Protein AF-0000000081332762 (afdb_homodimer)

pLDDT: mean 92.28, std 7.62, range [52.62, 98.75]

Secondary structure (DSSP, 8-state):
-HHHHHHHHHHHHHHHHHTTSS-HHHHHHHHHHHHHHHTT-TTHHHHHHHHHHHHHHHHHHHHHHHHHHHHHHHHTTTTHHHHHHHHHHHTT-HHHHHHHHHHHHHHHGGGS-HHHHHHHHHHHHHHHHHHHT--HHHHHHHHHHHHHH---TTSHHHHHHHHHHT--HHHHHGGGHHHHHHHHHHHHHHHHHHHHHHHHHHT--TT------PPPPPPHHHHHH--GGGHHHHHHHHHHHHHHHHHTSS-HHHHHHHHHHHHHHHH--SHHHHHHHHHHTHHHHHHHHHHHHHHHHHHHHHHHTTHHHHHHHHHHHHSPTTGGGGHHHHHHHHHHHHHHH--HHIIIIIIHHHHHHHHHHTT--HHHHHHHHHTTTTTTTGGG-TT-HHHHHHHHHHT--HHHHHHHHHHHHHHHHHHHHHHHHHHT--/-HHHHHHHHHHHHHHHHHTTSS-HHHHHHHHHHHHHHHTT-TTHHHHHHHHHHHHHHHHHHHHHHHHHHHHHHHHTTTTHHHHHHHHHHHTT-HHHHHHHHHHHHHHHGGGS-HHHHHHHHHHHHHHHHHHHT--HHHHHHHHHHHHHH---TTSHHHHHHHHHHT--HHHHHGGGHHHHHHHHHHHHHHHHHHHHHHHHHHT--TT------PPPPPPHHHHHH--GGGHHHHHHHHHHHHHHHHHTSS-HHHHHHHHHHHHHHHH--SHHHHHHHHHHTHHHHHHHHHHHHHHHHHHHHHHHTTHHHHHHHHHHHHSPTTGGGGHHHHHHHHHHHHHHH--HHIIIIIIHHHHHHHHHHTT--HHHHHHHHHTTTTTTTGGG-TT-HHHHHHHHHHT--HHHHHHHHHHHHHHHHHHHHHHHHHHT--

Structure (mmCIF, N/CA/C/O backbone):
data_AF-0000000081332762-model_v1
#
loop_
_entity.id
_entity.type
_entity.pdbx_description
1 polymer 'Citrate transporter'
#
loop_
_atom_site.group_PDB
_atom_site.id
_atom_site.type_symbol
_atom_site.label_atom_id
_atom_site.label_alt_id
_atom_site.label_comp_id
_atom_site.label_asym_id
_atom_site.label_entity_id
_atom_site.label_seq_id
_atom_site.pdbx_PDB_ins_code
_atom_site.Cartn_x
_atom_site.Cartn_y
_atom_site.Cartn_z
_atom_site.occupancy
_atom_site.B_iso_or_equiv
_atom_site.auth_seq_id
_atom_site.auth_comp_id
_atom_site.auth_asym_id
_atom_site.auth_atom_id
_atom_site.pdbx_PDB_model_num
ATOM 1 N N . MET A 1 1 ? -26.891 -0.461 -25.266 1 90.06 1 MET A N 1
ATOM 2 C CA . MET A 1 1 ? -26 0.684 -25.094 1 90.06 1 MET A CA 1
ATOM 3 C C . MET A 1 1 ? -24.953 0.405 -24 1 90.06 1 MET A C 1
ATOM 5 O O . MET A 1 1 ? -23.75 0.471 -24.266 1 90.06 1 MET A O 1
ATOM 9 N N . LEU A 1 2 ? -25.422 -0.154 -22.891 1 94.12 2 LEU A N 1
ATOM 10 C CA . LEU A 1 2 ? -24.5 -0.428 -21.797 1 94.12 2 LEU A CA 1
ATOM 11 C C . LEU A 1 2 ? -23.594 -1.605 -22.141 1 94.12 2 LEU A C 1
ATOM 13 O O . LEU A 1 2 ? -22.406 -1.6 -21.797 1 94.12 2 LEU A O 1
ATOM 17 N N . ALA A 1 3 ? -24.172 -2.572 -22.766 1 93.88 3 ALA A N 1
ATOM 18 C CA . ALA A 1 3 ? -23.359 -3.729 -23.156 1 93.88 3 ALA A CA 1
ATOM 19 C C . ALA A 1 3 ? -22.234 -3.318 -24.094 1 93.88 3 ALA A C 1
ATOM 21 O O . ALA A 1 3 ? -21.094 -3.75 -23.922 1 93.88 3 ALA A O 1
ATOM 22 N N . THR A 1 4 ? -22.562 -2.549 -25.062 1 95.44 4 THR A N 1
ATOM 23 C CA . THR A 1 4 ? -21.578 -2.08 -26.031 1 95.44 4 THR A CA 1
ATOM 24 C C . THR A 1 4 ? -20.516 -1.229 -25.359 1 95.44 4 THR A C 1
ATOM 26 O O . THR A 1 4 ? -19.328 -1.374 -25.641 1 95.44 4 THR A O 1
ATOM 29 N N . LEU A 1 5 ? -20.969 -0.381 -24.5 1 96.31 5 LEU A N 1
ATOM 30 C CA . LEU A 1 5 ? -20.031 0.465 -23.75 1 96.31 5 LEU A CA 1
ATOM 31 C C . LEU A 1 5 ? -19.094 -0.379 -22.906 1 96.31 5 LEU A C 1
ATOM 33 O O . LEU A 1 5 ? -17.891 -0.09 -22.844 1 96.31 5 LEU A O 1
ATOM 37 N N . GLY A 1 6 ? -19.656 -1.358 -22.234 1 94.88 6 GLY A N 1
ATOM 38 C CA . GLY A 1 6 ? -18.828 -2.264 -21.438 1 94.88 6 GLY A CA 1
ATOM 39 C C . GLY A 1 6 ? -17.812 -3.016 -22.266 1 94.88 6 GLY A C 1
ATOM 40 O O . GLY A 1 6 ? -16.641 -3.084 -21.906 1 94.88 6 GLY A O 1
ATOM 41 N N . VAL A 1 7 ? -18.234 -3.51 -23.391 1 93.06 7 VAL A N 1
ATOM 42 C CA . VAL A 1 7 ? -17.359 -4.277 -24.266 1 93.06 7 VAL A CA 1
ATOM 43 C C . VAL A 1 7 ? -16.25 -3.373 -24.797 1 93.06 7 VAL A C 1
ATOM 45 O O . VAL A 1 7 ? -15.078 -3.764 -24.828 1 93.06 7 VAL A O 1
ATOM 48 N N . ILE A 1 8 ? -16.578 -2.244 -25.203 1 95.75 8 ILE A N 1
ATOM 49 C CA . ILE A 1 8 ? -15.602 -1.294 -25.734 1 95.75 8 ILE A CA 1
ATOM 50 C C . ILE A 1 8 ? -14.586 -0.937 -24.641 1 95.75 8 ILE A C 1
ATOM 52 O O . ILE A 1 8 ? -13.391 -0.819 -24.922 1 95.75 8 ILE A O 1
ATOM 56 N N . THR A 1 9 ? -15.102 -0.735 -23.438 1 94.94 9 THR A N 1
ATOM 57 C CA . THR A 1 9 ? -14.227 -0.396 -22.328 1 94.94 9 THR A CA 1
ATOM 58 C C . THR A 1 9 ? -13.203 -1.5 -22.094 1 94.94 9 THR A C 1
ATOM 60 O O . THR A 1 9 ? -12.008 -1.224 -21.922 1 94.94 9 THR A O 1
ATOM 63 N N . ILE A 1 10 ? -13.641 -2.719 -22.109 1 92.44 10 ILE A N 1
ATOM 64 C CA . ILE A 1 10 ? -12.773 -3.865 -21.875 1 92.44 10 ILE A CA 1
ATOM 65 C C . ILE A 1 10 ? -11.773 -4.004 -23.016 1 92.44 10 ILE A C 1
ATOM 67 O O . ILE A 1 10 ? -10.586 -4.23 -22.797 1 92.44 10 ILE A O 1
ATOM 71 N N . LEU A 1 11 ? -12.234 -3.867 -24.219 1 93.12 11 LEU A N 1
ATOM 72 C CA . LEU A 1 11 ? -11.359 -3.969 -25.375 1 93.12 11 LEU A CA 1
ATOM 73 C C . LEU A 1 11 ? -10.312 -2.861 -25.375 1 93.12 11 LEU A C 1
ATOM 75 O O . LEU A 1 11 ? -9.148 -3.096 -25.719 1 93.12 11 LEU A O 1
ATOM 79 N N . CYS A 1 12 ? -10.734 -1.702 -25.016 1 94.38 12 CYS A N 1
ATOM 80 C CA . CYS A 1 12 ? -9.797 -0.591 -24.906 1 94.38 12 CYS A CA 1
ATOM 81 C C . CYS A 1 12 ? -8.758 -0.854 -23.828 1 94.38 12 CYS A C 1
ATOM 83 O O . CYS A 1 12 ? -7.578 -0.541 -24 1 94.38 12 CYS A O 1
ATOM 85 N N . LEU A 1 13 ? -9.266 -1.398 -22.719 1 92.44 13 LEU A N 1
ATOM 86 C CA . LEU A 1 13 ? -8.352 -1.733 -21.641 1 92.44 13 LEU A CA 1
ATOM 87 C C . LEU A 1 13 ? -7.312 -2.754 -22.094 1 92.44 13 LEU A C 1
ATOM 89 O O . LEU A 1 13 ? -6.113 -2.564 -21.891 1 92.44 13 LEU A O 1
ATOM 93 N N . LEU A 1 14 ? -7.762 -3.771 -22.75 1 90.31 14 LEU A N 1
ATOM 94 C CA . LEU A 1 14 ? -6.879 -4.828 -23.234 1 90.31 14 LEU A CA 1
ATOM 95 C C . LEU A 1 14 ? -5.895 -4.285 -24.266 1 90.31 14 LEU A C 1
ATOM 97 O O . LEU A 1 14 ? -4.691 -4.535 -24.172 1 90.31 14 LEU A O 1
ATOM 101 N N . ALA A 1 15 ? -6.387 -3.52 -25.109 1 91.25 15 ALA A N 1
ATOM 102 C CA . ALA A 1 15 ? -5.551 -2.961 -26.172 1 91.25 15 ALA A CA 1
ATOM 103 C C . ALA A 1 15 ? -4.508 -2.004 -25.594 1 91.25 15 ALA A C 1
ATOM 105 O O . ALA A 1 15 ? -3.348 -2.023 -26.016 1 91.25 15 ALA A O 1
ATOM 106 N N . ALA A 1 16 ? -4.938 -1.222 -24.688 1 90.25 16 ALA A N 1
ATOM 107 C CA . ALA A 1 16 ? -4.047 -0.216 -24.125 1 90.25 16 ALA A CA 1
ATOM 108 C C . ALA A 1 16 ? -2.926 -0.87 -23.312 1 90.25 16 ALA A C 1
ATOM 110 O O . ALA A 1 16 ? -1.769 -0.453 -23.391 1 90.25 16 ALA A O 1
ATOM 111 N N . VAL A 1 17 ? -3.232 -1.866 -22.578 1 87.19 17 VAL A N 1
ATOM 112 C CA . VAL A 1 17 ? -2.25 -2.512 -21.719 1 87.19 17 VAL A CA 1
ATOM 113 C C . VAL A 1 17 ? -1.327 -3.396 -22.547 1 87.19 17 VAL A C 1
ATOM 115 O O . VAL A 1 17 ? -0.109 -3.391 -22.359 1 87.19 17 VAL A O 1
ATOM 118 N N . MET A 1 18 ? -1.853 -4.07 -23.469 1 85.69 18 MET A N 1
ATOM 119 C CA . MET A 1 18 ? -1.062 -4.988 -24.281 1 85.69 18 MET A CA 1
ATOM 120 C C . MET A 1 18 ? -0.146 -4.223 -25.234 1 85.69 18 MET A C 1
ATOM 122 O O . MET A 1 18 ? 0.953 -4.68 -25.547 1 85.69 18 MET A O 1
ATOM 126 N N . SER A 1 19 ? -0.608 -3.074 -25.703 1 85.62 19 SER A N 1
ATOM 127 C CA . SER A 1 19 ? 0.204 -2.252 -26.594 1 85.62 19 SER A CA 1
ATOM 128 C C . SER A 1 19 ? 1.221 -1.429 -25.812 1 85.62 19 SER A C 1
ATOM 130 O O . SER A 1 19 ? 2.029 -0.708 -26.406 1 85.62 19 SER A O 1
ATOM 132 N N . LYS A 1 20 ? 1.115 -1.497 -24.484 1 83.44 20 LYS A N 1
ATOM 133 C CA . LYS A 1 20 ? 2.025 -0.783 -23.594 1 83.44 20 LYS A CA 1
ATOM 134 C C . LYS A 1 20 ? 1.901 0.727 -23.781 1 83.44 20 LYS A C 1
ATOM 136 O O . LYS A 1 20 ? 2.871 1.462 -23.578 1 83.44 20 LYS A O 1
ATOM 141 N N . ARG A 1 21 ? 0.774 1.073 -24.234 1 86.25 21 ARG A N 1
ATOM 142 C CA . ARG A 1 21 ? 0.514 2.506 -24.344 1 86.25 21 ARG A CA 1
ATOM 143 C C . ARG A 1 21 ? 0.163 3.102 -22.984 1 86.25 21 ARG A C 1
ATOM 145 O O . ARG A 1 21 ? 0.472 4.266 -22.719 1 86.25 21 ARG A O 1
ATOM 152 N N . LEU A 1 22 ? -0.528 2.283 -22.25 1 89.56 22 LEU A N 1
ATOM 153 C CA . LEU A 1 22 ? -0.867 2.664 -20.891 1 89.56 22 LEU A CA 1
ATOM 154 C C . LEU A 1 22 ? -0.454 1.576 -19.906 1 89.56 22 LEU A C 1
ATOM 156 O O . LEU A 1 22 ? -0.516 0.386 -20.219 1 89.56 22 LEU A O 1
ATOM 160 N N . SER A 1 23 ? 0.028 2.027 -18.766 1 89.94 23 SER A N 1
ATOM 161 C CA . SER A 1 23 ? 0.251 1.058 -17.703 1 89.94 23 SER A CA 1
ATOM 162 C C . SER A 1 23 ? -1.068 0.493 -17.188 1 89.94 23 SER A C 1
ATOM 164 O O . SER A 1 23 ? -2.119 1.119 -17.328 1 89.94 23 SER A O 1
ATOM 166 N N . PRO A 1 24 ? -0.991 -0.678 -16.625 1 88.81 24 PRO A N 1
ATOM 167 C CA . PRO A 1 24 ? -2.213 -1.25 -16.047 1 88.81 24 PRO A CA 1
ATOM 168 C C . PRO A 1 24 ? -2.879 -0.326 -15.031 1 88.81 24 PRO A C 1
ATOM 170 O O . PRO A 1 24 ? -4.105 -0.205 -15.016 1 88.81 24 PRO A O 1
ATOM 173 N N . LEU A 1 25 ? -2.109 0.3 -14.219 1 93 25 LEU A N 1
ATOM 174 C CA . LEU A 1 25 ? -2.631 1.218 -13.211 1 93 25 LEU A CA 1
ATOM 175 C C . LEU A 1 25 ? -3.451 2.328 -13.859 1 93 25 LEU A C 1
ATOM 177 O O . LEU A 1 25 ? -4.586 2.588 -13.445 1 93 25 LEU A O 1
ATOM 181 N N . VAL A 1 26 ? -2.973 2.93 -14.875 1 94.19 26 VAL A N 1
ATOM 182 C CA . VAL A 1 26 ? -3.615 4.039 -15.562 1 94.19 26 VAL A CA 1
ATOM 183 C C . VAL A 1 26 ? -4.871 3.547 -16.281 1 94.19 26 VAL A C 1
ATOM 185 O O . VAL A 1 26 ? -5.93 4.172 -16.188 1 94.19 26 VAL A O 1
ATOM 188 N N . ALA A 1 27 ? -4.723 2.461 -16.969 1 93.81 27 ALA A N 1
ATOM 189 C CA . ALA A 1 27 ? -5.824 1.927 -17.766 1 93.81 27 ALA A CA 1
ATOM 190 C C . ALA A 1 27 ? -7.004 1.533 -16.875 1 93.81 27 ALA A C 1
ATOM 192 O O . ALA A 1 27 ? -8.156 1.805 -17.203 1 93.81 27 ALA A O 1
ATOM 193 N N . LEU A 1 28 ? -6.727 0.947 -15.742 1 94.5 28 LEU A N 1
ATOM 194 C CA . LEU A 1 28 ? -7.754 0.428 -14.844 1 94.5 28 LEU A CA 1
ATOM 195 C C . LEU A 1 28 ? -8.508 1.565 -14.164 1 94.5 28 LEU A C 1
ATOM 197 O O . LEU A 1 28 ? -9.633 1.378 -13.703 1 94.5 28 LEU A O 1
ATOM 201 N N . ILE A 1 29 ? -7.93 2.744 -14.102 1 96 29 ILE A N 1
ATOM 202 C CA . ILE A 1 29 ? -8.578 3.889 -13.477 1 96 29 ILE A CA 1
ATOM 203 C C . ILE A 1 29 ? -9.258 4.75 -14.539 1 96 29 ILE A C 1
ATOM 205 O O . ILE A 1 29 ? -10.461 5 -14.469 1 96 29 ILE A O 1
ATOM 209 N N . ALA A 1 30 ? -8.617 5.094 -15.57 1 96.12 30 ALA A N 1
ATOM 210 C CA . ALA A 1 30 ? -9.047 6.102 -16.531 1 96.12 30 ALA A CA 1
ATOM 211 C C . ALA A 1 30 ? -10.188 5.574 -17.406 1 96.12 30 ALA A C 1
ATOM 213 O O . ALA A 1 30 ? -11.211 6.238 -17.578 1 96.12 30 ALA A O 1
ATOM 214 N N . LEU A 1 31 ? -10.008 4.438 -17.953 1 96 31 LEU A N 1
ATOM 215 C CA . LEU A 1 31 ? -10.914 3.961 -19 1 96 31 LEU A CA 1
ATOM 216 C C . LEU A 1 31 ? -12.305 3.686 -18.438 1 96 31 LEU A C 1
ATOM 218 O O . LEU A 1 31 ? -13.312 4.094 -19.016 1 96 31 LEU A O 1
ATOM 222 N N . PRO A 1 32 ? -12.383 3.01 -17.297 1 96.25 32 PRO A N 1
ATOM 223 C CA . PRO A 1 32 ? -13.734 2.822 -16.75 1 96.25 32 PRO A CA 1
ATOM 224 C C . PRO A 1 32 ? -14.398 4.137 -16.344 1 96.25 32 PRO A C 1
ATOM 226 O O . PRO A 1 32 ? -15.617 4.27 -16.438 1 96.25 32 PRO A O 1
ATOM 229 N N . ILE A 1 33 ? -13.656 5.074 -15.82 1 96.75 33 ILE A N 1
ATOM 230 C CA . ILE A 1 33 ? -14.227 6.363 -15.453 1 96.75 33 ILE A CA 1
ATOM 231 C C . ILE A 1 33 ? -14.766 7.066 -16.703 1 96.75 33 ILE A C 1
ATOM 233 O O . ILE A 1 33 ? -15.883 7.602 -16.688 1 96.75 33 ILE A O 1
ATOM 237 N N . ILE A 1 34 ? -14.016 7.066 -17.781 1 96.94 34 ILE A N 1
ATOM 238 C CA . ILE A 1 34 ? -14.469 7.648 -19.047 1 96.94 34 ILE A CA 1
ATOM 239 C C . ILE A 1 34 ? -15.742 6.949 -19.516 1 96.94 34 ILE A C 1
ATOM 241 O O . ILE A 1 34 ? -16.703 7.605 -19.922 1 96.94 34 ILE A O 1
ATOM 245 N N . ALA A 1 35 ? -15.758 5.648 -19.438 1 96.88 35 ALA A N 1
ATOM 246 C CA . ALA A 1 35 ? -16.922 4.871 -19.859 1 96.88 35 ALA A CA 1
ATOM 247 C C . ALA A 1 35 ? -18.141 5.238 -19.016 1 96.88 35 ALA A C 1
ATOM 249 O O . ALA A 1 35 ? -19.25 5.398 -19.562 1 96.88 35 ALA A O 1
ATOM 250 N N . ALA A 1 36 ? -17.969 5.34 -17.688 1 97.12 36 ALA A N 1
ATOM 251 C CA . ALA A 1 36 ? -19.078 5.676 -16.797 1 97.12 36 ALA A CA 1
ATOM 252 C C . ALA A 1 36 ? -19.625 7.07 -17.094 1 97.12 36 ALA A C 1
ATOM 254 O O . ALA A 1 36 ? -20.828 7.293 -17.078 1 97.12 36 ALA A O 1
ATOM 255 N N . LEU A 1 37 ? -18.734 7.977 -17.375 1 96.38 37 LEU A N 1
ATOM 256 C CA . LEU A 1 37 ? -19.172 9.336 -17.688 1 96.38 37 LEU A CA 1
ATOM 257 C C . LEU A 1 37 ? -19.891 9.383 -19.031 1 96.38 37 LEU A C 1
ATOM 259 O O . LEU A 1 37 ? -20.906 10.07 -19.172 1 96.38 37 LEU A O 1
ATOM 263 N N . LEU A 1 38 ? -19.406 8.703 -20.016 1 96.31 38 LEU A N 1
ATOM 264 C CA . LEU A 1 38 ? -20.062 8.617 -21.312 1 96.31 38 LEU A CA 1
ATOM 265 C C . LEU A 1 38 ? -21.422 7.934 -21.188 1 96.31 38 LEU A C 1
ATOM 267 O O . LEU A 1 38 ? -22.344 8.242 -21.938 1 96.31 38 LEU A O 1
ATOM 271 N N . GLY A 1 39 ? -21.516 6.973 -20.266 1 95.81 39 GLY A N 1
ATOM 272 C CA . GLY A 1 39 ? -22.75 6.266 -20.016 1 95.81 39 GLY A CA 1
ATOM 273 C C . GLY A 1 39 ? -23.781 7.102 -19.266 1 95.81 39 GLY A C 1
ATOM 274 O O . GLY A 1 39 ? -24.922 6.68 -19.078 1 95.81 39 GLY A O 1
ATOM 275 N N . GLY A 1 40 ? -23.375 8.328 -18.75 1 95.56 40 GLY A N 1
ATOM 276 C CA . GLY A 1 40 ? -24.312 9.258 -18.141 1 95.56 40 GLY A CA 1
ATOM 277 C C . GLY A 1 40 ? -24.406 9.094 -16.625 1 95.56 40 GLY A C 1
ATOM 278 O O . GLY A 1 40 ? -25.344 9.594 -16 1 95.56 40 GLY A O 1
ATOM 279 N N . PHE A 1 41 ? -23.578 8.477 -15.984 1 95.94 41 PHE A N 1
ATOM 280 C CA . PHE A 1 41 ? -23.688 8.195 -14.562 1 95.94 41 PHE A CA 1
ATOM 281 C C . PHE A 1 41 ? -23.203 9.383 -13.734 1 95.94 41 PHE A C 1
ATOM 283 O O . PHE A 1 41 ? -23.562 9.523 -12.57 1 95.94 41 PHE A O 1
ATOM 290 N N . GLY A 1 42 ? -22.375 10.227 -14.336 1 93.56 42 GLY A N 1
ATOM 291 C CA . GLY A 1 42 ? -21.969 11.469 -13.695 1 93.56 42 GLY A CA 1
ATOM 292 C C . GLY A 1 42 ? -21.266 11.258 -12.375 1 93.56 42 GLY A C 1
ATOM 293 O O . GLY A 1 42 ? -20.312 10.484 -12.289 1 93.56 42 GLY A O 1
ATOM 294 N N . LEU A 1 43 ? -21.812 11.867 -11.289 1 91.19 43 LEU A N 1
ATOM 295 C CA . LEU A 1 43 ? -21.172 11.867 -9.977 1 91.19 43 LEU A CA 1
ATOM 296 C C . LEU A 1 43 ? -21.406 10.547 -9.25 1 91.19 43 LEU A C 1
ATOM 298 O O . LEU A 1 43 ? -20.734 10.234 -8.281 1 91.19 43 LEU A O 1
ATOM 302 N N . GLN A 1 44 ? -22.312 9.836 -9.727 1 94.38 44 GLN A N 1
ATOM 303 C CA . GLN A 1 44 ? -22.547 8.516 -9.148 1 94.38 44 GLN A CA 1
ATOM 304 C C . GLN A 1 44 ? -21.328 7.617 -9.328 1 94.38 44 GLN A C 1
ATOM 306 O O . GLN A 1 44 ? -21.172 6.621 -8.609 1 94.38 44 GLN A O 1
ATOM 311 N N . THR A 1 45 ? -20.516 7.949 -10.297 1 96.31 45 THR A N 1
ATOM 312 C CA . THR A 1 45 ? -19.297 7.191 -10.586 1 96.31 45 THR A CA 1
ATOM 313 C C . THR A 1 45 ? -18.422 7.082 -9.352 1 96.31 45 THR A C 1
ATOM 315 O O . THR A 1 45 ? -17.797 6.043 -9.102 1 96.31 45 THR A O 1
ATOM 318 N N . SER A 1 46 ? -18.438 8.117 -8.578 1 95 46 SER A N 1
ATOM 319 C CA . SER A 1 46 ? -17.609 8.125 -7.371 1 95 46 SER A CA 1
ATOM 320 C C . SER A 1 46 ? -18.078 7.062 -6.383 1 95 46 SER A C 1
ATOM 322 O O . SER A 1 46 ? -17.266 6.395 -5.75 1 95 46 SER A O 1
ATOM 324 N N . ALA A 1 47 ? -19.344 6.898 -6.281 1 94.75 47 ALA A N 1
ATOM 325 C CA . ALA A 1 47 ? -19.906 5.906 -5.363 1 94.75 47 ALA A CA 1
ATOM 326 C C . ALA A 1 47 ? -19.547 4.488 -5.805 1 94.75 47 ALA A C 1
ATOM 328 O O . ALA A 1 47 ? -19.266 3.623 -4.969 1 94.75 47 ALA A O 1
ATOM 329 N N . PHE A 1 48 ? -19.547 4.258 -7.133 1 96.75 48 PHE A N 1
ATOM 330 C CA . PHE A 1 48 ? -19.156 2.955 -7.66 1 96.75 48 PHE A CA 1
ATOM 331 C C . PHE A 1 48 ? -17.703 2.646 -7.312 1 96.75 48 PHE A C 1
ATOM 333 O O . PHE A 1 48 ? -17.375 1.524 -6.918 1 96.75 48 PHE A O 1
ATOM 340 N N . ILE A 1 49 ? -16.891 3.66 -7.445 1 96.88 49 ILE A N 1
ATOM 341 C CA . ILE A 1 49 ? -15.461 3.51 -7.211 1 96.88 49 ILE A CA 1
ATOM 342 C C . ILE A 1 49 ? -15.211 3.195 -5.734 1 96.88 49 ILE A C 1
ATOM 344 O O . ILE A 1 49 ? -14.445 2.285 -5.414 1 96.88 49 ILE A O 1
ATOM 348 N N . ILE A 1 50 ? -15.867 3.887 -4.871 1 94.88 50 ILE A N 1
ATOM 349 C CA . ILE A 1 50 ? -15.68 3.701 -3.436 1 94.88 50 ILE A CA 1
ATOM 350 C C . ILE A 1 50 ? -16.109 2.289 -3.039 1 94.88 50 ILE A C 1
ATOM 352 O O . ILE A 1 50 ? -15.406 1.618 -2.271 1 94.88 50 ILE A O 1
ATOM 356 N N . THR A 1 51 ? -17.219 1.875 -3.564 1 94.88 51 THR A N 1
ATOM 357 C CA . THR A 1 51 ? -17.688 0.521 -3.291 1 94.88 51 THR A CA 1
ATOM 358 C C . THR A 1 51 ? -16.672 -0.512 -3.771 1 94.88 51 THR A C 1
ATOM 360 O O . THR A 1 51 ? -16.391 -1.482 -3.066 1 94.88 51 THR A O 1
ATOM 363 N N . GLY A 1 52 ? -16.172 -0.323 -4.949 1 95.31 52 GLY A N 1
ATOM 364 C CA . GLY A 1 52 ? -15.164 -1.218 -5.484 1 95.31 52 GLY A CA 1
ATOM 365 C C . GLY A 1 52 ? -13.914 -1.277 -4.629 1 95.31 52 GLY A C 1
ATOM 366 O O . GLY A 1 52 ? -13.391 -2.361 -4.359 1 95.31 52 GLY A O 1
ATOM 367 N N . ILE A 1 53 ? -13.477 -0.144 -4.184 1 95.44 53 ILE A N 1
ATOM 368 C CA . ILE A 1 53 ? -12.266 -0.044 -3.367 1 95.44 53 ILE A CA 1
ATOM 369 C C . ILE A 1 53 ? -12.484 -0.765 -2.039 1 95.44 53 ILE A C 1
ATOM 371 O O . ILE A 1 53 ? -11.609 -1.507 -1.579 1 95.44 53 ILE A O 1
ATOM 375 N N . LYS A 1 54 ? -13.594 -0.57 -1.432 1 94.38 54 LYS A N 1
ATOM 376 C CA . LYS A 1 54 ? -13.914 -1.236 -0.173 1 94.38 54 LYS A CA 1
ATOM 377 C C . LYS A 1 54 ? -13.93 -2.754 -0.343 1 94.38 54 LYS A C 1
ATOM 379 O O . LYS A 1 54 ? -13.422 -3.484 0.509 1 94.38 54 LYS A O 1
ATOM 384 N N . ASN A 1 55 ? -14.414 -3.148 -1.469 1 92.56 55 ASN A N 1
ATOM 385 C CA . ASN A 1 55 ? -14.555 -4.582 -1.703 1 92.56 55 ASN A CA 1
ATOM 386 C C . ASN A 1 55 ? -13.195 -5.254 -1.903 1 92.56 55 ASN A C 1
ATOM 388 O O . ASN A 1 55 ? -13.016 -6.418 -1.545 1 92.56 55 ASN A O 1
ATOM 392 N N . VAL A 1 56 ? -12.273 -4.555 -2.4 1 93.88 56 VAL A N 1
ATOM 393 C CA . VAL A 1 56 ? -10.992 -5.191 -2.717 1 93.88 56 VAL A CA 1
ATOM 394 C C . VAL A 1 56 ? -10.008 -4.969 -1.572 1 93.88 56 VAL A C 1
ATOM 396 O O . VAL A 1 56 ? -8.93 -5.559 -1.553 1 93.88 56 VAL A O 1
ATOM 399 N N . ALA A 1 57 ? -10.375 -4.184 -0.621 1 94.38 57 ALA A N 1
ATOM 400 C CA . ALA A 1 57 ? -9.469 -3.725 0.434 1 94.38 57 ALA A CA 1
ATOM 401 C C . ALA A 1 57 ? -8.859 -4.902 1.188 1 94.38 57 ALA A C 1
ATOM 403 O O . ALA A 1 57 ? -7.656 -4.934 1.438 1 94.38 57 ALA A O 1
ATOM 404 N N . PRO A 1 58 ? -9.656 -5.926 1.6 1 93.19 58 PRO A N 1
ATOM 405 C CA . PRO A 1 58 ? -9.047 -7.055 2.311 1 93.19 58 PRO A CA 1
ATOM 406 C C . PRO A 1 58 ? -7.992 -7.777 1.476 1 93.19 58 PRO A C 1
ATOM 408 O O . PRO A 1 58 ? -6.969 -8.211 2.01 1 93.19 58 PRO A O 1
ATOM 411 N N . VAL A 1 59 ? -8.234 -7.809 0.186 1 92.88 59 VAL A N 1
ATOM 412 C CA . VAL A 1 59 ? -7.297 -8.469 -0.711 1 92.88 59 VAL A CA 1
ATOM 413 C C . VAL A 1 59 ? -6.027 -7.633 -0.843 1 92.88 59 VAL A C 1
ATOM 415 O O . VAL A 1 59 ? -4.918 -8.172 -0.881 1 92.88 59 VAL A O 1
ATOM 418 N N . VAL A 1 60 ? -6.215 -6.328 -0.915 1 94.12 60 VAL A N 1
ATOM 419 C CA . VAL A 1 60 ? -5.074 -5.422 -0.941 1 94.12 60 VAL A CA 1
ATOM 420 C C . VAL A 1 60 ? -4.227 -5.621 0.314 1 94.12 60 VAL A C 1
ATOM 422 O O . VAL A 1 60 ? -3.004 -5.766 0.23 1 94.12 60 VAL A O 1
ATOM 425 N N . GLY A 1 61 ? -4.871 -5.625 1.454 1 94.94 61 GLY A N 1
ATOM 426 C CA . GLY A 1 61 ? -4.164 -5.855 2.703 1 94.94 61 GLY A CA 1
ATOM 427 C C . GLY A 1 61 ? -3.439 -7.188 2.746 1 94.94 61 GLY A C 1
ATOM 428 O O . GLY A 1 61 ? -2.295 -7.262 3.195 1 94.94 61 GLY A O 1
ATOM 429 N N . MET A 1 62 ? -4.148 -8.156 2.277 1 93.19 62 MET A N 1
ATOM 430 C CA . MET A 1 62 ? -3.549 -9.492 2.26 1 93.19 62 MET A CA 1
ATOM 431 C C . MET A 1 62 ? -2.266 -9.5 1.436 1 93.19 62 MET A C 1
ATOM 433 O O . MET A 1 62 ? -1.246 -10.039 1.872 1 93.19 62 MET A O 1
ATOM 437 N N . PHE A 1 63 ? -2.271 -8.906 0.32 1 92 63 PHE A N 1
ATOM 438 C CA . PHE A 1 63 ? -1.114 -8.891 -0.565 1 92 63 PHE A CA 1
ATOM 439 C C . PHE A 1 63 ? 0.044 -8.133 0.069 1 92 63 PHE A C 1
ATOM 441 O O . PHE A 1 63 ? 1.188 -8.586 0.033 1 92 63 PHE A O 1
ATOM 448 N N . VAL A 1 64 ? -0.293 -7.004 0.55 1 94.19 64 VAL A N 1
ATOM 449 C CA . VAL A 1 64 ? 0.733 -6.168 1.163 1 94.19 64 VAL A CA 1
ATOM 450 C C . VAL A 1 64 ? 1.424 -6.938 2.287 1 94.19 64 VAL A C 1
ATOM 452 O O . VAL A 1 64 ? 2.652 -7.043 2.311 1 94.19 64 VAL A O 1
ATOM 455 N N . PHE A 1 65 ? 0.715 -7.547 3.131 1 95.69 65 PHE A N 1
ATOM 456 C CA . PHE A 1 65 ? 1.291 -8.188 4.309 1 95.69 65 PHE A CA 1
ATOM 457 C C . PHE A 1 65 ? 1.86 -9.555 3.955 1 95.69 65 PHE A C 1
ATOM 459 O O . PHE A 1 65 ? 2.768 -10.055 4.629 1 95.69 65 PHE A O 1
ATOM 466 N N . ALA A 1 66 ? 1.345 -10.18 2.887 1 94.62 66 ALA A N 1
ATOM 467 C CA . ALA A 1 66 ? 1.985 -11.398 2.402 1 94.62 66 ALA A CA 1
ATOM 468 C C . ALA A 1 66 ? 3.395 -11.109 1.896 1 94.62 66 ALA A C 1
ATOM 470 O O . ALA A 1 66 ? 4.336 -11.852 2.205 1 94.62 66 ALA A O 1
ATOM 471 N N . ILE A 1 67 ? 3.527 -10.094 1.111 1 93.06 67 ILE A N 1
ATOM 472 C CA . ILE A 1 67 ? 4.824 -9.711 0.569 1 93.06 67 ILE A CA 1
ATOM 473 C C . ILE A 1 67 ? 5.781 -9.375 1.71 1 93.06 67 ILE A C 1
ATOM 475 O O . ILE A 1 67 ? 6.934 -9.812 1.716 1 93.06 67 ILE A O 1
ATOM 479 N N . LEU A 1 68 ? 5.262 -8.648 2.68 1 94.88 68 LEU A N 1
ATOM 480 C CA . LEU A 1 68 ? 6.09 -8.297 3.828 1 94.88 68 LEU A CA 1
ATOM 481 C C . LEU A 1 68 ? 6.488 -9.539 4.613 1 94.88 68 LEU A C 1
ATOM 483 O O . LEU A 1 68 ? 7.656 -9.703 4.977 1 94.88 68 LEU A O 1
ATOM 487 N N . PHE A 1 69 ? 5.594 -10.414 4.918 1 96.62 69 PHE A N 1
ATOM 488 C CA . PHE A 1 69 ? 5.844 -11.617 5.707 1 96.62 69 PHE A CA 1
ATOM 489 C C . PHE A 1 69 ? 6.922 -12.477 5.059 1 96.62 69 PHE A C 1
ATOM 491 O O . PHE A 1 69 ? 7.93 -12.805 5.688 1 96.62 69 PHE A O 1
ATOM 498 N N . PHE A 1 70 ? 6.738 -12.758 3.812 1 94.12 70 PHE A N 1
ATOM 499 C CA . PHE A 1 70 ? 7.676 -13.633 3.121 1 94.12 70 PHE A CA 1
ATOM 500 C C . PHE A 1 70 ? 8.992 -12.914 2.854 1 94.12 70 PHE A C 1
ATOM 502 O O . PHE A 1 70 ? 10.055 -13.539 2.852 1 94.12 70 PHE A O 1
ATOM 509 N N . GLY A 1 71 ? 8.875 -11.641 2.572 1 92.5 71 GLY A N 1
ATOM 510 C CA . GLY A 1 71 ? 10.102 -10.867 2.469 1 92.5 71 GLY A CA 1
ATOM 511 C C . GLY A 1 71 ? 10.953 -10.922 3.725 1 92.5 71 GLY A C 1
ATOM 512 O O . GLY A 1 71 ? 12.164 -11.148 3.652 1 92.5 71 GLY A O 1
ATOM 513 N N . ILE A 1 72 ? 10.336 -10.773 4.855 1 94.44 72 ILE A N 1
ATOM 514 C CA . ILE A 1 72 ? 11.016 -10.82 6.145 1 94.44 72 ILE A CA 1
ATOM 515 C C . ILE A 1 72 ? 11.602 -12.211 6.371 1 94.44 72 ILE A C 1
ATOM 517 O O . ILE A 1 72 ? 12.734 -12.344 6.836 1 94.44 72 ILE A O 1
ATOM 521 N N . MET A 1 73 ? 10.867 -13.219 6.078 1 94.12 73 MET A N 1
ATOM 522 C CA . MET A 1 73 ? 11.336 -14.594 6.25 1 94.12 73 MET A CA 1
ATOM 523 C C . MET A 1 73 ? 12.547 -14.867 5.371 1 94.12 73 MET A C 1
ATOM 525 O O . MET A 1 73 ? 13.477 -15.57 5.789 1 94.12 73 MET A O 1
ATOM 529 N N . THR A 1 74 ? 12.484 -14.328 4.184 1 90.25 74 THR A N 1
ATOM 530 C CA . THR A 1 74 ? 13.609 -14.484 3.273 1 90.25 74 THR A CA 1
ATOM 531 C C . THR A 1 74 ? 14.828 -13.727 3.789 1 90.25 74 THR A C 1
ATOM 533 O O . THR A 1 74 ? 15.953 -14.242 3.75 1 90.25 74 THR A O 1
ATOM 536 N N . ASP A 1 75 ? 14.57 -12.523 4.238 1 91.56 75 ASP A N 1
ATOM 537 C CA . ASP A 1 75 ? 15.664 -11.719 4.789 1 91.56 75 ASP A CA 1
ATOM 538 C C . ASP A 1 75 ? 16.281 -12.406 6.004 1 91.56 75 ASP A C 1
ATOM 540 O O . ASP A 1 75 ? 17.5 -12.328 6.211 1 91.56 75 ASP A O 1
ATOM 544 N N . ALA A 1 76 ? 15.477 -13.062 6.77 1 94.31 76 ALA A N 1
ATOM 545 C CA . ALA A 1 76 ? 15.945 -13.727 7.98 1 94.31 76 ALA A CA 1
ATOM 546 C C . ALA A 1 76 ? 16.703 -15.008 7.648 1 94.31 76 ALA A C 1
ATOM 548 O O . ALA A 1 76 ? 17.375 -15.578 8.508 1 94.31 76 ALA A O 1
ATOM 549 N N . GLY A 1 77 ? 16.656 -15.477 6.434 1 90.31 77 GLY A N 1
ATOM 550 C CA . GLY A 1 77 ? 17.406 -16.641 5.996 1 90.31 77 GLY A CA 1
ATOM 551 C C . GLY A 1 77 ? 16.703 -17.953 6.293 1 90.31 77 GLY A C 1
ATOM 552 O O . GLY A 1 77 ? 17.359 -18.969 6.496 1 90.31 77 GLY A O 1
ATOM 553 N N . MET A 1 78 ? 15.445 -17.922 6.352 1 89.44 78 MET A N 1
ATOM 554 C CA . MET A 1 78 ? 14.695 -19.125 6.695 1 89.44 78 MET A CA 1
ATOM 555 C C . MET A 1 78 ? 14.93 -20.234 5.668 1 89.44 78 MET A C 1
ATOM 557 O O . MET A 1 78 ? 14.93 -21.406 6.012 1 89.44 78 MET A O 1
ATOM 561 N N . LEU A 1 79 ? 15.258 -19.953 4.445 1 87.25 79 LEU A N 1
ATOM 562 C CA . LEU A 1 79 ? 15.367 -20.938 3.377 1 87.25 79 LEU A CA 1
ATOM 563 C C . LEU A 1 79 ? 16.797 -21.469 3.273 1 87.25 79 LEU A C 1
ATOM 565 O O . LEU A 1 79 ? 17.031 -22.484 2.627 1 87.25 79 LEU A O 1
ATOM 569 N N . ASP A 1 80 ? 17.703 -20.844 3.928 1 89.06 80 ASP A N 1
ATOM 570 C CA . ASP A 1 80 ? 19.125 -21.141 3.738 1 89.06 80 ASP A CA 1
ATOM 571 C C . ASP A 1 80 ? 19.422 -22.594 4.125 1 89.06 80 ASP A C 1
ATOM 573 O O . ASP A 1 80 ? 20.016 -23.344 3.336 1 89.06 80 ASP A O 1
ATOM 577 N N . PRO A 1 81 ? 19 -22.969 5.281 1 88.31 81 PRO A N 1
ATOM 578 C CA . PRO A 1 81 ? 19.297 -24.359 5.641 1 88.31 81 PRO A CA 1
ATOM 579 C C . PRO A 1 81 ? 18.594 -25.375 4.727 1 88.31 81 PRO A C 1
ATOM 581 O O . PRO A 1 81 ? 19.141 -26.453 4.473 1 88.31 81 PRO A O 1
ATOM 584 N N . ILE A 1 82 ? 17.5 -25.062 4.312 1 87.44 82 ILE A N 1
ATOM 585 C CA . ILE A 1 82 ? 16.75 -25.938 3.42 1 87.44 82 ILE A CA 1
ATOM 586 C C . ILE A 1 82 ? 17.469 -26.047 2.076 1 87.44 82 ILE A C 1
ATOM 588 O O . ILE A 1 82 ? 17.641 -27.141 1.54 1 87.44 82 ILE A O 1
ATOM 592 N N . ILE A 1 83 ? 17.891 -25 1.556 1 86 83 ILE A N 1
ATOM 593 C CA . ILE A 1 83 ? 18.641 -24.953 0.299 1 86 83 ILE A CA 1
ATOM 594 C C . ILE A 1 83 ? 19.922 -25.766 0.422 1 86 83 ILE A C 1
ATOM 596 O O . ILE A 1 83 ? 20.219 -26.594 -0.44 1 86 83 ILE A O 1
ATOM 600 N N . ASP A 1 84 ? 20.609 -25.531 1.521 1 87 84 ASP A N 1
ATOM 601 C CA . ASP A 1 84 ? 21.875 -26.25 1.736 1 87 84 ASP A CA 1
ATOM 602 C C . ASP A 1 84 ? 21.656 -27.75 1.812 1 87 84 ASP A C 1
ATOM 604 O O . ASP A 1 84 ? 22.438 -28.531 1.279 1 87 84 ASP A O 1
ATOM 608 N N . ARG A 1 85 ? 20.609 -28.109 2.467 1 88 85 ARG A N 1
ATOM 609 C CA . ARG A 1 85 ? 20.312 -29.516 2.598 1 88 85 ARG A CA 1
ATOM 610 C C . ARG A 1 85 ? 20 -30.141 1.242 1 88 85 ARG A C 1
ATOM 612 O O . ARG A 1 85 ? 20.422 -31.25 0.945 1 88 85 ARG A O 1
ATOM 619 N N . ILE A 1 86 ? 19.281 -29.5 0.453 1 87.31 86 ILE A N 1
ATOM 620 C CA . ILE A 1 86 ? 18.938 -30 -0.875 1 87.31 86 ILE A CA 1
ATOM 621 C C . ILE A 1 86 ? 20.203 -30.125 -1.725 1 87.31 86 ILE A C 1
ATOM 623 O O . ILE A 1 86 ? 20.422 -31.156 -2.371 1 87.31 86 ILE A O 1
ATOM 627 N N . LEU A 1 87 ? 21.047 -29.141 -1.652 1 82 87 LEU A N 1
ATOM 628 C CA . LEU A 1 87 ? 22.266 -29.141 -2.443 1 82 87 LEU A CA 1
ATOM 629 C C . LEU A 1 87 ? 23.203 -30.266 -2 1 82 87 LEU A C 1
ATOM 631 O O . LEU A 1 87 ? 23.891 -30.875 -2.826 1 82 87 LEU A O 1
ATOM 635 N N . ARG A 1 88 ? 23.125 -30.594 -0.738 1 83.88 88 ARG A N 1
ATOM 636 C CA . ARG A 1 88 ? 23.984 -31.656 -0.22 1 83.88 88 ARG A CA 1
ATOM 637 C C . ARG A 1 88 ? 23.438 -33.031 -0.595 1 83.88 88 ARG A C 1
ATOM 639 O O . ARG A 1 88 ? 24.188 -33.969 -0.785 1 83.88 88 ARG A O 1
ATOM 646 N N . THR A 1 89 ? 22.172 -33.094 -0.724 1 86.94 89 THR A N 1
ATOM 647 C CA . THR A 1 89 ? 21.516 -34.406 -0.919 1 86.94 89 THR A CA 1
ATOM 648 C C . THR A 1 89 ? 21.5 -34.781 -2.398 1 86.94 89 THR A C 1
ATOM 650 O O . THR A 1 89 ? 21.438 -35.938 -2.744 1 86.94 89 THR A O 1
ATOM 653 N N . VAL A 1 90 ? 21.453 -33.844 -3.311 1 85.12 90 VAL A N 1
ATOM 654 C CA . VAL A 1 90 ? 21.25 -34.125 -4.734 1 85.12 90 VAL A CA 1
ATOM 655 C C . VAL A 1 90 ? 22.484 -34.844 -5.293 1 85.12 90 VAL A C 1
ATOM 657 O O . VAL A 1 90 ? 22.359 -35.656 -6.207 1 85.12 90 VAL A O 1
ATOM 660 N N . GLY A 1 91 ? 23.641 -34.688 -4.719 1 80 91 GLY A N 1
ATOM 661 C CA . GLY A 1 91 ? 24.828 -35.375 -5.191 1 80 91 GLY A CA 1
ATOM 662 C C . GLY A 1 91 ? 25.172 -35.062 -6.637 1 80 91 GLY A C 1
ATOM 663 O O . GLY A 1 91 ? 25.141 -33.906 -7.047 1 80 91 GLY A O 1
ATOM 664 N N . THR A 1 92 ? 25.547 -36.281 -7.445 1 80.75 92 THR A N 1
ATOM 665 C CA . THR A 1 92 ? 26.031 -36.062 -8.805 1 80.75 92 THR A CA 1
ATOM 666 C C . THR A 1 92 ? 25.188 -36.812 -9.812 1 80.75 92 THR A C 1
ATOM 668 O O . THR A 1 92 ? 25.547 -36.906 -10.992 1 80.75 92 THR A O 1
ATOM 671 N N . ARG A 1 93 ? 24.125 -37.375 -9.406 1 88.81 93 ARG A N 1
ATOM 672 C CA . ARG A 1 93 ? 23.234 -38.094 -10.328 1 88.81 93 ARG A CA 1
ATOM 673 C C . ARG A 1 93 ? 22.203 -37.125 -10.93 1 88.81 93 ARG A C 1
ATOM 675 O O . ARG A 1 93 ? 21.484 -36.469 -10.203 1 88.81 93 ARG A O 1
ATOM 682 N N . PRO A 1 94 ? 22.141 -37.219 -12.289 1 93.31 94 PRO A N 1
ATOM 683 C CA . PRO A 1 94 ? 21.234 -36.25 -12.938 1 93.31 94 PRO A CA 1
ATOM 684 C C . PRO A 1 94 ? 19.797 -36.406 -12.461 1 93.31 94 PRO A C 1
ATOM 686 O O . PRO A 1 94 ? 19.078 -35.406 -12.305 1 93.31 94 PRO A O 1
ATOM 689 N N . THR A 1 95 ? 19.328 -37.656 -12.234 1 94.56 95 THR A N 1
ATOM 690 C CA . THR A 1 95 ? 17.969 -37.875 -11.766 1 94.56 95 THR A CA 1
ATOM 691 C C . THR A 1 95 ? 17.734 -37.188 -10.422 1 94.56 95 THR A C 1
ATOM 693 O O . THR A 1 95 ? 16.703 -36.531 -10.227 1 94.56 95 THR A O 1
ATOM 696 N N . ARG A 1 96 ? 18.641 -37.219 -9.531 1 94.19 96 ARG A N 1
ATOM 697 C CA . ARG A 1 96 ? 18.516 -36.562 -8.227 1 94.19 96 ARG A CA 1
ATOM 698 C C . ARG A 1 96 ? 18.656 -35.031 -8.352 1 94.19 96 ARG A C 1
ATOM 700 O O . ARG A 1 96 ? 18 -34.281 -7.633 1 94.19 96 ARG A O 1
ATOM 707 N N . ILE A 1 97 ? 19.531 -34.656 -9.219 1 93.75 97 ILE A N 1
ATOM 708 C CA . ILE A 1 97 ? 19.781 -33.219 -9.414 1 93.75 97 ILE A CA 1
ATOM 709 C C . ILE A 1 97 ? 18.516 -32.562 -9.953 1 93.75 97 ILE A C 1
ATOM 711 O O . ILE A 1 97 ? 18.094 -31.516 -9.445 1 93.75 97 ILE A O 1
ATOM 715 N N . VAL A 1 98 ? 17.922 -33.156 -10.969 1 97.31 98 VAL A N 1
ATOM 716 C CA . VAL A 1 98 ? 16.75 -32.562 -11.609 1 97.31 98 VAL A CA 1
ATOM 717 C C . VAL A 1 98 ? 15.562 -32.594 -10.648 1 97.31 98 VAL A C 1
ATOM 719 O O . VAL A 1 98 ? 14.828 -31.609 -10.539 1 97.31 98 VAL A O 1
ATOM 722 N N . VAL A 1 99 ? 15.391 -33.656 -9.938 1 97.38 99 VAL A N 1
ATOM 723 C CA . VAL A 1 99 ? 14.336 -33.75 -8.93 1 97.38 99 VAL A CA 1
ATOM 724 C C . VAL A 1 99 ? 14.625 -32.75 -7.805 1 97.38 99 VAL A C 1
ATOM 726 O O . VAL A 1 99 ? 13.711 -32.125 -7.277 1 97.38 99 VAL A O 1
ATOM 729 N N . GLY A 1 100 ? 15.852 -32.625 -7.387 1 95.88 100 GLY A N 1
ATOM 730 C CA . GLY A 1 100 ? 16.25 -31.641 -6.402 1 95.88 100 GLY A CA 1
ATOM 731 C C . GLY A 1 100 ? 15.953 -30.219 -6.84 1 95.88 100 GLY A C 1
ATOM 732 O O . GLY A 1 100 ? 15.562 -29.375 -6.023 1 95.88 100 GLY A O 1
ATOM 733 N N . THR A 1 101 ? 16.156 -29.938 -8.125 1 96.94 101 THR A N 1
ATOM 734 C CA . THR A 1 101 ? 15.836 -28.641 -8.688 1 96.94 101 THR A CA 1
ATOM 735 C C . THR A 1 101 ? 14.352 -28.328 -8.516 1 96.94 101 THR A C 1
ATOM 737 O O . THR A 1 101 ? 13.992 -27.219 -8.109 1 96.94 101 THR A O 1
ATOM 740 N N . ALA A 1 102 ? 13.531 -29.297 -8.844 1 98.12 102 ALA A N 1
ATOM 741 C CA . ALA A 1 102 ? 12.086 -29.125 -8.672 1 98.12 102 ALA A CA 1
ATOM 742 C C . ALA A 1 102 ? 11.734 -28.859 -7.215 1 98.12 102 ALA A C 1
ATOM 744 O O . ALA A 1 102 ? 10.906 -28 -6.918 1 98.12 102 ALA A O 1
ATOM 745 N N . THR A 1 103 ? 12.328 -29.609 -6.344 1 97.38 103 THR A N 1
ATOM 746 C CA . THR A 1 103 ? 12.062 -29.484 -4.914 1 97.38 103 THR A CA 1
ATOM 747 C C . THR A 1 103 ? 12.461 -28.094 -4.414 1 97.38 103 THR A C 1
ATOM 749 O O . THR A 1 103 ? 11.703 -27.438 -3.699 1 97.38 103 THR A O 1
ATOM 752 N N . LEU A 1 104 ? 13.625 -27.656 -4.789 1 95.44 104 LEU A N 1
ATOM 753 C CA . LEU A 1 104 ? 14.117 -26.359 -4.367 1 95.44 104 LEU A CA 1
ATOM 754 C C . LEU A 1 104 ? 13.227 -25.234 -4.902 1 95.44 104 LEU A C 1
ATOM 756 O O . LEU A 1 104 ? 12.844 -24.344 -4.156 1 95.44 104 LEU A O 1
ATOM 760 N N . ALA A 1 105 ? 12.938 -25.312 -6.176 1 97.44 105 ALA A N 1
ATOM 761 C CA . ALA A 1 105 ? 12.07 -24.312 -6.793 1 97.44 105 ALA A CA 1
ATOM 762 C C . ALA A 1 105 ? 10.711 -24.266 -6.109 1 97.44 105 ALA A C 1
ATOM 764 O O . ALA A 1 105 ? 10.156 -23.172 -5.883 1 97.44 105 ALA A O 1
ATOM 765 N N . LEU A 1 106 ? 10.156 -25.422 -5.852 1 97.06 106 LEU A N 1
ATOM 766 C CA . LEU A 1 106 ? 8.859 -25.531 -5.191 1 97.06 106 LEU A CA 1
ATOM 767 C C . LEU A 1 106 ? 8.898 -24.859 -3.818 1 97.06 106 LEU A C 1
ATOM 769 O O . LEU A 1 106 ? 7.992 -24.109 -3.465 1 97.06 106 LEU A O 1
ATOM 773 N N . LEU A 1 107 ? 9.898 -25.078 -3.07 1 94.69 107 LEU A N 1
ATOM 774 C CA . LEU A 1 107 ? 10.023 -24.562 -1.712 1 94.69 107 LEU A CA 1
ATOM 775 C C . LEU A 1 107 ? 10.258 -23.047 -1.724 1 94.69 107 LEU A C 1
ATOM 777 O O . LEU A 1 107 ? 9.664 -22.312 -0.929 1 94.69 107 LEU A O 1
ATOM 781 N N . VAL A 1 108 ? 11.109 -22.625 -2.611 1 93.5 108 VAL A N 1
ATOM 782 C CA . VAL A 1 108 ? 11.391 -21.203 -2.691 1 93.5 108 VAL A CA 1
ATOM 783 C C . VAL A 1 108 ? 10.156 -20.453 -3.174 1 93.5 108 VAL A C 1
ATOM 785 O O . VAL A 1 108 ? 9.891 -19.328 -2.742 1 93.5 108 VAL A O 1
ATOM 788 N N . HIS A 1 109 ? 9.352 -21.062 -4.02 1 96.06 109 HIS A N 1
ATOM 789 C CA . HIS A 1 109 ? 8.18 -20.422 -4.605 1 96.06 109 HIS A CA 1
ATOM 790 C C . HIS A 1 109 ? 7.039 -20.328 -3.596 1 96.06 109 HIS A C 1
ATOM 792 O O . HIS A 1 109 ? 5.957 -19.828 -3.918 1 96.06 109 HIS A O 1
ATOM 798 N N . LEU A 1 110 ? 7.223 -20.797 -2.414 1 91.62 110 LEU A N 1
ATOM 799 C CA . LEU A 1 110 ? 6.184 -20.719 -1.391 1 91.62 110 LEU A CA 1
ATOM 800 C C . LEU A 1 110 ? 5.805 -19.266 -1.111 1 91.62 110 LEU A C 1
ATOM 802 O O . LEU A 1 110 ? 4.711 -19 -0.612 1 91.62 110 LEU A O 1
ATOM 806 N N . ASP A 1 111 ? 6.637 -18.344 -1.466 1 89.75 111 ASP A N 1
ATOM 807 C CA . ASP A 1 111 ? 6.312 -16.938 -1.263 1 89.75 111 ASP A CA 1
ATOM 808 C C . ASP A 1 111 ? 5.441 -16.406 -2.398 1 89.75 111 ASP A C 1
ATOM 810 O O . ASP A 1 111 ? 4.926 -15.289 -2.32 1 89.75 111 ASP A O 1
ATOM 814 N N . GLY A 1 112 ? 5.363 -17.188 -3.5 1 91.31 112 GLY A N 1
ATOM 815 C CA . GLY A 1 112 ? 4.504 -16.797 -4.609 1 91.31 112 GLY A CA 1
ATOM 816 C C . GLY A 1 112 ? 5.199 -15.906 -5.617 1 91.31 112 GLY A C 1
ATOM 817 O O . GLY A 1 112 ? 4.574 -15.43 -6.566 1 91.31 112 GLY A O 1
ATOM 818 N N . SER A 1 113 ? 6.492 -15.672 -5.465 1 91.12 113 SER A N 1
ATOM 819 C CA . SER A 1 113 ? 7.246 -14.82 -6.375 1 91.12 113 SER A CA 1
ATOM 820 C C . SER A 1 113 ? 8.07 -15.641 -7.355 1 91.12 113 SER A C 1
ATOM 822 O O . SER A 1 113 ? 9.047 -16.281 -6.969 1 91.12 113 SER A O 1
ATOM 824 N N . GLY A 1 114 ? 7.703 -15.562 -8.602 1 93.94 114 GLY A N 1
ATOM 825 C CA . GLY A 1 114 ? 8.492 -16.234 -9.625 1 93.94 114 GLY A CA 1
ATOM 826 C C . GLY A 1 114 ? 9.906 -15.711 -9.719 1 93.94 114 GLY A C 1
ATOM 827 O O . GLY A 1 114 ? 10.852 -16.484 -9.922 1 93.94 114 GLY A O 1
ATOM 828 N N . ALA A 1 115 ? 10.062 -14.414 -9.531 1 91.75 115 ALA A N 1
ATOM 829 C CA . ALA A 1 115 ? 11.391 -13.797 -9.609 1 91.75 115 ALA A CA 1
ATOM 830 C C . ALA A 1 115 ? 12.305 -14.328 -8.508 1 91.75 115 ALA A C 1
ATOM 832 O O . ALA A 1 115 ? 13.453 -14.695 -8.773 1 91.75 115 ALA A O 1
ATOM 833 N N . VAL A 1 116 ? 11.82 -14.406 -7.34 1 91.88 116 VAL A N 1
ATOM 834 C CA . VAL A 1 116 ? 12.625 -14.898 -6.223 1 91.88 116 VAL A CA 1
ATOM 835 C C . VAL A 1 116 ? 12.945 -16.375 -6.43 1 91.88 116 VAL A C 1
ATOM 837 O O . VAL A 1 116 ? 14.078 -16.812 -6.199 1 91.88 116 VAL A O 1
ATOM 840 N N . THR A 1 117 ? 12 -17.094 -6.906 1 95.62 117 THR A N 1
ATOM 841 C CA . THR A 1 117 ? 12.172 -18.516 -7.148 1 95.62 117 THR A CA 1
ATOM 842 C C . THR A 1 117 ? 13.336 -18.766 -8.109 1 95.62 117 THR A C 1
ATOM 844 O O . THR A 1 117 ? 14.219 -19.578 -7.828 1 95.62 117 THR A O 1
ATOM 847 N N . PHE A 1 118 ? 13.414 -17.984 -9.188 1 96.94 118 PHE A N 1
ATOM 848 C CA . PHE A 1 118 ? 14.422 -18.219 -10.219 1 96.94 118 PHE A CA 1
ATOM 849 C C . PHE A 1 118 ? 15.766 -17.656 -9.789 1 96.94 118 PHE A C 1
ATOM 851 O O . PHE A 1 118 ? 16.812 -18.25 -10.055 1 96.94 118 PHE A O 1
ATOM 858 N N . LEU A 1 119 ? 15.742 -16.562 -9.094 1 92.75 119 LEU A N 1
ATOM 859 C CA . LEU A 1 119 ? 16.969 -15.914 -8.641 1 92.75 119 LEU A CA 1
ATOM 860 C C . LEU A 1 119 ? 17.688 -16.781 -7.621 1 92.75 119 LEU A C 1
ATOM 862 O O . LEU A 1 119 ? 18.922 -16.688 -7.477 1 92.75 119 LEU A O 1
ATOM 866 N N . VAL A 1 120 ? 16.938 -17.562 -6.969 1 92.12 120 VAL A N 1
ATOM 867 C CA . VAL A 1 120 ? 17.547 -18.391 -5.922 1 92.12 120 VAL A CA 1
ATOM 868 C C . VAL A 1 120 ? 17.875 -19.766 -6.48 1 92.12 120 VAL A C 1
ATOM 870 O O . VAL A 1 120 ? 18.984 -20.266 -6.309 1 92.12 120 VAL A O 1
ATOM 873 N N . THR A 1 121 ? 17.016 -20.344 -7.168 1 95.56 121 THR A N 1
ATOM 874 C CA . THR A 1 121 ? 17.141 -21.734 -7.578 1 95.56 121 THR A CA 1
ATOM 875 C C . THR A 1 121 ? 18.156 -21.891 -8.703 1 95.56 121 THR A C 1
ATOM 877 O O . THR A 1 121 ? 19.016 -22.781 -8.664 1 95.56 121 THR A O 1
ATOM 880 N N . VAL A 1 122 ? 18.141 -21.016 -9.703 1 96.25 122 VAL A N 1
ATOM 881 C CA . VAL A 1 122 ? 18.922 -21.203 -10.922 1 96.25 122 VAL A CA 1
ATOM 882 C C . VAL A 1 122 ? 20.406 -21.031 -10.602 1 96.25 122 VAL A C 1
ATOM 884 O O . VAL A 1 122 ? 21.219 -21.906 -10.93 1 96.25 122 VAL A O 1
ATOM 887 N N . PRO A 1 123 ? 20.844 -19.969 -9.945 1 92.69 123 PRO A N 1
ATOM 888 C CA . PRO A 1 123 ? 22.266 -19.859 -9.641 1 92.69 123 PRO A CA 1
ATOM 889 C C . PRO A 1 123 ? 22.75 -20.984 -8.727 1 92.69 123 PRO A C 1
ATOM 891 O O . PRO A 1 123 ? 23.922 -21.391 -8.82 1 92.69 123 PRO A O 1
ATOM 894 N N . ALA A 1 124 ? 21.906 -21.469 -7.914 1 90.62 124 ALA A N 1
ATOM 895 C CA . ALA A 1 124 ? 22.297 -22.547 -6.996 1 90.62 124 ALA A CA 1
ATOM 896 C C . ALA A 1 124 ? 22.5 -23.859 -7.738 1 90.62 124 ALA A C 1
ATOM 898 O O . ALA A 1 124 ? 23.375 -24.656 -7.383 1 90.62 124 ALA A O 1
ATOM 899 N N . MET A 1 125 ? 21.766 -24.125 -8.742 1 93.62 125 MET A N 1
ATOM 900 C CA . MET A 1 125 ? 21.75 -25.438 -9.367 1 93.62 125 MET A CA 1
ATOM 901 C C . MET A 1 125 ? 22.5 -25.438 -10.688 1 93.62 125 MET A C 1
ATOM 903 O O . MET A 1 125 ? 22.969 -26.469 -11.156 1 93.62 125 MET A O 1
ATOM 907 N N . LEU A 1 126 ? 22.656 -24.281 -11.297 1 93.75 126 LEU A N 1
ATOM 908 C CA . LEU A 1 126 ? 23.203 -24.156 -12.641 1 93.75 126 LEU A CA 1
ATOM 909 C C . LEU A 1 126 ? 24.625 -24.719 -12.695 1 93.75 126 LEU A C 1
ATOM 911 O O . LEU A 1 126 ? 24.984 -25.406 -13.648 1 93.75 126 LEU A O 1
ATOM 915 N N . PRO A 1 127 ? 25.484 -24.453 -11.727 1 90.38 127 PRO A N 1
ATOM 916 C CA . PRO A 1 127 ? 26.844 -25.016 -11.781 1 90.38 127 PRO A CA 1
ATOM 917 C C . PRO A 1 127 ? 26.844 -26.531 -11.867 1 90.38 127 PRO A C 1
ATOM 919 O O . PRO A 1 127 ? 27.688 -27.109 -12.547 1 90.38 127 PRO A O 1
ATOM 922 N N . LEU A 1 128 ? 25.953 -27.188 -11.25 1 89.12 128 LEU A N 1
ATOM 923 C CA . LEU A 1 128 ? 25.859 -28.641 -11.305 1 89.12 128 LEU A CA 1
ATOM 924 C C . LEU A 1 128 ? 25.453 -29.109 -12.695 1 89.12 128 LEU A C 1
ATOM 926 O O . LEU A 1 128 ? 25.984 -30.094 -13.203 1 89.12 128 LEU A O 1
ATOM 930 N N . TYR A 1 129 ? 24.516 -28.406 -13.305 1 93.5 129 TYR A N 1
ATOM 931 C CA . TYR A 1 129 ? 24.078 -28.719 -14.664 1 93.5 129 TYR A CA 1
ATOM 932 C C . TYR A 1 129 ? 25.219 -28.547 -15.664 1 93.5 129 TYR A C 1
ATOM 934 O O . TYR A 1 129 ? 25.422 -29.406 -16.531 1 93.5 129 TYR A O 1
ATOM 942 N N . THR A 1 130 ? 25.922 -27.5 -15.469 1 91.75 130 THR A N 1
ATOM 943 C CA . THR A 1 130 ? 27 -27.172 -16.391 1 91.75 130 THR A CA 1
ATOM 944 C C . THR A 1 130 ? 28.156 -28.172 -16.234 1 91.75 130 THR A C 1
ATOM 946 O O . THR A 1 130 ? 28.688 -28.656 -17.234 1 91.75 130 THR A O 1
ATOM 949 N N . ARG A 1 131 ? 28.5 -28.484 -15.133 1 88.75 131 ARG A N 1
ATOM 950 C CA . ARG A 1 131 ? 29.641 -29.359 -14.867 1 88.75 131 ARG A CA 1
ATOM 951 C C . ARG A 1 131 ? 29.359 -30.766 -15.367 1 88.75 131 ARG A C 1
ATOM 953 O O . ARG A 1 131 ? 30.266 -31.453 -15.859 1 88.75 131 ARG A O 1
ATOM 960 N N . LEU A 1 132 ? 28.188 -31.234 -15.234 1 90.31 132 LEU A N 1
ATOM 961 C CA . LEU A 1 132 ? 27.875 -32.625 -15.586 1 90.31 132 LEU A CA 1
ATOM 962 C C . LEU A 1 132 ? 27.391 -32.719 -17.031 1 90.31 132 LEU A C 1
ATOM 964 O O . LEU A 1 132 ? 27.281 -33.812 -17.578 1 90.31 132 LEU A O 1
ATOM 968 N N . GLY A 1 133 ? 27.125 -31.516 -17.547 1 92 133 GLY A N 1
ATOM 969 C CA . GLY A 1 133 ? 26.703 -31.484 -18.938 1 92 133 GLY A CA 1
ATOM 970 C C . GLY A 1 133 ? 25.219 -31.75 -19.125 1 92 133 GLY A C 1
ATOM 971 O O . GLY A 1 133 ? 24.797 -32.281 -20.156 1 92 133 GLY A O 1
ATOM 972 N N . ILE A 1 134 ? 24.453 -31.562 -18.094 1 95.19 134 ILE A N 1
ATOM 973 C CA . ILE A 1 134 ? 23 -31.672 -18.188 1 95.19 134 ILE A CA 1
ATOM 974 C C . ILE A 1 134 ? 22.453 -30.5 -19.016 1 95.19 134 ILE A C 1
ATOM 976 O O . ILE A 1 134 ? 22.922 -29.359 -18.875 1 95.19 134 ILE A O 1
ATOM 980 N N . ASP A 1 135 ? 21.5 -30.781 -19.875 1 96.81 135 ASP A N 1
ATOM 981 C CA . ASP A 1 135 ? 20.875 -29.75 -20.703 1 96.81 135 ASP A CA 1
ATOM 982 C C . ASP A 1 135 ? 20.281 -28.641 -19.844 1 96.81 135 ASP A C 1
ATOM 984 O O . ASP A 1 135 ? 19.375 -28.891 -19.047 1 96.81 135 ASP A O 1
ATOM 988 N N . LYS A 1 136 ? 20.688 -27.453 -20.031 1 97.31 136 LYS A N 1
ATOM 989 C CA . LYS A 1 136 ? 20.25 -26.312 -19.25 1 97.31 136 LYS A CA 1
ATOM 990 C C . LYS A 1 136 ? 18.766 -26.047 -19.453 1 97.31 136 LYS A C 1
ATOM 992 O O . LYS A 1 136 ? 18.094 -25.484 -18.578 1 97.31 136 LYS A O 1
ATOM 997 N N . ARG A 1 137 ? 18.266 -26.438 -20.609 1 97.44 137 ARG A N 1
ATOM 998 C CA . ARG A 1 137 ? 16.844 -26.266 -20.875 1 97.44 137 ARG A CA 1
ATOM 999 C C . ARG A 1 137 ? 16.016 -27.047 -19.859 1 97.44 137 ARG A C 1
ATOM 1001 O O . ARG A 1 137 ? 14.867 -26.688 -19.578 1 97.44 137 ARG A O 1
ATOM 1008 N N . ILE A 1 138 ? 16.547 -28.078 -19.344 1 98.62 138 ILE A N 1
ATOM 1009 C CA . ILE A 1 138 ? 15.867 -28.891 -18.344 1 98.62 138 ILE A CA 1
ATOM 1010 C C . ILE A 1 138 ? 15.789 -28.125 -17.016 1 98.62 138 ILE A C 1
ATOM 1012 O O . ILE A 1 138 ? 14.773 -28.172 -16.328 1 98.62 138 ILE A O 1
ATOM 1016 N N . LEU A 1 139 ? 16.875 -27.453 -16.656 1 98.19 139 LEU A N 1
ATOM 1017 C CA . LEU A 1 139 ? 16.859 -26.625 -15.461 1 98.19 139 LEU A CA 1
ATO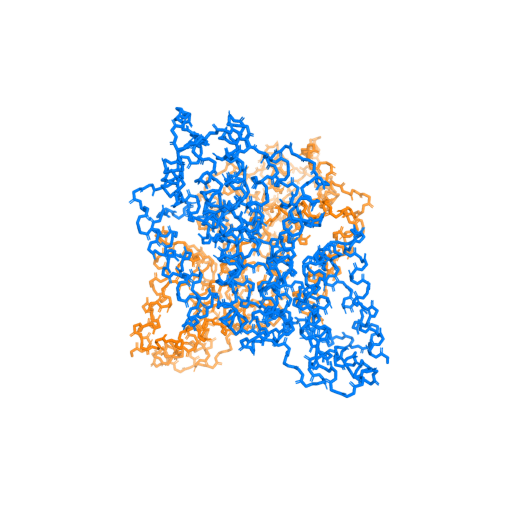M 1018 C C . LEU A 1 139 ? 15.742 -25.578 -15.523 1 98.19 139 LEU A C 1
ATOM 1020 O O . LEU A 1 139 ? 14.953 -25.469 -14.586 1 98.19 139 LEU A O 1
ATOM 1024 N N . ALA A 1 140 ? 15.641 -24.875 -16.641 1 98.62 140 ALA A N 1
ATOM 1025 C CA . ALA A 1 140 ? 14.602 -23.859 -16.828 1 98.62 140 ALA A CA 1
ATOM 1026 C C . ALA A 1 140 ? 13.211 -24.484 -16.797 1 98.62 140 ALA A C 1
ATOM 1028 O O . ALA A 1 140 ? 12.297 -23.938 -16.188 1 98.62 140 ALA A O 1
ATOM 1029 N N . CYS A 1 141 ? 13.078 -25.594 -17.453 1 98.75 141 CYS A N 1
ATOM 1030 C CA . CYS A 1 141 ? 11.797 -26.281 -17.562 1 98.75 141 CYS A CA 1
ATOM 1031 C C . CYS A 1 141 ? 11.297 -26.719 -16.188 1 98.75 141 CYS A C 1
ATOM 1033 O O . CYS A 1 141 ? 10.141 -26.5 -15.844 1 98.75 141 CYS A O 1
ATOM 1035 N N . VAL A 1 142 ? 12.141 -27.344 -15.445 1 98.62 142 VAL A N 1
ATOM 1036 C CA . VAL A 1 142 ? 11.75 -27.906 -14.156 1 98.62 142 VAL A CA 1
ATOM 1037 C C . VAL A 1 142 ? 11.445 -26.781 -13.164 1 98.62 142 VAL A C 1
ATOM 1039 O O . VAL A 1 142 ? 10.484 -26.859 -12.406 1 98.62 142 VAL A O 1
ATOM 1042 N N . CYS A 1 143 ? 12.234 -25.719 -13.148 1 98.44 143 CYS A N 1
ATOM 1043 C CA . CYS A 1 143 ? 11.922 -24.547 -12.336 1 98.44 143 CYS A CA 1
ATOM 1044 C C . CYS A 1 143 ? 10.578 -23.953 -12.727 1 98.44 143 CYS A C 1
ATOM 1046 O O . CYS A 1 143 ? 9.773 -23.609 -11.859 1 98.44 143 CYS A O 1
ATOM 1048 N N . ALA A 1 144 ? 10.336 -23.859 -14.016 1 98.62 144 ALA A N 1
ATOM 1049 C CA . ALA A 1 144 ? 9.094 -23.297 -14.547 1 98.62 144 ALA A CA 1
ATOM 1050 C C . ALA A 1 144 ? 7.895 -24.141 -14.117 1 98.62 144 ALA A C 1
ATOM 1052 O O . ALA A 1 144 ? 6.867 -23.594 -13.703 1 98.62 144 ALA A O 1
ATOM 1053 N N . MET A 1 145 ? 8.047 -25.453 -14.258 1 98.62 145 MET A N 1
ATOM 1054 C CA . MET A 1 145 ? 6.953 -26.344 -13.891 1 98.62 145 MET A CA 1
ATOM 1055 C C . MET A 1 145 ? 6.656 -26.25 -12.398 1 98.62 145 MET A C 1
ATOM 1057 O O . MET A 1 145 ? 5.496 -26.141 -11.992 1 98.62 145 MET A O 1
ATOM 1061 N N . ALA A 1 146 ? 7.715 -26.281 -11.594 1 98.38 146 ALA A N 1
ATOM 1062 C CA . ALA A 1 146 ? 7.547 -26.234 -10.141 1 98.38 146 ALA A CA 1
ATOM 1063 C C . ALA A 1 146 ? 6.879 -24.922 -9.711 1 98.38 146 ALA A C 1
ATOM 1065 O O . ALA A 1 146 ? 5.938 -24.938 -8.914 1 98.38 146 ALA A O 1
ATOM 1066 N N . ALA A 1 147 ? 7.309 -23.812 -10.242 1 97.69 147 ALA A N 1
ATOM 1067 C CA . ALA A 1 147 ? 6.746 -22.516 -9.914 1 97.69 147 ALA A CA 1
ATOM 1068 C C . ALA A 1 147 ? 5.344 -22.359 -10.5 1 97.69 147 ALA A C 1
ATOM 1070 O O . ALA A 1 147 ? 4.457 -21.781 -9.852 1 97.69 147 ALA A O 1
ATOM 1071 N N . GLY A 1 148 ? 5.133 -22.859 -11.688 1 97.69 148 GLY A N 1
ATOM 1072 C CA . GLY A 1 148 ? 3.873 -22.688 -12.391 1 97.69 148 GLY A CA 1
ATOM 1073 C C . GLY A 1 148 ? 2.725 -23.453 -11.758 1 97.69 148 GLY A C 1
ATOM 1074 O O . GLY A 1 148 ? 1.594 -22.953 -11.719 1 97.69 148 GLY A O 1
ATOM 1075 N N . VAL A 1 149 ? 3.012 -24.625 -11.305 1 97.44 149 VAL A N 1
ATOM 1076 C CA . VAL A 1 149 ? 1.98 -25.484 -10.727 1 97.44 149 VAL A CA 1
ATOM 1077 C C . VAL A 1 149 ? 1.733 -25.094 -9.273 1 97.44 149 VAL A C 1
ATOM 1079 O O . VAL A 1 149 ? 0.682 -25.406 -8.711 1 97.44 149 VAL A O 1
ATOM 1082 N N . ASN A 1 150 ? 2.697 -24.375 -8.711 1 93.88 150 ASN A N 1
ATOM 1083 C CA . ASN A 1 150 ? 2.639 -23.984 -7.305 1 93.88 150 ASN A CA 1
ATOM 1084 C C . ASN A 1 150 ? 1.921 -22.641 -7.121 1 93.88 150 ASN A C 1
ATOM 1086 O O . ASN A 1 150 ? 2.508 -21.688 -6.629 1 93.88 150 ASN A O 1
ATOM 1090 N N . PHE A 1 151 ? 0.583 -22.812 -7.434 1 91.31 151 PHE A N 1
ATOM 1091 C CA . PHE A 1 151 ? -0.2 -21.609 -7.141 1 91.31 151 PHE A CA 1
ATOM 1092 C C . PHE A 1 151 ? -0.817 -21.703 -5.75 1 91.31 151 PHE A C 1
ATOM 1094 O O . PHE A 1 151 ? -1.172 -22.781 -5.289 1 91.31 151 PHE A O 1
ATOM 1101 N N . LEU A 1 152 ? -0.574 -20.609 -4.852 1 92.62 152 LEU A N 1
ATOM 1102 C CA . LEU A 1 152 ? -0.952 -20.531 -3.445 1 92.62 152 LEU A CA 1
ATOM 1103 C C . LEU A 1 152 ? -1.995 -19.438 -3.23 1 92.62 152 LEU A C 1
ATOM 1105 O O . LEU A 1 152 ? -2.211 -18.594 -4.105 1 92.62 152 LEU A O 1
ATOM 1109 N N . PRO A 1 153 ? -2.725 -19.5 -2.16 1 92.5 153 PRO A N 1
ATOM 1110 C CA . PRO A 1 153 ? -3.793 -18.531 -1.891 1 92.5 153 PRO A CA 1
ATOM 1111 C C . PRO A 1 153 ? -3.305 -17.078 -1.932 1 92.5 153 PRO A C 1
ATOM 1113 O O . PRO A 1 153 ? -4.102 -16.172 -2.148 1 92.5 153 PRO A O 1
ATOM 1116 N N . TRP A 1 154 ? -2.045 -16.859 -1.793 1 92.44 154 TRP A N 1
ATOM 1117 C CA . TRP A 1 154 ? -1.523 -15.492 -1.699 1 92.44 154 TRP A CA 1
ATOM 1118 C C . TRP A 1 154 ? -0.769 -15.109 -2.969 1 92.44 154 TRP A C 1
ATOM 1120 O O . TRP A 1 154 ? -0.109 -14.07 -3.016 1 92.44 154 TRP A O 1
ATOM 1130 N N . THR A 1 155 ? -0.859 -15.938 -4.02 1 93.56 155 THR A N 1
ATOM 1131 C CA . THR A 1 155 ? -0.189 -15.602 -5.27 1 93.56 155 THR A CA 1
ATOM 1132 C C . THR A 1 155 ? -1.01 -14.602 -6.074 1 93.56 155 THR A C 1
ATOM 1134 O O . THR A 1 155 ? -2.203 -14.422 -5.824 1 93.56 155 THR A O 1
ATOM 1137 N N . GLY A 1 156 ? -0.402 -14.008 -7.016 1 92.62 156 GLY A N 1
ATOM 1138 C CA . GLY A 1 156 ? -0.989 -12.961 -7.832 1 92.62 156 GLY A CA 1
ATOM 1139 C C . GLY A 1 156 ? -2.277 -13.383 -8.508 1 92.62 156 GLY A C 1
ATOM 1140 O O . GLY A 1 156 ? -3.314 -12.734 -8.344 1 92.62 156 GLY A O 1
ATOM 1141 N N . PRO A 1 157 ? -2.244 -14.438 -9.203 1 96 157 PRO A N 1
ATOM 1142 C CA . PRO A 1 157 ? -3.443 -14.867 -9.93 1 96 157 PRO A CA 1
ATOM 1143 C C . PRO A 1 157 ? -4.625 -15.141 -9.008 1 96 157 PRO A C 1
ATOM 1145 O O . PRO A 1 157 ? -5.758 -14.75 -9.312 1 96 157 PRO A O 1
ATOM 1148 N N . VAL A 1 158 ? -4.402 -15.789 -7.914 1 95.69 158 VAL A N 1
ATOM 1149 C CA . VAL A 1 158 ? -5.48 -16.125 -6.992 1 95.69 158 VAL A CA 1
ATOM 1150 C C . VAL A 1 158 ? -6.055 -14.852 -6.379 1 95.69 158 VAL A C 1
ATOM 1152 O O . VAL A 1 158 ? -7.273 -14.688 -6.301 1 95.69 158 VAL A O 1
ATOM 1155 N N . LEU A 1 159 ? -5.215 -13.992 -6.02 1 93.38 159 LEU A N 1
ATOM 1156 C CA . LEU A 1 159 ? -5.656 -12.758 -5.375 1 93.38 159 LEU A CA 1
ATOM 1157 C C . LEU A 1 159 ? -6.363 -11.852 -6.371 1 93.38 159 LEU A C 1
ATOM 1159 O O . LEU A 1 159 ? -7.336 -11.18 -6.023 1 93.38 159 LEU A O 1
ATOM 1163 N N . ARG A 1 160 ? -5.863 -11.773 -7.566 1 94.5 160 ARG A N 1
ATOM 1164 C CA . ARG A 1 160 ? -6.52 -10.977 -8.594 1 94.5 160 ARG A CA 1
ATOM 1165 C C . ARG A 1 160 ? -7.898 -11.531 -8.922 1 94.5 160 ARG A C 1
ATOM 1167 O O . ARG A 1 160 ? -8.844 -10.773 -9.148 1 94.5 160 ARG A O 1
ATOM 1174 N N . SER A 1 161 ? -8.008 -12.867 -8.945 1 96.31 161 SER A N 1
ATOM 1175 C CA . SER A 1 161 ? -9.297 -13.5 -9.172 1 96.31 161 SER A CA 1
ATOM 1176 C C . SER A 1 161 ? -10.289 -13.164 -8.062 1 96.31 161 SER A C 1
ATOM 1178 O O . SER A 1 161 ? -11.445 -12.836 -8.328 1 96.31 161 SER A O 1
ATOM 1180 N N . SER A 1 162 ? -9.797 -13.266 -6.863 1 94.88 162 SER A N 1
ATOM 1181 C CA . SER A 1 162 ? -10.617 -12.953 -5.703 1 94.88 162 SER A CA 1
ATOM 1182 C C . SER A 1 162 ? -11.078 -11.492 -5.727 1 94.88 162 SER A C 1
ATOM 1184 O O . SER A 1 162 ? -12.25 -11.203 -5.48 1 94.88 162 SER A O 1
ATOM 1186 N N . ALA A 1 163 ? -10.234 -10.648 -6.051 1 92.94 163 ALA A N 1
ATOM 1187 C CA . ALA A 1 163 ? -10.539 -9.219 -6.098 1 92.94 163 ALA A CA 1
ATOM 1188 C C . ALA A 1 163 ? -11.523 -8.898 -7.215 1 92.94 163 ALA A C 1
ATOM 1190 O O . ALA A 1 163 ? -12.438 -8.094 -7.035 1 92.94 163 ALA A O 1
ATOM 1191 N N . ALA A 1 164 ? -11.344 -9.531 -8.344 1 94.31 164 ALA A N 1
ATOM 1192 C CA . ALA A 1 164 ? -12.148 -9.234 -9.523 1 94.31 164 ALA A CA 1
ATOM 1193 C C . ALA A 1 164 ? -13.586 -9.719 -9.344 1 94.31 164 ALA A C 1
ATOM 1195 O O . ALA A 1 164 ? -14.523 -9.078 -9.82 1 94.31 164 ALA A O 1
ATOM 1196 N N . LEU A 1 165 ? -13.758 -10.844 -8.633 1 94.69 165 LEU A N 1
ATOM 1197 C CA . LEU A 1 165 ? -15.078 -11.445 -8.523 1 94.69 165 LEU A CA 1
ATOM 1198 C C . LEU A 1 165 ? -15.672 -11.203 -7.137 1 94.69 165 LEU A C 1
ATOM 1200 O O . LEU A 1 165 ? -16.812 -11.562 -6.875 1 94.69 165 LEU A O 1
ATOM 1204 N N . HIS A 1 166 ? -14.914 -10.625 -6.254 1 90.56 166 HIS A N 1
ATOM 1205 C CA . HIS A 1 166 ? -15.328 -10.344 -4.883 1 90.56 166 HIS A CA 1
ATOM 1206 C C . HIS A 1 166 ? -15.734 -11.617 -4.156 1 90.56 166 HIS A C 1
ATOM 1208 O O . HIS A 1 166 ? -16.797 -11.672 -3.541 1 90.56 166 HIS A O 1
ATOM 1214 N N . VAL A 1 167 ? -14.898 -12.609 -4.281 1 92 167 VAL A N 1
ATOM 1215 C CA . VAL A 1 167 ? -15.125 -13.875 -3.59 1 92 167 VAL A CA 1
ATOM 1216 C C . VAL A 1 167 ? -13.961 -14.172 -2.65 1 92 167 VAL A C 1
ATOM 1218 O O . VAL A 1 167 ? -12.828 -13.742 -2.898 1 92 167 VAL A O 1
ATOM 1221 N N . PRO A 1 168 ? -14.242 -14.891 -1.569 1 91.06 168 PRO A N 1
ATOM 1222 C CA . PRO A 1 168 ? -13.156 -15.219 -0.642 1 91.06 168 PRO A CA 1
ATOM 1223 C C . PRO A 1 168 ? -12.094 -16.109 -1.273 1 91.06 168 PRO A C 1
ATOM 1225 O O . PRO A 1 168 ? -12.422 -17.016 -2.053 1 91.06 168 PRO A O 1
ATOM 1228 N N . VAL A 1 169 ? -10.906 -15.906 -0.911 1 93.12 169 VAL A N 1
ATOM 1229 C CA . VAL A 1 169 ? -9.75 -16.625 -1.433 1 93.12 169 VAL A CA 1
ATOM 1230 C C . VAL A 1 169 ? -9.891 -18.125 -1.144 1 93.12 169 VAL A C 1
ATOM 1232 O O . VAL A 1 169 ? -9.594 -18.953 -1.999 1 93.12 169 VAL A O 1
ATOM 1235 N N . ALA A 1 170 ? -10.422 -18.406 0.008 1 92.19 170 ALA A N 1
ATOM 1236 C CA . ALA A 1 170 ? -10.539 -19.812 0.431 1 92.19 170 ALA A CA 1
ATOM 1237 C C . ALA A 1 170 ? -11.492 -20.578 -0.483 1 92.19 170 ALA A C 1
ATOM 1239 O O . ALA A 1 170 ? -11.242 -21.75 -0.796 1 92.19 170 ALA A O 1
ATOM 1240 N N . ASP A 1 171 ? -12.547 -19.922 -0.909 1 93.75 171 ASP A N 1
ATOM 1241 C CA . ASP A 1 171 ? -13.531 -20.562 -1.777 1 93.75 171 ASP A CA 1
ATOM 1242 C C . ASP A 1 171 ? -12.922 -20.891 -3.141 1 93.75 171 ASP A C 1
ATOM 1244 O O . ASP A 1 171 ? -13.32 -21.859 -3.781 1 93.75 171 ASP A O 1
ATOM 1248 N N . LEU A 1 172 ? -12.008 -20.078 -3.498 1 94.88 172 LEU A N 1
ATOM 1249 C CA . LEU A 1 172 ? -11.352 -20.266 -4.785 1 94.88 172 LEU A CA 1
ATOM 1250 C C . LEU A 1 172 ? -10.312 -21.375 -4.707 1 94.88 172 LEU A C 1
ATOM 1252 O O . LEU A 1 172 ? -10.266 -22.25 -5.578 1 94.88 172 LEU A O 1
ATOM 1256 N N . PHE A 1 173 ? -9.547 -21.422 -3.695 1 95.88 173 PHE A N 1
ATOM 1257 C CA . PHE A 1 173 ? -8.312 -22.203 -3.656 1 95.88 173 PHE A CA 1
ATOM 1258 C C . PHE A 1 173 ? -8.562 -23.609 -3.119 1 95.88 173 PHE A C 1
ATOM 1260 O O . PHE A 1 173 ? -8.008 -24.578 -3.627 1 95.88 173 PHE A O 1
ATOM 1267 N N . GLN A 1 174 ? -9.398 -23.781 -2.102 1 95.56 174 GLN A N 1
ATOM 1268 C CA . GLN A 1 174 ? -9.492 -25.031 -1.353 1 95.56 174 GLN A CA 1
ATOM 1269 C C . GLN A 1 174 ? -9.938 -26.188 -2.254 1 95.56 174 GLN A C 1
ATOM 1271 O O . GLN A 1 174 ? -9.375 -27.281 -2.195 1 95.56 174 GLN A O 1
ATOM 1276 N N . PRO A 1 175 ? -10.914 -25.922 -3.121 1 96.5 175 PRO A N 1
ATOM 1277 C CA . PRO A 1 175 ? -11.328 -27.031 -3.988 1 96.5 175 PRO A CA 1
ATOM 1278 C C . PRO A 1 175 ? -10.25 -27.438 -4.984 1 96.5 175 PRO A C 1
ATOM 1280 O O . PRO A 1 175 ? -10.328 -28.516 -5.574 1 96.5 175 PRO A O 1
ATOM 1283 N N . LEU A 1 176 ? -9.25 -26.594 -5.168 1 97.44 176 LEU A N 1
ATOM 1284 C CA . LEU A 1 176 ? -8.227 -26.844 -6.176 1 97.44 176 LEU A CA 1
ATOM 1285 C C . LEU A 1 176 ? -7.039 -27.594 -5.578 1 97.44 176 LEU A C 1
ATOM 1287 O O . LEU A 1 176 ? -6.125 -27.984 -6.297 1 97.44 176 LEU A O 1
ATOM 1291 N N . ILE A 1 177 ? -7.012 -27.844 -4.293 1 96.94 177 ILE A N 1
ATOM 1292 C CA . ILE A 1 177 ? -5.875 -28.453 -3.609 1 96.94 177 ILE A CA 1
ATOM 1293 C C . ILE A 1 177 ? -5.617 -29.844 -4.18 1 96.94 177 ILE A C 1
ATOM 1295 O O . ILE A 1 177 ? -4.496 -30.156 -4.582 1 96.94 177 ILE A O 1
ATOM 1299 N N . PRO A 1 178 ? -6.648 -30.719 -4.285 1 97.81 178 PRO A N 1
ATOM 1300 C CA . PRO A 1 178 ? -6.387 -32.031 -4.875 1 97.81 178 PRO A CA 1
ATOM 1301 C C . PRO A 1 178 ? -5.906 -31.938 -6.32 1 97.81 178 PRO A C 1
ATOM 1303 O O . PRO A 1 178 ? -5.09 -32.75 -6.754 1 97.81 178 PRO A O 1
ATOM 1306 N N . VAL A 1 179 ? -6.422 -30.984 -7.07 1 98.38 179 VAL A N 1
ATOM 1307 C CA . VAL A 1 179 ? -6.031 -30.766 -8.461 1 98.38 179 VAL A CA 1
ATOM 1308 C C . VAL A 1 179 ? -4.551 -30.406 -8.523 1 98.38 179 VAL A C 1
ATOM 1310 O O . VAL A 1 179 ? -3.816 -30.922 -9.375 1 98.38 179 VAL A O 1
ATOM 1313 N N . GLN A 1 180 ? -4.156 -29.531 -7.641 1 97.75 180 GLN A N 1
ATOM 1314 C CA . GLN A 1 180 ? -2.764 -29.094 -7.617 1 97.75 180 GLN A CA 1
ATOM 1315 C C . GLN A 1 180 ? -1.832 -30.25 -7.238 1 97.75 180 GLN A C 1
ATOM 1317 O O . GLN A 1 180 ? -0.709 -30.328 -7.738 1 97.75 180 GLN A O 1
ATOM 1322 N N . ILE A 1 181 ? -2.258 -31.109 -6.312 1 98.12 181 ILE A N 1
ATOM 1323 C CA . ILE A 1 181 ? -1.46 -32.281 -5.914 1 98.12 181 ILE A CA 1
ATOM 1324 C C . ILE A 1 181 ? -1.169 -33.125 -7.137 1 98.12 181 ILE A C 1
ATOM 1326 O O . ILE A 1 181 ? -0.042 -33.594 -7.32 1 98.12 181 ILE A O 1
ATOM 1330 N N . VAL A 1 182 ? -2.172 -33.281 -7.977 1 98.62 182 VAL A N 1
ATOM 1331 C CA . VAL A 1 182 ? -1.987 -34.062 -9.203 1 98.62 182 VAL A CA 1
ATOM 1332 C C . VAL A 1 182 ? -0.981 -33.344 -10.109 1 98.62 182 VAL A C 1
ATOM 1334 O O . VAL A 1 182 ? -0.134 -34 -10.734 1 98.62 182 VAL A O 1
ATOM 1337 N N . GLY A 1 183 ? -1.111 -32.062 -10.211 1 98.56 183 GLY A N 1
ATOM 1338 C CA . GLY A 1 183 ? -0.131 -31.281 -10.953 1 98.56 183 GLY A CA 1
ATOM 1339 C C . GLY A 1 183 ? 1.282 -31.438 -10.422 1 98.56 183 GLY A C 1
ATOM 1340 O O . GLY A 1 183 ? 2.232 -31.547 -11.203 1 98.56 183 GLY A O 1
ATOM 1341 N N . LEU A 1 184 ? 1.429 -31.484 -9.102 1 98.44 184 LEU A N 1
ATOM 1342 C CA . LEU A 1 184 ? 2.744 -31.609 -8.484 1 98.44 184 LEU A CA 1
ATOM 1343 C C . LEU A 1 184 ? 3.328 -33 -8.734 1 98.44 184 LEU A C 1
ATOM 1345 O O . LEU A 1 184 ? 4.535 -33.125 -8.961 1 98.44 184 LEU A O 1
ATOM 1349 N N . ILE A 1 185 ? 2.484 -33.969 -8.664 1 98.69 185 ILE A N 1
ATOM 1350 C CA . ILE A 1 185 ? 2.932 -35.344 -9 1 98.69 185 ILE A CA 1
ATOM 1351 C C . ILE A 1 185 ? 3.459 -35.375 -10.438 1 98.69 185 ILE A C 1
ATOM 1353 O O . ILE A 1 185 ? 4.5 -35.969 -10.711 1 98.69 185 ILE A O 1
ATOM 1357 N N . PHE A 1 186 ? 2.756 -34.719 -11.32 1 98.75 186 PHE A N 1
ATOM 1358 C CA . PHE A 1 186 ? 3.186 -34.625 -12.703 1 98.75 186 PHE A CA 1
ATOM 1359 C C . PHE A 1 186 ? 4.551 -33.938 -12.805 1 98.75 186 PHE A C 1
ATOM 1361 O O . PHE A 1 186 ? 5.422 -34.406 -13.547 1 98.75 186 PHE A O 1
ATOM 1368 N N . VAL A 1 187 ? 4.758 -32.844 -12.07 1 98.69 187 VAL A N 1
ATOM 1369 C CA . VAL A 1 187 ? 6.004 -32.094 -12.086 1 98.69 187 VAL A CA 1
ATOM 1370 C C . VAL A 1 187 ? 7.164 -33 -11.656 1 98.69 187 VAL A C 1
ATOM 1372 O O . VAL A 1 187 ? 8.203 -33.031 -12.32 1 98.69 187 VAL A O 1
ATOM 1375 N N . PHE A 1 188 ? 6.992 -33.719 -10.594 1 98.62 188 PHE A N 1
ATOM 1376 C CA . PHE A 1 188 ? 8.07 -34.562 -10.078 1 98.62 188 PHE A CA 1
ATOM 1377 C C . PHE A 1 188 ? 8.289 -35.781 -10.969 1 98.62 188 PHE A C 1
ATOM 1379 O O . PHE A 1 188 ? 9.422 -36.25 -11.125 1 98.62 188 PHE A O 1
ATOM 1386 N N . ALA A 1 189 ? 7.203 -36.344 -11.547 1 98.75 189 ALA A N 1
ATOM 1387 C CA . ALA A 1 189 ? 7.348 -37.406 -12.516 1 98.75 189 ALA A CA 1
ATOM 1388 C C . ALA A 1 189 ? 8.148 -36.969 -13.734 1 98.75 189 ALA A C 1
ATOM 1390 O O . ALA A 1 189 ? 9.031 -37.688 -14.203 1 98.75 189 ALA A O 1
ATOM 1391 N N . CYS A 1 190 ? 7.844 -35.781 -14.234 1 98.69 190 CYS A N 1
ATOM 1392 C CA . CYS A 1 190 ? 8.562 -35.25 -15.383 1 98.69 190 CYS A CA 1
ATOM 1393 C C . CYS A 1 190 ? 10.016 -34.938 -15.023 1 98.69 190 CYS A C 1
ATOM 1395 O O . CYS A 1 190 ? 10.922 -35.219 -15.82 1 98.69 190 CYS A O 1
ATOM 1397 N N . ALA A 1 191 ? 10.164 -34.344 -13.828 1 98.5 191 ALA A N 1
ATOM 1398 C CA . ALA A 1 191 ? 11.531 -34.062 -13.383 1 98.5 191 ALA A CA 1
ATOM 1399 C C . ALA A 1 191 ? 12.359 -35.344 -13.312 1 98.5 191 ALA A C 1
ATOM 1401 O O . ALA A 1 191 ? 13.508 -35.375 -13.766 1 98.5 191 ALA A O 1
ATOM 1402 N N . TRP A 1 192 ? 11.797 -36.406 -12.734 1 98.06 192 TRP A N 1
ATOM 1403 C CA . TRP A 1 192 ? 12.477 -37.688 -12.656 1 98.06 192 TRP A CA 1
ATOM 1404 C C . TRP A 1 192 ? 12.773 -38.25 -14.047 1 98.06 192 TRP A C 1
ATOM 1406 O O . TRP A 1 192 ? 13.875 -38.719 -14.305 1 98.06 192 TRP A O 1
ATOM 1416 N N . TRP A 1 193 ? 11.789 -38.219 -14.906 1 98.5 193 TRP A N 1
ATOM 1417 C CA . TRP A 1 193 ? 11.938 -38.75 -16.266 1 98.5 193 TRP A CA 1
ATOM 1418 C C . TRP A 1 193 ? 13.016 -38 -17.031 1 98.5 193 TRP A C 1
ATOM 1420 O O . TRP A 1 193 ? 13.852 -38.625 -17.688 1 98.5 193 TRP A O 1
ATOM 1430 N N . LEU A 1 194 ? 13.055 -36.656 -17 1 98.31 194 LEU A N 1
ATOM 1431 C CA . LEU A 1 194 ? 14.055 -35.875 -17.688 1 98.31 194 LEU A CA 1
ATOM 1432 C C . LEU A 1 194 ? 15.453 -36.125 -17.125 1 98.31 194 LEU A C 1
ATOM 1434 O O . LEU A 1 194 ? 16.422 -36.156 -17.859 1 98.31 194 LEU A O 1
ATOM 1438 N N . GLY A 1 195 ? 15.484 -36.219 -15.781 1 96.69 195 GLY A N 1
ATOM 1439 C CA . GLY A 1 195 ? 16.75 -36.562 -15.164 1 96.69 195 GLY A CA 1
ATOM 1440 C C . GLY A 1 195 ? 17.266 -37.906 -15.602 1 96.69 195 GLY A C 1
ATOM 1441 O O . GLY A 1 195 ? 18.469 -38.094 -15.852 1 96.69 195 GLY A O 1
ATOM 1442 N N . HIS A 1 196 ? 16.375 -38.875 -15.648 1 96.19 196 HIS A N 1
ATOM 1443 C CA . HIS A 1 196 ? 16.75 -40.219 -16.062 1 96.19 196 HIS A CA 1
ATOM 1444 C C . HIS A 1 196 ? 17.219 -40.25 -17.516 1 96.19 196 HIS A C 1
ATOM 1446 O O . HIS A 1 196 ? 18.188 -40.938 -17.844 1 96.19 196 HIS A O 1
ATOM 1452 N N . ARG A 1 197 ? 16.547 -39.531 -18.344 1 96.75 197 ARG A N 1
ATOM 1453 C CA . ARG A 1 197 ? 16.953 -39.406 -19.734 1 96.75 197 ARG A CA 1
ATOM 1454 C C . ARG A 1 197 ? 18.359 -38.844 -19.844 1 96.75 197 ARG A C 1
ATOM 1456 O O . ARG A 1 197 ? 19.156 -39.281 -20.656 1 96.75 197 ARG A O 1
ATOM 1463 N N . GLU A 1 198 ? 18.641 -37.844 -19.062 1 95.75 198 GLU A N 1
ATOM 1464 C CA . GLU A 1 198 ? 19.969 -37.25 -19.062 1 95.75 198 GLU A CA 1
ATOM 1465 C C . GLU A 1 198 ? 21.016 -38.188 -18.484 1 95.75 198 GLU A C 1
ATOM 1467 O O . GLU A 1 198 ? 22.172 -38.188 -18.922 1 95.75 198 GLU A O 1
ATOM 1472 N N . GLU A 1 199 ? 20.594 -38.906 -17.484 1 92.69 199 GLU A N 1
ATOM 1473 C CA . GLU A 1 199 ? 21.5 -39.906 -16.922 1 92.69 199 GLU A CA 1
ATOM 1474 C C . GLU A 1 199 ? 21.922 -40.906 -17.984 1 92.69 199 GLU A C 1
ATOM 1476 O O . GLU A 1 199 ? 23.109 -41.281 -18.062 1 92.69 199 GLU A O 1
ATOM 1481 N N . LYS A 1 200 ? 21.031 -41.344 -18.766 1 93.38 200 LYS A N 1
ATOM 1482 C CA . LYS A 1 200 ? 21.312 -42.25 -19.859 1 93.38 200 LYS A CA 1
ATOM 1483 C C . LYS A 1 200 ? 22.172 -41.594 -20.938 1 93.38 200 LYS A C 1
ATOM 1485 O O . LYS A 1 200 ? 23.109 -42.188 -21.453 1 93.38 200 LYS A O 1
ATOM 1490 N N . ARG A 1 201 ? 21.812 -40.438 -21.266 1 93.81 201 ARG A N 1
ATOM 1491 C CA . ARG A 1 201 ? 22.516 -39.688 -22.312 1 93.81 201 ARG A CA 1
ATOM 1492 C C . ARG A 1 201 ? 23.969 -39.469 -21.906 1 93.81 201 ARG A C 1
ATOM 1494 O O . ARG A 1 201 ? 24.875 -39.594 -22.75 1 93.81 201 ARG A O 1
ATOM 1501 N N . LEU A 1 202 ? 24.297 -39.219 -20.688 1 91.19 202 LEU A N 1
ATOM 1502 C CA . LEU A 1 202 ? 25.625 -38.812 -20.203 1 91.19 202 LEU A CA 1
ATOM 1503 C C . LEU A 1 202 ? 26.391 -40.031 -19.719 1 91.19 202 LEU A C 1
ATOM 1505 O O . LEU A 1 202 ? 27.594 -39.969 -19.453 1 91.19 202 LEU A O 1
ATOM 1509 N N . GLY A 1 203 ? 25.812 -41.094 -19.672 1 84.5 203 GLY A N 1
ATOM 1510 C CA . GLY A 1 203 ? 26.469 -42.312 -19.203 1 84.5 203 GLY A CA 1
ATOM 1511 C C . GLY A 1 203 ? 26.859 -42.25 -17.734 1 84.5 203 GLY A C 1
ATOM 1512 O O . GLY A 1 203 ? 27.922 -42.719 -17.344 1 84.5 203 GLY A O 1
ATOM 1513 N N . LEU A 1 204 ? 26.328 -41.344 -17.016 1 7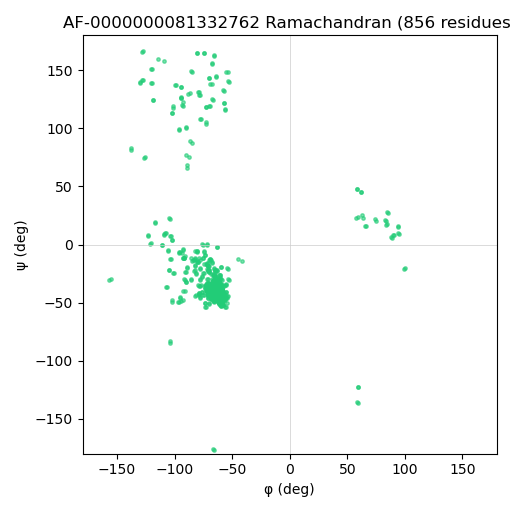5.94 204 LEU A N 1
ATOM 1514 C CA . LEU A 1 204 ? 26.641 -41.156 -15.602 1 75.94 204 LEU A CA 1
ATOM 1515 C C . LEU A 1 204 ? 25.734 -42.031 -14.727 1 75.94 204 LEU A C 1
ATOM 1517 O O . LEU A 1 204 ? 24.516 -41.844 -14.727 1 75.94 204 LEU A O 1
ATOM 1521 N N . GLY A 1 205 ? 25.969 -43.312 -14.656 1 60.84 205 GLY A N 1
ATOM 1522 C CA . GLY A 1 205 ? 25.156 -44.188 -13.828 1 60.84 205 GLY A CA 1
ATOM 1523 C C . GLY A 1 205 ? 25.312 -43.906 -12.344 1 60.84 205 GLY A C 1
ATOM 1524 O O . GLY A 1 205 ? 25.891 -42.906 -11.953 1 60.84 205 GLY A O 1
ATOM 1525 N N . ALA A 1 206 ? 24.828 -44.5 -11.297 1 58.25 206 ALA A N 1
ATOM 1526 C CA . ALA A 1 206 ? 24.812 -44.438 -9.836 1 58.25 206 ALA A CA 1
ATOM 1527 C C . ALA A 1 206 ? 26.203 -44.125 -9.289 1 58.25 206 ALA A C 1
ATOM 1529 O O . ALA A 1 206 ? 26.344 -43.531 -8.211 1 58.25 206 ALA A O 1
ATOM 1530 N N . GLY A 1 207 ? 27.266 -44.219 -10.055 1 53.75 207 GLY A N 1
ATOM 1531 C CA . GLY A 1 207 ? 28.594 -44.188 -9.445 1 53.75 207 GLY A CA 1
ATOM 1532 C C . GLY A 1 207 ? 29.375 -42.938 -9.766 1 53.75 207 GLY A C 1
ATOM 1533 O O . GLY A 1 207 ? 30.531 -42.812 -9.383 1 53.75 207 GLY A O 1
ATOM 1534 N N . SER A 1 208 ? 28.953 -41.969 -10.516 1 54.12 208 SER A N 1
ATOM 1535 C CA . SER A 1 208 ? 29.844 -40.875 -10.844 1 54.12 208 SER A CA 1
ATOM 1536 C C . SER A 1 208 ? 29.75 -39.75 -9.805 1 54.12 208 SER A C 1
ATOM 1538 O O . SER A 1 208 ? 28.656 -39.406 -9.344 1 54.12 208 SER A O 1
ATOM 1540 N N . SER A 1 209 ? 30.734 -39.625 -8.797 1 52.75 209 SER A N 1
ATOM 1541 C CA . SER A 1 209 ? 30.75 -38.625 -7.734 1 52.75 209 SER A CA 1
ATOM 1542 C C . SER A 1 209 ? 31.422 -37.344 -8.203 1 52.75 209 SER A C 1
ATOM 1544 O O . SER A 1 209 ? 32.531 -37.375 -8.766 1 52.75 209 SER A O 1
ATOM 1546 N N . VAL A 1 210 ? 30.719 -36.375 -8.781 1 54.59 210 VAL A N 1
ATOM 1547 C CA . VAL A 1 210 ? 31.375 -35.094 -9 1 54.59 210 VAL A CA 1
ATOM 1548 C C . VAL A 1 210 ? 31.531 -34.375 -7.668 1 54.59 210 VAL A C 1
ATOM 1550 O O . VAL A 1 210 ? 30.609 -34.344 -6.848 1 54.59 210 VAL A O 1
ATOM 1553 N N . GLU A 1 211 ? 32.75 -34.094 -7.223 1 52.62 211 GLU A N 1
ATOM 1554 C CA . GLU A 1 211 ? 33.125 -33.438 -5.973 1 52.62 211 GLU A CA 1
ATOM 1555 C C . GLU A 1 211 ? 32.594 -32 -5.91 1 52.62 211 GLU A C 1
ATOM 1557 O O . GLU A 1 211 ? 32.969 -31.234 -5.012 1 52.62 211 GLU A O 1
ATOM 1562 N N . ALA A 1 212 ? 31.906 -31.344 -6.852 1 55 212 ALA A N 1
ATOM 1563 C CA . ALA A 1 212 ? 31.719 -29.906 -6.684 1 55 212 ALA A CA 1
ATOM 1564 C C . ALA A 1 212 ? 30.359 -29.609 -6.043 1 55 212 ALA A C 1
ATOM 1566 O O . ALA A 1 212 ? 29.312 -29.969 -6.59 1 55 212 ALA A O 1
ATOM 1567 N N . VAL A 1 213 ? 30.391 -29.359 -4.676 1 57.94 213 VAL A N 1
ATOM 1568 C CA . VAL A 1 213 ? 29.172 -28.922 -4.023 1 57.94 213 VAL A CA 1
ATOM 1569 C C . VAL A 1 213 ? 28.938 -27.438 -4.301 1 57.94 213 VAL A C 1
ATOM 1571 O O . VAL A 1 213 ? 29.781 -26.594 -3.959 1 57.94 213 VAL A O 1
ATOM 1574 N N . PRO A 1 214 ? 27.953 -26.984 -5.133 1 61.41 214 PRO A N 1
ATOM 1575 C CA . PRO A 1 214 ? 27.672 -25.562 -5.359 1 61.41 214 PRO A CA 1
ATOM 1576 C C . PRO A 1 214 ? 27.375 -24.812 -4.062 1 61.41 214 PRO A C 1
ATOM 1578 O O . PRO A 1 214 ? 26.781 -25.359 -3.137 1 61.41 214 PRO A O 1
ATOM 1581 N N . GLN A 1 215 ? 28.297 -23.828 -3.775 1 62 215 GLN A N 1
ATOM 1582 C CA . GLN A 1 215 ? 28.078 -23 -2.588 1 62 215 GLN A CA 1
ATOM 1583 C C . GLN A 1 215 ? 27.344 -21.719 -2.939 1 62 215 GLN A C 1
ATOM 1585 O O . GLN A 1 215 ? 27.609 -21.109 -3.977 1 62 215 GLN A O 1
ATOM 1590 N N . ARG A 1 216 ? 26.234 -21.453 -2.262 1 68.06 216 ARG A N 1
ATOM 1591 C CA . ARG A 1 216 ? 25.531 -20.188 -2.367 1 68.06 216 ARG A CA 1
ATOM 1592 C C . ARG A 1 216 ? 26.328 -19.062 -1.718 1 68.06 216 ARG A C 1
ATOM 1594 O O . ARG A 1 216 ? 26.75 -19.188 -0.567 1 68.06 216 ARG A O 1
ATOM 1601 N N . VAL A 1 217 ? 26.672 -18.062 -2.547 1 69.25 217 VAL A N 1
ATOM 1602 C CA . VAL A 1 217 ? 27.438 -16.938 -2.008 1 69.25 217 VAL A CA 1
ATOM 1603 C C . VAL A 1 217 ? 26.469 -15.828 -1.58 1 69.25 217 VAL A C 1
ATOM 1605 O O . VAL A 1 217 ? 25.625 -15.398 -2.365 1 69.25 217 VAL A O 1
ATOM 1608 N N . LEU A 1 218 ? 26.547 -15.531 -0.306 1 76.19 218 LEU A N 1
ATOM 1609 C CA . LEU A 1 218 ? 25.734 -14.453 0.24 1 76.19 218 LEU A CA 1
ATOM 1610 C C . LEU A 1 218 ? 26.547 -13.172 0.388 1 76.19 218 LEU A C 1
ATOM 1612 O O . LEU A 1 218 ? 27.734 -13.227 0.716 1 76.19 218 LEU A O 1
ATOM 1616 N N . SER A 1 219 ? 25.938 -12.023 0.016 1 72.69 219 SER A N 1
ATOM 1617 C CA . SER A 1 219 ? 26.594 -10.734 0.252 1 72.69 219 SER A CA 1
ATOM 1618 C C . SER A 1 219 ? 26.719 -10.445 1.743 1 72.69 219 SER A C 1
ATOM 1620 O O . SER A 1 219 ? 26.031 -11.062 2.561 1 72.69 219 SER A O 1
ATOM 1622 N N . ASP A 1 220 ? 27.562 -9.555 2.08 1 76.5 220 ASP A N 1
ATOM 1623 C CA . ASP A 1 220 ? 27.781 -9.156 3.469 1 76.5 220 ASP A CA 1
ATOM 1624 C C . ASP A 1 220 ? 26.5 -8.562 4.07 1 76.5 220 ASP A C 1
ATOM 1626 O O . ASP A 1 220 ? 26.188 -8.805 5.234 1 76.5 220 ASP A O 1
ATOM 1630 N N . ASP A 1 221 ? 25.812 -7.812 3.311 1 77.94 221 ASP A N 1
ATOM 1631 C CA . ASP A 1 221 ? 24.594 -7.188 3.803 1 77.94 221 ASP A CA 1
ATOM 1632 C C . ASP A 1 221 ? 23.516 -8.234 4.09 1 77.94 221 ASP A C 1
ATOM 1634 O O . ASP A 1 221 ? 22.75 -8.102 5.039 1 77.94 221 ASP A O 1
ATOM 1638 N N . ASP A 1 222 ? 23.594 -9.211 3.342 1 82.44 222 ASP A N 1
ATOM 1639 C CA . ASP A 1 222 ? 22.625 -10.289 3.543 1 82.44 222 ASP A CA 1
ATOM 1640 C C . ASP A 1 222 ? 22.938 -11.078 4.812 1 82.44 222 ASP A C 1
ATOM 1642 O O . ASP A 1 222 ? 22.031 -11.508 5.523 1 82.44 222 ASP A O 1
ATOM 1646 N N . VAL A 1 223 ? 24.188 -11.234 5.055 1 83.44 223 VAL A N 1
ATOM 1647 C CA . VAL A 1 223 ? 24.625 -12.008 6.211 1 83.44 223 VAL A CA 1
ATOM 1648 C C . VAL A 1 223 ? 24.203 -11.297 7.496 1 83.44 223 VAL A C 1
ATOM 1650 O O . VAL A 1 223 ? 23.797 -11.945 8.461 1 83.44 223 VAL A O 1
ATOM 1653 N N . LYS A 1 224 ? 24.188 -9.961 7.473 1 84.56 224 LYS A N 1
ATOM 1654 C CA . LYS A 1 224 ? 23.844 -9.18 8.656 1 84.56 224 LYS A CA 1
ATOM 1655 C C . LYS A 1 224 ? 22.359 -9.312 8.992 1 84.56 224 LYS A C 1
ATOM 1657 O O . LYS A 1 224 ? 21.969 -9.188 10.156 1 84.56 224 LYS A O 1
ATOM 1662 N N . LEU A 1 225 ? 21.641 -9.625 8.008 1 86.56 225 LEU A N 1
ATOM 1663 C CA . LEU A 1 225 ? 20.203 -9.695 8.203 1 86.56 225 LEU A CA 1
ATOM 1664 C C . LEU A 1 225 ? 19.781 -11.094 8.648 1 86.56 225 LEU A C 1
ATOM 1666 O O . LEU A 1 225 ? 18.688 -11.273 9.172 1 86.56 225 LEU A O 1
ATOM 1670 N N . ARG A 1 226 ? 20.609 -12.062 8.414 1 89 226 ARG A N 1
ATOM 1671 C CA . ARG A 1 226 ? 20.234 -13.453 8.648 1 89 226 ARG A CA 1
ATOM 1672 C C . ARG A 1 226 ? 20.125 -13.742 10.141 1 89 226 ARG A C 1
ATOM 1674 O O . ARG A 1 226 ? 20.859 -13.18 10.945 1 89 226 ARG A O 1
ATOM 1681 N N . ARG A 1 227 ? 19.172 -14.555 10.398 1 89.19 227 ARG A N 1
ATOM 1682 C CA . ARG A 1 227 ? 18.969 -15.047 11.758 1 89.19 227 ARG A CA 1
ATOM 1683 C C . ARG A 1 227 ? 18.938 -16.562 11.789 1 89.19 227 ARG A C 1
ATOM 1685 O O . ARG A 1 227 ? 17.906 -17.172 12.109 1 89.19 227 ARG A O 1
ATOM 1692 N N . PRO A 1 228 ? 20.062 -17.141 11.672 1 85.69 228 PRO A N 1
ATOM 1693 C CA . PRO A 1 228 ? 20.109 -18.609 11.562 1 85.69 228 PRO A CA 1
ATOM 1694 C C . PRO A 1 228 ? 19.641 -19.312 12.836 1 85.69 228 PRO A C 1
ATOM 1696 O O . PRO A 1 228 ? 19.125 -20.422 12.781 1 85.69 228 PRO A O 1
ATOM 1699 N N . ARG A 1 229 ? 19.781 -18.688 13.938 1 90.5 229 ARG A N 1
ATOM 1700 C CA . ARG A 1 229 ? 19.406 -19.281 15.211 1 90.5 229 ARG A CA 1
ATOM 1701 C C . ARG A 1 229 ? 17.891 -19.406 15.336 1 90.5 229 ARG A C 1
ATOM 1703 O O . ARG A 1 229 ? 17.391 -20.172 16.156 1 90.5 229 ARG A O 1
ATOM 1710 N N . LEU A 1 230 ? 17.234 -18.641 14.5 1 94.12 230 LEU A N 1
ATOM 1711 C CA . LEU A 1 230 ? 15.781 -18.594 14.609 1 94.12 230 LEU A CA 1
ATOM 1712 C C . LEU A 1 230 ? 15.125 -19.406 13.5 1 94.12 230 LEU A C 1
ATOM 1714 O O . LEU A 1 230 ? 13.953 -19.203 13.18 1 94.12 230 LEU A O 1
ATOM 1718 N N . PHE A 1 231 ? 15.82 -20.344 12.906 1 93.56 231 PHE A N 1
ATOM 1719 C CA . PHE A 1 231 ? 15.344 -21.125 11.773 1 93.56 231 PHE A CA 1
ATOM 1720 C C . PHE A 1 231 ? 14.062 -21.875 12.125 1 93.56 231 PHE A C 1
ATOM 1722 O O . PHE A 1 231 ? 13.047 -21.75 11.43 1 93.56 231 PHE A O 1
ATOM 1729 N N . TRP A 1 232 ? 14.109 -22.594 13.211 1 94.5 232 TRP A N 1
ATOM 1730 C CA . TRP A 1 232 ? 12.977 -23.438 13.57 1 94.5 232 TRP A CA 1
ATOM 1731 C C . TRP A 1 232 ? 11.758 -22.594 13.93 1 94.5 232 TRP A C 1
ATOM 1733 O O . TRP A 1 232 ? 10.633 -22.938 13.578 1 94.5 232 TRP A O 1
ATOM 1743 N N . VAL A 1 233 ? 11.984 -21.562 14.578 1 96.19 233 VAL A N 1
ATOM 1744 C CA . VAL A 1 233 ? 10.891 -20.688 14.969 1 96.19 233 VAL A CA 1
ATOM 1745 C C . VAL A 1 233 ? 10.242 -20.078 13.727 1 96.19 233 VAL A C 1
ATOM 1747 O O . VAL A 1 233 ? 9.016 -20.031 13.617 1 96.19 233 VAL A O 1
ATOM 1750 N N . ASN A 1 234 ? 11.086 -19.609 12.781 1 96.38 234 ASN A N 1
ATOM 1751 C CA . ASN A 1 234 ? 10.586 -19.047 11.539 1 96.38 234 ASN A CA 1
ATOM 1752 C C . ASN A 1 234 ? 9.867 -20.094 10.688 1 96.38 234 ASN A C 1
ATOM 1754 O O . ASN A 1 234 ? 8.844 -19.797 10.062 1 96.38 234 ASN A O 1
ATOM 1758 N N . LEU A 1 235 ? 10.398 -21.266 10.695 1 95.25 235 LEU A N 1
ATOM 1759 C CA . LEU A 1 235 ? 9.773 -22.344 9.93 1 95.25 235 LEU A CA 1
ATOM 1760 C C . LEU A 1 235 ? 8.406 -22.688 10.516 1 95.25 235 LEU A C 1
ATOM 1762 O O . LEU A 1 235 ? 7.434 -22.844 9.773 1 95.25 235 LEU A O 1
ATOM 1766 N N . ILE A 1 236 ? 8.367 -22.859 11.781 1 96.88 236 ILE A N 1
ATOM 1767 C CA . ILE A 1 236 ? 7.121 -23.203 12.453 1 96.88 236 ILE A CA 1
ATOM 1768 C C . ILE A 1 236 ? 6.094 -22.094 12.234 1 96.88 236 ILE A C 1
ATOM 1770 O O . ILE A 1 236 ? 4.922 -22.375 11.961 1 96.88 236 ILE A O 1
ATOM 1774 N N . LEU A 1 237 ? 6.535 -20.844 12.328 1 96.69 237 LEU A N 1
ATOM 1775 C CA . LEU A 1 237 ? 5.645 -19.719 12.102 1 96.69 237 LEU A CA 1
ATOM 1776 C C . LEU A 1 237 ? 5.09 -19.734 10.68 1 96.69 237 LEU A C 1
ATOM 1778 O O . LEU A 1 237 ? 3.887 -19.547 10.477 1 96.69 237 LEU A O 1
ATOM 1782 N N . THR A 1 238 ? 5.988 -19.938 9.734 1 95.38 238 THR A N 1
ATOM 1783 C CA . THR A 1 238 ? 5.586 -19.953 8.328 1 95.38 238 THR A CA 1
ATOM 1784 C C . THR A 1 238 ? 4.598 -21.094 8.07 1 95.38 238 THR A C 1
ATOM 1786 O O . THR A 1 238 ? 3.564 -20.891 7.43 1 95.38 238 THR A O 1
ATOM 1789 N N . VAL A 1 239 ? 4.855 -22.25 8.602 1 95.5 239 VAL A N 1
ATOM 1790 C CA . VAL A 1 239 ? 3.984 -23.406 8.422 1 95.5 239 VAL A CA 1
ATOM 1791 C C . VAL A 1 239 ? 2.631 -23.141 9.078 1 95.5 239 VAL A C 1
ATOM 1793 O O . VAL A 1 239 ? 1.584 -23.453 8.5 1 95.5 239 VAL A O 1
ATOM 1796 N N . LEU A 1 240 ? 2.664 -22.594 10.234 1 96.31 240 LEU A N 1
ATOM 1797 C CA . LEU A 1 240 ? 1.429 -22.281 10.945 1 96.31 240 LEU A CA 1
ATOM 1798 C C . LEU A 1 240 ? 0.579 -21.297 10.141 1 96.31 240 LEU A C 1
ATOM 1800 O O . LEU A 1 240 ? -0.625 -21.5 9.977 1 96.31 240 LEU A O 1
ATOM 1804 N N . VAL A 1 241 ? 1.179 -20.219 9.633 1 94.75 241 VAL A N 1
ATOM 1805 C CA . VAL A 1 241 ? 0.461 -19.219 8.852 1 94.75 241 VAL A CA 1
ATOM 1806 C C . VAL A 1 241 ? -0.117 -19.844 7.594 1 94.75 241 VAL A C 1
ATOM 1808 O O . VAL A 1 241 ? -1.28 -19.625 7.25 1 94.75 241 VAL A O 1
ATOM 1811 N N . MET A 1 242 ? 0.651 -20.672 6.977 1 92.5 242 MET A N 1
ATOM 1812 C CA . MET A 1 242 ? 0.221 -21.312 5.738 1 92.5 242 MET A CA 1
ATOM 1813 C C . MET A 1 242 ? -0.92 -22.281 5.996 1 92.5 242 MET A C 1
ATOM 1815 O O . MET A 1 242 ? -1.93 -22.266 5.293 1 92.5 242 MET A O 1
ATOM 1819 N N . VAL A 1 243 ? -0.832 -23.094 7 1 93.69 243 VAL A N 1
ATOM 1820 C CA . VAL A 1 243 ? -1.83 -24.109 7.305 1 93.69 243 VAL A CA 1
ATOM 1821 C C . VAL A 1 243 ? -3.156 -23.453 7.664 1 93.69 243 VAL A C 1
ATOM 1823 O O . VAL A 1 243 ? -4.215 -23.859 7.184 1 93.69 243 VAL A O 1
ATOM 1826 N N . VAL A 1 244 ? -3.107 -22.422 8.453 1 91.75 244 VAL A N 1
ATOM 1827 C CA . VAL A 1 244 ? -4.32 -21.734 8.875 1 91.75 244 VAL A CA 1
ATOM 1828 C C . VAL A 1 244 ? -4.977 -21.062 7.672 1 91.75 244 VAL A C 1
ATOM 1830 O O . VAL A 1 244 ? -6.203 -21.078 7.531 1 91.75 244 VAL A O 1
ATOM 1833 N N . MET A 1 245 ? -4.16 -20.531 6.816 1 88.31 245 MET A N 1
ATOM 1834 C CA . MET A 1 245 ? -4.684 -19.859 5.633 1 88.31 245 MET A CA 1
ATOM 1835 C C . MET A 1 245 ? -5.301 -20.859 4.668 1 88.31 245 MET A C 1
ATOM 1837 O O . MET A 1 245 ? -6.395 -20.641 4.145 1 88.31 245 MET A O 1
ATOM 1841 N N . ILE A 1 246 ? -4.68 -21.906 4.43 1 87.5 246 ILE A N 1
ATOM 1842 C CA . ILE A 1 246 ? -5.145 -22.938 3.494 1 87.5 246 ILE A CA 1
ATOM 1843 C C . ILE A 1 246 ? -6.406 -23.594 4.039 1 87.5 246 ILE A C 1
ATOM 1845 O O . ILE A 1 246 ? -7.324 -23.922 3.281 1 87.5 246 ILE A O 1
ATOM 1849 N N . ALA A 1 247 ? -6.492 -23.766 5.426 1 90.12 247 ALA A N 1
ATOM 1850 C CA . ALA A 1 247 ? -7.656 -24.375 6.066 1 90.12 247 ALA A CA 1
ATOM 1851 C C . ALA A 1 247 ? -8.836 -23.406 6.078 1 90.12 247 ALA A C 1
ATOM 1853 O O . ALA A 1 247 ? -9.984 -23.828 6.281 1 90.12 247 ALA A O 1
ATOM 1854 N N . GLY A 1 248 ? -8.594 -22.172 5.871 1 86.94 248 GLY A N 1
ATOM 1855 C CA . GLY A 1 248 ? -9.656 -21.172 5.832 1 86.94 248 GLY A CA 1
ATOM 1856 C C . GLY A 1 248 ? -10.219 -20.844 7.207 1 86.94 248 GLY A C 1
ATOM 1857 O O . GLY A 1 248 ? -11.352 -20.375 7.324 1 86.94 248 GLY A O 1
ATOM 1858 N N . TRP A 1 249 ? -9.453 -21.109 8.273 1 90.69 249 TRP A N 1
ATOM 1859 C CA . TRP A 1 249 ? -9.914 -20.859 9.633 1 90.69 249 TRP A CA 1
ATOM 1860 C C . TRP A 1 249 ? -9.945 -19.359 9.938 1 90.69 249 TRP A C 1
ATOM 1862 O O . TRP A 1 249 ? -10.812 -18.891 10.672 1 90.69 249 TRP A O 1
ATOM 1872 N N . VAL A 1 250 ? -9.023 -18.656 9.422 1 92.56 250 VAL A N 1
ATOM 1873 C CA . VAL A 1 250 ? -8.883 -17.219 9.617 1 92.56 250 VAL A CA 1
ATOM 1874 C C . VAL A 1 250 ? -8.703 -16.531 8.266 1 92.56 250 VAL A C 1
ATOM 1876 O O . VAL A 1 250 ? -8.078 -17.094 7.355 1 92.56 250 VAL A O 1
ATOM 1879 N N . ASP A 1 251 ? -9.344 -15.398 8.109 1 91.94 251 ASP A N 1
ATOM 1880 C CA . ASP A 1 251 ? -9.188 -14.641 6.879 1 91.94 251 ASP A CA 1
ATOM 1881 C C . ASP A 1 251 ? -7.711 -14.398 6.57 1 91.94 251 ASP A C 1
ATOM 1883 O O . ASP A 1 251 ? -6.922 -14.102 7.473 1 91.94 251 ASP A O 1
ATOM 1887 N N . PRO A 1 252 ? -7.434 -14.516 5.328 1 91.75 252 PRO A N 1
ATOM 1888 C CA . PRO A 1 252 ? -6.027 -14.445 4.934 1 91.75 252 PRO A CA 1
ATOM 1889 C C . PRO A 1 252 ? -5.355 -13.141 5.352 1 91.75 252 PRO A C 1
ATOM 1891 O O . PRO A 1 252 ? -4.211 -13.148 5.809 1 91.75 252 PRO A O 1
ATOM 1894 N N . VAL A 1 253 ? -6.027 -12.062 5.18 1 94 253 VAL A N 1
ATOM 1895 C CA . VAL A 1 253 ? -5.426 -10.781 5.512 1 94 253 VAL A CA 1
ATOM 1896 C C . VAL A 1 253 ? -5.059 -10.742 6.996 1 94 253 VAL A C 1
ATOM 1898 O O . VAL A 1 253 ? -3.979 -10.273 7.363 1 94 253 VAL A O 1
ATOM 1901 N N . VAL A 1 254 ? -5.875 -11.25 7.848 1 94.88 254 VAL A N 1
ATOM 1902 C CA . VAL A 1 254 ? -5.656 -11.258 9.289 1 94.88 254 VAL A CA 1
ATOM 1903 C C . VAL A 1 254 ? -4.449 -12.141 9.625 1 94.88 254 VAL A C 1
ATOM 1905 O O . VAL A 1 254 ? -3.592 -11.75 10.422 1 94.88 254 VAL A O 1
ATOM 1908 N N . MET A 1 255 ? -4.406 -13.258 8.992 1 94.81 255 MET A N 1
ATOM 1909 C CA . MET A 1 255 ? -3.336 -14.203 9.289 1 94.81 255 MET A CA 1
ATOM 1910 C C . MET A 1 255 ? -1.985 -13.656 8.844 1 94.81 255 MET A C 1
ATOM 1912 O O . MET A 1 255 ? -0.985 -13.805 9.547 1 94.81 255 MET A O 1
ATOM 1916 N N . PHE A 1 256 ? -1.95 -13.039 7.711 1 95.31 256 PHE A N 1
ATOM 1917 C CA . PHE A 1 256 ? -0.685 -12.492 7.238 1 95.31 256 PHE A CA 1
ATOM 1918 C C . PHE A 1 256 ? -0.278 -11.281 8.062 1 95.31 256 PHE A C 1
ATOM 1920 O O . PHE A 1 256 ? 0.912 -11.039 8.289 1 95.31 256 PHE A O 1
ATOM 1927 N N . MET A 1 257 ? -1.26 -10.492 8.492 1 96.44 257 MET A N 1
ATOM 1928 C CA . MET A 1 257 ? -0.944 -9.391 9.391 1 96.44 257 MET A CA 1
ATOM 1929 C C . MET A 1 257 ? -0.321 -9.898 10.688 1 96.44 257 MET A C 1
ATOM 1931 O O . MET A 1 257 ? 0.709 -9.391 11.133 1 96.44 257 MET A O 1
ATOM 1935 N N . LEU A 1 258 ? -0.918 -10.898 11.273 1 96.12 258 LEU A N 1
ATOM 1936 C CA . LEU A 1 258 ? -0.403 -11.5 12.5 1 96.12 258 LEU A CA 1
ATOM 1937 C C . LEU A 1 258 ? 0.976 -12.109 12.266 1 96.12 258 LEU A C 1
ATOM 1939 O O . LEU A 1 258 ? 1.88 -11.938 13.094 1 96.12 258 LEU A O 1
ATOM 1943 N N . GLY A 1 259 ? 1.05 -12.859 11.211 1 96.81 259 GLY A N 1
ATOM 1944 C CA . GLY A 1 259 ? 2.338 -13.438 10.867 1 96.81 259 GLY A CA 1
ATOM 1945 C C . GLY A 1 259 ? 3.443 -12.406 10.734 1 96.81 259 GLY A C 1
ATOM 1946 O O . GLY A 1 259 ? 4.555 -12.617 11.234 1 96.81 259 GLY A O 1
ATOM 1947 N N . THR A 1 260 ? 3.154 -11.32 10.039 1 96.5 260 THR A N 1
ATOM 1948 C CA . THR A 1 260 ? 4.133 -10.258 9.828 1 96.5 260 THR A CA 1
ATOM 1949 C C . THR A 1 260 ? 4.562 -9.648 11.156 1 96.5 260 THR A C 1
ATOM 1951 O O . THR A 1 260 ? 5.758 -9.43 11.383 1 96.5 260 THR A O 1
ATOM 1954 N N . VAL A 1 261 ? 3.627 -9.406 12.008 1 96.25 261 VAL A N 1
ATOM 1955 C CA . VAL A 1 261 ? 3.906 -8.805 13.305 1 96.25 261 VAL A CA 1
ATOM 1956 C C . VAL A 1 261 ? 4.797 -9.734 14.133 1 96.25 261 VAL A C 1
ATOM 1958 O O . VAL A 1 261 ? 5.805 -9.297 14.688 1 96.25 261 VAL A O 1
ATOM 1961 N N . VAL A 1 262 ? 4.457 -10.969 14.203 1 96.75 262 VAL A N 1
ATOM 1962 C CA . VAL A 1 262 ? 5.227 -11.93 14.977 1 96.75 262 VAL A CA 1
ATOM 1963 C C . VAL A 1 262 ? 6.625 -12.078 14.375 1 96.75 262 VAL A C 1
ATOM 1965 O O . VAL A 1 262 ? 7.617 -12.125 15.102 1 96.75 262 VAL A O 1
ATOM 1968 N N . ALA A 1 263 ? 6.668 -12.148 13.07 1 96.56 263 ALA A N 1
ATOM 1969 C CA . ALA A 1 263 ? 7.945 -12.273 12.383 1 96.56 263 ALA A CA 1
ATOM 1970 C C . ALA A 1 263 ? 8.852 -11.078 12.68 1 96.56 263 ALA A C 1
ATOM 1972 O O . ALA A 1 263 ? 10.047 -11.242 12.906 1 96.56 263 ALA A O 1
ATOM 1973 N N . LEU A 1 264 ? 8.312 -9.906 12.641 1 95.19 264 LEU A N 1
ATOM 1974 C CA . LEU A 1 264 ? 9.086 -8.695 12.906 1 95.19 264 LEU A CA 1
ATOM 1975 C C . LEU A 1 264 ? 9.586 -8.688 14.344 1 95.19 264 LEU A C 1
ATOM 1977 O O . LEU A 1 264 ? 10.766 -8.398 14.594 1 95.19 264 LEU A O 1
ATOM 1981 N N . CYS A 1 265 ? 8.766 -9 15.266 1 94.56 265 CYS A N 1
ATOM 1982 C CA . CYS A 1 265 ? 9.109 -8.93 16.672 1 94.56 265 CYS A CA 1
ATOM 1983 C C . CYS A 1 265 ? 10.172 -9.961 17.031 1 94.56 265 CYS A C 1
ATOM 1985 O O . CYS A 1 265 ? 11.062 -9.695 17.844 1 94.56 265 CYS A O 1
ATOM 1987 N N . ILE A 1 266 ? 10.094 -11.148 16.438 1 95.25 266 ILE A N 1
ATOM 1988 C CA . ILE A 1 266 ? 11.008 -12.234 16.766 1 95.25 266 ILE A CA 1
ATOM 1989 C C . ILE A 1 266 ? 12.352 -12.016 16.062 1 95.25 266 ILE A C 1
ATOM 1991 O O . ILE A 1 266 ? 13.406 -12.148 16.688 1 95.25 266 ILE A O 1
ATOM 1995 N N . ASN A 1 267 ? 12.32 -11.586 14.805 1 95.56 267 ASN A N 1
ATOM 1996 C CA . ASN A 1 267 ? 13.539 -11.531 14.008 1 95.56 267 ASN A CA 1
ATOM 1997 C C . ASN A 1 267 ? 14.242 -10.18 14.141 1 95.56 267 ASN A C 1
ATOM 1999 O O . ASN A 1 267 ? 15.469 -10.102 14.047 1 95.56 267 ASN A O 1
ATOM 2003 N N . TYR A 1 268 ? 13.516 -9.156 14.32 1 93.69 268 TYR A N 1
ATOM 2004 C CA . TYR A 1 268 ? 14.062 -7.809 14.367 1 93.69 268 TYR A CA 1
ATOM 2005 C C . TYR A 1 268 ? 13.414 -6.992 15.477 1 93.69 268 TYR A C 1
ATOM 2007 O O . TYR A 1 268 ? 12.641 -6.074 15.211 1 93.69 268 TYR A O 1
ATOM 2015 N N . PRO A 1 269 ? 13.906 -7.16 16.672 1 89.88 269 PRO A N 1
ATOM 2016 C CA . PRO A 1 269 ? 13.258 -6.559 17.828 1 89.88 269 PRO A CA 1
ATOM 2017 C C . PRO A 1 269 ? 13.422 -5.043 17.875 1 89.88 269 PRO A C 1
ATOM 2019 O O . PRO A 1 269 ? 12.625 -4.352 18.516 1 89.88 269 PRO A O 1
ATOM 2022 N N . ASN A 1 270 ? 14.383 -4.512 17.25 1 91.94 270 ASN A N 1
ATOM 2023 C CA . ASN A 1 270 ? 14.586 -3.068 17.203 1 91.94 270 ASN A CA 1
ATOM 2024 C C . ASN A 1 270 ? 13.648 -2.406 16.188 1 91.94 270 ASN A C 1
ATOM 2026 O O . ASN A 1 270 ? 13.531 -2.863 15.055 1 91.94 270 ASN A O 1
ATOM 2030 N N . VAL A 1 271 ? 12.961 -1.307 16.656 1 89.5 271 VAL A N 1
ATOM 2031 C CA . VAL A 1 271 ? 11.938 -0.637 15.859 1 89.5 271 VAL A CA 1
ATOM 2032 C C . VAL A 1 271 ? 12.539 -0.119 14.555 1 89.5 271 VAL A C 1
ATOM 2034 O O . VAL A 1 271 ? 11.898 -0.165 13.508 1 89.5 271 VAL A O 1
ATOM 2037 N N . ASP A 1 272 ? 13.727 0.391 14.617 1 89.06 272 ASP A N 1
ATOM 2038 C CA . ASP A 1 272 ? 14.383 0.897 13.414 1 89.06 272 ASP A CA 1
ATOM 2039 C C . ASP A 1 272 ? 14.648 -0.23 12.422 1 89.06 272 ASP A C 1
ATOM 2041 O O . ASP A 1 272 ? 14.531 -0.036 11.211 1 89.06 272 ASP A O 1
ATOM 2045 N N . ALA A 1 273 ? 15.031 -1.337 12.977 1 91.12 273 ALA A N 1
ATOM 2046 C CA . ALA A 1 273 ? 15.25 -2.502 12.125 1 91.12 273 ALA A CA 1
ATOM 2047 C C . ALA A 1 273 ? 13.953 -2.967 11.477 1 91.12 273 ALA A C 1
ATOM 2049 O O . ALA A 1 273 ? 13.945 -3.402 10.328 1 91.12 273 ALA A O 1
ATOM 2050 N N . GLN A 1 274 ? 12.875 -2.895 12.227 1 92.25 274 GLN A N 1
ATOM 2051 C CA . GLN A 1 274 ? 11.578 -3.258 11.68 1 92.25 274 GLN A CA 1
ATOM 2052 C C . GLN A 1 274 ? 11.188 -2.35 10.516 1 92.25 274 GLN A C 1
ATOM 2054 O O . GLN A 1 274 ? 10.734 -2.824 9.477 1 92.25 274 GLN A O 1
ATOM 2059 N N . ARG A 1 275 ? 11.359 -1.128 10.703 1 88.88 275 ARG A N 1
ATOM 2060 C CA . ARG A 1 275 ? 11.039 -0.159 9.656 1 88.88 275 ARG A CA 1
ATOM 2061 C C . ARG A 1 275 ? 11.883 -0.403 8.414 1 88.88 275 ARG A C 1
ATOM 2063 O O . ARG A 1 275 ? 11.391 -0.293 7.289 1 88.88 275 ARG A O 1
ATOM 2070 N N . ALA A 1 276 ? 13.125 -0.678 8.617 1 91.5 276 ALA A N 1
ATOM 2071 C CA . ALA A 1 276 ? 14.023 -0.936 7.492 1 91.5 276 ALA A CA 1
ATOM 2072 C C . ALA A 1 276 ? 13.578 -2.162 6.703 1 91.5 276 ALA A C 1
ATOM 2074 O O . ALA A 1 276 ? 13.734 -2.211 5.48 1 91.5 276 ALA A O 1
ATOM 2075 N N . ARG A 1 277 ? 13.07 -3.152 7.387 1 92.94 277 ARG A N 1
ATOM 2076 C CA . ARG A 1 277 ? 12.586 -4.355 6.715 1 92.94 277 ARG A CA 1
ATOM 2077 C C . ARG A 1 277 ? 11.352 -4.059 5.879 1 92.94 277 ARG A C 1
ATOM 2079 O O . ARG A 1 277 ? 11.203 -4.57 4.77 1 92.94 277 ARG A O 1
ATOM 2086 N N . ILE A 1 278 ? 10.5 -3.285 6.418 1 91.75 278 ILE A N 1
ATOM 2087 C CA . ILE A 1 278 ? 9.297 -2.889 5.688 1 91.75 278 ILE A CA 1
ATOM 2088 C C . ILE A 1 278 ? 9.688 -2.078 4.453 1 91.75 278 ILE A C 1
ATOM 2090 O O . ILE A 1 278 ? 9.188 -2.33 3.354 1 91.75 278 ILE A O 1
ATOM 2094 N N . ASP A 1 279 ? 10.648 -1.221 4.633 1 91 279 ASP A N 1
ATOM 2095 C CA . ASP A 1 279 ? 11.102 -0.356 3.549 1 91 279 ASP A CA 1
ATOM 2096 C C . ASP A 1 279 ? 11.742 -1.174 2.426 1 91 279 ASP A C 1
ATOM 2098 O O . ASP A 1 279 ? 11.602 -0.832 1.249 1 91 279 ASP A O 1
ATOM 2102 N N . ALA A 1 280 ? 12.375 -2.217 2.826 1 92.12 280 ALA A N 1
ATOM 2103 C CA . ALA A 1 280 ? 13.102 -3.033 1.857 1 92.12 280 ALA A CA 1
ATOM 2104 C C . ALA A 1 280 ? 12.141 -3.689 0.867 1 92.12 280 ALA A C 1
ATOM 2106 O O . ALA A 1 280 ? 12.523 -3.988 -0.268 1 92.12 280 ALA A O 1
ATOM 2107 N N . HIS A 1 281 ? 10.93 -3.857 1.204 1 92.69 281 HIS A N 1
ATOM 2108 C CA . HIS A 1 281 ? 9.977 -4.566 0.353 1 92.69 281 HIS A CA 1
ATOM 2109 C C . HIS A 1 281 ? 8.844 -3.648 -0.083 1 92.69 281 HIS A C 1
ATOM 2111 O O . HIS A 1 281 ? 7.809 -4.121 -0.562 1 92.69 281 HIS A O 1
ATOM 2117 N N . ALA A 1 282 ? 9.07 -2.346 0.024 1 93.75 282 ALA A N 1
ATOM 2118 C CA . ALA A 1 282 ? 8.016 -1.357 -0.203 1 93.75 282 ALA A CA 1
ATOM 2119 C C . ALA A 1 282 ? 7.664 -1.267 -1.685 1 93.75 282 ALA A C 1
ATOM 2121 O O . ALA A 1 282 ? 6.488 -1.138 -2.039 1 93.75 282 ALA A O 1
ATOM 2122 N N . LYS A 1 283 ? 8.656 -1.343 -2.547 1 92.56 283 LYS A N 1
ATOM 2123 C CA . LYS A 1 283 ? 8.43 -1.184 -3.98 1 92.56 283 LYS A CA 1
ATOM 2124 C C . LYS A 1 283 ? 7.469 -2.244 -4.508 1 92.56 283 LYS A C 1
ATOM 2126 O O . LYS A 1 283 ? 6.453 -1.918 -5.129 1 92.56 283 LYS A O 1
ATOM 2131 N N . THR A 1 284 ? 7.785 -3.492 -4.156 1 89.56 284 THR A N 1
ATOM 2132 C CA . THR A 1 284 ? 6.973 -4.605 -4.637 1 89.56 284 THR A CA 1
ATOM 2133 C C . THR A 1 284 ? 5.574 -4.555 -4.027 1 89.56 284 THR A C 1
ATOM 2135 O O . THR A 1 284 ? 4.582 -4.777 -4.723 1 89.56 284 THR A O 1
ATOM 2138 N N . ALA A 1 285 ? 5.496 -4.262 -2.805 1 93.06 285 ALA A N 1
ATOM 2139 C CA . ALA A 1 285 ? 4.219 -4.242 -2.1 1 93.06 285 ALA A CA 1
ATOM 2140 C C . ALA A 1 285 ? 3.33 -3.111 -2.605 1 93.06 285 ALA A C 1
ATOM 2142 O O . ALA A 1 285 ? 2.131 -3.303 -2.818 1 93.06 285 ALA A O 1
ATOM 2143 N N . LEU A 1 286 ? 3.885 -1.952 -2.844 1 92.62 286 LEU A N 1
ATOM 2144 C CA . LEU A 1 286 ? 3.088 -0.803 -3.258 1 92.62 286 LEU A CA 1
ATOM 2145 C C . LEU A 1 286 ? 2.584 -0.977 -4.688 1 92.62 286 LEU A C 1
ATOM 2147 O O . LEU A 1 286 ? 1.457 -0.588 -5.004 1 92.62 286 LEU A O 1
ATOM 2151 N N . THR A 1 287 ? 3.457 -1.428 -5.539 1 88.88 287 THR A N 1
ATOM 2152 C CA . THR A 1 287 ? 3.037 -1.641 -6.918 1 88.88 287 THR A CA 1
ATOM 2153 C C . THR A 1 287 ? 1.808 -2.543 -6.977 1 88.88 287 THR A C 1
ATOM 2155 O O . THR A 1 287 ? 0.838 -2.236 -7.676 1 88.88 287 THR A O 1
ATOM 2158 N N . MET A 1 288 ? 1.861 -3.541 -6.223 1 88.56 288 MET A N 1
ATOM 2159 C CA . MET A 1 288 ? 0.732 -4.469 -6.223 1 88.56 288 MET A CA 1
ATOM 2160 C C . MET A 1 288 ? -0.49 -3.834 -5.566 1 88.56 288 MET A C 1
ATOM 2162 O O . MET A 1 288 ? -1.609 -3.977 -6.062 1 88.56 288 MET A O 1
ATOM 2166 N N . ALA A 1 289 ? -0.292 -3.189 -4.488 1 93.06 289 ALA A N 1
ATOM 2167 C CA . ALA A 1 289 ? -1.392 -2.547 -3.775 1 93.06 289 ALA A CA 1
ATOM 2168 C C . ALA A 1 289 ? -2.078 -1.504 -4.652 1 93.06 289 ALA A C 1
ATOM 2170 O O . ALA A 1 289 ? -3.309 -1.435 -4.699 1 93.06 289 ALA A O 1
ATOM 2171 N N . SER A 1 290 ? -1.33 -0.668 -5.352 1 93.69 290 SER A N 1
ATOM 2172 C CA . SER A 1 290 ? -1.885 0.4 -6.176 1 93.69 290 SER A CA 1
ATOM 2173 C C . SER A 1 290 ? -2.672 -0.162 -7.355 1 93.69 290 SER A C 1
ATOM 2175 O O . SER A 1 290 ? -3.742 0.346 -7.695 1 93.69 290 SER A O 1
ATOM 2177 N N . ILE A 1 291 ? -2.195 -1.211 -7.922 1 91.12 291 ILE A N 1
ATOM 2178 C CA . ILE A 1 291 ? -2.885 -1.828 -9.055 1 91.12 291 ILE A CA 1
ATOM 2179 C C . ILE A 1 291 ? -4.195 -2.447 -8.578 1 91.12 291 ILE A C 1
ATOM 2181 O O . ILE A 1 291 ? -5.211 -2.373 -9.273 1 91.12 291 ILE A O 1
ATOM 2185 N N . LEU A 1 292 ? -4.141 -3.08 -7.41 1 93.06 292 LEU A N 1
ATOM 2186 C CA . LEU A 1 292 ? -5.352 -3.701 -6.883 1 93.06 292 LEU A CA 1
ATOM 2187 C C . LEU A 1 292 ? -6.391 -2.646 -6.52 1 93.06 292 LEU A C 1
ATOM 2189 O O . LEU A 1 292 ? -7.59 -2.855 -6.711 1 93.06 292 LEU A O 1
ATOM 2193 N N . LEU A 1 293 ? -5.934 -1.566 -5.992 1 94.62 293 LEU A N 1
ATOM 2194 C CA . LEU A 1 293 ? -6.855 -0.465 -5.734 1 94.62 293 LEU A CA 1
ATOM 2195 C C . LEU A 1 293 ? -7.457 0.056 -7.035 1 94.62 293 LEU A C 1
ATOM 2197 O O . LEU A 1 293 ? -8.648 0.353 -7.098 1 94.62 293 LEU A O 1
ATOM 2201 N N . ALA A 1 294 ? -6.613 0.191 -8.055 1 94.81 294 ALA A N 1
ATOM 2202 C CA . ALA A 1 294 ? -7.094 0.591 -9.375 1 94.81 294 ALA A CA 1
ATOM 2203 C C . ALA A 1 294 ? -8.102 -0.421 -9.914 1 94.81 294 ALA A C 1
ATOM 2205 O O . ALA A 1 294 ? -9.07 -0.045 -10.578 1 94.81 294 ALA A O 1
ATOM 2206 N N . ALA A 1 295 ? -7.82 -1.679 -9.656 1 93.44 295 ALA A N 1
ATOM 2207 C CA . ALA A 1 295 ? -8.75 -2.727 -10.07 1 93.44 295 ALA A CA 1
ATOM 2208 C C . ALA A 1 295 ? -10.102 -2.566 -9.375 1 93.44 295 ALA A C 1
ATOM 2210 O O . ALA A 1 295 ? -11.141 -2.883 -9.953 1 93.44 295 ALA A O 1
ATOM 2211 N N . GLY A 1 296 ? -10.047 -2.111 -8.148 1 94.56 296 GLY A N 1
ATOM 2212 C CA . GLY A 1 296 ? -11.289 -1.789 -7.457 1 94.56 296 GLY A CA 1
ATOM 2213 C C . GLY A 1 296 ? -12.117 -0.737 -8.172 1 94.56 296 GLY A C 1
ATOM 2214 O O . GLY A 1 296 ? -13.344 -0.81 -8.188 1 94.56 296 GLY A O 1
ATOM 2215 N N . VAL A 1 297 ? -11.461 0.265 -8.766 1 96.5 297 VAL A N 1
ATOM 2216 C CA . VAL A 1 297 ? -12.148 1.276 -9.57 1 96.5 297 VAL A CA 1
ATOM 2217 C C . VAL A 1 297 ? -12.852 0.613 -10.75 1 96.5 297 VAL A C 1
ATOM 2219 O O . VAL A 1 297 ? -14.031 0.851 -10.984 1 96.5 297 VAL A O 1
ATOM 2222 N N . PHE A 1 298 ? -12.141 -0.187 -11.453 1 94.75 298 PHE A N 1
ATOM 2223 C CA . PHE A 1 298 ? -12.656 -0.859 -12.641 1 94.75 298 PHE A CA 1
ATOM 2224 C C . PHE A 1 298 ? -13.852 -1.735 -12.289 1 94.75 298 PHE A C 1
ATOM 2226 O O . PHE A 1 298 ? -14.922 -1.6 -12.883 1 94.75 298 PHE A O 1
ATOM 2233 N N . THR A 1 299 ? -13.703 -2.609 -11.305 1 93.31 299 THR A N 1
ATOM 2234 C CA . THR A 1 299 ? -14.766 -3.549 -10.969 1 93.31 299 THR A CA 1
ATOM 2235 C C . THR A 1 299 ? -15.961 -2.816 -10.375 1 93.31 299 THR A C 1
ATOM 2237 O O . THR A 1 299 ? -17.109 -3.18 -10.633 1 93.31 299 THR A O 1
ATOM 2240 N N . GLY A 1 300 ? -15.656 -1.824 -9.523 1 95.19 300 GLY A N 1
ATOM 2241 C CA . GLY A 1 300 ? -16.75 -1.032 -8.969 1 95.19 300 GLY A CA 1
ATOM 2242 C C . GLY A 1 300 ? -17.609 -0.388 -10.039 1 95.19 300 GLY A C 1
ATOM 2243 O O . GLY A 1 300 ? -18.844 -0.444 -9.961 1 95.19 300 GLY A O 1
ATOM 2244 N N . ILE A 1 301 ? -16.969 0.187 -11.023 1 96.75 301 ILE A N 1
ATOM 2245 C CA . ILE A 1 301 ? -17.703 0.883 -12.078 1 96.75 301 ILE A CA 1
ATOM 2246 C C . ILE A 1 301 ? -18.422 -0.131 -12.961 1 96.75 301 ILE A C 1
ATOM 2248 O O . ILE A 1 301 ? -19.609 0.041 -13.273 1 96.75 301 ILE A O 1
ATOM 2252 N N . MET A 1 302 ? -17.719 -1.196 -13.352 1 94.62 302 MET A N 1
ATOM 2253 C CA . MET A 1 302 ? -18.312 -2.178 -14.258 1 94.62 302 MET A CA 1
ATOM 2254 C C . MET A 1 302 ? -19.516 -2.857 -13.625 1 94.62 302 MET A C 1
ATOM 2256 O O . MET A 1 302 ? -20.516 -3.129 -14.297 1 94.62 302 MET A O 1
ATOM 2260 N N . GLN A 1 303 ? -19.469 -3.135 -12.391 1 93.12 303 GLN A N 1
ATOM 2261 C CA . GLN A 1 303 ? -20.578 -3.756 -11.672 1 93.12 303 GLN A CA 1
ATOM 2262 C C . GLN A 1 303 ? -21.656 -2.734 -11.352 1 93.12 303 GLN A C 1
ATOM 2264 O O . GLN A 1 303 ? -22.859 -3.002 -11.539 1 93.12 303 GLN A O 1
ATOM 2269 N N . GLY A 1 304 ? -21.266 -1.627 -10.875 1 94.81 304 GLY A N 1
ATOM 2270 C CA . GLY A 1 304 ? -22.203 -0.613 -10.422 1 94.81 304 GLY A CA 1
ATOM 2271 C C . GLY A 1 304 ? -23.031 -0.024 -11.547 1 94.81 304 GLY A C 1
ATOM 2272 O O . GLY A 1 304 ? -24.203 0.31 -11.352 1 94.81 304 GLY A O 1
ATOM 2273 N N . THR A 1 305 ? -22.453 0.156 -12.703 1 96.06 305 THR A N 1
ATOM 2274 C CA . THR A 1 305 ? -23.156 0.736 -13.844 1 96.06 305 THR A CA 1
ATOM 2275 C C . THR A 1 305 ? -24.062 -0.298 -14.5 1 96.06 305 THR A C 1
ATOM 2277 O O . THR A 1 305 ? -24.938 0.051 -15.305 1 96.06 305 THR A O 1
ATOM 2280 N N . GLY A 1 306 ? -23.719 -1.593 -14.227 1 94.38 306 GLY A N 1
ATOM 2281 C CA . GLY A 1 306 ? -24.484 -2.658 -14.859 1 94.38 306 GLY A CA 1
ATOM 2282 C C . GLY A 1 306 ? -23.906 -3.09 -16.203 1 94.38 306 GLY A C 1
ATOM 2283 O O . GLY A 1 306 ? -24.5 -3.906 -16.906 1 94.38 306 GLY A O 1
ATOM 2284 N N . MET A 1 307 ? -22.781 -2.611 -16.531 1 94.81 307 MET A N 1
ATOM 2285 C CA . MET A 1 307 ? -22.172 -2.947 -17.812 1 94.81 307 MET A CA 1
ATOM 2286 C C . MET A 1 307 ? -21.906 -4.445 -17.906 1 94.81 307 MET A C 1
ATOM 2288 O O . MET A 1 307 ? -22.141 -5.051 -18.953 1 94.81 307 MET A O 1
ATOM 2292 N N . LEU A 1 308 ? -21.422 -5.074 -16.891 1 91.81 308 LEU A N 1
ATOM 2293 C CA . LEU A 1 308 ? -21.141 -6.504 -16.891 1 91.81 308 LEU A CA 1
ATOM 2294 C C . LEU A 1 308 ? -22.422 -7.309 -17.094 1 91.81 308 LEU A C 1
ATOM 2296 O O . LEU A 1 308 ? -22.438 -8.289 -17.844 1 91.81 308 LEU A O 1
ATOM 2300 N N . LYS A 1 309 ? -23.422 -6.883 -16.406 1 90.56 309 LYS A N 1
ATOM 2301 C CA . LYS A 1 309 ? -24.719 -7.547 -16.531 1 90.56 309 LYS A CA 1
ATOM 2302 C C . LYS A 1 309 ? -25.266 -7.414 -17.969 1 90.56 309 LYS A C 1
ATOM 2304 O O . LYS A 1 309 ? -25.797 -8.375 -18.516 1 90.56 309 LYS A O 1
ATOM 2309 N N . ALA A 1 310 ? -25.109 -6.281 -18.5 1 93.12 310 ALA A N 1
ATOM 2310 C CA . ALA A 1 310 ? -25.578 -6.039 -19.859 1 93.12 310 ALA A CA 1
ATOM 2311 C C . ALA A 1 310 ? -24.828 -6.906 -20.875 1 93.12 310 ALA A C 1
ATOM 2313 O O . ALA A 1 310 ? -25.422 -7.441 -21.812 1 93.12 310 ALA A O 1
ATOM 2314 N N . ILE A 1 311 ? -23.594 -7 -20.703 1 90.12 311 ILE A N 1
ATOM 2315 C CA . ILE A 1 311 ? -22.781 -7.84 -21.578 1 90.12 311 ILE A CA 1
ATOM 2316 C C . ILE A 1 311 ? -23.25 -9.289 -21.484 1 90.12 311 ILE A C 1
ATOM 2318 O O . ILE A 1 311 ? -23.406 -9.969 -22.5 1 90.12 311 ILE A O 1
ATOM 2322 N N . ALA A 1 312 ? -23.453 -9.727 -20.281 1 87 312 ALA A N 1
ATOM 2323 C CA . ALA A 1 312 ? -23.891 -11.094 -20.031 1 87 312 ALA A CA 1
ATOM 2324 C C . ALA A 1 312 ? -25.219 -11.375 -20.734 1 87 312 ALA A C 1
ATOM 2326 O O . ALA A 1 312 ? -25.406 -12.445 -21.312 1 87 312 ALA A O 1
ATOM 2327 N N . GLU A 1 313 ? -26.062 -10.469 -20.672 1 89.19 313 GLU A N 1
ATOM 2328 C CA . GLU A 1 313 ? -27.391 -10.633 -21.266 1 89.19 313 GLU A CA 1
ATOM 2329 C C . GLU A 1 313 ? -27.281 -10.766 -22.781 1 89.19 313 GLU A C 1
ATOM 2331 O O . GLU A 1 313 ? -27.984 -11.578 -23.391 1 89.19 313 GLU A O 1
ATOM 2336 N N . VAL A 1 314 ? -26.438 -10 -23.312 1 88.12 314 VAL A N 1
ATOM 2337 C CA . VAL A 1 314 ? -26.25 -10.047 -24.75 1 88.12 314 VAL A CA 1
ATOM 2338 C C . VAL A 1 314 ? -25.578 -11.367 -25.141 1 88.12 314 VAL A C 1
ATOM 2340 O O . VAL A 1 314 ? -25.953 -11.984 -26.141 1 88.12 314 VAL A O 1
ATOM 2343 N N . ALA A 1 315 ? -24.625 -11.773 -24.375 1 83.88 315 ALA A N 1
ATOM 2344 C CA . ALA A 1 315 ? -23.875 -13 -24.672 1 83.88 315 ALA A CA 1
ATOM 2345 C C . ALA A 1 315 ? -24.766 -14.227 -24.531 1 83.88 315 ALA A C 1
ATOM 2347 O O . ALA A 1 315 ? -24.688 -15.156 -25.344 1 83.88 315 ALA A O 1
ATOM 2348 N N . VAL A 1 316 ? -25.609 -14.289 -23.578 1 82.38 316 VAL A N 1
ATOM 2349 C CA . VAL A 1 316 ? -26.5 -15.414 -23.312 1 82.38 316 VAL A CA 1
ATOM 2350 C C . VAL A 1 316 ? -27.484 -15.586 -24.469 1 82.38 316 VAL A C 1
ATOM 2352 O O . VAL A 1 316 ? -27.859 -16.703 -24.812 1 82.38 316 VAL A O 1
ATOM 2355 N N . ALA A 1 317 ? -27.719 -14.477 -25.016 1 81.06 317 ALA A N 1
ATOM 2356 C CA . ALA A 1 317 ? -28.656 -14.531 -26.125 1 81.06 317 ALA A CA 1
ATOM 2357 C C . ALA A 1 317 ? -28.031 -15.211 -27.344 1 81.06 317 ALA A C 1
ATOM 2359 O O . ALA A 1 317 ? -28.734 -15.727 -28.203 1 81.06 317 ALA A O 1
ATOM 2360 N N . GLN A 1 318 ? -26.75 -15.281 -27.344 1 80.88 318 GLN A N 1
ATOM 2361 C CA . GLN A 1 318 ? -26.047 -15.828 -28.5 1 80.88 318 GLN A CA 1
ATOM 2362 C C . GLN A 1 318 ? -25.562 -17.25 -28.234 1 80.88 318 GLN A C 1
ATOM 2364 O O . GLN A 1 318 ? -25.109 -17.938 -29.156 1 80.88 318 GLN A O 1
ATOM 2369 N N . ILE A 1 319 ? -25.594 -17.656 -27.062 1 80 319 ILE A N 1
ATOM 2370 C CA . ILE A 1 319 ? -25.094 -18.984 -26.688 1 80 319 ILE A CA 1
ATOM 2371 C C . ILE A 1 319 ? -26.25 -19.953 -26.516 1 80 319 ILE A C 1
ATOM 2373 O O . ILE A 1 319 ? -27.188 -19.672 -25.734 1 80 319 ILE A O 1
ATOM 2377 N N . PRO A 1 320 ? -26.219 -21.016 -27.406 1 75.75 320 PRO A N 1
ATOM 2378 C CA . PRO A 1 320 ? -27.312 -21.984 -27.281 1 75.75 320 PRO A CA 1
ATOM 2379 C C . PRO A 1 320 ? -27.453 -22.531 -25.859 1 75.75 320 PRO A C 1
ATOM 2381 O O . PRO A 1 320 ? -26.453 -22.641 -25.141 1 75.75 320 PRO A O 1
ATOM 2384 N N . ALA A 1 321 ? -28.672 -22.844 -25.5 1 67.56 321 ALA A N 1
ATOM 2385 C CA . ALA A 1 321 ? -29.031 -23.344 -24.172 1 67.56 321 ALA A CA 1
ATOM 2386 C C . ALA A 1 321 ? -28.234 -24.609 -23.844 1 67.56 321 ALA A C 1
ATOM 2388 O O . ALA A 1 321 ? -28.031 -25.469 -24.719 1 67.56 321 ALA A O 1
ATOM 2389 N N . GLY A 1 322 ? -27.609 -24.766 -22.703 1 74.44 322 GLY A N 1
ATOM 2390 C CA . GLY A 1 322 ? -26.891 -25.938 -22.25 1 74.44 322 GLY A CA 1
ATOM 2391 C C . GLY A 1 322 ? -25.391 -25.828 -22.422 1 74.44 322 GLY A C 1
ATOM 2392 O O . GLY A 1 322 ? -24.625 -26.562 -21.781 1 74.44 322 GLY A O 1
ATOM 2393 N N . HIS A 1 323 ? -25 -24.984 -23.25 1 79.44 323 HIS A N 1
ATOM 2394 C CA . HIS A 1 323 ? -23.562 -24.891 -23.562 1 79.44 323 HIS A CA 1
ATOM 2395 C C . HIS A 1 323 ? -22.828 -24.062 -22.516 1 79.44 323 HIS A C 1
ATOM 2397 O O . HIS A 1 323 ? -21.594 -23.984 -22.531 1 79.44 323 HIS A O 1
ATOM 2403 N N . GLY A 1 324 ? -23.547 -23.516 -21.656 1 82.88 324 GLY A N 1
ATOM 2404 C CA . GLY A 1 324 ? -22.938 -22.766 -20.562 1 82.88 324 GLY A CA 1
ATOM 2405 C C . GLY A 1 324 ? -22.047 -23.609 -19.672 1 82.88 324 GLY A C 1
ATOM 2406 O O . GLY A 1 324 ? -21 -23.156 -19.219 1 82.88 324 GLY A O 1
ATOM 2407 N N . LYS A 1 325 ? -22.406 -24.812 -19.578 1 84.06 325 LYS A N 1
ATOM 2408 C CA . LYS A 1 325 ? -21.688 -25.719 -18.688 1 84.06 325 LYS A CA 1
ATOM 2409 C C . LYS A 1 325 ? -20.297 -26.031 -19.219 1 84.06 325 LYS A C 1
ATOM 2411 O O . LYS A 1 325 ? -19.422 -26.484 -18.469 1 84.06 325 LYS A O 1
ATOM 2416 N N . LEU A 1 326 ? -20.094 -25.688 -20.422 1 91.81 326 LEU A N 1
ATOM 2417 C CA . LEU A 1 326 ? -18.812 -26 -21.031 1 91.81 326 LEU A CA 1
ATOM 2418 C C . LEU A 1 326 ? -17.828 -24.859 -20.844 1 91.81 326 LEU A C 1
ATOM 2420 O O . LEU A 1 326 ? -16.625 -25.031 -21.078 1 91.81 326 LEU A O 1
ATOM 2424 N N . ILE A 1 327 ? -18.328 -23.781 -20.391 1 93.69 327 ILE A N 1
ATOM 2425 C CA . ILE A 1 327 ? -17.5 -22.578 -20.344 1 93.69 327 ILE A CA 1
ATOM 2426 C C . ILE A 1 327 ? -16.281 -22.812 -19.453 1 93.69 327 ILE A C 1
ATOM 2428 O O . ILE A 1 327 ? -15.148 -22.609 -19.891 1 93.69 327 ILE A O 1
ATOM 2432 N N . PRO A 1 328 ? -16.469 -23.297 -18.203 1 96.31 328 PRO A N 1
ATOM 2433 C CA . PRO A 1 328 ? -15.281 -23.516 -17.375 1 96.31 328 PRO A CA 1
ATOM 2434 C C . PRO A 1 328 ? -14.32 -24.531 -17.984 1 96.31 328 PRO A C 1
ATOM 2436 O O . PRO A 1 328 ? -13.102 -24.375 -17.875 1 96.31 328 PRO A O 1
ATOM 2439 N N . ALA A 1 329 ? -14.82 -25.516 -18.594 1 96.56 329 ALA A N 1
ATOM 2440 C CA . ALA A 1 329 ? -13.977 -26.531 -19.234 1 96.56 329 ALA A CA 1
ATOM 2441 C C . ALA A 1 329 ? -13.141 -25.922 -20.359 1 96.56 329 ALA A C 1
ATOM 2443 O O . ALA A 1 329 ? -11.938 -26.156 -20.438 1 96.56 329 ALA A O 1
ATOM 2444 N N . VAL A 1 330 ? -13.797 -25.156 -21.172 1 95.94 330 VAL A N 1
ATOM 2445 C CA . VAL A 1 330 ? -13.102 -24.5 -22.281 1 95.94 330 VAL A CA 1
ATOM 2446 C C . VAL A 1 330 ? -12.031 -23.562 -21.75 1 95.94 330 VAL A C 1
ATOM 2448 O O . VAL A 1 330 ? -10.891 -23.562 -22.219 1 95.94 330 VAL A O 1
ATOM 2451 N N . VAL A 1 331 ? -12.406 -22.75 -20.75 1 97 331 VAL A N 1
ATOM 2452 C CA . VAL A 1 331 ? -11.469 -21.828 -20.141 1 97 331 VAL A CA 1
ATOM 2453 C C . VAL A 1 331 ? -10.281 -22.594 -19.562 1 97 331 VAL A C 1
ATOM 2455 O O . VAL A 1 331 ? -9.125 -22.203 -19.734 1 97 331 VAL A O 1
ATOM 2458 N N . GLY A 1 332 ? -10.516 -23.703 -18.906 1 97.75 332 GLY A N 1
ATOM 2459 C CA . GLY A 1 332 ? -9.461 -24.516 -18.328 1 97.75 332 GLY A CA 1
ATOM 2460 C C . GLY A 1 332 ? -8.469 -25.031 -19.359 1 97.75 332 GLY A C 1
ATOM 2461 O O . GLY A 1 332 ? -7.258 -24.969 -19.156 1 97.75 332 GLY A O 1
ATOM 2462 N N . PHE A 1 333 ? -8.961 -25.484 -20.5 1 97.81 333 PHE A N 1
ATOM 2463 C CA . PHE A 1 333 ? -8.117 -26.094 -21.5 1 97.81 333 PHE A CA 1
ATO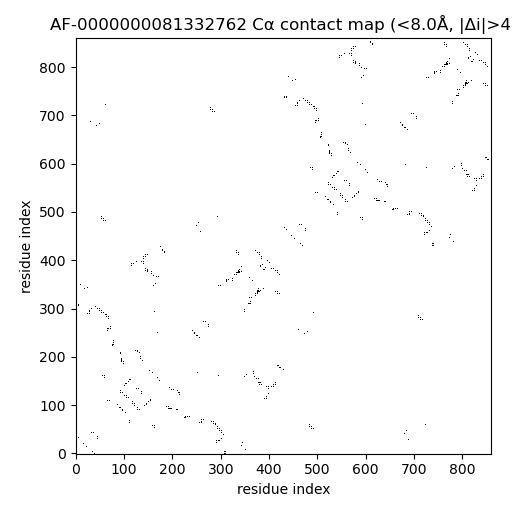M 2464 C C . PHE A 1 333 ? -7.281 -25.047 -22.234 1 97.81 333 PHE A C 1
ATOM 2466 O O . PHE A 1 333 ? -6.172 -25.344 -22.688 1 97.81 333 PHE A O 1
ATOM 2473 N N . ILE A 1 334 ? -7.77 -23.828 -22.25 1 97.5 334 ILE A N 1
ATOM 2474 C CA . ILE A 1 334 ? -7.008 -22.828 -23 1 97.5 334 ILE A CA 1
ATOM 2475 C C . ILE A 1 334 ? -6.363 -21.844 -22.016 1 97.5 334 ILE A C 1
ATOM 2477 O O . ILE A 1 334 ? -5.848 -20.797 -22.422 1 97.5 334 ILE A O 1
ATOM 2481 N N . SER A 1 335 ? -6.426 -22.125 -20.75 1 97.44 335 SER A N 1
ATOM 2482 C CA . SER A 1 335 ? -5.953 -21.188 -19.719 1 97.44 335 SER A CA 1
ATOM 2483 C C . SER A 1 335 ? -4.465 -20.906 -19.875 1 97.44 335 SER A C 1
ATOM 2485 O O . SER A 1 335 ? -4.043 -19.75 -19.875 1 97.44 335 SER A O 1
ATOM 2487 N N . MET A 1 336 ? -3.613 -21.953 -20.047 1 97.81 336 MET A N 1
ATOM 2488 C CA . MET A 1 336 ? -2.174 -21.75 -20.172 1 97.81 336 MET A CA 1
ATOM 2489 C C . MET A 1 336 ? -1.845 -20.938 -21.422 1 97.81 336 MET A C 1
ATOM 2491 O O . MET A 1 336 ? -1.115 -19.953 -21.359 1 97.81 336 MET A O 1
ATOM 2495 N N . PRO A 1 337 ? -2.375 -21.219 -22.609 1 96.69 337 PRO A N 1
ATOM 2496 C CA . PRO A 1 337 ? -2.123 -20.438 -23.828 1 96.69 337 PRO A CA 1
ATOM 2497 C C . PRO A 1 337 ? -2.578 -18.984 -23.688 1 96.69 337 PRO A C 1
ATOM 2499 O O . PRO A 1 337 ? -1.986 -18.094 -24.297 1 96.69 337 PRO A O 1
ATOM 2502 N N . LEU A 1 338 ? -3.58 -18.75 -22.891 1 95.94 338 LEU A N 1
ATOM 2503 C CA . LEU A 1 338 ? -4.078 -17.391 -22.703 1 95.94 338 LEU A CA 1
ATOM 2504 C C . LEU A 1 338 ? -3.018 -16.516 -22.047 1 95.94 338 LEU A C 1
ATOM 2506 O O . LEU A 1 338 ? -3.035 -15.289 -22.219 1 95.94 338 LEU A O 1
ATOM 2510 N N . SER A 1 339 ? -2.062 -17.141 -21.359 1 95.31 339 SER A N 1
ATOM 2511 C CA . SER A 1 339 ? -0.972 -16.406 -20.719 1 95.31 339 SER A CA 1
ATOM 2512 C C . SER A 1 339 ? -0.014 -15.836 -21.766 1 95.31 339 SER A C 1
ATOM 2514 O O . SER A 1 339 ? 0.763 -14.922 -21.469 1 95.31 339 SER A O 1
ATOM 2516 N N . MET A 1 340 ? -0.028 -16.422 -22.953 1 92.94 340 MET A N 1
ATOM 2517 C CA . MET A 1 340 ? 0.823 -15.93 -24.031 1 92.94 340 MET A CA 1
ATOM 2518 C C . MET A 1 340 ? 0.2 -14.711 -24.703 1 92.94 340 MET A C 1
ATOM 2520 O O . MET A 1 340 ? 0.893 -13.945 -25.375 1 92.94 340 MET A O 1
ATOM 2524 N N . LEU A 1 341 ? -1.062 -14.547 -24.422 1 90.12 341 LEU A N 1
ATOM 2525 C CA . LEU A 1 341 ? -1.796 -13.508 -25.141 1 90.12 341 LEU A CA 1
ATOM 2526 C C . LEU A 1 341 ? -2.08 -12.32 -24.219 1 90.12 341 LEU A C 1
ATOM 2528 O O . LEU A 1 341 ? -2.125 -11.18 -24.672 1 90.12 341 LEU A O 1
ATOM 2532 N N . PHE A 1 342 ? -2.344 -12.648 -22.969 1 92.19 342 PHE A N 1
ATOM 2533 C CA . PHE A 1 342 ? -2.779 -11.617 -22.031 1 92.19 342 PHE A CA 1
ATOM 2534 C C . PHE A 1 342 ? -1.817 -11.5 -20.859 1 92.19 342 PHE A C 1
ATOM 2536 O O . PHE A 1 342 ? -1.316 -12.516 -20.359 1 92.19 342 PHE A O 1
ATOM 2543 N N . ASP A 1 343 ? -1.558 -10.281 -20.484 1 90.31 343 ASP A N 1
ATOM 2544 C CA . ASP A 1 343 ? -0.871 -10.102 -19.203 1 90.31 343 ASP A CA 1
ATOM 2545 C C . ASP A 1 343 ? -1.812 -10.359 -18.031 1 90.31 343 ASP A C 1
ATOM 2547 O O . ASP A 1 343 ? -3.031 -10.414 -18.203 1 90.31 343 ASP A O 1
ATOM 2551 N N . PRO A 1 344 ? -1.272 -10.531 -16.859 1 92.69 344 PRO A N 1
ATOM 2552 C CA . PRO A 1 344 ? -2.104 -10.922 -15.727 1 92.69 344 PRO A CA 1
ATOM 2553 C C . PRO A 1 344 ? -3.195 -9.898 -15.414 1 92.69 344 PRO A C 1
ATOM 2555 O O . PRO A 1 344 ? -4.344 -10.273 -15.172 1 92.69 344 PRO A O 1
ATOM 2558 N N . ASP A 1 345 ? -2.951 -8.688 -15.453 1 90.44 345 ASP A N 1
ATOM 2559 C CA . ASP A 1 345 ? -3.922 -7.656 -15.102 1 90.44 345 ASP A CA 1
ATOM 2560 C C . ASP A 1 345 ? -5.055 -7.594 -16.125 1 90.44 345 ASP A C 1
ATOM 2562 O O . ASP A 1 345 ? -6.227 -7.523 -15.758 1 90.44 345 ASP A O 1
ATOM 2566 N N . SER A 1 346 ? -4.652 -7.656 -17.391 1 89.12 346 SER A N 1
ATOM 2567 C CA . SER A 1 346 ? -5.637 -7.598 -18.469 1 89.12 346 SER A CA 1
ATOM 2568 C C . SER A 1 346 ? -6.602 -8.773 -18.391 1 89.12 346 SER A C 1
ATOM 2570 O O . SER A 1 346 ? -7.809 -8.609 -18.594 1 89.12 346 SER A O 1
ATOM 2572 N N . TYR A 1 347 ? -6.074 -9.891 -18.125 1 95.25 347 TYR A N 1
ATOM 2573 C CA . TYR A 1 347 ? -6.941 -11.062 -18.125 1 95.25 347 TYR A CA 1
ATOM 2574 C C . TYR A 1 347 ? -7.84 -11.078 -16.891 1 95.25 347 TYR A C 1
ATOM 2576 O O . TYR A 1 347 ? -9.062 -11.203 -17.016 1 95.25 347 TYR A O 1
ATOM 2584 N N . TYR A 1 348 ? -7.355 -10.992 -15.711 1 95.5 348 TYR A N 1
ATOM 2585 C CA . TYR A 1 348 ? -8.109 -11.258 -14.492 1 95.5 348 TYR A CA 1
ATOM 2586 C C . TYR A 1 348 ? -9.047 -10.102 -14.164 1 95.5 348 TYR A C 1
ATOM 2588 O O . TYR A 1 348 ? -10.109 -10.305 -13.578 1 95.5 348 TYR A O 1
ATOM 2596 N N . PHE A 1 349 ? -8.727 -8.93 -14.562 1 91.06 349 PHE A N 1
ATOM 2597 C CA . PHE A 1 349 ? -9.609 -7.812 -14.258 1 91.06 349 PHE A CA 1
ATOM 2598 C C . PHE A 1 349 ? -10.461 -7.453 -15.469 1 91.06 349 PHE A C 1
ATOM 2600 O O . PHE A 1 349 ? -11.562 -6.91 -15.328 1 91.06 349 PHE A O 1
ATOM 2607 N N . GLY A 1 350 ? -9.992 -7.785 -16.609 1 90.06 350 GLY A N 1
ATOM 2608 C CA . GLY A 1 350 ? -10.695 -7.391 -17.812 1 90.06 350 GLY A CA 1
ATOM 2609 C C . GLY A 1 350 ? -11.492 -8.523 -18.438 1 90.06 350 GLY A C 1
ATOM 2610 O O . GLY A 1 350 ? -12.695 -8.375 -18.688 1 90.06 350 GLY A O 1
ATOM 2611 N N . VAL A 1 351 ? -10.898 -9.648 -18.578 1 92.62 351 VAL A N 1
ATOM 2612 C CA . VAL A 1 351 ? -11.477 -10.734 -19.375 1 92.62 351 VAL A CA 1
ATOM 2613 C C . VAL A 1 351 ? -12.266 -11.672 -18.469 1 92.62 351 VAL A C 1
ATOM 2615 O O . VAL A 1 351 ? -13.438 -11.961 -18.734 1 92.62 351 VAL A O 1
ATOM 2618 N N . MET A 1 352 ? -11.75 -12.078 -17.422 1 95.94 352 MET A N 1
ATOM 2619 C CA . MET A 1 352 ? -12.312 -13.117 -16.562 1 95.94 352 MET A CA 1
ATOM 2620 C C . MET A 1 352 ? -13.672 -12.703 -16.016 1 95.94 352 MET A C 1
ATOM 2622 O O . MET A 1 352 ? -14.617 -13.492 -16.031 1 95.94 352 MET A O 1
ATOM 2626 N N . PRO A 1 353 ? -13.805 -11.438 -15.578 1 93.44 353 PRO A N 1
ATOM 2627 C CA . PRO A 1 353 ? -15.117 -11.062 -15.039 1 93.44 353 PRO A CA 1
ATOM 2628 C C . PRO A 1 353 ? -16.219 -11.125 -16.094 1 93.44 353 PRO A C 1
ATOM 2630 O O . PRO A 1 353 ? -17.375 -11.438 -15.758 1 93.44 353 PRO A O 1
ATOM 2633 N N . VAL A 1 354 ? -15.875 -10.852 -17.281 1 91.38 354 VAL A N 1
ATOM 2634 C CA . VAL A 1 354 ? -16.828 -10.922 -18.375 1 91.38 354 VAL A CA 1
ATOM 2635 C C . VAL A 1 354 ? -17.266 -12.375 -18.594 1 91.38 354 VAL A C 1
ATOM 2637 O O . VAL A 1 354 ? -18.453 -12.672 -18.656 1 91.38 354 VAL A O 1
ATOM 2640 N N . ILE A 1 355 ? -16.312 -13.258 -18.688 1 93.81 355 ILE A N 1
ATOM 2641 C CA . ILE A 1 355 ? -16.609 -14.672 -18.875 1 93.81 355 ILE A CA 1
ATOM 2642 C C . ILE A 1 355 ? -17.422 -15.195 -17.703 1 93.81 355 ILE A C 1
ATOM 2644 O O . ILE A 1 355 ? -18.375 -15.953 -17.891 1 93.81 355 ILE A O 1
ATOM 2648 N N . ALA A 1 356 ? -17.078 -14.789 -16.547 1 94.81 356 ALA A N 1
ATOM 2649 C CA . ALA A 1 356 ? -17.766 -15.227 -15.328 1 94.81 356 ALA A CA 1
ATOM 2650 C C . ALA A 1 356 ? -19.219 -14.766 -15.328 1 94.81 356 ALA A C 1
ATOM 2652 O O . ALA A 1 356 ? -20.109 -15.516 -14.938 1 94.81 356 ALA A O 1
ATOM 2653 N N . GLU A 1 357 ? -19.422 -13.562 -15.773 1 91.12 357 GLU A N 1
ATOM 2654 C CA . GLU A 1 357 ? -20.781 -13.031 -15.797 1 91.12 357 GLU A CA 1
ATOM 2655 C C . GLU A 1 357 ? -21.609 -13.711 -16.875 1 91.12 357 GLU A C 1
ATOM 2657 O O . GLU A 1 357 ? -22.812 -13.961 -16.672 1 91.12 357 GLU A O 1
ATOM 2662 N N . VAL A 1 358 ? -21.047 -13.898 -17.969 1 90.31 358 VAL A N 1
ATOM 2663 C CA . VAL A 1 358 ? -21.734 -14.641 -19.016 1 90.31 358 VAL A CA 1
ATOM 2664 C C . VAL A 1 358 ? -22.078 -16.047 -18.531 1 90.31 358 VAL A C 1
ATOM 2666 O O . VAL A 1 358 ? -23.188 -16.531 -18.734 1 90.31 358 VAL A O 1
ATOM 2669 N N . GLY A 1 359 ? -21.094 -16.703 -17.906 1 92.06 359 GLY A N 1
ATOM 2670 C CA . GLY A 1 359 ? -21.359 -18 -17.312 1 92.06 359 GLY A CA 1
ATOM 2671 C C . GLY A 1 359 ? -22.484 -17.984 -16.312 1 92.06 359 GLY A C 1
ATOM 2672 O O . GLY A 1 359 ? -23.359 -18.844 -16.344 1 92.06 359 GLY A O 1
ATOM 2673 N N . LYS A 1 360 ? -22.438 -17.031 -15.523 1 91.69 360 LYS A N 1
ATOM 2674 C CA . LYS A 1 360 ? -23.484 -16.906 -14.508 1 91.69 360 LYS A CA 1
ATOM 2675 C C . LYS A 1 360 ? -24.859 -16.828 -15.148 1 91.69 360 LYS A C 1
ATOM 2677 O O . LYS A 1 360 ? -25.812 -17.453 -14.68 1 91.69 360 LYS A O 1
ATOM 2682 N N . ALA A 1 361 ? -24.953 -16.109 -16.172 1 88.56 361 ALA A N 1
ATOM 2683 C CA . ALA A 1 361 ? -26.219 -15.961 -16.891 1 88.56 361 ALA A CA 1
ATOM 2684 C C . ALA A 1 361 ? -26.656 -17.281 -17.516 1 88.56 361 ALA A C 1
ATOM 2686 O O . ALA A 1 361 ? -27.859 -17.5 -17.766 1 88.56 361 ALA A O 1
ATOM 2687 N N . LEU A 1 362 ? -25.75 -18.094 -17.672 1 90 362 LEU A N 1
ATOM 2688 C CA . LEU A 1 362 ? -26.047 -19.391 -18.266 1 90 362 LEU A CA 1
ATOM 2689 C C . LEU A 1 362 ? -26.094 -20.5 -17.219 1 90 362 LEU A C 1
ATOM 2691 O O . LEU A 1 362 ? -26.078 -21.688 -17.547 1 90 362 LEU A O 1
ATOM 2695 N N . GLY A 1 363 ? -26.016 -20.062 -16 1 88.31 363 GLY A N 1
ATOM 2696 C CA . GLY A 1 363 ? -26.203 -21 -14.898 1 88.31 363 GLY A CA 1
ATOM 2697 C C . GLY A 1 363 ? -24.891 -21.562 -14.367 1 88.31 363 GLY A C 1
ATOM 2698 O O . GLY A 1 363 ? -24.891 -22.531 -13.617 1 88.31 363 GLY A O 1
ATOM 2699 N N . VAL A 1 364 ? -23.828 -21.062 -14.781 1 93.25 364 VAL A N 1
ATOM 2700 C CA . VAL A 1 364 ? -22.516 -21.5 -14.32 1 93.25 364 VAL A CA 1
ATOM 2701 C C . VAL A 1 364 ? -22.062 -20.609 -13.164 1 93.25 364 VAL A C 1
ATOM 2703 O O . VAL A 1 364 ? -22.219 -19.391 -13.203 1 93.25 364 VAL A O 1
ATOM 2706 N N . ASP A 1 365 ? -21.531 -21.234 -12.141 1 94.69 365 ASP A N 1
ATOM 2707 C CA . ASP A 1 365 ? -20.984 -20.5 -11.016 1 94.69 365 ASP A CA 1
ATOM 2708 C C . ASP A 1 365 ? -19.734 -19.719 -11.43 1 94.69 365 ASP A C 1
ATOM 2710 O O . ASP A 1 365 ? -18.766 -20.297 -11.93 1 94.69 365 ASP A O 1
ATOM 2714 N N . PRO A 1 366 ? -19.75 -18.422 -11.18 1 94.62 366 PRO A N 1
ATOM 2715 C CA . PRO A 1 366 ? -18.562 -17.609 -11.508 1 94.62 366 PRO A CA 1
ATOM 2716 C C . PRO A 1 366 ? -17.281 -18.156 -10.891 1 94.62 366 PRO A C 1
ATOM 2718 O O . PRO A 1 366 ? -16.203 -18 -11.469 1 94.62 366 PRO A O 1
ATOM 2721 N N . LEU A 1 367 ? -17.406 -18.781 -9.805 1 96.31 367 LEU A N 1
ATOM 2722 C CA . LEU A 1 367 ? -16.25 -19.375 -9.133 1 96.31 367 LEU A CA 1
ATOM 2723 C C . LEU A 1 367 ? -15.562 -20.406 -10.031 1 96.31 367 LEU A C 1
ATOM 2725 O O . LEU A 1 367 ? -14.336 -20.531 -10.008 1 96.31 367 LEU A O 1
ATOM 2729 N N . GLN A 1 368 ? -16.328 -21.047 -10.773 1 97.44 368 GLN A N 1
ATOM 2730 C CA . GLN A 1 368 ? -15.789 -22.109 -11.633 1 97.44 368 GLN A CA 1
ATOM 2731 C C . GLN A 1 368 ? -14.953 -21.531 -12.766 1 97.44 368 GLN A C 1
ATOM 2733 O O . GLN A 1 368 ? -13.969 -22.141 -13.195 1 97.44 368 GLN A O 1
ATOM 2738 N N . VAL A 1 369 ? -15.344 -20.391 -13.211 1 96.75 369 VAL A N 1
ATOM 2739 C CA . VAL A 1 369 ? -14.578 -19.734 -14.258 1 96.75 369 VAL A CA 1
ATOM 2740 C C . VAL A 1 369 ? -13.234 -19.266 -13.711 1 96.75 369 VAL A C 1
ATOM 2742 O O . VAL A 1 369 ? -12.203 -19.422 -14.367 1 96.75 369 VAL A O 1
ATOM 2745 N N . ALA A 1 370 ? -13.266 -18.688 -12.5 1 97.75 370 ALA A N 1
ATOM 2746 C CA . ALA A 1 370 ? -12.031 -18.266 -11.852 1 97.75 370 ALA A CA 1
ATOM 2747 C C . ALA A 1 370 ? -11.117 -19.453 -11.578 1 97.75 370 ALA A C 1
ATOM 2749 O O . ALA A 1 370 ? -9.906 -19.391 -11.812 1 97.75 370 ALA A O 1
ATOM 2750 N N . GLN A 1 371 ? -11.672 -20.531 -11.094 1 98.38 371 GLN A N 1
ATOM 2751 C CA . GLN A 1 371 ? -10.906 -21.734 -10.805 1 98.38 371 GLN A CA 1
ATOM 2752 C C . GLN A 1 371 ? -10.305 -22.328 -12.078 1 98.38 371 GLN A C 1
ATOM 2754 O O . GLN A 1 371 ? -9.148 -22.75 -12.086 1 98.38 371 GLN A O 1
ATOM 2759 N N . ALA A 1 372 ? -11.078 -22.344 -13.133 1 98.31 372 ALA A N 1
ATOM 2760 C CA . ALA A 1 372 ? -10.578 -22.812 -14.414 1 98.31 372 ALA A CA 1
ATOM 2761 C C . ALA A 1 372 ? -9.422 -21.953 -14.906 1 98.31 372 ALA A C 1
ATOM 2763 O O . ALA A 1 372 ? -8.445 -22.469 -15.453 1 98.31 372 ALA A O 1
ATOM 2764 N N . SER A 1 373 ? -9.531 -20.656 -14.711 1 98.19 373 SER A N 1
ATOM 2765 C CA . SER A 1 373 ? -8.484 -19.734 -15.117 1 98.19 373 SER A CA 1
ATOM 2766 C C . SER A 1 373 ? -7.191 -19.984 -14.359 1 98.19 373 SER A C 1
ATOM 2768 O O . SER A 1 373 ? -6.102 -19.938 -14.938 1 98.19 373 SER A O 1
ATOM 2770 N N . LEU A 1 374 ? -7.289 -20.328 -13.094 1 98.12 374 LEU A N 1
ATOM 2771 C CA . LEU A 1 374 ? -6.137 -20.5 -12.211 1 98.12 374 LEU A CA 1
ATOM 2772 C C . LEU A 1 374 ? -5.332 -21.734 -12.609 1 98.12 374 LEU A C 1
ATOM 2774 O O . LEU A 1 374 ? -4.191 -21.906 -12.172 1 98.12 374 LEU A O 1
ATOM 2778 N N . LEU A 1 375 ? -5.887 -22.562 -13.453 1 98.25 375 LEU A N 1
ATOM 2779 C CA . LEU A 1 375 ? -5.211 -23.797 -13.828 1 98.25 375 LEU A CA 1
ATOM 2780 C C . LEU A 1 375 ? -4.113 -23.531 -14.852 1 98.25 375 LEU A C 1
ATOM 2782 O O . LEU A 1 375 ? -3.248 -24.375 -15.078 1 98.25 375 LEU A O 1
ATOM 2786 N N . GLY A 1 376 ? -4.199 -22.266 -15.398 1 97.81 376 GLY A N 1
ATOM 2787 C CA . GLY A 1 376 ? -3.162 -22.062 -16.391 1 97.81 376 GLY A CA 1
ATOM 2788 C C . GLY A 1 376 ? -2.807 -20.594 -16.594 1 97.81 376 GLY A C 1
ATOM 2789 O O . GLY A 1 376 ? -1.667 -20.266 -16.938 1 97.81 376 GLY A O 1
ATOM 2790 N N . VAL A 1 377 ? -3.748 -19.672 -16.391 1 97.31 377 VAL A N 1
ATOM 2791 C CA . VAL A 1 377 ? -3.496 -18.266 -16.719 1 97.31 377 VAL A CA 1
ATOM 2792 C C . VAL A 1 377 ? -2.541 -17.672 -15.695 1 97.31 377 VAL A C 1
ATOM 2794 O O . VAL A 1 377 ? -2.951 -17.312 -14.586 1 97.31 377 VAL A O 1
ATOM 2797 N N . HIS A 1 378 ? -1.294 -17.469 -16.094 1 95.75 378 HIS A N 1
ATOM 2798 C CA . HIS A 1 378 ? -0.194 -16.891 -15.328 1 95.75 378 HIS A CA 1
ATOM 2799 C C . HIS A 1 378 ? 0.076 -17.672 -14.055 1 95.75 378 HIS A C 1
ATOM 2801 O O . HIS A 1 378 ? 0.42 -17.094 -13.016 1 95.75 378 HIS A O 1
ATOM 2807 N N . THR A 1 379 ? -0.326 -18.922 -14.062 1 97.5 379 THR A N 1
ATOM 2808 C CA . THR A 1 379 ? 0.179 -19.969 -13.172 1 97.5 379 THR A CA 1
ATOM 2809 C C . THR A 1 379 ? 1.128 -20.891 -13.922 1 97.5 379 THR A C 1
ATOM 2811 O O . THR A 1 379 ? 2.32 -20.609 -14.039 1 97.5 379 THR A O 1
ATOM 2814 N N . THR A 1 380 ? 0.556 -21.891 -14.617 1 97.94 380 THR A N 1
ATOM 2815 C CA . THR A 1 380 ? 1.433 -22.688 -15.453 1 97.94 380 THR A CA 1
ATOM 2816 C C . THR A 1 380 ? 1.911 -21.891 -16.656 1 97.94 380 THR A C 1
ATOM 2818 O O . THR A 1 380 ? 2.934 -22.219 -17.266 1 97.94 380 THR A O 1
ATOM 2821 N N . GLY A 1 381 ? 1.305 -20.844 -16.953 1 97.44 381 GLY A N 1
ATOM 2822 C CA . GLY A 1 381 ? 1.626 -20.062 -18.141 1 97.44 381 GLY A CA 1
ATOM 2823 C C . GLY A 1 381 ? 2.678 -19 -17.906 1 97.44 381 GLY A C 1
ATOM 2824 O O . GLY A 1 381 ? 3.375 -18.594 -18.828 1 97.44 381 GLY A O 1
ATOM 2825 N N . PHE A 1 382 ? 2.863 -18.531 -16.688 1 95.56 382 PHE A N 1
ATOM 2826 C CA . PHE A 1 382 ? 3.664 -17.328 -16.469 1 95.56 382 PHE A CA 1
ATOM 2827 C C . PHE A 1 382 ? 5.129 -17.594 -16.797 1 95.56 382 PHE A C 1
ATOM 2829 O O . PHE A 1 382 ? 5.801 -16.734 -17.375 1 95.56 382 PHE A O 1
ATOM 2836 N N . PRO A 1 383 ? 5.695 -18.797 -16.547 1 97.38 383 PRO A N 1
ATOM 2837 C CA . PRO A 1 383 ? 7.141 -18.984 -16.734 1 97.38 383 PRO A CA 1
ATOM 2838 C C . PRO A 1 383 ? 7.543 -19.062 -18.203 1 97.38 383 PRO A C 1
ATOM 2840 O O . PRO A 1 383 ? 8.734 -19.094 -18.516 1 97.38 383 PRO A O 1
ATOM 2843 N N . VAL A 1 384 ? 6.574 -19.094 -19.062 1 97.12 384 VAL A N 1
ATOM 2844 C CA . VAL A 1 384 ? 6.895 -19.141 -20.484 1 97.12 384 VAL A CA 1
ATOM 2845 C C . VAL A 1 384 ? 6.301 -17.938 -21.203 1 97.12 384 VAL A C 1
ATOM 2847 O O . VAL A 1 384 ? 6.418 -17.812 -22.422 1 97.12 384 VAL A O 1
ATOM 2850 N N . SER A 1 385 ? 5.652 -17.094 -20.453 1 95.56 385 SER A N 1
ATOM 2851 C CA . SER A 1 385 ? 4.973 -15.938 -21.047 1 95.56 385 SER A CA 1
ATOM 2852 C C . SER A 1 385 ? 5.953 -14.82 -21.391 1 95.56 385 SER A C 1
ATOM 2854 O O . SER A 1 385 ? 6.754 -14.422 -20.531 1 95.56 385 SER A O 1
ATOM 2856 N N . PRO A 1 386 ? 5.938 -14.305 -22.578 1 91.25 386 PRO A N 1
ATOM 2857 C CA . PRO A 1 386 ? 6.785 -13.164 -22.922 1 91.25 386 PRO A CA 1
ATOM 2858 C C . PRO A 1 386 ? 6.309 -11.867 -22.281 1 91.25 386 PRO A C 1
ATOM 2860 O O . PRO A 1 386 ? 6.945 -10.82 -22.453 1 91.25 386 PRO A O 1
ATOM 2863 N N . LEU A 1 387 ? 5.227 -11.969 -21.531 1 88.81 387 LEU A N 1
ATOM 2864 C CA . LEU A 1 387 ? 4.617 -10.789 -20.922 1 88.81 387 LEU A CA 1
ATOM 2865 C C . LEU A 1 387 ? 4.98 -10.695 -19.438 1 88.81 387 LEU A C 1
ATOM 2867 O O . LEU A 1 387 ? 4.543 -9.773 -18.75 1 88.81 387 LEU A O 1
ATOM 2871 N N . THR A 1 388 ? 5.781 -11.57 -19 1 88.56 388 THR A N 1
ATOM 2872 C CA . THR A 1 388 ? 6.176 -11.594 -17.594 1 88.56 388 THR A CA 1
ATOM 2873 C C . THR A 1 388 ? 7.684 -11.406 -17.453 1 88.56 388 THR A C 1
ATOM 2875 O O . THR A 1 388 ? 8.461 -12.188 -18.016 1 88.56 388 THR A O 1
ATOM 2878 N N . PRO A 1 389 ? 8.109 -10.469 -16.734 1 88.5 389 PRO A N 1
ATOM 2879 C CA . PRO A 1 389 ? 9.539 -10.25 -16.531 1 88.5 389 PRO A CA 1
ATOM 2880 C C . PRO A 1 389 ? 10.25 -11.453 -15.922 1 88.5 389 PRO A C 1
ATOM 2882 O O . PRO A 1 389 ? 11.414 -11.703 -16.234 1 88.5 389 PRO A O 1
ATOM 2885 N N . ALA A 1 390 ? 9.547 -12.172 -15.156 1 93.75 390 ALA A N 1
ATOM 2886 C CA . ALA A 1 390 ? 10.141 -13.336 -14.508 1 93.75 390 ALA A CA 1
ATOM 2887 C C . ALA A 1 390 ? 10.578 -14.375 -15.531 1 93.75 390 ALA A C 1
ATOM 2889 O O . ALA A 1 390 ? 11.57 -15.078 -15.328 1 93.75 390 ALA A O 1
ATOM 2890 N N . THR A 1 391 ? 9.867 -14.43 -16.609 1 95.88 391 THR A N 1
ATOM 2891 C CA . THR A 1 391 ? 10.242 -15.359 -17.672 1 95.88 391 THR A CA 1
ATOM 2892 C C . THR A 1 391 ? 11.594 -14.984 -18.266 1 95.88 391 THR A C 1
ATOM 2894 O O . THR A 1 391 ? 12.453 -15.852 -18.469 1 95.88 391 THR A O 1
ATOM 2897 N N . PHE A 1 392 ? 11.828 -13.75 -18.438 1 93.06 392 PHE A N 1
ATOM 2898 C CA . PHE A 1 392 ? 13.094 -13.273 -18.984 1 93.06 392 PHE A CA 1
ATOM 2899 C C . PHE A 1 392 ? 14.227 -13.453 -17.984 1 93.06 392 PHE A C 1
ATOM 2901 O O . PHE A 1 392 ? 15.367 -13.719 -18.359 1 93.06 392 PHE A O 1
ATOM 2908 N N . LEU A 1 393 ? 13.828 -13.25 -16.766 1 94.75 393 LEU A N 1
ATOM 2909 C CA . LEU A 1 393 ? 14.812 -13.508 -15.727 1 94.75 393 LEU A CA 1
ATOM 2910 C C . LEU A 1 393 ? 15.242 -14.969 -15.734 1 94.75 393 LEU A C 1
ATOM 2912 O O . LEU A 1 393 ? 16.438 -15.281 -15.625 1 94.75 393 LEU A O 1
ATOM 2916 N N . LEU A 1 394 ? 14.328 -15.836 -15.852 1 97.38 394 LEU A N 1
ATOM 2917 C CA . LEU A 1 394 ? 14.578 -17.281 -15.859 1 97.38 394 LEU A CA 1
ATOM 2918 C C . LEU A 1 394 ? 15.531 -17.656 -17 1 97.38 394 LEU A C 1
ATOM 2920 O O . LEU A 1 394 ? 16.547 -18.297 -16.766 1 97.38 394 LEU A O 1
ATOM 2924 N N . VAL A 1 395 ? 15.266 -17.234 -18.203 1 97 395 VAL A N 1
ATOM 2925 C CA . VAL A 1 395 ? 16.062 -17.625 -19.359 1 97 395 VAL A CA 1
ATOM 2926 C C . VAL A 1 395 ? 17.422 -16.922 -19.312 1 97 395 VAL A C 1
ATOM 2928 O O . VAL A 1 395 ? 18.438 -17.5 -19.719 1 97 395 VAL A O 1
ATOM 2931 N N . GLY A 1 396 ? 17.453 -15.734 -18.844 1 96.06 396 GLY A N 1
ATOM 2932 C CA . GLY A 1 396 ? 18.703 -15.039 -18.672 1 96.06 396 GLY A CA 1
ATOM 2933 C C . GLY A 1 396 ? 19.641 -15.727 -17.688 1 96.06 396 GLY A C 1
ATOM 2934 O O . GLY A 1 396 ? 20.844 -15.867 -17.953 1 96.06 396 GLY A O 1
ATOM 2935 N N . LEU A 1 397 ? 19.109 -16.125 -16.578 1 95.81 397 LEU A N 1
ATOM 2936 C CA . LEU A 1 397 ? 19.906 -16.812 -15.562 1 95.81 397 LEU A CA 1
ATOM 2937 C C . LEU A 1 397 ? 20.406 -18.141 -16.094 1 95.81 397 LEU A C 1
ATOM 2939 O O . LEU A 1 397 ? 21.516 -18.562 -15.766 1 95.81 397 LEU A O 1
ATOM 2943 N N . CYS A 1 398 ? 19.625 -18.797 -16.875 1 97.12 398 CYS A N 1
ATOM 2944 C CA . CYS A 1 398 ? 20 -20.094 -17.422 1 97.12 398 CYS A CA 1
ATOM 2945 C C . CYS A 1 398 ? 20.891 -19.938 -18.656 1 97.12 398 CYS A C 1
ATOM 2947 O O . CYS A 1 398 ? 21.469 -20.922 -19.141 1 97.12 398 CYS A O 1
ATOM 2949 N N . LYS A 1 399 ? 20.969 -18.672 -19.172 1 94.81 399 LYS A N 1
ATOM 2950 C CA . LYS A 1 399 ? 21.781 -18.359 -20.344 1 94.81 399 LYS A CA 1
ATOM 2951 C C . LYS A 1 399 ? 21.281 -19.141 -21.578 1 94.81 399 LYS A C 1
ATOM 2953 O O . LYS A 1 399 ? 22.078 -19.766 -22.281 1 94.81 399 LYS A O 1
ATOM 2958 N N . ILE A 1 400 ? 20.031 -19.141 -21.734 1 96.12 400 ILE A N 1
ATOM 2959 C CA . ILE A 1 400 ? 19.438 -19.734 -22.922 1 96.12 400 ILE A CA 1
ATOM 2960 C C . ILE A 1 400 ? 18.484 -18.734 -23.578 1 96.12 400 ILE A C 1
ATOM 2962 O O . ILE A 1 400 ? 18.141 -17.703 -22.969 1 96.12 400 ILE A O 1
ATOM 2966 N N . GLU A 1 401 ? 18.078 -18.984 -24.812 1 95.5 401 GLU A N 1
ATOM 2967 C CA . GLU A 1 401 ? 17.172 -18.094 -25.547 1 95.5 401 GLU A CA 1
ATOM 2968 C C . GLU A 1 401 ? 15.719 -18.406 -25.203 1 95.5 401 GLU A C 1
ATOM 2970 O O . GLU A 1 401 ? 15.359 -19.562 -24.969 1 95.5 401 GLU A O 1
ATOM 2975 N N . LEU A 1 402 ? 14.906 -17.438 -25.234 1 96.06 402 LEU A N 1
ATOM 2976 C CA . LEU A 1 402 ? 13.492 -17.562 -24.906 1 96.06 402 LEU A CA 1
ATOM 2977 C C . LEU A 1 402 ? 12.805 -18.578 -25.812 1 96.06 402 LEU A C 1
ATOM 2979 O O . LEU A 1 402 ? 12.016 -19.391 -25.344 1 96.06 402 LEU A O 1
ATOM 2983 N N . ALA A 1 403 ? 13.141 -18.516 -27.078 1 94.94 403 ALA A N 1
ATOM 2984 C CA . ALA A 1 403 ? 12.508 -19.406 -28.031 1 94.94 403 ALA A CA 1
ATOM 2985 C C . ALA A 1 403 ? 12.805 -20.875 -27.719 1 94.94 403 ALA A C 1
ATOM 2987 O O . ALA A 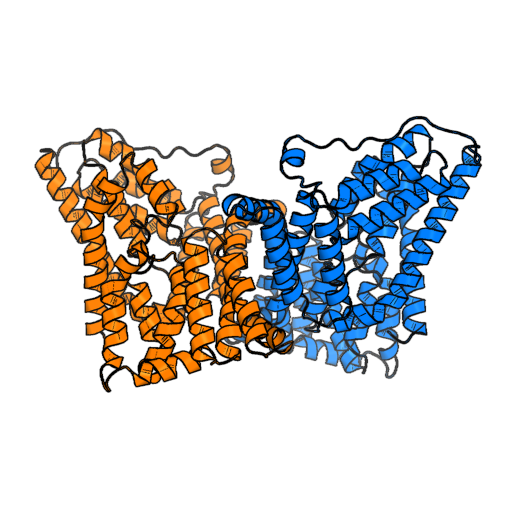1 403 ? 11.93 -21.734 -27.828 1 94.94 403 ALA A O 1
ATOM 2988 N N . ASP A 1 404 ? 14.055 -21.141 -27.375 1 96.25 404 ASP A N 1
ATOM 2989 C CA . ASP A 1 404 ? 14.453 -22.5 -27.016 1 96.25 404 ASP A CA 1
ATOM 2990 C C . ASP A 1 404 ? 13.742 -22.969 -25.75 1 96.25 404 ASP A C 1
ATOM 2992 O O . ASP A 1 404 ? 13.297 -24.109 -25.672 1 96.25 404 ASP A O 1
ATOM 2996 N N . HIS A 1 405 ? 13.672 -22.094 -24.797 1 97.75 405 HIS A N 1
ATOM 2997 C CA . HIS A 1 405 ? 12.961 -22.406 -23.562 1 97.75 405 HIS A CA 1
ATOM 2998 C C . HIS A 1 405 ? 11.492 -22.703 -23.828 1 97.75 405 HIS A C 1
ATOM 3000 O O . HIS A 1 405 ? 10.961 -23.703 -23.344 1 97.75 405 HIS A O 1
ATOM 3006 N N . GLN A 1 406 ? 10.844 -21.906 -24.609 1 97.56 406 GLN A N 1
ATOM 3007 C CA . GLN A 1 406 ? 9.422 -22.062 -24.906 1 97.56 406 GLN A CA 1
ATOM 3008 C C . GLN A 1 406 ? 9.156 -23.359 -25.656 1 97.56 406 GLN A C 1
ATOM 3010 O O . GLN A 1 406 ? 8.219 -24.094 -25.344 1 97.56 406 GLN A O 1
ATOM 3015 N N . ARG A 1 407 ? 9.977 -23.625 -26.641 1 97.25 407 ARG A N 1
ATOM 3016 C CA . ARG A 1 407 ? 9.805 -24.844 -27.438 1 97.25 407 ARG A CA 1
ATOM 3017 C C . ARG A 1 407 ? 9.938 -26.094 -26.562 1 97.25 407 ARG A C 1
ATOM 3019 O O . ARG A 1 407 ? 9.219 -27.078 -26.766 1 97.25 407 ARG A O 1
ATOM 3026 N N . PHE A 1 408 ? 10.805 -26.016 -25.672 1 98 408 PHE A N 1
ATOM 3027 C CA . PHE A 1 408 ? 11.078 -27.172 -24.828 1 98 408 PHE A CA 1
ATOM 3028 C C . PHE A 1 408 ? 10.055 -27.281 -23.703 1 98 408 PHE A C 1
ATOM 3030 O O . PHE A 1 408 ? 9.562 -28.375 -23.391 1 98 408 PHE A O 1
ATOM 3037 N N . THR A 1 409 ? 9.711 -26.156 -23.047 1 98.56 409 THR A N 1
ATOM 3038 C CA . THR A 1 409 ? 9.016 -26.141 -21.766 1 98.56 409 THR A CA 1
ATOM 3039 C C . THR A 1 409 ? 7.504 -26.078 -21.969 1 98.56 409 THR A C 1
ATOM 3041 O O . THR A 1 409 ? 6.738 -26.625 -21.172 1 98.56 409 THR A O 1
ATOM 3044 N N . ILE A 1 410 ? 6.992 -25.469 -23.047 1 98.38 410 ILE A N 1
ATOM 3045 C CA . ILE A 1 410 ? 5.566 -25.219 -23.25 1 98.38 410 ILE A CA 1
ATOM 3046 C C . ILE A 1 410 ? 4.812 -26.547 -23.281 1 98.38 410 ILE A C 1
ATOM 3048 O O . ILE A 1 410 ? 3.768 -26.688 -22.641 1 98.38 410 ILE A O 1
ATOM 3052 N N . PRO A 1 411 ? 5.289 -27.562 -23.969 1 98.31 411 PRO A N 1
ATOM 3053 C CA . PRO A 1 411 ? 4.547 -28.812 -23.969 1 98.31 411 PRO A CA 1
ATOM 3054 C C . PRO A 1 411 ? 4.359 -29.391 -22.562 1 98.31 411 PRO A C 1
ATOM 3056 O O . PRO A 1 411 ? 3.303 -29.938 -22.25 1 98.31 411 PRO A O 1
ATOM 3059 N N . PHE A 1 412 ? 5.344 -29.297 -21.703 1 98.56 412 PHE A N 1
ATOM 3060 C CA . PHE A 1 412 ? 5.262 -29.812 -20.359 1 98.56 412 PHE A CA 1
ATOM 3061 C C . PHE A 1 412 ? 4.266 -29.016 -19.516 1 98.56 412 PHE A C 1
ATOM 3063 O O . PHE A 1 412 ? 3.441 -29.594 -18.812 1 98.56 412 PHE A O 1
ATOM 3070 N N . LEU A 1 413 ? 4.355 -27.719 -19.609 1 98.69 413 LEU A N 1
ATOM 3071 C CA . LEU A 1 413 ? 3.471 -26.859 -18.844 1 98.69 413 LEU A CA 1
ATOM 3072 C C . LEU A 1 413 ? 2.033 -26.969 -19.344 1 98.69 413 LEU A C 1
ATOM 3074 O O . LEU A 1 413 ? 1.09 -26.906 -18.547 1 98.69 413 LEU A O 1
ATOM 3078 N N . PHE A 1 414 ? 1.899 -27.031 -20.625 1 98.56 414 PHE A N 1
ATOM 3079 C CA . PHE A 1 414 ? 0.568 -27.219 -21.188 1 98.56 414 PHE A CA 1
ATOM 3080 C C . PHE A 1 414 ? -0.019 -28.562 -20.75 1 98.56 414 PHE A C 1
ATOM 3082 O O . PHE A 1 414 ? -1.199 -28.641 -20.406 1 98.56 414 PHE A O 1
ATOM 3089 N N . ALA A 1 415 ? 0.779 -29.594 -20.797 1 98.69 415 ALA A N 1
ATOM 3090 C CA . ALA A 1 415 ? 0.338 -30.906 -20.328 1 98.69 415 ALA A CA 1
ATOM 3091 C C . ALA A 1 415 ? -0.091 -30.844 -18.859 1 98.69 415 ALA A C 1
ATOM 3093 O O . ALA A 1 415 ? -1.079 -31.469 -18.469 1 98.69 415 ALA A O 1
ATOM 3094 N N . ALA A 1 416 ? 0.682 -30.172 -18.062 1 98.62 416 ALA A N 1
ATOM 3095 C CA . ALA A 1 416 ? 0.322 -30.016 -16.656 1 98.62 416 ALA A CA 1
ATOM 3096 C C . ALA A 1 416 ? -1.034 -29.328 -16.516 1 98.62 416 ALA A C 1
ATOM 3098 O O . ALA A 1 416 ? -1.872 -29.75 -15.719 1 98.62 416 ALA A O 1
ATOM 3099 N N . SER A 1 417 ? -1.25 -28.234 -17.25 1 98.5 417 SER A N 1
ATOM 3100 C CA . SER A 1 417 ? -2.504 -27.5 -17.219 1 98.5 417 SER A CA 1
ATOM 3101 C C . SER A 1 417 ? -3.678 -28.359 -17.656 1 98.5 417 SER A C 1
ATOM 3103 O O . SER A 1 417 ? -4.742 -28.344 -17.031 1 98.5 417 SER A O 1
ATOM 3105 N N . VAL A 1 418 ? -3.486 -29.094 -18.719 1 98.56 418 VAL A N 1
ATOM 3106 C CA . VAL A 1 418 ? -4.531 -29.969 -19.25 1 98.56 418 VAL A CA 1
ATOM 3107 C C . VAL A 1 418 ? -4.852 -31.062 -18.234 1 98.56 418 VAL A C 1
ATOM 3109 O O . VAL A 1 418 ? -6.023 -31.359 -17.984 1 98.56 418 VAL A O 1
ATOM 3112 N N . LEU A 1 419 ? -3.787 -31.672 -17.672 1 98.69 419 LEU A N 1
ATOM 3113 C CA . LEU A 1 419 ? -3.982 -32.719 -16.672 1 98.69 419 LEU A CA 1
ATOM 3114 C C . LEU A 1 419 ? -4.754 -32.156 -15.469 1 98.69 419 LEU A C 1
ATOM 3116 O O . LEU A 1 419 ? -5.668 -32.812 -14.961 1 98.69 419 LEU A O 1
ATOM 3120 N N . MET A 1 420 ? -4.41 -31.016 -15.008 1 98.69 420 MET A N 1
ATOM 3121 C CA . MET A 1 420 ? -5.102 -30.391 -13.883 1 98.69 420 MET A CA 1
ATOM 3122 C C . MET A 1 420 ? -6.547 -30.062 -14.242 1 98.69 420 MET A C 1
ATOM 3124 O O . MET A 1 420 ? -7.449 -30.203 -13.414 1 98.69 420 MET A O 1
ATOM 3128 N N . THR A 1 421 ? -6.773 -29.609 -15.492 1 98.56 421 THR A N 1
ATOM 3129 C CA . THR A 1 421 ? -8.125 -29.328 -15.953 1 98.56 421 THR A CA 1
ATOM 3130 C C . THR A 1 421 ? -8.977 -30.594 -15.961 1 98.56 421 THR A C 1
ATOM 3132 O O . THR A 1 421 ? -10.109 -30.594 -15.484 1 98.56 421 THR A O 1
ATOM 3135 N N . LEU A 1 422 ? -8.422 -31.656 -16.5 1 98.56 422 LEU A N 1
ATOM 3136 C CA . LEU A 1 422 ? -9.125 -32.938 -16.531 1 98.56 422 LEU A CA 1
ATOM 3137 C C . LEU A 1 422 ? -9.43 -33.406 -15.109 1 98.56 422 LEU A C 1
ATOM 3139 O O . LEU A 1 422 ? -10.523 -33.906 -14.836 1 98.56 422 LEU A O 1
ATOM 3143 N N . THR A 1 423 ? -8.492 -33.25 -14.227 1 98.62 423 THR A N 1
ATOM 3144 C CA . THR A 1 423 ? -8.688 -33.625 -12.836 1 98.62 423 THR A CA 1
ATOM 3145 C C . THR A 1 423 ? -9.797 -32.812 -12.195 1 98.62 423 THR A C 1
ATOM 3147 O O . THR A 1 423 ? -10.641 -33.344 -11.469 1 98.62 423 THR A O 1
ATOM 3150 N N . ALA A 1 424 ? -9.797 -31.5 -12.438 1 98.31 424 ALA A N 1
ATOM 3151 C CA . ALA A 1 424 ? -10.82 -30.609 -11.898 1 98.31 424 ALA A CA 1
ATOM 3152 C C . ALA A 1 424 ? -12.211 -31 -12.391 1 98.31 424 ALA A C 1
ATOM 3154 O O . ALA A 1 424 ? -13.188 -30.938 -11.641 1 98.31 424 ALA A O 1
ATOM 3155 N N . LEU A 1 425 ? -12.281 -31.391 -13.648 1 97.56 425 LEU A N 1
ATOM 3156 C CA . LEU A 1 425 ? -13.539 -31.844 -14.227 1 97.56 425 LEU A CA 1
ATOM 3157 C C . LEU A 1 425 ? -14 -33.156 -13.586 1 97.56 425 LEU A C 1
ATOM 3159 O O . LEU A 1 425 ? -15.172 -33.281 -13.242 1 97.56 425 LEU A O 1
ATOM 3163 N N . LEU A 1 426 ? -13.086 -34.031 -13.383 1 97.75 426 LEU A N 1
ATOM 3164 C CA . LEU A 1 426 ? -13.398 -35.312 -12.797 1 97.75 426 LEU A CA 1
ATOM 3165 C C . LEU A 1 426 ? -13.875 -35.188 -11.359 1 97.75 426 LEU A C 1
ATOM 3167 O O . LEU A 1 426 ? -14.766 -35.906 -10.914 1 97.75 426 LEU A O 1
ATOM 3171 N N . LEU A 1 427 ? -13.297 -34.219 -10.633 1 97.5 427 LEU A N 1
ATOM 3172 C CA . LEU A 1 427 ? -13.641 -34 -9.234 1 97.5 427 LEU A CA 1
ATOM 3173 C C . LEU A 1 427 ? -14.867 -33.125 -9.094 1 97.5 427 LEU A C 1
ATOM 3175 O O . LEU A 1 427 ? -15.391 -32.938 -7.992 1 97.5 427 LEU A O 1
ATOM 3179 N N . GLY A 1 428 ? -15.273 -32.469 -10.141 1 95.62 428 GLY A N 1
ATOM 3180 C CA . GLY A 1 428 ? -16.453 -31.625 -10.133 1 95.62 428 GLY A CA 1
ATOM 3181 C C . GLY A 1 428 ? -16.188 -30.219 -9.625 1 95.62 428 GLY A C 1
ATOM 3182 O O . GLY A 1 428 ? -17.094 -29.531 -9.18 1 95.62 428 GLY A O 1
ATOM 3183 N N . VAL A 1 429 ? -14.945 -29.906 -9.625 1 96.12 429 VAL A N 1
ATOM 3184 C CA . VAL A 1 429 ? -14.578 -28.562 -9.195 1 96.12 429 VAL A CA 1
ATOM 3185 C C . VAL A 1 429 ? -15.023 -27.531 -10.242 1 96.12 429 VAL A C 1
ATOM 3187 O O . VAL A 1 429 ? -15.453 -26.438 -9.898 1 96.12 429 VAL A O 1
ATOM 3190 N N . ILE A 1 430 ? -14.773 -27.922 -11.484 1 96 430 ILE A N 1
ATOM 3191 C CA . ILE A 1 430 ? -15.273 -27.078 -12.57 1 96 430 ILE A CA 1
ATOM 3192 C C . ILE A 1 430 ? -16.156 -27.906 -13.492 1 96 430 ILE A C 1
ATOM 3194 O O . ILE A 1 430 ? -16.062 -29.141 -13.516 1 96 430 ILE A O 1
ATOM 3198 N N . MET B 1 1 ? -16.062 -4.98 32.5 1 90.06 1 MET B N 1
ATOM 3199 C CA . MET B 1 1 ? -15.023 -5.867 31.984 1 90.06 1 MET B CA 1
ATOM 3200 C C . MET B 1 1 ? -14.523 -5.383 30.625 1 90.06 1 MET B C 1
ATOM 3202 O O . MET B 1 1 ? -13.328 -5.137 30.453 1 90.06 1 MET B O 1
ATOM 3206 N N . LEU B 1 2 ? -15.461 -5.012 29.766 1 94.06 2 LEU B N 1
ATOM 3207 C CA . LEU B 1 2 ? -15.062 -4.562 28.438 1 94.06 2 LEU B CA 1
ATOM 3208 C C . LEU B 1 2 ? -14.414 -3.184 28.5 1 94.06 2 LEU B C 1
ATOM 3210 O O . LEU B 1 2 ? -13.453 -2.91 27.781 1 94.06 2 LEU B O 1
ATOM 3214 N N . ALA B 1 3 ? -14.977 -2.357 29.328 1 93.75 3 ALA B N 1
ATOM 3215 C CA . ALA B 1 3 ? -14.398 -1.021 29.469 1 93.75 3 ALA B CA 1
ATOM 3216 C C . ALA B 1 3 ? -12.953 -1.096 29.953 1 93.75 3 ALA B C 1
ATOM 3218 O O . ALA B 1 3 ? -12.086 -0.4 29.438 1 93.75 3 ALA B O 1
ATOM 3219 N N . THR B 1 4 ? -12.734 -1.887 30.938 1 95.38 4 THR B N 1
ATOM 3220 C CA . THR B 1 4 ? -11.398 -2.053 31.5 1 95.38 4 THR B CA 1
ATOM 3221 C C . THR B 1 4 ? -10.445 -2.639 30.469 1 95.38 4 THR B C 1
ATOM 3223 O O . THR B 1 4 ? -9.305 -2.188 30.344 1 95.38 4 THR B O 1
ATOM 3226 N N . LEU B 1 5 ? -10.938 -3.604 29.766 1 96.25 5 LEU B N 1
ATOM 3227 C CA . LEU B 1 5 ? -10.125 -4.223 28.719 1 96.25 5 LEU B CA 1
ATOM 3228 C C . LEU B 1 5 ? -9.758 -3.203 27.656 1 96.25 5 LEU B C 1
ATOM 3230 O O . LEU B 1 5 ? -8.625 -3.184 27.172 1 96.25 5 LEU B O 1
ATOM 3234 N N . GLY B 1 6 ? -10.758 -2.432 27.25 1 94.75 6 GLY B N 1
ATOM 3235 C CA . GLY B 1 6 ? -10.508 -1.384 26.266 1 94.75 6 GLY B CA 1
ATOM 3236 C C . GLY B 1 6 ? -9.484 -0.365 26.734 1 94.75 6 GLY B C 1
ATOM 3237 O O . GLY B 1 6 ? -8.555 -0.02 26 1 94.75 6 GLY B O 1
ATOM 3238 N N . VAL B 1 7 ? -9.609 0.061 27.953 1 93 7 VAL B N 1
ATOM 3239 C CA . VAL B 1 7 ? -8.711 1.062 28.516 1 93 7 VAL B CA 1
ATOM 3240 C C . VAL B 1 7 ? -7.297 0.489 28.609 1 93 7 VAL B C 1
ATOM 3242 O O . VAL B 1 7 ? -6.324 1.16 28.25 1 93 7 VAL B O 1
ATOM 3245 N N . ILE B 1 8 ? -7.176 -0.674 29.047 1 95.75 8 ILE B N 1
ATOM 3246 C CA . ILE B 1 8 ? -5.875 -1.326 29.156 1 95.75 8 ILE B CA 1
ATOM 3247 C C . ILE B 1 8 ? -5.238 -1.467 27.781 1 95.75 8 ILE B C 1
ATOM 3249 O O . ILE B 1 8 ? -4.027 -1.271 27.625 1 95.75 8 ILE B O 1
ATOM 3253 N N . THR B 1 9 ? -6.055 -1.841 26.828 1 94.81 9 THR B N 1
ATOM 3254 C CA . THR B 1 9 ? -5.555 -2 25.469 1 94.81 9 THR B CA 1
ATOM 3255 C C . THR B 1 9 ? -4.98 -0.686 24.938 1 94.81 9 THR B C 1
ATOM 3257 O O . THR B 1 9 ? -3.889 -0.662 24.375 1 94.81 9 THR B O 1
ATOM 3260 N N . ILE B 1 10 ? -5.684 0.385 25.156 1 92.38 10 ILE B N 1
ATOM 3261 C CA . ILE B 1 10 ? -5.262 1.701 24.688 1 92.38 10 ILE B CA 1
ATOM 3262 C C . ILE B 1 10 ? -4.004 2.135 25.438 1 92.38 10 ILE B C 1
ATOM 3264 O O . ILE B 1 10 ? -3.057 2.643 24.828 1 92.38 10 ILE B O 1
ATOM 3268 N N . LEU B 1 11 ? -3.98 1.947 26.719 1 93.12 11 LEU B N 1
ATOM 3269 C CA . LEU B 1 11 ? -2.82 2.316 27.516 1 93.12 11 LEU B CA 1
ATOM 3270 C C . LEU B 1 11 ? -1.596 1.505 27.109 1 93.12 11 LEU B C 1
ATOM 3272 O O . LEU B 1 11 ? -0.485 2.037 27.047 1 93.12 11 LEU B O 1
ATOM 3276 N N . CYS B 1 12 ? -1.81 0.259 26.859 1 94.31 12 CYS B N 1
ATOM 3277 C CA . CYS B 1 12 ? -0.712 -0.584 26.391 1 94.31 12 CYS B CA 1
ATOM 3278 C C . CYS B 1 12 ? -0.199 -0.118 25.047 1 94.31 12 CYS B C 1
ATOM 3280 O O . CYS B 1 12 ? 1.009 -0.119 24.797 1 94.31 12 CYS B O 1
ATOM 3282 N N . LEU B 1 13 ? -1.175 0.229 24.203 1 92.44 13 LEU B N 1
ATOM 3283 C CA . LEU B 1 13 ? -0.795 0.734 22.891 1 92.44 13 LEU B CA 1
ATOM 3284 C C . LEU B 1 13 ? 0.045 2 23.016 1 92.44 13 LEU B C 1
ATOM 3286 O O . LEU B 1 13 ? 1.11 2.107 22.406 1 92.44 13 LEU B O 1
ATOM 3290 N N . LEU B 1 14 ? -0.396 2.904 23.812 1 90.31 14 LEU B N 1
ATOM 3291 C CA . LEU B 1 14 ? 0.302 4.168 24.016 1 90.31 14 LEU B CA 1
ATOM 3292 C C . LEU B 1 14 ? 1.679 3.936 24.641 1 90.31 14 LEU B C 1
ATOM 3294 O O . LEU B 1 14 ? 2.678 4.477 24.156 1 90.31 14 LEU B O 1
ATOM 3298 N N . ALA B 1 15 ? 1.709 3.111 25.562 1 91.25 15 ALA B N 1
ATOM 3299 C CA . ALA B 1 15 ? 2.967 2.828 26.25 1 91.25 15 ALA B CA 1
ATOM 3300 C C . ALA B 1 15 ? 3.959 2.141 25.312 1 91.25 15 ALA B C 1
ATOM 3302 O O . ALA B 1 15 ? 5.148 2.473 25.312 1 91.25 15 ALA B O 1
ATOM 3303 N N . ALA B 1 16 ? 3.461 1.233 24.578 1 90.25 16 ALA B N 1
ATOM 3304 C CA . ALA B 1 16 ? 4.328 0.462 23.688 1 90.25 16 ALA B CA 1
ATOM 3305 C C . ALA B 1 16 ? 4.906 1.343 22.594 1 90.25 16 ALA B C 1
ATOM 3307 O O . ALA B 1 16 ? 6.09 1.239 22.266 1 90.25 16 ALA B O 1
ATOM 3308 N N . VAL B 1 17 ? 4.133 2.195 22.047 1 87.25 17 VAL B N 1
ATOM 3309 C CA . VAL B 1 17 ? 4.566 3.029 20.922 1 87.25 17 VAL B CA 1
ATOM 3310 C C . VAL B 1 17 ? 5.465 4.152 21.438 1 87.25 17 VAL B C 1
ATOM 3312 O O . VAL B 1 17 ? 6.504 4.445 20.844 1 87.25 17 VAL B O 1
ATOM 3315 N N . MET B 1 18 ? 5.133 4.719 22.531 1 85.75 18 MET B N 1
ATOM 3316 C CA . MET B 1 18 ? 5.895 5.836 23.062 1 85.75 18 MET B CA 1
ATOM 3317 C C . MET B 1 18 ? 7.238 5.367 23.609 1 85.75 18 MET B C 1
ATOM 3319 O O . MET B 1 18 ? 8.227 6.102 23.562 1 85.75 18 MET B O 1
ATOM 3323 N N . SER B 1 19 ? 7.262 4.156 24.156 1 85.5 19 SER B N 1
ATOM 3324 C CA . SER B 1 19 ? 8.508 3.604 24.672 1 85.5 19 SER B CA 1
ATOM 3325 C C . SER B 1 19 ? 9.367 3.031 23.562 1 85.5 19 SER B C 1
ATOM 3327 O O . SER B 1 19 ? 10.484 2.57 23.797 1 85.5 19 SER B O 1
ATOM 3329 N N . LYS B 1 20 ? 8.812 3.008 22.344 1 83.44 20 LYS B N 1
ATOM 3330 C CA . LYS B 1 20 ? 9.516 2.512 21.172 1 83.44 20 LYS B CA 1
ATOM 3331 C C . LYS B 1 20 ? 9.844 1.028 21.312 1 83.44 20 LYS B C 1
ATOM 3333 O O . LYS B 1 20 ? 10.844 0.554 20.75 1 83.44 20 LYS B O 1
ATOM 3338 N N . ARG B 1 21 ? 9.078 0.438 22.125 1 86.25 21 ARG B N 1
ATOM 3339 C CA . ARG B 1 21 ? 9.242 -1.008 22.234 1 86.25 21 ARG B CA 1
ATOM 3340 C C . ARG B 1 21 ? 8.609 -1.73 21.062 1 86.25 21 ARG B C 1
ATOM 3342 O O . ARG B 1 21 ? 9.094 -2.787 20.641 1 86.25 21 ARG B O 1
ATOM 3349 N N . LEU B 1 22 ? 7.527 -1.146 20.625 1 89.62 22 LEU B N 1
ATOM 3350 C CA . LEU B 1 22 ? 6.852 -1.658 19.438 1 89.62 22 LEU B CA 1
ATOM 3351 C C . LEU B 1 22 ? 6.621 -0.544 18.422 1 89.62 22 LEU B C 1
ATOM 3353 O O . LEU B 1 22 ? 6.371 0.604 18.812 1 89.62 22 LEU B O 1
ATOM 3357 N N . SER B 1 23 ? 6.785 -0.903 17.188 1 90 23 SER B N 1
ATOM 3358 C CA . SER B 1 23 ? 6.383 0.044 16.156 1 90 23 SER B CA 1
ATOM 3359 C C . SER B 1 23 ? 4.871 0.236 16.125 1 90 23 SER B C 1
ATOM 3361 O O . SER B 1 23 ? 4.125 -0.625 16.609 1 90 23 SER B O 1
ATOM 3363 N N . PRO B 1 24 ? 4.453 1.359 15.633 1 88.81 24 PRO B N 1
ATOM 3364 C CA . PRO B 1 24 ? 3.008 1.581 15.539 1 88.81 24 PRO B CA 1
ATOM 3365 C C . PRO B 1 24 ? 2.293 0.476 14.766 1 88.81 24 PRO B C 1
ATOM 3367 O O . PRO B 1 24 ? 1.205 0.047 15.156 1 88.81 24 PRO B O 1
ATOM 3370 N N . LEU B 1 25 ? 2.871 0.032 13.711 1 93 25 LEU B N 1
ATOM 3371 C CA . LEU B 1 25 ? 2.289 -1.03 12.898 1 93 25 LEU B CA 1
ATOM 3372 C C . LEU B 1 25 ? 2.045 -2.283 13.734 1 93 25 LEU B C 1
ATOM 3374 O O . LEU B 1 25 ? 0.943 -2.838 13.719 1 93 25 LEU B O 1
ATOM 3378 N N . VAL B 1 26 ? 2.979 -2.701 14.492 1 94.19 26 VAL B N 1
ATOM 3379 C CA . VAL B 1 26 ? 2.91 -3.91 15.305 1 94.19 26 VAL B CA 1
ATOM 3380 C C . VAL B 1 26 ? 1.89 -3.719 16.422 1 94.19 26 VAL B C 1
ATOM 3382 O O . VAL B 1 26 ? 1.057 -4.594 16.672 1 94.19 26 VAL B O 1
ATOM 3385 N N . ALA B 1 27 ? 1.981 -2.605 17.078 1 93.88 27 ALA B N 1
ATOM 3386 C CA . ALA B 1 27 ? 1.116 -2.334 18.219 1 93.88 27 ALA B CA 1
ATOM 3387 C C . ALA B 1 27 ? -0.35 -2.289 17.797 1 93.88 27 ALA B C 1
ATOM 3389 O O . ALA B 1 27 ? -1.218 -2.826 18.5 1 93.88 27 ALA B O 1
ATOM 3390 N N . LEU B 1 28 ? -0.628 -1.694 16.672 1 94.5 28 LEU B N 1
ATOM 3391 C CA . LEU B 1 28 ? -1.993 -1.489 16.203 1 94.5 28 LEU B CA 1
ATOM 3392 C C . LEU B 1 28 ? -2.621 -2.809 15.766 1 94.5 28 LEU B C 1
ATOM 3394 O O . LEU B 1 28 ? -3.848 -2.934 15.719 1 94.5 28 LEU B O 1
ATOM 3398 N N . ILE B 1 29 ? -1.82 -3.809 15.445 1 96 29 ILE B N 1
ATOM 3399 C CA . ILE B 1 29 ? -2.336 -5.105 15.023 1 96 29 ILE B CA 1
ATOM 3400 C C . ILE B 1 29 ? -2.373 -6.059 16.219 1 96 29 ILE B C 1
ATOM 3402 O O . ILE B 1 29 ? -3.426 -6.609 16.547 1 96 29 ILE B O 1
ATOM 3406 N N . ALA B 1 30 ? -1.357 -6.184 16.953 1 96.06 30 ALA B N 1
ATOM 3407 C CA . ALA B 1 30 ? -1.17 -7.227 17.969 1 96.06 30 ALA B CA 1
ATOM 3408 C C . ALA B 1 30 ? -2.037 -6.965 19.188 1 96.06 30 ALA B C 1
ATOM 3410 O O . ALA B 1 30 ? -2.746 -7.859 19.656 1 96.06 30 ALA B O 1
ATOM 3411 N N . LEU B 1 31 ? -1.984 -5.797 19.703 1 96 31 LEU B N 1
ATOM 3412 C CA . LEU B 1 31 ? -2.57 -5.52 21 1 96 31 LEU B CA 1
ATOM 3413 C C . LEU B 1 31 ? -4.09 -5.629 20.953 1 96 31 LEU B C 1
ATOM 3415 O O . LEU B 1 31 ? -4.703 -6.25 21.828 1 96 31 LEU B O 1
ATOM 3419 N N . PRO B 1 32 ? -4.719 -5.043 19.953 1 96.19 32 PRO B N 1
ATOM 3420 C CA . PRO B 1 32 ? -6.172 -5.223 19.906 1 96.19 32 PRO B CA 1
ATOM 3421 C C . PRO B 1 32 ? -6.582 -6.676 19.688 1 96.19 32 PRO B C 1
ATOM 3423 O O . PRO B 1 32 ? -7.625 -7.109 20.188 1 96.19 32 PRO B O 1
ATOM 3426 N N . ILE B 1 33 ? -5.859 -7.422 18.906 1 96.75 33 ILE B N 1
ATOM 3427 C CA . ILE B 1 33 ? -6.176 -8.828 18.688 1 96.75 33 ILE B CA 1
ATOM 3428 C C . ILE B 1 33 ? -6.07 -9.594 20 1 96.75 33 ILE B C 1
ATOM 3430 O O . ILE B 1 33 ? -6.949 -10.391 20.344 1 96.75 33 ILE B O 1
ATOM 3434 N N . ILE B 1 34 ? -5.012 -9.359 20.766 1 96.94 34 ILE B N 1
ATOM 3435 C CA . ILE B 1 34 ? -4.848 -9.977 22.078 1 96.94 34 ILE B CA 1
ATOM 3436 C C . ILE B 1 34 ? -6.023 -9.609 22.984 1 96.94 34 ILE B C 1
ATOM 3438 O O . ILE B 1 34 ? -6.59 -10.469 23.656 1 96.94 34 ILE B O 1
ATOM 3442 N N . ALA B 1 35 ? -6.383 -8.359 22.984 1 96.88 35 ALA B N 1
ATOM 3443 C CA . ALA B 1 35 ? -7.5 -7.883 23.812 1 96.88 35 ALA B CA 1
ATOM 3444 C C . ALA B 1 35 ? -8.797 -8.578 23.422 1 96.88 35 ALA B C 1
ATOM 3446 O O . ALA B 1 35 ? -9.578 -8.984 24.281 1 96.88 35 ALA B O 1
ATOM 3447 N N . ALA B 1 36 ? -9.062 -8.68 22.109 1 97.06 36 ALA B N 1
ATOM 3448 C CA . ALA B 1 36 ? -10.281 -9.328 21.625 1 97.06 36 ALA B CA 1
ATOM 3449 C C . ALA B 1 36 ? -10.32 -10.797 22.031 1 97.06 36 ALA B C 1
ATOM 3451 O O . ALA B 1 36 ? -11.375 -11.32 22.391 1 97.06 36 ALA B O 1
ATOM 3452 N N . LEU B 1 37 ? -9.203 -11.445 21.938 1 96.38 37 LEU B N 1
ATOM 3453 C CA . LEU B 1 37 ? -9.141 -12.859 22.312 1 96.38 37 LEU B CA 1
ATOM 3454 C C . LEU B 1 37 ? -9.328 -13.023 23.812 1 96.38 37 LEU B C 1
ATOM 3456 O O . LEU B 1 37 ? -10.031 -13.938 24.266 1 96.38 37 LEU B O 1
ATOM 3460 N N . LEU B 1 38 ? -8.727 -12.203 24.609 1 96.31 38 LEU B N 1
ATOM 3461 C CA . LEU B 1 38 ? -8.906 -12.234 26.062 1 96.31 38 LEU B CA 1
ATOM 3462 C C . LEU B 1 38 ? -10.352 -11.922 26.438 1 96.31 38 LEU B C 1
ATOM 3464 O O . LEU B 1 38 ? -10.859 -12.422 27.438 1 96.31 38 LEU B O 1
ATOM 3468 N N . GLY B 1 39 ? -10.992 -11.047 25.641 1 95.81 39 GLY B N 1
ATOM 3469 C CA . GLY B 1 39 ? -12.383 -10.688 25.859 1 95.81 39 GLY B CA 1
ATOM 3470 C C . GLY B 1 39 ? -13.352 -11.781 25.469 1 95.81 39 GLY B C 1
ATOM 3471 O O . GLY B 1 39 ? -14.555 -11.664 25.703 1 95.81 39 GLY B O 1
ATOM 3472 N N . GLY B 1 40 ? -12.852 -12.891 24.781 1 95.5 40 GLY B N 1
ATOM 3473 C CA . GLY B 1 40 ? -13.672 -14.047 24.484 1 95.5 40 GLY B CA 1
ATOM 3474 C C . GLY B 1 40 ? -14.312 -13.977 23.109 1 95.5 40 GLY B C 1
ATOM 3475 O O . GLY B 1 40 ? -15.242 -14.734 22.797 1 95.5 40 GLY B O 1
ATOM 3476 N N . PHE B 1 41 ? -13.938 -13.195 22.266 1 95.94 41 PHE B N 1
ATOM 3477 C CA . PHE B 1 41 ? -14.594 -13.008 20.969 1 95.94 41 PHE B CA 1
ATOM 3478 C C . PHE B 1 41 ? -14.133 -14.07 19.969 1 95.94 41 PHE B C 1
ATOM 3480 O O . PHE B 1 41 ? -14.828 -14.352 19 1 95.94 41 PHE B O 1
ATOM 3487 N N . GLY B 1 42 ? -12.969 -14.664 20.219 1 93.56 42 GLY B N 1
ATOM 3488 C CA . GLY B 1 42 ? -12.508 -15.789 19.422 1 93.56 42 GLY B CA 1
ATOM 3489 C C . GLY B 1 42 ? -12.359 -15.461 17.953 1 93.56 42 GLY B C 1
ATOM 3490 O O . GLY B 1 42 ? -11.719 -14.477 17.594 1 93.56 42 GLY B O 1
ATOM 3491 N N . LEU B 1 43 ? -13.078 -16.234 17.078 1 91.31 43 LEU B N 1
ATOM 3492 C CA . LEU B 1 43 ? -12.93 -16.125 15.633 1 91.31 43 LEU B CA 1
ATOM 3493 C C . LEU B 1 43 ? -13.734 -14.945 15.094 1 91.31 43 LEU B C 1
ATOM 3495 O O . LEU B 1 43 ? -13.523 -14.508 13.961 1 91.31 43 LEU B O 1
ATOM 3499 N N . GLN B 1 44 ? -14.562 -14.461 15.867 1 94.38 44 GLN B N 1
ATOM 3500 C CA . GLN B 1 44 ? -15.297 -13.273 15.469 1 94.38 44 GLN B CA 1
ATOM 3501 C C . GLN B 1 44 ? -14.359 -12.086 15.266 1 94.38 44 GLN B C 1
ATOM 3503 O O . GLN B 1 44 ? -14.711 -11.117 14.586 1 94.38 44 GLN B O 1
ATOM 3508 N N . THR B 1 45 ? -13.219 -12.156 15.898 1 96.31 45 THR B N 1
ATOM 3509 C CA . THR B 1 45 ? -12.211 -11.102 15.797 1 96.31 45 THR B CA 1
ATOM 3510 C C . THR B 1 45 ? -11.852 -10.836 14.336 1 96.31 45 THR B C 1
ATOM 3512 O O . THR B 1 45 ? -11.648 -9.688 13.945 1 96.31 45 THR B O 1
ATOM 3515 N N . SER B 1 46 ? -11.875 -11.875 13.57 1 95 46 SER B N 1
ATOM 3516 C CA . SER B 1 46 ? -11.539 -11.734 12.156 1 95 46 SER B CA 1
ATOM 3517 C C . SER B 1 46 ? -12.562 -10.867 11.43 1 95 46 SER B C 1
ATOM 3519 O O . SER B 1 46 ? -12.195 -10.047 10.586 1 95 46 SER B O 1
ATOM 3521 N N . ALA B 1 47 ? -13.789 -11.031 11.766 1 94.69 47 ALA B N 1
ATOM 3522 C CA . ALA B 1 47 ? -14.852 -10.25 11.141 1 94.69 47 ALA B CA 1
ATOM 3523 C C . ALA B 1 47 ? -14.727 -8.766 11.492 1 94.69 47 ALA B C 1
ATOM 3525 O O . ALA B 1 47 ? -14.984 -7.898 10.656 1 94.69 47 ALA B O 1
ATOM 3526 N N . PHE B 1 48 ? -14.336 -8.492 12.758 1 96.69 48 PHE B N 1
ATOM 3527 C CA . PHE B 1 48 ? -14.133 -7.109 13.18 1 96.69 48 PHE B CA 1
ATOM 3528 C C . PHE B 1 48 ? -13.008 -6.461 12.375 1 96.69 48 PHE B C 1
ATOM 3530 O O . PHE B 1 48 ? -13.133 -5.312 11.945 1 96.69 48 PHE B O 1
ATOM 3537 N N . ILE B 1 49 ? -11.984 -7.234 12.188 1 96.81 49 ILE B N 1
ATOM 3538 C CA . ILE B 1 49 ? -10.805 -6.742 11.492 1 96.81 49 ILE B CA 1
ATOM 3539 C C . ILE B 1 49 ? -11.148 -6.438 10.031 1 96.81 49 ILE B C 1
ATOM 3541 O O . ILE B 1 49 ? -10.797 -5.379 9.508 1 96.81 49 ILE B O 1
ATOM 3545 N N . ILE B 1 50 ? -11.859 -7.305 9.398 1 94.81 50 ILE B N 1
ATOM 3546 C CA . ILE B 1 50 ? -12.227 -7.141 7.996 1 94.81 50 ILE B CA 1
ATOM 3547 C C . ILE B 1 50 ? -13.094 -5.898 7.832 1 94.81 50 ILE B C 1
ATOM 3549 O O . ILE B 1 50 ? -12.891 -5.109 6.906 1 94.81 50 ILE B O 1
ATOM 3553 N N . THR B 1 51 ? -14.031 -5.754 8.719 1 94.88 51 THR B N 1
ATOM 3554 C CA . THR B 1 51 ? -14.891 -4.578 8.68 1 94.88 51 THR B CA 1
ATOM 3555 C C . THR B 1 51 ? -14.062 -3.303 8.836 1 94.88 51 THR B C 1
ATOM 3557 O O . THR B 1 51 ? -14.289 -2.322 8.125 1 94.88 51 THR B O 1
ATOM 3560 N N . GLY B 1 52 ? -13.172 -3.311 9.773 1 95.25 52 GLY B N 1
ATOM 3561 C CA . GLY B 1 52 ? -12.289 -2.168 9.969 1 95.25 52 GLY B CA 1
ATOM 3562 C C . GLY B 1 52 ? -11.461 -1.834 8.742 1 95.25 52 GLY B C 1
ATOM 3563 O O . GLY B 1 52 ? -11.352 -0.667 8.367 1 95.25 52 GLY B O 1
ATOM 3564 N N . ILE B 1 53 ? -10.93 -2.842 8.125 1 95.38 53 ILE B N 1
ATOM 3565 C CA . ILE B 1 53 ? -10.094 -2.672 6.949 1 95.38 53 ILE B CA 1
ATOM 3566 C C . ILE B 1 53 ? -10.914 -2.088 5.805 1 95.38 53 ILE B C 1
ATOM 3568 O O . ILE B 1 53 ? -10.469 -1.172 5.109 1 95.38 53 ILE B O 1
ATOM 3572 N N . LYS B 1 54 ? -12.086 -2.574 5.602 1 94.31 54 LYS B N 1
ATOM 3573 C CA . LYS B 1 54 ? -12.969 -2.064 4.555 1 94.31 54 LYS B CA 1
ATOM 3574 C C . LYS B 1 54 ? -13.312 -0.596 4.793 1 94.31 54 LYS B C 1
ATOM 3576 O O . LYS B 1 54 ? -13.32 0.202 3.852 1 94.31 54 LYS B O 1
ATOM 3581 N N . ASN B 1 55 ? -13.461 -0.282 6.027 1 92.56 55 ASN B N 1
ATOM 3582 C CA . ASN B 1 55 ? -13.867 1.078 6.359 1 92.56 55 ASN B CA 1
ATOM 3583 C C . ASN B 1 55 ? -12.742 2.078 6.121 1 92.56 55 ASN B C 1
ATOM 3585 O O . ASN B 1 55 ? -12.992 3.232 5.773 1 92.56 55 ASN B O 1
ATOM 3589 N N . VAL B 1 56 ? -11.555 1.655 6.246 1 93.81 56 VAL B N 1
ATOM 3590 C CA . VAL B 1 56 ? -10.453 2.602 6.137 1 93.81 56 VAL B CA 1
ATOM 3591 C C . VAL B 1 56 ? -9.891 2.584 4.715 1 93.81 56 VAL B C 1
ATOM 3593 O O . VAL B 1 56 ? -9.07 3.428 4.355 1 93.81 56 VAL B O 1
ATOM 3596 N N . ALA B 1 57 ? -10.352 1.691 3.91 1 94.38 57 ALA B N 1
ATOM 3597 C CA . ALA B 1 57 ? -9.773 1.425 2.594 1 94.38 57 ALA B CA 1
ATOM 3598 C C . ALA B 1 57 ? -9.773 2.684 1.731 1 94.38 57 ALA B C 1
ATOM 3600 O O . ALA B 1 57 ? -8.766 3.004 1.094 1 94.38 57 ALA B O 1
ATOM 3601 N N . PRO B 1 58 ? -10.891 3.457 1.654 1 93.25 58 PRO B N 1
ATOM 3602 C CA . PRO B 1 58 ? -10.859 4.668 0.831 1 93.25 58 PRO B CA 1
ATOM 3603 C C . PRO B 1 58 ? -9.797 5.668 1.291 1 93.25 58 PRO B C 1
ATOM 3605 O O . PRO B 1 58 ? -9.148 6.312 0.463 1 93.25 58 PRO B O 1
ATOM 3608 N N . VAL B 1 59 ? -9.586 5.699 2.59 1 92.94 59 VAL B N 1
ATOM 3609 C CA . VAL B 1 59 ? -8.594 6.613 3.145 1 92.94 59 VAL B CA 1
ATOM 3610 C C . VAL B 1 59 ? -7.191 6.125 2.807 1 92.94 59 VAL B C 1
ATOM 3612 O O . VAL B 1 59 ? -6.309 6.926 2.492 1 92.94 59 VAL B O 1
ATOM 3615 N N . VAL B 1 60 ? -7.02 4.82 2.881 1 94.06 60 VAL B N 1
ATOM 3616 C CA . VAL B 1 60 ? -5.746 4.23 2.482 1 94.06 60 VAL B CA 1
ATOM 3617 C C . VAL B 1 60 ? -5.449 4.578 1.024 1 94.06 60 VAL B C 1
ATOM 3619 O O . VAL B 1 60 ? -4.348 5.027 0.699 1 94.06 60 VAL B O 1
ATOM 3622 N N . GLY B 1 61 ? -6.414 4.367 0.17 1 95 61 GLY B N 1
ATOM 3623 C CA . GLY B 1 61 ? -6.25 4.707 -1.234 1 95 61 GLY B CA 1
ATOM 3624 C C . GLY B 1 61 ? -5.941 6.172 -1.462 1 95 61 GLY B C 1
ATOM 3625 O O . GLY B 1 61 ? -5.074 6.512 -2.27 1 95 61 GLY B O 1
ATOM 3626 N N . MET B 1 62 ? -6.672 6.969 -0.738 1 93.25 62 MET B N 1
ATOM 3627 C CA . MET B 1 62 ? -6.453 8.406 -0.865 1 93.25 62 MET B CA 1
ATOM 3628 C C . MET B 1 62 ? -5.012 8.766 -0.525 1 93.25 62 MET B C 1
ATOM 3630 O O . MET B 1 62 ? -4.367 9.523 -1.255 1 93.25 62 MET B O 1
ATOM 3634 N N . PHE B 1 63 ? -4.484 8.242 0.499 1 92 63 PHE B N 1
ATOM 3635 C CA . PHE B 1 63 ? -3.129 8.555 0.938 1 92 63 PHE B CA 1
ATOM 3636 C C . PHE B 1 63 ? -2.105 8.078 -0.086 1 92 63 PHE B C 1
ATOM 3638 O O . PHE B 1 63 ? -1.168 8.812 -0.418 1 92 63 PHE B O 1
ATOM 3645 N N . VAL B 1 64 ? -2.301 6.879 -0.474 1 94.25 64 VAL B N 1
ATOM 3646 C CA . VAL B 1 64 ? -1.368 6.297 -1.435 1 94.25 64 VAL B CA 1
ATOM 3647 C C . VAL B 1 64 ? -1.312 7.164 -2.691 1 94.25 64 VAL B C 1
ATOM 3649 O O . VAL B 1 64 ? -0.232 7.57 -3.127 1 94.25 64 VAL B O 1
ATOM 3652 N N . PHE B 1 65 ? -2.395 7.547 -3.213 1 95.69 65 PHE B N 1
ATOM 3653 C CA . PHE B 1 65 ? -2.43 8.258 -4.484 1 95.69 65 PHE B CA 1
ATOM 3654 C C . PHE B 1 65 ? -2.133 9.742 -4.285 1 95.69 65 PHE B C 1
ATOM 3656 O O . PHE B 1 65 ? -1.661 10.414 -5.207 1 95.69 65 PHE B O 1
ATOM 3663 N N . ALA B 1 66 ? -2.398 10.266 -3.084 1 94.69 66 ALA B N 1
ATOM 3664 C CA . ALA B 1 66 ? -1.956 11.625 -2.789 1 94.69 66 ALA B CA 1
ATOM 3665 C C . ALA B 1 66 ? -0.433 11.719 -2.803 1 94.69 66 ALA B C 1
ATOM 3667 O O . ALA B 1 66 ? 0.131 12.656 -3.375 1 94.69 66 ALA B O 1
ATOM 3668 N N . ILE B 1 67 ? 0.206 10.805 -2.162 1 93.12 67 ILE B N 1
ATOM 3669 C CA . ILE B 1 67 ? 1.664 10.781 -2.107 1 93.12 67 ILE B CA 1
ATOM 3670 C C . ILE B 1 67 ? 2.23 10.641 -3.52 1 93.12 67 ILE B C 1
ATOM 3672 O O . ILE B 1 67 ? 3.164 11.352 -3.895 1 93.12 67 ILE B O 1
ATOM 3676 N N . LEU B 1 68 ? 1.611 9.766 -4.285 1 94.88 68 LEU B N 1
ATOM 3677 C CA . LEU B 1 68 ? 2.061 9.578 -5.66 1 94.88 68 LEU B CA 1
ATOM 3678 C C . LEU B 1 68 ? 1.85 10.844 -6.48 1 94.88 68 LEU B C 1
ATOM 3680 O O . LEU B 1 68 ? 2.746 11.273 -7.211 1 94.88 68 LEU B O 1
ATOM 3684 N N . PHE B 1 69 ? 0.715 11.453 -6.414 1 96.62 69 PHE B N 1
ATOM 3685 C CA . PHE B 1 69 ? 0.377 12.648 -7.188 1 96.62 69 PHE B CA 1
ATOM 3686 C C . PHE B 1 69 ? 1.359 13.773 -6.898 1 96.62 69 PHE B C 1
ATOM 3688 O O . PHE B 1 69 ? 1.98 14.312 -7.816 1 96.62 69 PHE B O 1
ATOM 3695 N N . PHE B 1 70 ? 1.544 14.062 -5.656 1 94.12 70 PHE B N 1
ATOM 3696 C CA . PHE B 1 70 ? 2.41 15.172 -5.289 1 94.12 70 PHE B CA 1
ATOM 3697 C C . PHE B 1 70 ? 3.875 14.82 -5.512 1 94.12 70 PHE B C 1
ATOM 3699 O O . PHE B 1 70 ? 4.688 15.688 -5.844 1 94.12 70 PHE B O 1
ATOM 3706 N N . GLY B 1 71 ? 4.184 13.562 -5.273 1 92.62 71 GLY B N 1
ATOM 3707 C CA . GLY B 1 71 ? 5.523 13.125 -5.625 1 92.62 71 GLY B CA 1
ATOM 3708 C C . GLY B 1 71 ? 5.855 13.336 -7.09 1 92.62 71 GLY B C 1
ATOM 3709 O O . GLY B 1 71 ? 6.926 13.852 -7.422 1 92.62 71 GLY B O 1
ATOM 3710 N N . ILE B 1 72 ? 4.953 12.984 -7.945 1 94.44 72 ILE B N 1
ATOM 3711 C CA . ILE B 1 72 ? 5.125 13.133 -9.383 1 94.44 72 ILE B CA 1
ATOM 3712 C C . ILE B 1 72 ? 5.234 14.617 -9.734 1 94.44 72 ILE B C 1
ATOM 3714 O O . ILE B 1 72 ? 6.074 15.008 -10.555 1 94.44 72 ILE B O 1
ATOM 3718 N N . MET B 1 73 ? 4.41 15.43 -9.172 1 94.19 73 MET B N 1
ATOM 3719 C CA . MET B 1 73 ? 4.434 16.859 -9.43 1 94.19 73 MET B CA 1
ATOM 3720 C C . MET B 1 73 ? 5.766 17.469 -9 1 94.19 73 MET B C 1
ATOM 3722 O O . MET B 1 73 ? 6.289 18.359 -9.672 1 94.19 73 MET B O 1
ATOM 3726 N N . THR B 1 74 ? 6.238 16.984 -7.883 1 90.38 74 THR B N 1
ATOM 3727 C CA . THR B 1 74 ? 7.531 17.453 -7.402 1 90.38 74 THR B CA 1
ATOM 3728 C C . THR B 1 74 ? 8.656 17 -8.328 1 90.38 74 THR B C 1
ATOM 3730 O O . THR B 1 74 ?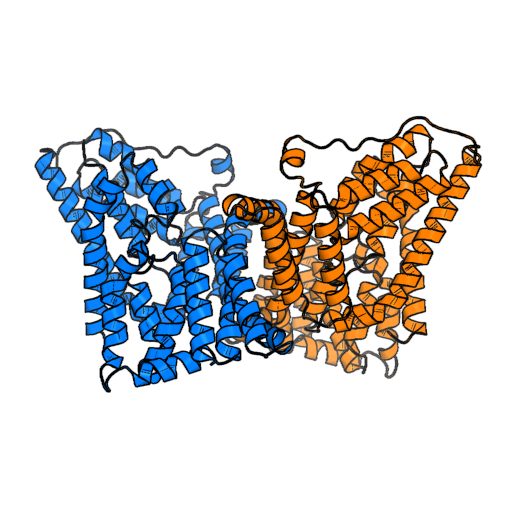 9.555 17.781 -8.648 1 90.38 74 THR B O 1
ATOM 3733 N N . ASP B 1 75 ? 8.57 15.75 -8.727 1 91.62 75 ASP B N 1
ATOM 3734 C CA . ASP B 1 75 ? 9.57 15.227 -9.648 1 91.62 75 ASP B CA 1
ATOM 3735 C C . ASP B 1 75 ? 9.555 15.992 -10.969 1 91.62 75 ASP B C 1
ATOM 3737 O O . ASP B 1 75 ? 10.602 16.203 -11.578 1 91.62 75 ASP B O 1
ATOM 3741 N N . ALA B 1 76 ? 8.398 16.391 -11.383 1 94.31 76 ALA B N 1
ATOM 3742 C CA . ALA B 1 76 ? 8.242 17.094 -12.648 1 94.31 76 ALA B CA 1
ATOM 3743 C C . ALA B 1 76 ? 8.727 18.547 -12.531 1 94.31 76 ALA B C 1
ATOM 3745 O O . ALA B 1 76 ? 8.906 19.219 -13.547 1 94.31 76 ALA B O 1
ATOM 3746 N N . GLY B 1 77 ? 8.969 19.031 -11.352 1 90.31 77 GLY B N 1
ATOM 3747 C CA . GLY B 1 77 ? 9.516 20.359 -11.141 1 90.31 77 GLY B CA 1
ATOM 3748 C C . GLY B 1 77 ? 8.461 21.453 -11.125 1 90.31 77 GLY B C 1
ATOM 3749 O O . GLY B 1 77 ? 8.734 22.594 -11.484 1 90.31 77 GLY B O 1
ATOM 3750 N N . MET B 1 78 ? 7.293 21.094 -10.758 1 89.5 78 MET B N 1
ATOM 3751 C CA . MET B 1 78 ? 6.191 22.062 -10.773 1 89.5 78 MET B CA 1
ATOM 3752 C C . MET B 1 78 ? 6.477 23.234 -9.844 1 89.5 78 MET B C 1
ATOM 3754 O O . MET B 1 78 ? 6.062 24.359 -10.109 1 89.5 78 MET B O 1
ATOM 3758 N N . LEU B 1 79 ? 7.266 23.094 -8.82 1 87.25 79 LEU B N 1
ATOM 3759 C CA . LEU B 1 79 ? 7.48 24.125 -7.809 1 87.25 79 LEU B CA 1
ATOM 3760 C C . LEU B 1 79 ? 8.68 25 -8.164 1 87.25 79 LEU B C 1
ATOM 3762 O O . LEU B 1 79 ? 8.867 26.078 -7.594 1 87.25 79 LEU B O 1
ATOM 3766 N N . ASP B 1 80 ? 9.445 24.594 -9.117 1 88.94 80 ASP B N 1
ATOM 3767 C CA . ASP B 1 80 ? 10.719 25.25 -9.406 1 88.94 80 ASP B CA 1
ATOM 3768 C C . ASP B 1 80 ? 10.508 26.703 -9.805 1 88.94 80 ASP B C 1
ATOM 3770 O O . ASP B 1 80 ? 11.117 27.609 -9.227 1 88.94 80 ASP B O 1
ATOM 3774 N N . PRO B 1 81 ? 9.633 26.906 -10.734 1 88.06 81 PRO B N 1
ATOM 3775 C CA . PRO B 1 81 ? 9.445 28.312 -11.109 1 88.06 81 PRO B CA 1
ATOM 3776 C C . PRO B 1 81 ? 8.867 29.156 -9.977 1 88.06 81 PRO B C 1
ATOM 3778 O O . PRO B 1 81 ? 9.172 30.344 -9.875 1 88.06 81 PRO B O 1
ATOM 3781 N N . ILE B 1 82 ? 8.07 28.594 -9.234 1 87.38 82 ILE B N 1
ATOM 3782 C CA . ILE B 1 82 ? 7.473 29.297 -8.109 1 87.38 82 ILE B CA 1
ATOM 3783 C C . ILE B 1 82 ? 8.547 29.641 -7.078 1 87.38 82 ILE B C 1
ATOM 3785 O O . ILE B 1 82 ? 8.617 30.766 -6.586 1 87.38 82 ILE B O 1
ATOM 3789 N N . ILE B 1 83 ? 9.375 28.75 -6.77 1 85.94 83 ILE B N 1
ATOM 3790 C CA . ILE B 1 83 ? 10.477 28.953 -5.836 1 85.94 83 ILE B CA 1
ATOM 3791 C C . ILE B 1 83 ? 11.398 30.062 -6.348 1 85.94 83 ILE B C 1
ATOM 3793 O O . ILE B 1 83 ? 11.758 30.969 -5.602 1 85.94 83 ILE B O 1
ATOM 3797 N N . ASP B 1 84 ? 11.727 29.953 -7.625 1 86.88 84 ASP B N 1
ATOM 3798 C CA . ASP B 1 84 ? 12.617 30.938 -8.219 1 86.88 84 ASP B CA 1
ATOM 3799 C C . ASP B 1 84 ? 12.016 32.344 -8.148 1 86.88 84 ASP B C 1
ATOM 3801 O O . ASP B 1 84 ? 12.719 33.312 -7.883 1 86.88 84 ASP B O 1
ATOM 3805 N N . ARG B 1 85 ? 10.766 32.406 -8.422 1 87.94 85 ARG B N 1
ATOM 3806 C CA . ARG B 1 85 ? 10.094 33.688 -8.383 1 87.94 85 ARG B CA 1
ATOM 3807 C C . ARG B 1 85 ? 10.102 34.281 -6.969 1 87.94 85 ARG B C 1
ATOM 3809 O O . ARG B 1 85 ? 10.32 35.469 -6.789 1 87.94 85 ARG B O 1
ATOM 3816 N N . ILE B 1 86 ? 9.891 33.5 -6.004 1 87.19 86 ILE B N 1
ATOM 3817 C CA . ILE B 1 86 ? 9.898 33.969 -4.617 1 87.19 86 ILE B CA 1
ATOM 3818 C C . ILE B 1 86 ? 11.297 34.438 -4.238 1 87.19 86 ILE B C 1
ATOM 3820 O O . ILE B 1 86 ? 11.461 35.5 -3.654 1 87.19 86 ILE B O 1
ATOM 3824 N N . LEU B 1 87 ? 12.273 33.688 -4.637 1 82 87 LEU B N 1
ATOM 3825 C CA . LEU B 1 87 ? 13.656 34.031 -4.305 1 82 87 LEU B CA 1
ATOM 3826 C C . LEU B 1 87 ? 14.078 35.312 -4.984 1 82 87 LEU B C 1
ATOM 3828 O O . LEU B 1 87 ? 14.836 36.125 -4.414 1 82 87 LEU B O 1
ATOM 3832 N N . ARG B 1 88 ? 13.516 35.562 -6.125 1 83.88 88 ARG B N 1
ATOM 3833 C CA . ARG B 1 88 ? 13.852 36.781 -6.852 1 83.88 88 ARG B CA 1
ATOM 3834 C C . ARG B 1 88 ? 13.141 38 -6.254 1 83.88 88 ARG B C 1
ATOM 3836 O O . ARG B 1 88 ? 13.664 39.125 -6.293 1 83.88 88 ARG B O 1
ATOM 3843 N N . THR B 1 89 ? 12.016 37.781 -5.711 1 86.75 89 THR B N 1
ATOM 3844 C CA . THR B 1 89 ? 11.172 38.875 -5.254 1 86.75 89 THR B CA 1
ATOM 3845 C C . THR B 1 89 ? 11.562 39.281 -3.836 1 86.75 89 THR B C 1
ATOM 3847 O O . THR B 1 89 ? 11.312 40.438 -3.434 1 86.75 89 THR B O 1
ATOM 3850 N N . VAL B 1 90 ? 12.047 38.406 -2.998 1 85 90 VAL B N 1
ATOM 3851 C CA . VAL B 1 90 ? 12.289 38.688 -1.585 1 85 90 VAL B CA 1
ATOM 3852 C C . VAL B 1 90 ? 13.406 39.719 -1.438 1 85 90 VAL B C 1
ATOM 3854 O O . VAL B 1 90 ? 13.406 40.531 -0.497 1 85 90 VAL B O 1
ATOM 3857 N N . GLY B 1 91 ? 14.312 39.844 -2.375 1 80 91 GLY B N 1
ATOM 3858 C CA . GLY B 1 91 ? 15.367 40.844 -2.297 1 80 91 GLY B CA 1
ATOM 3859 C C . GLY B 1 91 ? 16.25 40.688 -1.068 1 80 91 GLY B C 1
ATOM 3860 O O . GLY B 1 91 ? 16.656 39.562 -0.73 1 80 91 GLY B O 1
ATOM 3861 N N . THR B 1 92 ? 16.562 41.969 -0.388 1 80.75 92 THR B N 1
ATOM 3862 C CA . THR B 1 92 ? 17.516 41.938 0.713 1 80.75 92 THR B CA 1
ATOM 3863 C C . THR B 1 92 ? 16.906 42.5 1.984 1 80.75 92 THR B C 1
ATOM 3865 O O . THR B 1 92 ? 17.609 42.75 2.971 1 80.75 92 THR B O 1
ATOM 3868 N N . ARG B 1 93 ? 15.664 42.781 1.983 1 88.88 93 ARG B N 1
ATOM 3869 C CA . ARG B 1 93 ? 14.992 43.281 3.178 1 88.88 93 ARG B CA 1
ATOM 3870 C C . ARG B 1 93 ? 14.5 42.125 4.055 1 88.88 93 ARG B C 1
ATOM 3872 O O . ARG B 1 93 ? 13.758 41.281 3.59 1 88.88 93 ARG B O 1
ATOM 3879 N N . PRO B 1 94 ? 14.867 42.25 5.359 1 93.31 94 PRO B N 1
ATOM 3880 C CA . PRO B 1 94 ? 14.492 41.125 6.238 1 93.31 94 PRO B CA 1
ATOM 3881 C C . PRO B 1 94 ? 12.984 40.906 6.281 1 93.31 94 PRO B C 1
ATOM 3883 O O . PRO B 1 94 ? 12.531 39.75 6.336 1 93.31 94 PRO B O 1
ATOM 3886 N N . THR B 1 95 ? 12.188 41.969 6.27 1 94.62 95 THR B N 1
ATOM 3887 C CA . THR B 1 95 ? 10.734 41.844 6.293 1 94.62 95 THR B CA 1
ATOM 3888 C C . THR B 1 95 ? 10.25 41.031 5.086 1 94.62 95 THR B C 1
ATOM 3890 O O . THR B 1 95 ? 9.398 40.156 5.223 1 94.62 95 THR B O 1
ATOM 3893 N N . ARG B 1 96 ? 10.758 41.25 3.934 1 94.12 96 ARG B N 1
ATOM 3894 C CA . ARG B 1 96 ? 10.375 40.531 2.723 1 94.12 96 ARG B CA 1
ATOM 3895 C C . ARG B 1 96 ? 10.922 39.125 2.734 1 94.12 96 ARG B C 1
ATOM 3897 O O . ARG B 1 96 ? 10.266 38.188 2.24 1 94.12 96 ARG B O 1
ATOM 3904 N N . ILE B 1 97 ? 12.109 39 3.24 1 93.75 97 ILE B N 1
ATOM 3905 C CA . ILE B 1 97 ? 12.742 37.688 3.277 1 93.75 97 ILE B CA 1
ATOM 3906 C C . ILE B 1 97 ? 11.953 36.75 4.18 1 93.75 97 ILE B C 1
ATOM 3908 O O . ILE B 1 97 ? 11.656 35.594 3.803 1 93.75 97 ILE B O 1
ATOM 3912 N N . VAL B 1 98 ? 11.594 37.219 5.363 1 97.31 98 VAL B N 1
ATOM 3913 C CA . VAL B 1 98 ? 10.898 36.375 6.336 1 97.31 98 VAL B CA 1
ATOM 3914 C C . VAL B 1 98 ? 9.492 36.062 5.836 1 97.31 98 VAL B C 1
ATOM 3916 O O . VAL B 1 98 ? 9.031 34.938 5.941 1 97.31 98 VAL B O 1
ATOM 3919 N N . VAL B 1 99 ? 8.828 37.031 5.277 1 97.38 99 VAL B N 1
ATOM 3920 C CA . VAL B 1 99 ? 7.512 36.812 4.691 1 97.38 99 VAL B CA 1
ATOM 3921 C C . VAL B 1 99 ? 7.641 35.875 3.492 1 97.38 99 VAL B C 1
ATOM 3923 O O . VAL B 1 99 ? 6.789 35 3.279 1 97.38 99 VAL B O 1
ATOM 3926 N N . GLY B 1 100 ? 8.641 36.031 2.674 1 95.81 100 GLY B N 1
ATOM 3927 C CA . GLY B 1 100 ? 8.914 35.125 1.57 1 95.81 100 GLY B CA 1
ATOM 3928 C C . GLY B 1 100 ? 9.156 33.688 2.02 1 95.81 100 GLY B C 1
ATOM 3929 O O . GLY B 1 100 ? 8.742 32.75 1.349 1 95.81 100 GLY B O 1
ATOM 3930 N N . THR B 1 101 ? 9.844 33.562 3.146 1 96.94 101 THR B N 1
ATOM 3931 C CA . THR B 1 101 ? 10.07 32.219 3.725 1 96.94 101 THR B CA 1
ATOM 3932 C C . THR B 1 101 ? 8.742 31.547 4.051 1 96.94 101 THR B C 1
ATOM 3934 O O . THR B 1 101 ? 8.555 30.375 3.74 1 96.94 101 THR B O 1
ATOM 3937 N N . ALA B 1 102 ? 7.863 32.281 4.676 1 98.12 102 ALA B N 1
ATOM 3938 C CA . ALA B 1 102 ? 6.543 31.75 5 1 98.12 102 ALA B CA 1
ATOM 3939 C C . ALA B 1 102 ? 5.793 31.344 3.734 1 98.12 102 ALA B C 1
ATOM 3941 O O . ALA B 1 102 ? 5.164 30.281 3.693 1 98.12 102 ALA B O 1
ATOM 3942 N N . THR B 1 103 ? 5.852 32.188 2.746 1 97.31 103 THR B N 1
ATOM 3943 C CA . THR B 1 103 ? 5.16 31.922 1.487 1 97.31 103 THR B CA 1
ATOM 3944 C C . THR B 1 103 ? 5.703 30.672 0.817 1 97.31 103 THR B C 1
ATOM 3946 O O . THR B 1 103 ? 4.934 29.812 0.373 1 97.31 103 THR B O 1
ATOM 3949 N N . LEU B 1 104 ? 6.992 30.547 0.764 1 95.38 104 LEU B N 1
ATOM 3950 C CA . LEU B 1 104 ? 7.625 29.391 0.145 1 95.38 104 LEU B CA 1
ATOM 3951 C C . LEU B 1 104 ? 7.277 28.109 0.898 1 95.38 104 LEU B C 1
ATOM 3953 O O . LEU B 1 104 ? 6.902 27.109 0.288 1 95.38 104 LEU B O 1
ATOM 3957 N N . ALA B 1 105 ? 7.414 28.172 2.186 1 97.44 105 ALA B N 1
ATOM 3958 C CA . ALA B 1 105 ? 7.094 27 3.012 1 97.44 105 ALA B CA 1
ATOM 3959 C C . ALA B 1 105 ? 5.641 26.578 2.826 1 97.44 105 ALA B C 1
ATOM 3961 O O . ALA B 1 105 ? 5.336 25.391 2.752 1 97.44 105 ALA B O 1
ATOM 3962 N N . LEU B 1 106 ? 4.766 27.562 2.832 1 97 106 LEU B N 1
ATOM 3963 C CA . LEU B 1 106 ? 3.34 27.297 2.654 1 97 106 LEU B CA 1
ATOM 3964 C C . LEU B 1 106 ? 3.076 26.609 1.319 1 97 106 LEU B C 1
ATOM 3966 O O . LEU B 1 106 ? 2.326 25.641 1.257 1 97 106 LEU B O 1
ATOM 3970 N N . LEU B 1 107 ? 3.684 27.047 0.286 1 94.62 107 LEU B N 1
ATOM 3971 C CA . LEU B 1 107 ? 3.465 26.516 -1.056 1 94.62 107 LEU B CA 1
ATOM 3972 C C . LEU B 1 107 ? 4.059 25.109 -1.19 1 94.62 107 LEU B C 1
ATOM 3974 O O . LEU B 1 107 ? 3.434 24.219 -1.767 1 94.62 107 LEU B O 1
ATOM 3978 N N . VAL B 1 108 ? 5.238 24.953 -0.664 1 93.44 108 VAL B N 1
ATOM 3979 C CA . VAL B 1 108 ? 5.883 23.641 -0.748 1 93.44 108 VAL B CA 1
ATOM 3980 C C . VAL B 1 108 ? 5.109 22.625 0.091 1 93.44 108 VAL B C 1
ATOM 3982 O O . VAL B 1 108 ? 5.012 21.453 -0.276 1 93.44 108 VAL B O 1
ATOM 3985 N N . HIS B 1 109 ? 4.504 23.078 1.181 1 96 109 HIS B N 1
ATOM 3986 C CA . HIS B 1 109 ? 3.801 22.188 2.098 1 96 109 HIS B CA 1
ATOM 3987 C C . HIS B 1 109 ? 2.447 21.766 1.53 1 96 109 HIS B C 1
ATOM 3989 O O . HIS B 1 109 ? 1.698 21.031 2.178 1 96 109 HIS B O 1
ATOM 3995 N N . LEU B 1 110 ? 2.105 22.203 0.375 1 91.62 110 LEU B N 1
ATOM 3996 C CA . LEU B 1 110 ? 0.839 21.828 -0.241 1 91.62 110 LEU B CA 1
ATOM 3997 C C . LEU B 1 110 ? 0.76 20.312 -0.432 1 91.62 110 LEU B C 1
ATOM 3999 O O . LEU B 1 110 ? -0.333 19.766 -0.544 1 91.62 110 LEU B O 1
ATOM 4003 N N . ASP B 1 111 ? 1.86 19.641 -0.411 1 89.75 111 ASP B N 1
ATOM 4004 C CA . ASP B 1 111 ? 1.849 18.188 -0.551 1 89.75 111 ASP B CA 1
ATOM 4005 C C . ASP B 1 111 ? 1.578 17.516 0.791 1 89.75 111 ASP B C 1
ATOM 4007 O O . ASP B 1 111 ? 1.363 16.297 0.846 1 89.75 111 ASP B O 1
ATOM 4011 N N . GLY B 1 112 ? 1.68 18.297 1.882 1 91.38 112 GLY B N 1
ATOM 4012 C CA . GLY B 1 112 ? 1.373 17.766 3.199 1 91.38 112 GLY B CA 1
ATOM 4013 C C . GLY B 1 112 ? 2.566 17.109 3.873 1 91.38 112 GLY B C 1
ATOM 4014 O O . GLY B 1 112 ? 2.439 16.547 4.957 1 91.38 112 GLY B O 1
ATOM 4015 N N . SER B 1 113 ? 3.75 17.203 3.281 1 91.06 113 SER B N 1
ATOM 4016 C CA . SER B 1 113 ? 4.957 16.594 3.842 1 91.06 113 SER B CA 1
ATOM 4017 C C . SER B 1 113 ? 5.828 17.656 4.523 1 91.06 113 SER B C 1
ATOM 4019 O O . SER B 1 113 ? 6.426 18.5 3.855 1 91.06 113 SER B O 1
ATOM 4021 N N . GLY B 1 114 ? 5.934 17.531 5.816 1 93.88 114 GLY B N 1
ATOM 4022 C CA . GLY B 1 114 ? 6.824 18.422 6.539 1 93.88 114 GLY B CA 1
ATOM 4023 C C . GLY B 1 114 ? 8.273 18.281 6.133 1 93.88 114 GLY B C 1
ATOM 4024 O O . GLY B 1 114 ? 9.008 19.266 6.043 1 93.88 114 GLY B O 1
ATOM 4025 N N . ALA B 1 115 ? 8.68 17.062 5.836 1 91.62 115 ALA B N 1
ATOM 4026 C CA . ALA B 1 115 ? 10.055 16.797 5.441 1 91.62 115 ALA B CA 1
ATOM 4027 C C . ALA B 1 115 ? 10.391 17.484 4.121 1 91.62 115 ALA B C 1
ATOM 4029 O O . ALA B 1 115 ? 11.43 18.141 4 1 91.62 115 ALA B O 1
ATOM 4030 N N . VAL B 1 116 ? 9.539 17.391 3.184 1 91.81 116 VAL B N 1
ATOM 4031 C CA . VAL B 1 116 ? 9.773 18.016 1.886 1 91.81 116 VAL B CA 1
ATOM 4032 C C . VAL B 1 116 ? 9.766 19.531 2.033 1 91.81 116 VAL B C 1
ATOM 4034 O O . VAL B 1 116 ? 10.609 20.234 1.455 1 91.81 116 VAL B O 1
ATOM 4037 N N . THR B 1 117 ? 8.883 20.016 2.842 1 95.62 117 THR B N 1
ATOM 4038 C CA . THR B 1 117 ? 8.766 21.453 3.072 1 95.62 117 THR B CA 1
ATOM 4039 C C . THR B 1 117 ? 10.086 22.016 3.596 1 95.62 117 THR B C 1
ATOM 4041 O O . THR B 1 117 ? 10.586 23.016 3.072 1 95.62 117 THR B O 1
ATOM 4044 N N . PHE B 1 118 ? 10.711 21.344 4.551 1 96.88 118 PHE B N 1
ATOM 4045 C CA . PHE B 1 118 ? 11.914 21.859 5.191 1 96.88 118 PHE B CA 1
ATOM 4046 C C . PHE B 1 118 ? 13.133 21.641 4.309 1 96.88 118 PHE B C 1
ATOM 4048 O O . PHE B 1 118 ? 14.023 22.484 4.238 1 96.88 118 PHE B O 1
ATOM 4055 N N . LEU B 1 119 ? 13.148 20.531 3.613 1 92.62 119 LEU B N 1
ATOM 4056 C CA . LEU B 1 119 ? 14.273 20.203 2.744 1 92.62 119 LEU B CA 1
ATOM 4057 C C . LEU B 1 119 ? 14.375 21.188 1.581 1 92.62 119 LEU B C 1
ATOM 4059 O O . LEU B 1 119 ? 15.453 21.391 1.032 1 92.62 119 LEU B O 1
ATOM 4063 N N . VAL B 1 120 ? 13.273 21.719 1.251 1 92.12 120 VAL B N 1
ATOM 4064 C CA . VAL B 1 120 ? 13.266 22.609 0.101 1 92.12 120 VAL B CA 1
ATOM 4065 C C . VAL B 1 120 ? 13.406 24.062 0.572 1 92.12 120 VAL B C 1
ATOM 4067 O O . VAL B 1 120 ? 14.242 24.812 0.059 1 92.12 120 VAL B O 1
ATOM 4070 N N . THR B 1 121 ? 12.703 24.438 1.537 1 95.5 121 THR B N 1
ATOM 4071 C CA . THR B 1 121 ? 12.609 25.828 1.944 1 95.5 121 THR B CA 1
ATOM 4072 C C . THR B 1 121 ? 13.875 26.281 2.666 1 95.5 121 THR B C 1
ATOM 4074 O O . THR B 1 121 ? 14.406 27.359 2.389 1 95.5 121 THR B O 1
ATOM 4077 N N . VAL B 1 122 ? 14.414 25.469 3.576 1 96.19 122 VAL B N 1
ATOM 4078 C CA . VAL B 1 122 ? 15.492 25.906 4.465 1 96.19 122 VAL B CA 1
ATOM 4079 C C . VAL B 1 122 ? 16.766 26.094 3.662 1 96.19 122 VAL B C 1
ATOM 4081 O O . VAL B 1 122 ? 17.406 27.156 3.736 1 96.19 122 VAL B O 1
ATOM 4084 N N . PRO B 1 123 ? 17.203 25.156 2.848 1 92.62 123 PRO B N 1
ATOM 4085 C CA . PRO B 1 123 ? 18.422 25.391 2.074 1 92.62 123 PRO B CA 1
ATOM 4086 C C . PRO B 1 123 ? 18.281 26.562 1.097 1 92.62 123 PRO B C 1
ATOM 4088 O O . PRO B 1 123 ? 19.266 27.25 0.813 1 92.62 123 PRO B O 1
ATOM 4091 N N . ALA B 1 124 ? 17.125 26.766 0.64 1 90.56 124 ALA B N 1
ATOM 4092 C CA . ALA B 1 124 ? 16.891 27.859 -0.311 1 90.56 124 ALA B CA 1
ATOM 4093 C C . ALA B 1 124 ? 17 29.219 0.376 1 90.56 124 ALA B C 1
ATOM 4095 O O . ALA B 1 124 ? 17.469 30.188 -0.219 1 90.56 124 ALA B O 1
ATOM 4096 N N . MET B 1 125 ? 16.594 29.344 1.582 1 93.56 125 MET B N 1
ATOM 4097 C CA . MET B 1 125 ? 16.469 30.641 2.23 1 93.56 125 MET B CA 1
ATOM 4098 C C . MET B 1 125 ? 17.594 30.875 3.219 1 93.56 125 MET B C 1
ATOM 4100 O O . MET B 1 125 ? 17.922 32.031 3.545 1 93.56 125 MET B O 1
ATOM 4104 N N . LEU B 1 126 ? 18.234 29.828 3.697 1 93.69 126 LEU B N 1
ATOM 4105 C CA . LEU B 1 126 ? 19.219 29.906 4.766 1 93.69 126 LEU B CA 1
ATOM 4106 C C . LEU B 1 126 ? 20.375 30.812 4.367 1 93.69 126 LEU B C 1
ATOM 4108 O O . LEU B 1 126 ? 20.859 31.609 5.18 1 93.69 126 LEU B O 1
ATOM 4112 N N . PRO B 1 127 ? 20.906 30.719 3.152 1 90.25 127 PRO B N 1
ATOM 4113 C CA . PRO B 1 127 ? 22.016 31.609 2.775 1 90.25 127 PRO B CA 1
ATOM 4114 C C . PRO B 1 127 ? 21.672 33.094 2.926 1 90.25 127 PRO B C 1
ATOM 4116 O O . PRO B 1 127 ? 22.516 33.906 3.295 1 90.25 127 PRO B O 1
ATOM 4119 N N . LEU B 1 128 ? 20.484 33.469 2.674 1 89.12 128 LEU B N 1
ATOM 4120 C CA . LEU B 1 128 ? 20.047 34.844 2.82 1 89.12 128 LEU B CA 1
ATOM 4121 C C . LEU B 1 128 ? 20.031 35.25 4.289 1 89.12 128 LEU B C 1
ATOM 4123 O O . LEU B 1 128 ? 20.453 36.375 4.629 1 89.12 128 LEU B O 1
ATOM 4127 N N . TYR B 1 129 ? 19.562 34.375 5.141 1 93.44 129 TYR B N 1
ATOM 4128 C CA . TYR B 1 129 ? 19.547 34.625 6.578 1 93.44 129 TYR B CA 1
ATOM 4129 C C . TYR B 1 129 ? 20.953 34.812 7.129 1 93.44 129 TYR B C 1
ATOM 4131 O O . TYR B 1 129 ? 21.219 35.719 7.918 1 93.44 129 TYR B O 1
ATOM 4139 N N . THR B 1 130 ? 21.797 33.969 6.672 1 91.62 130 THR B N 1
ATOM 4140 C CA . THR B 1 130 ? 23.172 33.969 7.152 1 91.62 130 THR B CA 1
ATOM 4141 C C . THR B 1 130 ? 23.906 35.188 6.672 1 91.62 130 THR B C 1
ATOM 4143 O O . THR B 1 130 ? 24.609 35.844 7.449 1 91.62 130 THR B O 1
ATOM 4146 N N . ARG B 1 131 ? 23.781 35.531 5.523 1 88.81 131 ARG B N 1
ATOM 4147 C CA . ARG B 1 131 ? 24.5 36.656 4.926 1 88.81 131 ARG B CA 1
ATOM 4148 C C . ARG B 1 131 ? 24.062 37.969 5.551 1 88.81 131 ARG B C 1
ATOM 4150 O O . ARG B 1 131 ? 24.891 38.875 5.73 1 88.81 131 ARG B O 1
ATOM 4157 N N . LEU B 1 132 ? 22.844 38.125 5.84 1 90.31 132 LEU B N 1
ATOM 4158 C CA . LEU B 1 132 ? 22.328 39.406 6.336 1 90.31 132 LEU B CA 1
ATOM 4159 C C . LEU B 1 132 ? 22.359 39.438 7.859 1 90.31 132 LEU B C 1
ATOM 4161 O O . LEU B 1 132 ? 22.172 40.5 8.453 1 90.31 132 LEU B O 1
ATOM 4165 N N . GLY B 1 133 ? 22.594 38.25 8.391 1 92 133 GLY B N 1
ATOM 4166 C CA . GLY B 1 133 ? 22.688 38.156 9.844 1 92 133 GLY B CA 1
ATOM 4167 C C . GLY B 1 133 ? 21.328 38.062 10.516 1 92 133 GLY B C 1
ATOM 4168 O O . GLY B 1 133 ? 21.156 38.5 11.656 1 92 133 GLY B O 1
ATOM 4169 N N . ILE B 1 134 ? 20.328 37.656 9.797 1 95.19 134 ILE B N 1
ATOM 4170 C CA . ILE B 1 134 ? 19.016 37.375 10.383 1 95.19 134 ILE B CA 1
ATOM 4171 C C . ILE B 1 134 ? 19.094 36.156 11.281 1 95.19 134 ILE B C 1
ATOM 4173 O O . ILE B 1 134 ? 19.75 35.156 10.945 1 95.19 134 ILE B O 1
ATOM 4177 N N . ASP B 1 135 ? 18.453 36.219 12.43 1 96.88 135 ASP B N 1
ATOM 4178 C CA . ASP B 1 135 ? 18.422 35.125 13.375 1 96.88 135 ASP B CA 1
ATOM 4179 C C . ASP B 1 135 ? 17.859 33.844 12.719 1 96.88 135 ASP B C 1
ATOM 4181 O O . ASP B 1 135 ? 16.719 33.844 12.273 1 96.88 135 ASP B O 1
ATOM 4185 N N . LYS B 1 136 ? 18.594 32.812 12.711 1 97.31 136 LYS B N 1
ATOM 4186 C CA . LYS B 1 136 ? 18.203 31.547 12.07 1 97.31 136 LYS B CA 1
ATOM 4187 C C . LYS B 1 136 ? 17 30.938 12.758 1 97.31 136 LYS B C 1
ATOM 4189 O O . LYS B 1 136 ? 16.234 30.188 12.133 1 97.31 136 LYS B O 1
ATOM 4194 N N . ARG B 1 137 ? 16.875 31.266 14.039 1 97.5 137 ARG B N 1
ATOM 4195 C CA . ARG B 1 137 ? 15.703 30.75 14.758 1 97.5 137 ARG B CA 1
ATOM 4196 C C . ARG B 1 137 ? 14.414 31.25 14.125 1 97.5 137 ARG B C 1
ATOM 4198 O O . ARG B 1 137 ? 13.367 30.609 14.242 1 97.5 137 ARG B O 1
ATOM 4205 N N . ILE B 1 138 ? 14.445 32.344 13.484 1 98.62 138 ILE B N 1
ATOM 4206 C CA . ILE B 1 138 ? 13.289 32.906 12.805 1 98.62 138 ILE B CA 1
ATOM 4207 C C . ILE B 1 138 ? 12.969 32.094 11.555 1 98.62 138 ILE B C 1
ATOM 4209 O O . ILE B 1 138 ? 11.797 31.859 11.25 1 98.62 138 ILE B O 1
ATOM 4213 N N . LEU B 1 139 ? 13.984 31.703 10.812 1 98.19 139 LEU B N 1
ATOM 4214 C CA . LEU B 1 139 ? 13.797 30.828 9.656 1 98.19 139 LEU B CA 1
ATOM 4215 C C . LEU B 1 139 ? 13.055 29.562 10.055 1 98.19 139 LEU B C 1
ATOM 4217 O O . LEU B 1 139 ? 12.055 29.203 9.43 1 98.19 139 LEU B O 1
ATOM 4221 N N . ALA B 1 140 ? 13.516 28.906 11.102 1 98.56 140 ALA B N 1
ATOM 4222 C CA . ALA B 1 140 ? 12.891 27.672 11.594 1 98.56 140 ALA B CA 1
ATOM 4223 C C . ALA B 1 140 ? 11.461 27.922 12.047 1 98.56 140 ALA B C 1
ATOM 4225 O O . ALA B 1 140 ? 10.555 27.125 11.758 1 98.56 140 ALA B O 1
ATOM 4226 N N . CYS B 1 141 ? 11.281 28.984 12.766 1 98.75 141 CYS B N 1
ATOM 4227 C CA . CYS B 1 141 ? 9.984 29.328 13.336 1 98.75 141 CYS B CA 1
ATOM 4228 C C . CYS B 1 141 ? 8.961 29.578 12.234 1 98.75 141 CYS B C 1
ATOM 4230 O O . CYS B 1 141 ? 7.848 29.047 12.289 1 98.75 141 CYS B O 1
ATOM 4232 N N . VAL B 1 142 ? 9.32 30.359 11.273 1 98.62 142 VAL B N 1
ATOM 4233 C CA . VAL B 1 142 ? 8.391 30.75 10.211 1 98.62 142 VAL B CA 1
ATOM 4234 C C . VAL B 1 142 ? 8.062 29.547 9.336 1 98.62 142 VAL B C 1
ATOM 4236 O O . VAL B 1 142 ? 6.91 29.344 8.945 1 98.62 142 VAL B O 1
ATOM 4239 N N . CYS B 1 143 ? 9.031 28.719 9.016 1 98.38 143 CYS B N 1
ATOM 4240 C CA . CYS B 1 143 ? 8.773 27.469 8.305 1 98.38 143 CYS B CA 1
ATOM 4241 C C . CYS B 1 143 ? 7.824 26.578 9.102 1 98.38 143 CYS B C 1
ATOM 4243 O O . CYS B 1 143 ? 6.895 26 8.539 1 98.38 143 CYS B O 1
ATOM 4245 N N . ALA B 1 144 ? 8.07 26.469 10.383 1 98.56 144 ALA B N 1
ATOM 4246 C CA . ALA B 1 144 ? 7.258 25.641 11.273 1 98.56 144 ALA B CA 1
ATOM 4247 C C . ALA B 1 144 ? 5.812 26.141 11.312 1 98.56 144 ALA B C 1
ATOM 4249 O O . ALA B 1 144 ? 4.875 25.328 11.242 1 98.56 144 ALA B O 1
ATOM 4250 N N . MET B 1 145 ? 5.672 27.453 11.453 1 98.56 145 MET B N 1
ATOM 4251 C CA . MET B 1 145 ? 4.328 28.016 11.516 1 98.56 145 MET B CA 1
ATOM 4252 C C . MET B 1 145 ? 3.582 27.797 10.203 1 98.56 145 MET B C 1
ATOM 4254 O O . MET B 1 145 ? 2.42 27.375 10.211 1 98.56 145 MET B O 1
ATOM 4258 N N . ALA B 1 146 ? 4.27 28.047 9.094 1 98.31 146 ALA B N 1
ATOM 4259 C CA . ALA B 1 146 ? 3.643 27.891 7.785 1 98.31 146 ALA B CA 1
ATOM 4260 C C . ALA B 1 146 ? 3.221 26.453 7.547 1 98.31 146 ALA B C 1
ATOM 4262 O O . ALA B 1 146 ? 2.096 26.188 7.113 1 98.31 146 ALA B O 1
ATOM 4263 N N . ALA B 1 147 ? 4.066 25.516 7.852 1 97.69 147 ALA B N 1
ATOM 4264 C CA . ALA B 1 147 ? 3.77 24.094 7.672 1 97.69 147 ALA B CA 1
ATOM 4265 C C . ALA B 1 147 ? 2.729 23.609 8.68 1 97.69 147 ALA B C 1
ATOM 4267 O O . ALA B 1 147 ? 1.849 22.812 8.344 1 97.69 147 ALA B O 1
ATOM 4268 N N . GLY B 1 148 ? 2.809 24.094 9.891 1 97.62 148 GLY B N 1
ATOM 4269 C CA . GLY B 1 148 ? 1.94 23.641 10.969 1 97.62 148 GLY B CA 1
ATOM 4270 C C . GLY B 1 148 ? 0.495 24.062 10.789 1 97.62 148 GLY B C 1
ATOM 4271 O O . GLY B 1 148 ? -0.423 23.312 11.102 1 97.62 148 GLY B O 1
ATOM 4272 N N . VAL B 1 149 ? 0.309 25.266 10.312 1 97.38 149 VAL B N 1
ATOM 4273 C CA . VAL B 1 149 ? -1.035 25.797 10.156 1 97.38 149 VAL B CA 1
ATOM 4274 C C . VAL B 1 149 ? -1.648 25.297 8.852 1 97.38 149 VAL B C 1
ATOM 4276 O O . VAL B 1 149 ? -2.869 25.328 8.68 1 97.38 149 VAL B O 1
ATOM 4279 N N . ASN B 1 150 ? -0.786 24.812 7.973 1 93.75 150 ASN B N 1
ATOM 4280 C CA . ASN B 1 150 ? -1.214 24.344 6.656 1 93.75 150 ASN B CA 1
ATOM 4281 C C . ASN B 1 150 ? -1.599 22.875 6.672 1 93.75 150 ASN B C 1
ATOM 4283 O O . ASN B 1 150 ? -1 22.062 5.961 1 93.75 150 ASN B O 1
ATOM 4287 N N . PHE B 1 151 ? -2.736 22.703 7.465 1 90.81 151 PHE B N 1
ATOM 4288 C CA . PHE B 1 151 ? -3.25 21.344 7.414 1 90.81 151 PHE B CA 1
ATOM 4289 C C . PHE B 1 151 ? -4.312 21.203 6.328 1 90.81 151 PHE B C 1
ATOM 4291 O O . PHE B 1 151 ? -5.113 22.125 6.117 1 90.81 151 PHE B O 1
ATOM 4298 N N . LEU B 1 152 ? -4.09 20.219 5.301 1 92.62 152 LEU B N 1
ATOM 4299 C CA . LEU B 1 152 ? -4.887 19.969 4.105 1 92.62 152 LEU B CA 1
ATOM 4300 C C . LEU B 1 152 ? -5.633 18.641 4.215 1 92.62 152 LEU B C 1
ATOM 4302 O O . LEU B 1 152 ? -5.324 17.812 5.078 1 92.62 152 LEU B O 1
ATOM 4306 N N . PRO B 1 153 ? -6.68 18.484 3.469 1 92.62 153 PRO B N 1
ATOM 4307 C CA . PRO B 1 153 ? -7.5 17.266 3.537 1 92.62 153 PRO B CA 1
ATOM 4308 C C . PRO B 1 153 ? -6.684 16 3.344 1 92.62 153 PRO B C 1
ATOM 4310 O O . PRO B 1 153 ? -7.102 14.922 3.779 1 92.62 153 PRO B O 1
ATOM 4313 N N . TRP B 1 154 ? -5.539 16.078 2.764 1 92.5 154 TRP B N 1
ATOM 4314 C CA . TRP B 1 154 ? -4.762 14.891 2.438 1 92.5 154 TRP B CA 1
ATOM 4315 C C . TRP B 1 154 ? -3.549 14.766 3.355 1 92.5 154 TRP B C 1
ATOM 4317 O O . TRP B 1 154 ? -2.67 13.93 3.123 1 92.5 154 TRP B O 1
ATOM 4327 N N . THR B 1 155 ? -3.484 15.586 4.414 1 93.62 155 THR B N 1
ATOM 4328 C CA . THR B 1 155 ? -2.369 15.484 5.352 1 93.62 155 THR B CA 1
ATOM 4329 C C . THR B 1 155 ? -2.592 14.344 6.34 1 93.62 155 THR B C 1
ATOM 4331 O O . THR B 1 155 ? -3.717 13.867 6.496 1 93.62 155 THR B O 1
ATOM 4334 N N . GLY B 1 156 ? -1.567 13.969 6.992 1 92.69 156 GLY B N 1
ATOM 4335 C CA . GLY B 1 156 ? -1.562 12.836 7.91 1 92.69 156 GLY B CA 1
ATOM 4336 C C . GLY B 1 156 ? -2.607 12.953 9 1 92.69 156 GLY B C 1
ATOM 4337 O O . GLY B 1 156 ? -3.443 12.062 9.164 1 92.69 156 GLY B O 1
ATOM 4338 N N . PRO B 1 157 ? -2.604 14.023 9.695 1 95.94 157 PRO B N 1
ATOM 4339 C CA . PRO B 1 157 ? -3.555 14.164 10.805 1 95.94 157 PRO B CA 1
ATOM 4340 C C . PRO B 1 157 ? -5.008 14.102 10.344 1 95.94 157 PRO B C 1
ATOM 4342 O O . PRO B 1 157 ? -5.836 13.445 10.984 1 95.94 157 PRO B O 1
ATOM 4345 N N . VAL B 1 158 ? -5.34 14.727 9.273 1 95.69 158 VAL B N 1
ATOM 4346 C CA . VAL B 1 158 ? -6.715 14.75 8.781 1 95.69 158 VAL B CA 1
ATOM 4347 C C . VAL B 1 158 ? -7.125 13.344 8.336 1 95.69 158 VAL B C 1
ATOM 4349 O O . VAL B 1 158 ? -8.219 12.875 8.672 1 95.69 158 VAL B O 1
ATOM 4352 N N . LEU B 1 159 ? -6.277 12.711 7.676 1 93.44 159 LEU B N 1
ATOM 4353 C CA . LEU B 1 159 ? -6.594 11.383 7.164 1 93.44 159 LEU B CA 1
ATOM 4354 C C . LEU B 1 159 ? -6.664 10.367 8.297 1 93.44 159 LEU B C 1
ATOM 4356 O O . LEU B 1 159 ? -7.496 9.453 8.273 1 93.44 159 LEU B O 1
ATOM 4360 N N . ARG B 1 160 ? -5.785 10.469 9.25 1 94.5 160 ARG B N 1
ATOM 4361 C CA . ARG B 1 160 ? -5.832 9.57 10.398 1 94.5 160 ARG B CA 1
ATOM 4362 C C . ARG B 1 160 ? -7.117 9.781 11.203 1 94.5 160 ARG B C 1
ATOM 4364 O O . ARG B 1 160 ? -7.703 8.82 11.703 1 94.5 160 ARG B O 1
ATOM 4371 N N . SER B 1 161 ? -7.535 11.047 11.32 1 96.31 161 SER B N 1
ATOM 4372 C CA . SER B 1 161 ? -8.789 11.344 12 1 96.31 161 SER B CA 1
ATOM 4373 C C . SER B 1 161 ? -9.977 10.727 11.273 1 96.31 161 SER B C 1
ATOM 4375 O O . SER B 1 161 ? -10.859 10.133 11.898 1 96.31 161 SER B O 1
ATOM 4377 N N . SER B 1 162 ? -9.969 10.891 9.984 1 94.94 162 SER B N 1
ATOM 4378 C CA . SER B 1 162 ? -11.031 10.336 9.156 1 94.94 162 SER B CA 1
ATOM 4379 C C . SER B 1 162 ? -11.078 8.812 9.273 1 94.94 162 SER B C 1
ATOM 4381 O O . SER B 1 162 ? -12.148 8.227 9.422 1 94.94 162 SER B O 1
ATOM 4383 N N . ALA B 1 163 ? -9.984 8.211 9.25 1 93 163 ALA B N 1
ATOM 4384 C CA . ALA B 1 163 ? -9.891 6.758 9.328 1 93 163 ALA B CA 1
ATOM 4385 C C . ALA B 1 163 ? -10.328 6.254 10.703 1 93 163 ALA B C 1
ATOM 4387 O O . ALA B 1 163 ? -11.016 5.234 10.805 1 93 163 ALA B O 1
ATOM 4388 N N . ALA B 1 164 ? -9.93 6.949 11.734 1 94.38 164 ALA B N 1
ATOM 4389 C CA . ALA B 1 164 ? -10.188 6.516 13.102 1 94.38 164 ALA B CA 1
ATOM 4390 C C . ALA B 1 164 ? -11.672 6.613 13.438 1 94.38 164 ALA B C 1
ATOM 4392 O O . ALA B 1 164 ? -12.203 5.777 14.18 1 94.38 164 ALA B O 1
ATOM 4393 N N . LEU B 1 165 ? -12.352 7.629 12.883 1 94.81 165 LEU B N 1
ATOM 4394 C CA . LEU B 1 165 ? -13.742 7.863 13.25 1 94.81 165 LEU B CA 1
ATOM 4395 C C . LEU B 1 165 ? -14.68 7.43 12.133 1 94.81 165 LEU B C 1
ATOM 4397 O O . LEU B 1 165 ? -15.906 7.48 12.289 1 94.81 165 LEU B O 1
ATOM 4401 N N . HIS B 1 166 ? -14.148 7.023 11.016 1 90.75 166 HIS B N 1
ATOM 4402 C CA . HIS B 1 166 ? -14.914 6.59 9.859 1 90.75 166 HIS B CA 1
ATOM 4403 C C . HIS B 1 166 ? -15.852 7.691 9.367 1 90.75 166 HIS B C 1
ATOM 4405 O O . HIS B 1 166 ? -17.031 7.449 9.148 1 90.75 166 HIS B O 1
ATOM 4411 N N . VAL B 1 167 ? -15.297 8.867 9.25 1 92.06 167 VAL B N 1
ATOM 4412 C CA . VAL B 1 167 ? -16.062 10 8.734 1 92.06 167 VAL B CA 1
ATOM 4413 C C . VAL B 1 167 ? -15.391 10.539 7.469 1 92.06 167 VAL B C 1
ATOM 4415 O O . VAL B 1 167 ? -14.172 10.414 7.301 1 92.06 167 VAL B O 1
ATOM 4418 N N . PRO B 1 168 ? -16.203 11.109 6.582 1 91.12 168 PRO B N 1
ATOM 4419 C CA . PRO B 1 168 ? -15.609 11.656 5.359 1 91.12 168 PRO B CA 1
ATOM 4420 C C . PRO B 1 168 ? -14.656 12.812 5.633 1 91.12 168 PRO B C 1
ATOM 4422 O O . PRO B 1 168 ? -14.906 13.641 6.516 1 91.12 168 PRO B O 1
ATOM 4425 N N . VAL B 1 169 ? -13.641 12.891 4.879 1 93.25 169 VAL B N 1
ATOM 4426 C CA . VAL B 1 169 ? -12.594 13.898 5.008 1 93.25 169 VAL B CA 1
ATOM 4427 C C . VAL B 1 169 ? -13.203 15.297 4.852 1 93.25 169 VAL B C 1
ATOM 4429 O O . VAL B 1 169 ? -12.852 16.219 5.59 1 93.25 169 VAL B O 1
ATOM 4432 N N . ALA B 1 170 ? -14.141 15.398 3.961 1 92.19 170 ALA B N 1
ATOM 4433 C CA . ALA B 1 170 ? -14.742 16.703 3.664 1 92.19 170 ALA B CA 1
ATOM 4434 C C . ALA B 1 170 ? -15.484 17.25 4.879 1 92.19 170 ALA B C 1
ATOM 4436 O O . ALA B 1 170 ? -15.453 18.453 5.145 1 92.19 170 ALA B O 1
ATOM 4437 N N . ASP B 1 171 ? -16.125 16.359 5.605 1 93.75 171 ASP B N 1
ATOM 4438 C CA . ASP B 1 171 ? -16.891 16.781 6.785 1 93.75 171 ASP B CA 1
ATOM 4439 C C . ASP B 1 171 ? -15.961 17.297 7.879 1 93.75 171 ASP B C 1
ATOM 4441 O O . ASP B 1 171 ? -16.344 18.172 8.656 1 93.75 171 ASP B O 1
ATOM 4445 N N . LEU B 1 172 ? -14.812 16.766 7.867 1 94.81 172 LEU B N 1
ATOM 4446 C CA . LEU B 1 172 ? -13.828 17.172 8.867 1 94.81 172 LEU B CA 1
ATOM 4447 C C . LEU B 1 172 ? -13.188 18.5 8.492 1 94.81 172 LEU B C 1
ATOM 4449 O O . LEU B 1 172 ? -13.07 19.391 9.328 1 94.81 172 LEU B O 1
ATOM 4453 N N . PHE B 1 173 ? -12.859 18.703 7.277 1 95.88 173 PHE B N 1
ATOM 4454 C CA . PHE B 1 173 ? -11.945 19.75 6.855 1 95.88 173 PHE B CA 1
ATOM 4455 C C . PHE B 1 173 ? -12.703 21.016 6.496 1 95.88 173 PHE B C 1
ATOM 4457 O O . PHE B 1 173 ? -12.273 22.125 6.832 1 95.88 173 PHE B O 1
ATOM 4464 N N . GLN B 1 174 ? -13.844 20.938 5.836 1 95.44 174 GLN B N 1
ATOM 4465 C CA . GLN B 1 174 ? -14.5 22.094 5.219 1 95.44 174 GLN B CA 1
ATOM 4466 C C . GLN B 1 174 ? -14.883 23.141 6.266 1 95.44 174 GLN B C 1
ATOM 4468 O O . GLN B 1 174 ? -14.664 24.328 6.066 1 95.44 174 GLN B O 1
ATOM 4473 N N . PRO B 1 175 ? -15.406 22.672 7.391 1 96.38 175 PRO B N 1
ATOM 4474 C CA . PRO B 1 175 ? -15.773 23.672 8.398 1 96.38 175 PRO B CA 1
ATOM 4475 C C . PRO B 1 175 ? -14.555 24.375 8.984 1 96.38 175 PRO B C 1
ATOM 4477 O O . PRO B 1 175 ? -14.695 25.438 9.609 1 96.38 175 PRO B O 1
ATOM 4480 N N . LEU B 1 176 ? -13.375 23.828 8.789 1 97.44 176 LEU B N 1
ATOM 4481 C CA . LEU B 1 176 ? -12.172 24.359 9.406 1 97.44 176 LEU B CA 1
ATOM 4482 C C . LEU B 1 176 ? -11.484 25.359 8.477 1 97.44 176 LEU B C 1
ATOM 4484 O O . LEU B 1 176 ? -10.508 26.016 8.867 1 97.44 176 LEU B O 1
ATOM 4488 N N . ILE B 1 177 ? -11.961 25.562 7.27 1 96.94 177 ILE B N 1
ATOM 4489 C CA . ILE B 1 177 ? -11.312 26.406 6.27 1 96.94 177 ILE B CA 1
ATOM 4490 C C . ILE B 1 177 ? -11.227 27.844 6.781 1 96.94 177 ILE B C 1
ATOM 4492 O O . ILE B 1 177 ? -10.148 28.438 6.793 1 96.94 177 ILE B O 1
ATOM 4496 N N . PRO B 1 178 ? -12.344 28.438 7.27 1 97.75 178 PRO B N 1
ATOM 4497 C CA . PRO B 1 178 ? -12.234 29.797 7.797 1 97.75 178 PRO B CA 1
ATOM 4498 C C . PRO B 1 178 ? -11.289 29.891 8.992 1 97.75 178 PRO B C 1
ATOM 4500 O O . PRO B 1 178 ? -10.594 30.906 9.156 1 97.75 178 PRO B O 1
ATOM 4503 N N . VAL B 1 179 ? -11.266 28.875 9.828 1 98.38 179 VAL B N 1
ATOM 4504 C CA . VAL B 1 179 ? -10.391 28.812 10.984 1 98.38 179 VAL B CA 1
ATOM 4505 C C . VAL B 1 179 ? -8.93 28.828 10.531 1 98.38 179 VAL B C 1
ATOM 4507 O O . VAL B 1 179 ? -8.102 29.547 11.109 1 98.38 179 VAL B O 1
ATOM 4510 N N . GLN B 1 180 ? -8.648 28.047 9.523 1 97.75 180 GLN B N 1
ATOM 4511 C CA . GLN B 1 180 ? -7.289 27.969 9.016 1 97.75 180 GLN B CA 1
ATOM 4512 C C . GLN B 1 180 ? -6.859 29.297 8.391 1 97.75 180 GLN B C 1
ATOM 4514 O O . GLN B 1 180 ? -5.691 29.688 8.484 1 97.75 180 GLN B O 1
ATOM 4519 N N . ILE B 1 181 ? -7.77 30 7.715 1 98.12 181 ILE B N 1
ATOM 4520 C CA . ILE B 1 181 ? -7.469 31.297 7.125 1 98.12 181 ILE B CA 1
ATOM 4521 C C . ILE B 1 181 ? -7.008 32.25 8.211 1 98.12 181 ILE B C 1
ATOM 4523 O O . ILE B 1 181 ? -6.039 33 8.031 1 98.12 181 ILE B O 1
ATOM 4527 N N . VAL B 1 182 ? -7.676 32.188 9.352 1 98.56 182 VAL B N 1
ATOM 4528 C CA . VAL B 1 182 ? -7.285 33.031 10.477 1 98.56 182 VAL B CA 1
ATOM 4529 C C . VAL B 1 182 ? -5.887 32.656 10.953 1 98.56 182 VAL B C 1
ATOM 4531 O O . VAL B 1 182 ? -5.07 33.5 11.281 1 98.56 182 VAL B O 1
ATOM 4534 N N . GLY B 1 183 ? -5.652 31.359 11.023 1 98.5 183 GLY B N 1
ATOM 4535 C CA . GLY B 1 183 ? -4.32 30.891 11.359 1 98.5 183 GLY B CA 1
ATOM 4536 C C . GLY B 1 183 ? -3.256 31.375 10.391 1 98.5 183 GLY B C 1
ATOM 4537 O O . GLY B 1 183 ? -2.158 31.75 10.805 1 98.5 183 GLY B O 1
ATOM 4538 N N . LEU B 1 184 ? -3.578 31.391 9.109 1 98.44 184 LEU B N 1
ATOM 4539 C CA . LEU B 1 184 ? -2.627 31.812 8.086 1 98.44 184 LEU B CA 1
ATOM 4540 C C . LEU B 1 184 ? -2.355 33.312 8.188 1 98.44 184 LEU B C 1
ATOM 4542 O O . LEU B 1 184 ? -1.223 33.75 7.996 1 98.44 184 LEU B O 1
ATOM 4546 N N . ILE B 1 185 ? -3.393 34.062 8.445 1 98.69 185 ILE B N 1
ATOM 4547 C CA . ILE B 1 185 ? -3.209 35.5 8.672 1 98.69 185 ILE B CA 1
ATOM 4548 C C . ILE B 1 185 ? -2.256 35.719 9.844 1 98.69 185 ILE B C 1
ATOM 4550 O O . ILE B 1 185 ? -1.371 36.562 9.773 1 98.69 185 ILE B O 1
ATOM 4554 N N . PHE B 1 186 ? -2.439 34.969 10.891 1 98.75 186 PHE B N 1
ATOM 4555 C CA . PHE B 1 186 ? -1.555 35.031 12.047 1 98.75 186 PHE B CA 1
ATOM 4556 C C . PHE B 1 186 ? -0.116 34.719 11.648 1 98.75 186 PHE B C 1
ATOM 4558 O O . PHE B 1 186 ? 0.813 35.406 12.07 1 98.75 186 PHE B O 1
ATOM 4565 N N . VAL B 1 187 ? 0.099 33.688 10.836 1 98.69 187 VAL B N 1
ATOM 4566 C CA . VAL B 1 187 ? 1.425 33.25 10.391 1 98.69 187 VAL B CA 1
ATOM 4567 C C . VAL B 1 187 ? 2.107 34.406 9.641 1 98.69 187 VAL B C 1
ATOM 4569 O O . VAL B 1 187 ? 3.264 34.719 9.914 1 98.69 187 VAL B O 1
ATOM 4572 N N . PHE B 1 188 ? 1.414 35.031 8.727 1 98.62 188 PHE B N 1
ATOM 4573 C CA . PHE B 1 188 ? 2.006 36.062 7.91 1 98.62 188 PHE B CA 1
ATOM 4574 C C . PHE B 1 188 ? 2.205 37.344 8.734 1 98.62 188 PHE B C 1
ATOM 4576 O O . PHE B 1 188 ? 3.164 38.094 8.516 1 98.62 188 PHE B O 1
ATOM 4583 N N . ALA B 1 189 ? 1.272 37.625 9.672 1 98.75 189 ALA B N 1
ATOM 4584 C CA . ALA B 1 189 ? 1.461 38.75 10.578 1 98.75 189 ALA B CA 1
ATOM 4585 C C . ALA B 1 189 ? 2.713 38.562 11.43 1 98.75 189 ALA B C 1
ATOM 4587 O O . ALA B 1 189 ? 3.494 39.5 11.609 1 98.75 189 ALA B O 1
ATOM 4588 N N . CYS B 1 190 ? 2.895 37.375 11.953 1 98.69 190 CYS B N 1
ATOM 4589 C CA . CYS B 1 190 ? 4.074 37.094 12.758 1 98.69 190 CYS B CA 1
ATOM 4590 C C . CYS B 1 190 ? 5.344 37.156 11.922 1 98.69 190 CYS B C 1
ATOM 4592 O O . CYS B 1 190 ? 6.367 37.656 12.375 1 98.69 190 CYS B O 1
ATOM 4594 N N . ALA B 1 191 ? 5.227 36.562 10.719 1 98.5 191 ALA B N 1
ATOM 4595 C CA . ALA B 1 191 ? 6.383 36.625 9.828 1 98.5 191 ALA B CA 1
ATOM 4596 C C . ALA B 1 191 ? 6.789 38.062 9.539 1 98.5 191 ALA B C 1
ATOM 4598 O O . ALA B 1 191 ? 7.977 38.406 9.578 1 98.5 191 ALA B O 1
ATOM 4599 N N . TRP B 1 192 ? 5.824 38.906 9.234 1 98.06 192 TRP B N 1
ATOM 4600 C CA . TRP B 1 192 ? 6.086 40.312 8.984 1 98.06 192 TRP B CA 1
ATOM 4601 C C . TRP B 1 192 ? 6.688 41 10.211 1 98.06 192 TRP B C 1
ATOM 4603 O O . TRP B 1 192 ? 7.652 41.75 10.102 1 98.06 192 TRP B O 1
ATOM 4613 N N . TRP B 1 193 ? 6.098 40.75 11.359 1 98.5 193 TRP B N 1
ATOM 4614 C CA . TRP B 1 193 ? 6.551 41.375 12.602 1 98.5 193 TRP B CA 1
ATOM 4615 C C . TRP B 1 193 ? 7.98 40.938 12.93 1 98.5 193 TRP B C 1
ATOM 4617 O O . TRP B 1 193 ? 8.812 41.781 13.297 1 98.5 193 TRP B O 1
ATOM 4627 N N . LEU B 1 194 ? 8.344 39.688 12.828 1 98.31 194 LEU B N 1
ATOM 4628 C CA . LEU B 1 194 ? 9.688 39.156 13.102 1 98.31 194 LEU B CA 1
ATOM 4629 C C . LEU B 1 194 ? 10.688 39.75 12.109 1 98.31 194 LEU B C 1
ATOM 4631 O O . LEU B 1 194 ? 11.82 40.062 12.484 1 98.31 194 LEU B O 1
ATOM 4635 N N . GLY B 1 195 ? 10.25 39.781 10.844 1 96.69 195 GLY B N 1
ATOM 4636 C CA . GLY B 1 195 ? 11.102 40.406 9.844 1 96.69 195 GLY B CA 1
ATOM 4637 C C . GLY B 1 195 ? 11.375 41.875 10.141 1 96.69 195 GLY B C 1
ATOM 4638 O O . GLY B 1 195 ? 12.508 42.344 9.984 1 96.69 195 GLY B O 1
ATOM 4639 N N . HIS B 1 196 ? 10.352 42.594 10.539 1 96.19 196 HIS B N 1
ATOM 4640 C CA . HIS B 1 196 ? 10.492 44 10.859 1 96.19 196 HIS B CA 1
ATOM 4641 C C . HIS B 1 196 ? 11.398 44.188 12.062 1 96.19 196 HIS B C 1
ATOM 4643 O O . HIS B 1 196 ? 12.211 45.125 12.086 1 96.19 196 HIS B O 1
ATOM 4649 N N . ARG B 1 197 ? 11.242 43.375 13.039 1 96.75 197 ARG B N 1
ATOM 4650 C CA . ARG B 1 197 ? 12.109 43.438 14.211 1 96.75 197 ARG B CA 1
ATOM 4651 C C . ARG B 1 197 ? 13.57 43.219 13.812 1 96.75 197 ARG B C 1
ATOM 4653 O O . ARG B 1 197 ? 14.461 43.906 14.336 1 96.75 197 ARG B O 1
ATOM 4660 N N . GLU B 1 198 ? 13.812 42.312 12.938 1 95.75 198 GLU B N 1
ATOM 4661 C CA . GLU B 1 198 ? 15.172 42.062 12.469 1 95.75 198 GLU B CA 1
ATOM 4662 C C . GLU B 1 198 ? 15.688 43.219 11.617 1 95.75 198 GLU B C 1
ATOM 4664 O O . GLU B 1 198 ? 16.891 43.5 11.633 1 95.75 198 GLU B O 1
ATOM 4669 N N . GLU B 1 199 ? 14.797 43.75 10.852 1 92.69 199 GLU B N 1
ATOM 4670 C CA . GLU B 1 199 ? 15.18 44.906 10.062 1 92.69 199 GLU B CA 1
ATOM 4671 C C . GLU B 1 199 ? 15.68 46.031 10.961 1 92.69 199 GLU B C 1
ATOM 4673 O O . GLU B 1 199 ? 16.672 46.688 10.641 1 92.69 199 GLU B O 1
ATOM 4678 N N . LYS B 1 200 ? 15.016 46.281 12.016 1 93.44 200 LYS B N 1
ATOM 4679 C CA . LYS B 1 200 ? 15.414 47.281 12.977 1 93.44 200 LYS B CA 1
ATOM 4680 C C . LYS B 1 200 ? 16.703 46.906 13.688 1 93.44 200 LYS B C 1
ATOM 4682 O O . LYS B 1 200 ? 17.594 47.75 13.875 1 93.44 200 LYS B O 1
ATOM 4687 N N . ARG B 1 201 ? 16.781 45.719 14.07 1 93.88 201 ARG B N 1
ATOM 4688 C CA . ARG B 1 201 ? 17.969 45.219 14.773 1 93.88 201 ARG B CA 1
ATOM 4689 C C . ARG B 1 201 ? 19.203 45.344 13.906 1 93.88 201 ARG B C 1
ATOM 4691 O O . ARG B 1 201 ? 20.281 45.719 14.391 1 93.88 201 ARG B O 1
ATOM 4698 N N . LEU B 1 202 ? 19.156 45.094 12.617 1 91.25 202 LEU B N 1
ATOM 4699 C CA . LEU B 1 202 ? 20.281 45.031 11.711 1 91.25 202 LEU B CA 1
ATOM 4700 C C . LEU B 1 202 ? 20.516 46.406 11.039 1 91.25 202 LEU B C 1
ATOM 4702 O O . LEU B 1 202 ? 21.547 46.594 10.391 1 91.25 202 LEU B O 1
ATOM 4706 N N . GLY B 1 203 ? 19.703 47.25 11.242 1 84.38 203 GLY B N 1
ATOM 4707 C CA . GLY B 1 203 ? 19.859 48.562 10.633 1 84.38 203 GLY B CA 1
ATOM 4708 C C . GLY B 1 203 ? 19.734 48.531 9.125 1 84.38 203 GLY B C 1
ATOM 4709 O O . GLY B 1 203 ? 20.453 49.25 8.422 1 84.38 203 GLY B O 1
ATOM 4710 N N . LEU B 1 204 ? 19.219 47.5 8.578 1 76 204 LEU B N 1
ATOM 4711 C CA . LEU B 1 204 ? 19.094 47.344 7.133 1 76 204 LEU B CA 1
ATOM 4712 C C . LEU B 1 204 ? 17.766 47.906 6.645 1 76 204 LEU B C 1
ATOM 4714 O O . LEU B 1 204 ? 16.703 47.469 7.07 1 76 204 LEU B O 1
ATOM 4718 N N . GLY B 1 205 ? 17.625 49.219 6.535 1 60.75 205 GLY B N 1
ATOM 4719 C CA . GLY B 1 205 ? 16.406 49.844 6.059 1 60.75 205 GLY B CA 1
ATOM 4720 C C . GLY B 1 205 ? 16.094 49.531 4.605 1 60.75 205 GLY B C 1
ATOM 4721 O O . GLY B 1 205 ? 16.75 48.656 4.004 1 60.75 205 GLY B O 1
ATOM 4722 N N . ALA B 1 206 ? 15.148 49.938 3.812 1 58.03 206 ALA B N 1
ATOM 4723 C CA . ALA B 1 206 ? 14.664 49.75 2.447 1 58.03 206 ALA B CA 1
ATOM 4724 C C . ALA B 1 206 ? 15.812 49.781 1.446 1 58.03 206 ALA B C 1
ATOM 4726 O O . ALA B 1 206 ? 15.719 49.188 0.372 1 58.03 206 ALA B O 1
ATOM 4727 N N . GLY B 1 207 ? 17 50.188 1.785 1 53.38 207 GLY B N 1
ATOM 4728 C CA . GLY B 1 207 ? 18 50.469 0.763 1 53.38 207 GLY B CA 1
ATOM 4729 C C . GLY B 1 207 ? 19.141 49.469 0.751 1 53.38 207 GLY B C 1
ATOM 4730 O O . GLY B 1 207 ? 20.094 49.594 -0.01 1 53.38 207 GLY B O 1
ATOM 4731 N N . SER B 1 208 ? 19.266 48.438 1.555 1 54.25 208 SER B N 1
ATOM 4732 C CA . SER B 1 208 ? 20.453 47.625 1.518 1 54.25 208 SER B CA 1
ATOM 4733 C C . SER B 1 208 ? 20.312 46.469 0.52 1 54.25 208 SER B C 1
ATOM 4735 O O . SER B 1 208 ? 19.25 45.844 0.444 1 54.25 208 SER B O 1
ATOM 4737 N N . SER B 1 209 ? 20.891 46.562 -0.76 1 52.97 209 SER B N 1
ATOM 4738 C CA . SER B 1 209 ? 20.812 45.562 -1.822 1 52.97 209 SER B CA 1
ATOM 4739 C C . SER B 1 209 ? 21.891 44.5 -1.659 1 52.97 209 SER B C 1
ATOM 4741 O O . SER B 1 209 ? 23.062 44.844 -1.487 1 52.97 209 SER B O 1
ATOM 4743 N N . VAL B 1 210 ? 21.688 43.438 -0.911 1 54.59 210 VAL B N 1
ATOM 4744 C CA . VAL B 1 210 ? 22.672 42.375 -0.981 1 54.59 210 VAL B CA 1
ATOM 4745 C C . VAL B 1 210 ? 22.547 41.625 -2.314 1 54.59 210 VAL B C 1
ATOM 4747 O O . VAL B 1 210 ? 21.438 41.344 -2.771 1 54.59 210 VAL B O 1
ATOM 4750 N N . GLU B 1 211 ? 23.562 41.625 -3.146 1 52.72 211 GLU B N 1
ATOM 4751 C CA . GLU B 1 211 ? 23.656 41.031 -4.477 1 52.72 211 GLU B CA 1
ATOM 4752 C C . GLU B 1 211 ? 23.516 39.5 -4.418 1 52.72 211 GLU B C 1
ATOM 4754 O O . GLU B 1 211 ? 23.734 38.812 -5.418 1 52.72 211 GLU B O 1
ATOM 4759 N N . ALA B 1 212 ? 23.375 38.75 -3.326 1 54.94 212 ALA B N 1
ATOM 4760 C CA . ALA B 1 212 ? 23.5 37.281 -3.475 1 54.94 212 ALA B CA 1
ATOM 4761 C C . ALA B 1 212 ? 22.125 36.625 -3.631 1 54.94 212 ALA B C 1
ATOM 4763 O O . ALA B 1 212 ? 21.266 36.75 -2.754 1 54.94 212 ALA B O 1
ATOM 4764 N N . VAL B 1 213 ? 21.766 36.344 -4.938 1 57.97 213 VAL B N 1
ATOM 4765 C CA . VAL B 1 213 ? 20.547 35.594 -5.16 1 57.97 213 VAL B CA 1
ATOM 4766 C C . VAL B 1 213 ? 20.781 34.094 -4.867 1 57.97 213 VAL B C 1
ATOM 4768 O O . VAL B 1 213 ? 21.641 33.469 -5.492 1 57.97 213 VAL B O 1
ATOM 4771 N N . PRO B 1 214 ? 20.266 33.469 -3.77 1 61.5 214 PRO B N 1
ATOM 4772 C CA . PRO B 1 214 ? 20.422 32.062 -3.512 1 61.5 214 PRO B CA 1
ATOM 4773 C C . PRO B 1 214 ? 19.906 31.188 -4.66 1 61.5 214 PRO B C 1
ATOM 4775 O O . PRO B 1 214 ? 18.922 31.531 -5.316 1 61.5 214 PRO B O 1
ATOM 4778 N N . GLN B 1 215 ? 20.906 30.438 -5.273 1 61.91 215 GLN B N 1
ATOM 4779 C CA . GLN B 1 215 ? 20.5 29.531 -6.352 1 61.91 215 GLN B CA 1
ATOM 4780 C C . GLN B 1 215 ? 20.25 28.125 -5.824 1 61.91 215 GLN B C 1
ATOM 4782 O O . GLN B 1 215 ? 21 27.641 -4.965 1 61.91 215 GLN B O 1
ATOM 4787 N N . ARG B 1 216 ? 19.078 27.578 -6.098 1 68.06 216 ARG B N 1
ATOM 4788 C CA . ARG B 1 216 ? 18.797 26.172 -5.824 1 68.06 216 ARG B CA 1
ATOM 4789 C C . ARG B 1 216 ? 19.578 25.25 -6.75 1 68.06 216 ARG B C 1
ATOM 4791 O O . ARG B 1 216 ? 19.562 25.422 -7.969 1 68.06 216 ARG B O 1
ATOM 4798 N N . VAL B 1 217 ? 20.422 24.406 -6.141 1 69.62 217 VAL B N 1
ATOM 4799 C CA . VAL B 1 217 ? 21.203 23.484 -6.953 1 69.62 217 VAL B CA 1
ATOM 4800 C C . VAL B 1 217 ? 20.469 22.156 -7.09 1 69.62 217 VAL B C 1
ATOM 4802 O O . VAL B 1 217 ? 20.078 21.547 -6.09 1 69.62 217 VAL B O 1
ATOM 4805 N N . LEU B 1 218 ? 20.172 21.844 -8.32 1 76.25 218 LEU B N 1
ATOM 4806 C CA . LEU B 1 218 ? 19.531 20.578 -8.617 1 76.25 218 LEU B CA 1
ATOM 4807 C C . LEU B 1 218 ? 20.547 19.547 -9.086 1 76.25 218 LEU B C 1
ATOM 4809 O O . LEU B 1 218 ? 21.5 19.875 -9.781 1 76.25 218 LEU B O 1
ATOM 4813 N N . SER B 1 219 ? 20.406 18.297 -8.578 1 72.38 219 SER B N 1
ATOM 4814 C CA . SER B 1 219 ? 21.234 17.219 -9.078 1 72.38 219 SER B CA 1
ATOM 4815 C C . SER B 1 219 ? 20.922 16.906 -10.539 1 72.38 219 SER B C 1
ATOM 4817 O O . SER B 1 219 ? 19.875 17.281 -11.047 1 72.38 219 SER B O 1
ATOM 4819 N N . ASP B 1 220 ? 21.812 16.219 -11.18 1 76.56 220 ASP B N 1
ATOM 4820 C CA . ASP B 1 220 ? 21.641 15.844 -12.578 1 76.56 220 ASP B CA 1
ATOM 4821 C C . ASP B 1 220 ? 20.438 14.914 -12.75 1 76.56 220 ASP B C 1
ATOM 4823 O O . ASP B 1 220 ? 19.703 15.023 -13.727 1 76.56 220 ASP B O 1
ATOM 4827 N N . ASP B 1 221 ? 20.25 14.055 -11.836 1 78 221 ASP B N 1
ATOM 4828 C CA . ASP B 1 221 ? 19.125 13.125 -11.922 1 78 221 ASP B CA 1
ATOM 4829 C C . ASP B 1 221 ? 17.797 13.852 -11.789 1 78 221 ASP B C 1
ATOM 4831 O O . ASP B 1 221 ? 16.812 13.484 -12.438 1 78 221 ASP B O 1
ATOM 4835 N N . ASP B 1 222 ? 17.859 14.844 -11.062 1 82.44 222 ASP B N 1
ATOM 4836 C CA . ASP B 1 222 ? 16.641 15.633 -10.883 1 82.44 222 ASP B CA 1
ATOM 4837 C C . ASP B 1 222 ? 16.312 16.422 -12.148 1 82.44 222 ASP B C 1
ATOM 4839 O O . ASP B 1 222 ? 15.141 16.578 -12.5 1 82.44 222 ASP B O 1
ATOM 4843 N N . VAL B 1 223 ? 17.344 16.875 -12.781 1 83.5 223 VAL B N 1
ATOM 4844 C CA . VAL B 1 223 ? 17.156 17.688 -13.984 1 83.5 223 VAL B CA 1
ATOM 4845 C C . VAL B 1 223 ? 16.516 16.844 -15.086 1 83.5 223 VAL B C 1
ATOM 4847 O O . VAL B 1 223 ? 15.664 17.328 -15.828 1 83.5 223 VAL B O 1
ATOM 4850 N N . LYS B 1 224 ? 16.844 15.555 -15.125 1 84.56 224 LYS B N 1
ATOM 4851 C CA . LYS B 1 224 ? 16.328 14.664 -16.172 1 84.56 224 LYS B CA 1
ATOM 4852 C C . LYS B 1 224 ? 14.836 14.406 -15.977 1 84.56 224 LYS B C 1
ATOM 4854 O O . LYS B 1 224 ? 14.117 14.133 -16.938 1 84.56 224 LYS B O 1
ATOM 4859 N N . LEU B 1 225 ? 14.438 14.57 -14.789 1 86.69 225 LEU B N 1
ATOM 4860 C CA . LEU B 1 225 ? 13.047 14.273 -14.484 1 86.69 225 LEU B CA 1
ATOM 4861 C C . LEU B 1 225 ? 12.164 15.492 -14.695 1 86.69 225 LEU B C 1
ATOM 4863 O O . LEU B 1 225 ? 10.938 15.367 -14.82 1 86.69 225 LEU B O 1
ATOM 4867 N N . ARG B 1 226 ? 12.75 16.641 -14.703 1 89.06 226 ARG B N 1
ATOM 4868 C CA . ARG B 1 226 ? 11.984 17.891 -14.734 1 89.06 226 ARG B CA 1
ATOM 4869 C C . ARG B 1 226 ? 11.305 18.078 -16.094 1 89.06 226 ARG B C 1
ATOM 4871 O O . ARG B 1 226 ? 11.844 17.672 -17.125 1 89.06 226 ARG B O 1
ATOM 4878 N N . ARG B 1 227 ? 10.156 18.609 -15.984 1 89.44 227 ARG B N 1
ATOM 4879 C CA . ARG B 1 227 ? 9.383 18.969 -17.172 1 89.44 227 ARG B CA 1
ATOM 4880 C C . ARG B 1 227 ? 8.953 20.422 -17.125 1 89.44 227 ARG B C 1
ATOM 4882 O O . ARG B 1 227 ? 7.766 20.734 -17.062 1 89.44 227 ARG B O 1
ATOM 4889 N N . PRO B 1 228 ? 9.875 21.266 -17.359 1 86.25 228 PRO B N 1
ATOM 4890 C CA . PRO B 1 228 ? 9.594 22.703 -17.219 1 86.25 228 PRO B CA 1
ATOM 4891 C C . PRO B 1 228 ? 8.57 23.203 -18.234 1 86.25 228 PRO B C 1
ATOM 4893 O O . PRO B 1 228 ? 7.84 24.172 -17.953 1 86.25 228 PRO B O 1
ATOM 4896 N N . ARG B 1 229 ? 8.477 22.562 -19.328 1 90.75 229 ARG B N 1
ATOM 4897 C CA . ARG B 1 229 ? 7.555 23 -20.359 1 90.75 229 ARG B CA 1
ATOM 4898 C C . ARG B 1 229 ? 6.105 22.734 -19.969 1 90.75 229 ARG B C 1
ATOM 4900 O O . ARG B 1 229 ? 5.184 23.328 -20.531 1 90.75 229 ARG B O 1
ATOM 4907 N N . LEU B 1 230 ? 5.992 21.875 -19 1 94.12 230 LEU B N 1
ATOM 4908 C CA . LEU B 1 230 ? 4.641 21.484 -18.625 1 94.12 230 LEU B CA 1
ATOM 4909 C C . LEU B 1 230 ? 4.227 22.156 -17.312 1 94.12 230 LEU B C 1
ATOM 4911 O O . LEU B 1 230 ? 3.318 21.672 -16.625 1 94.12 230 LEU B O 1
ATOM 4915 N N . PHE B 1 231 ? 4.82 23.25 -16.953 1 93.56 231 PHE B N 1
ATOM 4916 C CA . PHE B 1 231 ? 4.582 23.938 -15.688 1 93.56 231 PHE B CA 1
ATOM 4917 C C . PHE B 1 231 ? 3.113 24.328 -15.547 1 93.56 231 PHE B C 1
ATOM 4919 O O . PHE B 1 231 ? 2.463 23.984 -14.562 1 93.56 231 PHE B O 1
ATOM 4926 N N . TRP B 1 232 ? 2.611 25 -16.562 1 94.56 232 TRP B N 1
ATOM 4927 C CA . TRP B 1 232 ? 1.25 25.516 -16.469 1 94.56 232 TRP B CA 1
ATOM 4928 C C . TRP B 1 232 ? 0.233 24.391 -16.438 1 94.56 232 TRP B C 1
ATOM 4930 O O . TRP B 1 232 ? -0.764 24.453 -15.711 1 94.56 232 TRP B O 1
ATOM 4940 N N . VAL B 1 233 ? 0.468 23.406 -17.156 1 96.25 233 VAL B N 1
ATOM 4941 C CA . VAL B 1 233 ? -0.437 22.266 -17.203 1 96.25 233 VAL B CA 1
ATOM 4942 C C . VAL B 1 233 ? -0.456 21.578 -15.844 1 96.25 233 VAL B C 1
ATOM 4944 O O . VAL B 1 233 ? -1.523 21.234 -15.328 1 96.25 233 VAL B O 1
ATOM 4947 N N . ASN B 1 234 ? 0.745 21.391 -15.258 1 96.38 234 ASN B N 1
ATOM 4948 C CA . ASN B 1 234 ? 0.853 20.766 -13.938 1 96.38 234 ASN B CA 1
ATOM 4949 C C . ASN B 1 234 ? 0.232 21.625 -12.852 1 96.38 234 ASN B C 1
ATOM 4951 O O . ASN B 1 234 ? -0.412 21.125 -11.938 1 96.38 234 ASN B O 1
ATOM 4955 N N . LEU B 1 235 ? 0.422 22.891 -12.992 1 95.25 235 LEU B N 1
ATOM 4956 C CA . LEU B 1 235 ? -0.157 23.812 -12.008 1 95.25 235 LEU B CA 1
ATOM 4957 C C . LEU B 1 235 ? -1.681 23.781 -12.078 1 95.25 235 LEU B C 1
ATOM 4959 O O . LEU B 1 235 ? -2.354 23.719 -11.047 1 95.25 235 LEU B O 1
ATOM 4963 N N . ILE B 1 236 ? -2.191 23.891 -13.258 1 96.94 236 ILE B N 1
ATOM 4964 C CA . ILE B 1 236 ? -3.637 23.891 -13.453 1 96.94 236 ILE B CA 1
ATOM 4965 C C . ILE B 1 236 ? -4.219 22.562 -12.945 1 96.94 236 ILE B C 1
ATOM 4967 O O . ILE B 1 236 ? -5.258 22.562 -12.281 1 96.94 236 ILE B O 1
ATOM 4971 N N . LEU B 1 237 ? -3.543 21.453 -13.242 1 96.69 237 LEU B N 1
ATOM 4972 C CA . LEU B 1 237 ? -3.998 20.156 -12.781 1 96.69 237 LEU B CA 1
ATOM 4973 C C . LEU B 1 237 ? -4.023 20.094 -11.258 1 96.69 237 LEU B C 1
ATOM 4975 O O . LEU B 1 237 ? -5 19.625 -10.672 1 96.69 237 LEU B O 1
ATOM 4979 N N . THR B 1 238 ? -2.936 20.562 -10.656 1 95.44 238 THR B N 1
ATOM 4980 C CA . THR B 1 238 ? -2.832 20.531 -9.203 1 95.44 238 THR B CA 1
ATOM 4981 C C . THR B 1 238 ? -3.922 21.391 -8.57 1 95.44 238 THR B C 1
ATOM 4983 O O . THR B 1 238 ? -4.594 20.953 -7.633 1 95.44 238 THR B O 1
ATOM 4986 N N . VAL B 1 239 ? -4.152 22.547 -9.094 1 95.56 239 VAL B N 1
ATOM 4987 C CA . VAL B 1 239 ? -5.168 23.453 -8.578 1 95.56 239 VAL B CA 1
ATOM 4988 C C . VAL B 1 239 ? -6.555 22.844 -8.758 1 95.56 239 VAL B C 1
ATOM 4990 O O . VAL B 1 239 ? -7.387 22.891 -7.848 1 95.56 239 VAL B O 1
ATOM 4993 N N . LEU B 1 240 ? -6.785 22.266 -9.883 1 96.38 240 LEU B N 1
ATOM 4994 C CA . LEU B 1 240 ? -8.062 21.625 -10.156 1 96.38 240 LEU B CA 1
ATOM 4995 C C . LEU B 1 240 ? -8.32 20.5 -9.164 1 96.38 240 LEU B C 1
ATOM 4997 O O . LEU B 1 240 ? -9.414 20.406 -8.594 1 96.38 240 LEU B O 1
ATOM 5001 N N . VAL B 1 241 ? -7.336 19.625 -8.93 1 94.88 241 VAL B N 1
ATOM 5002 C CA . VAL B 1 241 ? -7.477 18.5 -8.008 1 94.88 241 VAL B CA 1
ATOM 5003 C C . VAL B 1 241 ? -7.738 19.031 -6.598 1 94.88 241 VAL B C 1
ATOM 5005 O O . VAL B 1 241 ? -8.625 18.531 -5.898 1 94.88 241 VAL B O 1
ATOM 5008 N N . MET B 1 242 ? -7.035 20.031 -6.238 1 92.62 242 MET B N 1
ATOM 5009 C CA . MET B 1 242 ? -7.168 20.594 -4.895 1 92.62 242 MET B CA 1
ATOM 5010 C C . MET B 1 242 ? -8.539 21.234 -4.711 1 92.62 242 MET B C 1
ATOM 5012 O O . MET B 1 242 ? -9.219 21 -3.711 1 92.62 242 MET B O 1
ATOM 5016 N N . VAL B 1 243 ? -9 22.016 -5.645 1 93.69 243 VAL B N 1
ATOM 5017 C CA . VAL B 1 243 ? -10.266 22.734 -5.547 1 93.69 243 VAL B CA 1
ATOM 5018 C C . VAL B 1 243 ? -11.422 21.75 -5.477 1 93.69 243 VAL B C 1
ATOM 5020 O O . VAL B 1 243 ? -12.328 21.891 -4.648 1 93.69 243 VAL B O 1
ATOM 5023 N N . VAL B 1 244 ? -11.391 20.734 -6.293 1 91.81 244 VAL B N 1
ATOM 5024 C CA . VAL B 1 244 ? -12.461 19.75 -6.32 1 91.81 244 VAL B CA 1
ATOM 5025 C C . VAL B 1 244 ? -12.492 18.984 -5 1 91.81 244 VAL B C 1
ATOM 5027 O O . VAL B 1 244 ? -13.562 18.703 -4.461 1 91.81 244 VAL B O 1
ATOM 5030 N N . MET B 1 245 ? -11.336 18.688 -4.508 1 88.31 245 MET B N 1
ATOM 5031 C CA . MET B 1 245 ? -11.242 17.953 -3.254 1 88.31 245 MET B CA 1
ATOM 5032 C C . MET B 1 245 ? -11.734 18.797 -2.084 1 88.31 245 MET B C 1
ATOM 5034 O O . MET B 1 245 ? -12.492 18.328 -1.242 1 88.31 245 MET B O 1
ATOM 5038 N N . ILE B 1 246 ? -11.336 19.984 -2.008 1 87.5 246 ILE B N 1
ATOM 5039 C CA . ILE B 1 246 ? -11.695 20.891 -0.917 1 87.5 246 ILE B CA 1
ATOM 5040 C C . ILE B 1 246 ? -13.188 21.203 -0.975 1 87.5 246 ILE B C 1
ATOM 5042 O O . ILE B 1 246 ? -13.852 21.312 0.062 1 87.5 246 ILE B O 1
ATOM 5046 N N . ALA B 1 247 ? -13.781 21.312 -2.238 1 90.12 247 ALA B N 1
ATOM 5047 C CA . ALA B 1 247 ? -15.203 21.578 -2.42 1 90.12 247 ALA B CA 1
ATOM 5048 C C . ALA B 1 247 ? -16.047 20.359 -2.076 1 90.12 247 ALA B C 1
ATOM 5050 O O . ALA B 1 247 ? -17.25 20.469 -1.868 1 90.12 247 ALA B O 1
ATOM 5051 N N . GLY B 1 248 ? -15.438 19.219 -2.018 1 86.88 248 GLY B N 1
ATOM 5052 C CA . GLY B 1 248 ? -16.156 18 -1.667 1 86.88 248 GLY B CA 1
ATOM 5053 C C . GLY B 1 248 ? -17.031 17.484 -2.787 1 86.88 248 GLY B C 1
ATOM 5054 O O . GLY B 1 248 ? -17.984 16.75 -2.539 1 86.88 248 GLY B O 1
ATOM 5055 N N . TRP B 1 249 ? -16.766 17.891 -4.031 1 90.75 249 TRP B N 1
ATOM 5056 C CA . TRP B 1 249 ? -17.578 17.469 -5.164 1 90.75 249 TRP B CA 1
ATOM 5057 C C . TRP B 1 249 ? -17.328 16 -5.508 1 90.75 249 TRP B C 1
ATOM 5059 O O . TRP B 1 249 ? -18.25 15.289 -5.926 1 90.75 249 TRP B O 1
ATOM 5069 N N . VAL B 1 250 ? -16.141 15.57 -5.363 1 92.62 250 VAL B N 1
ATOM 5070 C CA . VAL B 1 250 ? -15.719 14.211 -5.652 1 92.62 250 VAL B CA 1
ATOM 5071 C C . VAL B 1 250 ? -14.93 13.648 -4.469 1 92.62 250 VAL B C 1
ATOM 5073 O O . VAL B 1 250 ? -14.195 14.391 -3.801 1 92.62 250 VAL B O 1
ATOM 5076 N N . ASP B 1 251 ? -15.172 12.398 -4.16 1 92.06 251 ASP B N 1
ATOM 5077 C CA . ASP B 1 251 ? -14.422 11.766 -3.084 1 92.06 251 ASP B CA 1
ATOM 5078 C C . ASP B 1 251 ? -12.914 11.914 -3.301 1 92.06 251 ASP B C 1
ATOM 5080 O O . ASP B 1 251 ? -12.43 11.789 -4.43 1 92.06 251 ASP B O 1
ATOM 5084 N N . PRO B 1 252 ? -12.273 12.148 -2.219 1 91.88 252 PRO B N 1
ATOM 5085 C CA . PRO B 1 252 ? -10.844 12.461 -2.322 1 91.88 252 PRO B CA 1
ATOM 5086 C C . PRO B 1 252 ? -10.055 11.344 -3 1 91.88 252 PRO B C 1
ATOM 5088 O O . PRO B 1 252 ? -9.164 11.617 -3.814 1 91.88 252 PRO B O 1
ATOM 5091 N N . VAL B 1 253 ? -10.336 10.133 -2.666 1 94.06 253 VAL B N 1
ATOM 5092 C CA . VAL B 1 253 ? -9.578 9.031 -3.238 1 94.06 253 VAL B CA 1
ATOM 5093 C C . VAL B 1 253 ? -9.734 9.023 -4.758 1 94.06 253 VAL B C 1
ATOM 5095 O O . VAL B 1 253 ? -8.766 8.828 -5.488 1 94.06 253 VAL B O 1
ATOM 5098 N N . VAL B 1 254 ? -10.891 9.273 -5.266 1 94.88 254 VAL B N 1
ATOM 5099 C CA . VAL B 1 254 ? -11.18 9.273 -6.695 1 94.88 254 VAL B CA 1
ATOM 5100 C C . VAL B 1 254 ? -10.422 10.414 -7.375 1 94.88 254 VAL B C 1
ATOM 5102 O O . VAL B 1 254 ? -9.812 10.219 -8.43 1 94.88 254 VAL B O 1
ATOM 5105 N N . MET B 1 255 ? -10.453 11.531 -6.746 1 94.81 255 MET B N 1
ATOM 5106 C CA . MET B 1 255 ? -9.82 12.711 -7.344 1 94.81 255 MET B CA 1
ATOM 5107 C C . MET B 1 255 ? -8.305 12.539 -7.406 1 94.81 255 MET B C 1
ATOM 5109 O O . MET B 1 255 ? -7.68 12.906 -8.398 1 94.81 255 MET B O 1
ATOM 5113 N N . PHE B 1 256 ? -7.734 12.008 -6.379 1 95.31 256 PHE B N 1
ATOM 5114 C CA . PHE B 1 256 ? -6.289 11.812 -6.387 1 95.31 256 PHE B CA 1
ATOM 5115 C C . PHE B 1 256 ? -5.895 10.703 -7.355 1 95.31 256 PHE B C 1
ATOM 5117 O O . PHE B 1 256 ? -4.832 10.766 -7.98 1 95.31 256 PHE B O 1
ATOM 5124 N N . MET B 1 257 ? -6.738 9.672 -7.457 1 96.5 257 MET B N 1
ATOM 5125 C CA . MET B 1 257 ? -6.477 8.641 -8.461 1 96.5 257 MET B CA 1
ATOM 5126 C C . MET B 1 257 ? -6.477 9.234 -9.859 1 96.5 257 MET B C 1
ATOM 5128 O O . MET B 1 257 ? -5.562 8.977 -10.648 1 96.5 257 MET B O 1
ATOM 5132 N N . LEU B 1 258 ? -7.473 10.023 -10.172 1 96.12 258 LEU B N 1
ATOM 5133 C CA . LEU B 1 258 ? -7.566 10.68 -11.477 1 96.12 258 LEU B CA 1
ATOM 5134 C C . LEU B 1 258 ? -6.391 11.625 -11.695 1 96.12 258 LEU B C 1
ATOM 5136 O O . LEU B 1 258 ? -5.805 11.648 -12.781 1 96.12 258 LEU B O 1
ATOM 5140 N N . GLY B 1 259 ? -6.148 12.414 -10.688 1 96.81 259 GLY B N 1
ATOM 5141 C CA . GLY B 1 259 ? -5.008 13.312 -10.773 1 96.81 259 GLY B CA 1
ATOM 5142 C C . GLY B 1 259 ? -3.705 12.594 -11.07 1 96.81 259 GLY B C 1
ATOM 5143 O O . GLY B 1 259 ? -2.916 13.047 -11.906 1 96.81 259 GLY B O 1
ATOM 5144 N N . THR B 1 260 ? -3.459 11.508 -10.367 1 96.5 260 THR B N 1
ATOM 5145 C CA . THR B 1 260 ? -2.236 10.727 -10.547 1 96.5 260 THR B CA 1
ATOM 5146 C C . THR B 1 260 ? -2.139 10.188 -11.969 1 96.5 260 THR B C 1
ATOM 5148 O O . THR B 1 260 ? -1.084 10.266 -12.602 1 96.5 260 THR B O 1
ATOM 5151 N N . VAL B 1 261 ? -3.217 9.68 -12.461 1 96.31 261 VAL B N 1
ATOM 5152 C CA . VAL B 1 261 ? -3.252 9.109 -13.797 1 96.31 261 VAL B CA 1
ATOM 5153 C C . VAL B 1 261 ? -2.951 10.188 -14.836 1 96.31 261 VAL B C 1
ATOM 5155 O O . VAL B 1 261 ? -2.117 9.992 -15.719 1 96.31 261 VAL B O 1
ATOM 5158 N N . VAL B 1 262 ? -3.596 11.297 -14.742 1 96.81 262 VAL B N 1
ATOM 5159 C CA . VAL B 1 262 ? -3.398 12.383 -15.688 1 96.81 262 VAL B CA 1
ATOM 5160 C C . VAL B 1 262 ? -1.966 12.906 -15.586 1 96.81 262 VAL B C 1
ATOM 5162 O O . VAL B 1 262 ? -1.319 13.164 -16.609 1 96.81 262 VAL B O 1
ATOM 5165 N N . ALA B 1 263 ? -1.504 13.039 -14.375 1 96.62 263 ALA B N 1
ATOM 5166 C CA . ALA B 1 263 ? -0.142 13.516 -14.148 1 96.62 263 ALA B CA 1
ATOM 5167 C C . ALA B 1 263 ? 0.879 12.57 -14.781 1 96.62 263 ALA B C 1
ATOM 5169 O O . ALA B 1 263 ? 1.849 13.023 -15.398 1 96.62 263 ALA B O 1
ATOM 5170 N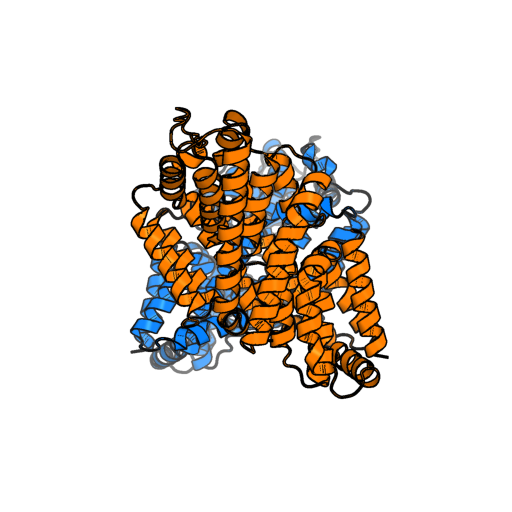 N . LEU B 1 264 ? 0.699 11.312 -14.617 1 95.25 264 LEU B N 1
ATOM 5171 C CA . LEU B 1 264 ? 1.612 10.328 -15.188 1 95.25 264 LEU B CA 1
ATOM 5172 C C . LEU B 1 264 ? 1.585 10.375 -16.703 1 95.25 264 LEU B C 1
ATOM 5174 O O . LEU B 1 264 ? 2.637 10.375 -17.359 1 95.25 264 LEU B O 1
ATOM 5178 N N . CYS B 1 265 ? 0.449 10.43 -17.266 1 94.62 265 CYS B N 1
ATOM 5179 C CA . CYS B 1 265 ? 0.298 10.391 -18.719 1 94.62 265 CYS B CA 1
ATOM 5180 C C . CYS B 1 265 ? 0.892 11.641 -19.375 1 94.62 265 CYS B C 1
ATOM 5182 O O . CYS B 1 265 ? 1.487 11.562 -20.438 1 94.62 265 CYS B O 1
ATOM 5184 N N . ILE B 1 266 ? 0.729 12.789 -18.734 1 95.31 266 ILE B N 1
ATOM 5185 C CA . ILE B 1 266 ? 1.173 14.055 -19.297 1 95.31 266 ILE B CA 1
ATOM 5186 C C . ILE B 1 266 ? 2.682 14.203 -19.109 1 95.31 266 ILE B C 1
ATOM 5188 O O . ILE B 1 266 ? 3.396 14.57 -20.047 1 95.31 266 ILE B O 1
ATOM 5192 N N . ASN B 1 267 ? 3.189 13.844 -17.938 1 95.69 267 ASN B N 1
ATOM 5193 C CA . ASN B 1 267 ? 4.582 14.133 -17.594 1 95.69 267 ASN B CA 1
ATOM 5194 C C . ASN B 1 267 ? 5.508 12.992 -18.016 1 95.69 267 ASN B C 1
ATOM 5196 O O . ASN B 1 267 ? 6.672 13.227 -18.344 1 95.69 267 ASN B O 1
ATOM 5200 N N . TYR B 1 268 ? 5.043 11.82 -17.984 1 93.81 268 TYR B N 1
ATOM 5201 C CA . TYR B 1 268 ? 5.863 10.641 -18.266 1 93.81 268 TYR B CA 1
ATOM 5202 C C . TYR B 1 268 ? 5.102 9.648 -19.141 1 93.81 268 TYR B C 1
ATOM 5204 O O . TYR B 1 268 ? 4.723 8.57 -18.672 1 93.81 268 TYR B O 1
ATOM 5212 N N . PRO B 1 269 ? 5.09 9.883 -20.406 1 90 269 PRO B N 1
ATOM 5213 C CA . PRO B 1 269 ? 4.258 9.078 -21.312 1 90 269 PRO B CA 1
ATOM 5214 C C . PRO B 1 269 ? 4.773 7.656 -21.484 1 90 269 PRO B C 1
ATOM 5216 O O . PRO B 1 269 ? 4.008 6.758 -21.844 1 90 269 PRO B O 1
ATOM 5219 N N . ASN B 1 270 ? 5.988 7.41 -21.234 1 92 270 ASN B N 1
ATOM 5220 C CA . ASN B 1 270 ? 6.551 6.066 -21.328 1 92 270 ASN B CA 1
ATOM 5221 C C . ASN B 1 270 ? 6.211 5.234 -20.094 1 92 270 ASN B C 1
ATOM 5223 O O . ASN B 1 270 ? 6.367 5.699 -18.969 1 92 270 ASN B O 1
ATOM 5227 N N . VAL B 1 271 ? 5.715 3.98 -20.344 1 89.44 271 VAL B N 1
ATOM 5228 C CA . VAL B 1 271 ? 5.219 3.109 -19.281 1 89.44 271 VAL B CA 1
ATOM 5229 C C . VAL B 1 271 ? 6.336 2.814 -18.297 1 89.44 271 VAL B C 1
ATOM 5231 O O . VAL B 1 271 ? 6.102 2.744 -17.078 1 89.44 271 VAL B O 1
ATOM 5234 N N . ASP B 1 272 ? 7.516 2.619 -18.766 1 89.12 272 ASP B N 1
ATOM 5235 C CA . ASP B 1 272 ? 8.641 2.346 -17.891 1 89.12 272 ASP B CA 1
ATOM 5236 C C . ASP B 1 272 ? 8.938 3.547 -16.984 1 89.12 272 ASP B C 1
ATOM 5238 O O . ASP B 1 272 ? 9.289 3.381 -15.82 1 89.12 272 ASP B O 1
ATOM 5242 N N . ALA B 1 273 ? 8.82 4.688 -17.578 1 91.19 273 ALA B N 1
ATOM 5243 C CA . ALA B 1 273 ? 9.023 5.906 -16.812 1 91.19 273 ALA B CA 1
ATOM 5244 C C . ALA B 1 273 ? 7.945 6.059 -15.734 1 91.19 273 ALA B C 1
ATOM 5246 O O . ALA B 1 273 ? 8.219 6.527 -14.633 1 91.19 273 ALA B O 1
ATOM 5247 N N . GLN B 1 274 ? 6.734 5.688 -16.078 1 92.25 274 GLN B N 1
ATOM 5248 C CA . GLN B 1 274 ? 5.645 5.738 -15.117 1 92.25 274 GLN B CA 1
ATOM 5249 C C . GLN B 1 274 ? 5.918 4.812 -13.93 1 92.25 274 GLN B C 1
ATOM 5251 O O . GLN B 1 274 ? 5.738 5.203 -12.781 1 92.25 274 GLN B O 1
ATOM 5256 N N . ARG B 1 275 ? 6.316 3.664 -14.219 1 88.81 275 ARG B N 1
ATOM 5257 C CA . ARG B 1 275 ? 6.625 2.691 -13.172 1 88.81 275 ARG B CA 1
ATOM 5258 C C . ARG B 1 275 ? 7.75 3.193 -12.273 1 88.81 275 ARG B C 1
ATOM 5260 O O . ARG B 1 275 ? 7.707 3.012 -11.055 1 88.81 275 ARG B O 1
ATOM 5267 N N . ALA B 1 276 ? 8.742 3.754 -12.875 1 91.5 276 ALA B N 1
ATOM 5268 C CA . ALA B 1 276 ? 9.875 4.277 -12.117 1 91.5 276 ALA B CA 1
ATOM 5269 C C . ALA B 1 276 ? 9.43 5.387 -11.164 1 91.5 276 ALA B C 1
ATOM 5271 O O . ALA B 1 276 ? 9.977 5.523 -10.07 1 91.5 276 ALA B O 1
ATOM 5272 N N . ARG B 1 277 ? 8.492 6.191 -11.594 1 93 277 ARG B N 1
ATOM 5273 C CA . ARG B 1 277 ? 7.98 7.266 -10.742 1 93 277 ARG B CA 1
ATOM 5274 C C . ARG B 1 277 ? 7.211 6.707 -9.555 1 93 277 ARG B C 1
ATOM 5276 O O . ARG B 1 277 ? 7.328 7.211 -8.438 1 93 277 ARG B O 1
ATOM 5283 N N . ILE B 1 278 ? 6.449 5.723 -9.812 1 91.75 278 ILE B N 1
ATOM 5284 C CA . ILE B 1 278 ? 5.707 5.074 -8.734 1 91.75 278 ILE B CA 1
ATOM 5285 C C . ILE B 1 278 ? 6.68 4.441 -7.742 1 91.75 278 ILE B C 1
ATOM 5287 O O . ILE B 1 278 ? 6.531 4.605 -6.531 1 91.75 278 ILE B O 1
ATOM 5291 N N . ASP B 1 279 ? 7.695 3.84 -8.273 1 91.06 279 ASP B N 1
ATOM 5292 C CA . ASP B 1 279 ? 8.695 3.166 -7.449 1 91.06 279 ASP B CA 1
ATOM 5293 C C . ASP B 1 279 ? 9.445 4.164 -6.57 1 91.06 279 ASP B C 1
ATOM 5295 O O . ASP B 1 279 ? 9.797 3.85 -5.43 1 91.06 279 ASP B O 1
ATOM 5299 N N . ALA B 1 280 ? 9.633 5.312 -7.113 1 92.25 280 ALA B N 1
ATOM 5300 C CA . ALA B 1 280 ? 10.414 6.324 -6.41 1 92.25 280 ALA B CA 1
ATOM 5301 C C . ALA B 1 280 ? 9.719 6.766 -5.129 1 92.25 280 ALA B C 1
ATOM 5303 O O . ALA B 1 280 ? 10.367 7.203 -4.176 1 92.25 280 ALA B O 1
ATOM 5304 N N . HIS B 1 281 ? 8.453 6.613 -5.031 1 92.69 281 HIS B N 1
ATOM 5305 C CA . HIS B 1 281 ? 7.703 7.098 -3.877 1 92.69 281 HIS B CA 1
ATOM 5306 C C . HIS B 1 281 ? 7.047 5.945 -3.123 1 92.69 281 HIS B C 1
ATOM 5308 O O . HIS B 1 281 ? 6.156 6.168 -2.301 1 92.69 281 HIS B O 1
ATOM 5314 N N . ALA B 1 282 ? 7.547 4.738 -3.354 1 93.75 282 ALA B N 1
ATOM 5315 C CA . ALA B 1 282 ? 6.918 3.531 -2.828 1 93.75 282 ALA B CA 1
ATOM 5316 C C . ALA B 1 282 ? 7.117 3.42 -1.319 1 93.75 282 ALA B C 1
ATOM 5318 O O . ALA B 1 282 ? 6.207 3.018 -0.594 1 93.75 282 ALA B O 1
ATOM 5319 N N . LYS B 1 283 ? 8.289 3.775 -0.841 1 92.5 283 LYS B N 1
ATOM 5320 C CA . LYS B 1 283 ? 8.609 3.629 0.576 1 92.5 283 LYS B CA 1
ATOM 5321 C C . LYS B 1 283 ? 7.652 4.441 1.441 1 92.5 283 LYS B C 1
ATOM 5323 O O . LYS B 1 283 ? 7.023 3.902 2.357 1 92.5 283 LYS B O 1
ATOM 5328 N N . THR B 1 284 ? 7.512 5.711 1.063 1 89.69 284 THR B N 1
ATOM 5329 C CA . THR B 1 284 ? 6.66 6.609 1.838 1 89.69 284 THR B CA 1
ATOM 5330 C C . THR B 1 284 ? 5.195 6.184 1.737 1 89.69 284 THR B C 1
ATOM 5332 O O . THR B 1 284 ? 4.473 6.184 2.738 1 89.69 284 THR B O 1
ATOM 5335 N N . ALA B 1 285 ? 4.777 5.828 0.597 1 93.06 285 ALA B N 1
ATOM 5336 C CA . ALA B 1 285 ? 3.385 5.461 0.367 1 93.06 285 ALA B CA 1
ATOM 5337 C C . ALA B 1 285 ? 3.031 4.168 1.094 1 93.06 285 ALA B C 1
ATOM 5339 O O . ALA B 1 285 ? 1.967 4.062 1.705 1 93.06 285 ALA B O 1
ATOM 5340 N N . LEU B 1 286 ? 3.902 3.197 1.08 1 92.62 286 LEU B N 1
ATOM 5341 C CA . LEU B 1 286 ? 3.607 1.905 1.688 1 92.62 286 LEU B CA 1
ATOM 5342 C C . LEU B 1 286 ? 3.59 2.012 3.209 1 92.62 286 LEU B C 1
ATOM 5344 O O . LEU B 1 286 ? 2.773 1.366 3.871 1 92.62 286 LEU B O 1
ATOM 5348 N N . THR B 1 287 ? 4.559 2.701 3.74 1 89 287 THR B N 1
ATOM 5349 C CA . THR B 1 287 ? 4.59 2.865 5.188 1 89 287 THR B CA 1
ATOM 5350 C C . THR B 1 287 ? 3.27 3.434 5.695 1 89 287 THR B C 1
ATOM 5352 O O . THR B 1 287 ? 2.701 2.928 6.668 1 89 287 THR B O 1
ATOM 5355 N N . MET B 1 288 ? 2.816 4.387 5.008 1 88.62 288 MET B N 1
ATOM 5356 C CA . MET B 1 288 ? 1.56 5 5.426 1 88.62 288 MET B CA 1
ATOM 5357 C C . MET B 1 288 ? 0.387 4.055 5.195 1 88.62 288 MET B C 1
ATOM 5359 O O . MET B 1 288 ? -0.496 3.934 6.047 1 88.62 288 MET B O 1
ATOM 5363 N N . ALA B 1 289 ? 0.363 3.426 4.094 1 93 289 ALA B N 1
ATOM 5364 C CA . ALA B 1 289 ? -0.714 2.492 3.768 1 93 289 ALA B CA 1
ATOM 5365 C C . ALA B 1 289 ? -0.777 1.354 4.781 1 93 289 ALA B C 1
ATOM 5367 O O . ALA B 1 289 ? -1.86 0.978 5.234 1 93 289 ALA B O 1
ATOM 5368 N N . SER B 1 290 ? 0.348 0.771 5.148 1 93.62 290 SER B N 1
ATOM 5369 C CA . SER B 1 290 ? 0.394 -0.364 6.062 1 93.62 290 SER B CA 1
ATOM 5370 C C . SER B 1 290 ? -0.063 0.035 7.465 1 93.62 290 SER B C 1
ATOM 5372 O O . SER B 1 290 ? -0.793 -0.71 8.117 1 93.62 290 SER B O 1
ATOM 5374 N N . ILE B 1 291 ? 0.298 1.19 7.887 1 91.12 291 ILE B N 1
ATOM 5375 C CA . ILE B 1 291 ? -0.101 1.663 9.211 1 91.12 291 ILE B CA 1
ATOM 5376 C C . ILE B 1 291 ? -1.607 1.911 9.234 1 91.12 291 ILE B C 1
ATOM 5378 O O . ILE B 1 291 ? -2.275 1.613 10.227 1 91.12 291 ILE B O 1
ATOM 5382 N N . LEU B 1 292 ? -2.111 2.488 8.141 1 93.06 292 LEU B N 1
ATOM 5383 C CA . LEU B 1 292 ? -3.543 2.762 8.086 1 93.06 292 LEU B CA 1
ATOM 5384 C C . LEU B 1 292 ? -4.344 1.465 8.047 1 93.06 292 LEU B C 1
ATOM 5386 O O . LEU B 1 292 ? -5.422 1.376 8.641 1 93.06 292 LEU B O 1
ATOM 5390 N N . LEU B 1 293 ? -3.836 0.512 7.344 1 94.56 293 LEU B N 1
ATOM 5391 C CA . LEU B 1 293 ? -4.484 -0.795 7.363 1 94.56 293 LEU B CA 1
ATOM 5392 C C . LEU B 1 293 ? -4.457 -1.393 8.766 1 94.56 293 LEU B C 1
ATOM 5394 O O . LEU B 1 293 ? -5.445 -1.975 9.219 1 94.56 293 LEU B O 1
ATOM 5398 N N . ALA B 1 294 ? -3.314 -1.271 9.43 1 94.75 294 ALA B N 1
ATOM 5399 C CA . ALA B 1 294 ? -3.207 -1.722 10.812 1 94.75 294 ALA B CA 1
ATOM 5400 C C . ALA B 1 294 ? -4.188 -0.972 11.711 1 94.75 294 ALA B C 1
ATOM 5402 O O . ALA B 1 294 ? -4.754 -1.551 12.641 1 94.75 294 ALA B O 1
ATOM 5403 N N . ALA B 1 295 ? -4.34 0.301 11.438 1 93.44 295 ALA B N 1
ATOM 5404 C CA . ALA B 1 295 ? -5.309 1.098 12.188 1 93.44 295 ALA B CA 1
ATOM 5405 C C . ALA B 1 295 ? -6.727 0.576 11.977 1 93.44 295 ALA B C 1
ATOM 5407 O O . ALA B 1 295 ? -7.559 0.648 12.891 1 93.44 295 ALA B O 1
ATOM 5408 N N . GLY B 1 296 ? -6.98 0.094 10.781 1 94.56 296 GLY B N 1
ATOM 5409 C CA . GLY B 1 296 ? -8.258 -0.558 10.539 1 94.56 296 GLY B CA 1
ATOM 5410 C C . GLY B 1 296 ? -8.5 -1.752 11.445 1 94.56 296 GLY B C 1
ATOM 5411 O O . GLY B 1 296 ? -9.633 -1.99 11.875 1 94.56 296 GLY B O 1
ATOM 5412 N N . VAL B 1 297 ? -7.453 -2.529 11.742 1 96.44 297 VAL B N 1
ATOM 5413 C CA . VAL B 1 297 ? -7.551 -3.643 12.68 1 96.44 297 VAL B CA 1
ATOM 5414 C C . VAL B 1 297 ? -7.957 -3.123 14.055 1 96.44 297 VAL B C 1
ATOM 5416 O O . VAL B 1 297 ? -8.898 -3.641 14.672 1 96.44 297 VAL B O 1
ATOM 5419 N N . PHE B 1 298 ? -7.277 -2.139 14.508 1 94.75 298 PHE B N 1
ATOM 5420 C CA . PHE B 1 298 ? -7.516 -1.564 15.828 1 94.75 298 PHE B CA 1
ATOM 5421 C C . PHE B 1 298 ? -8.938 -1.032 15.938 1 94.75 298 PHE B C 1
ATOM 5423 O O . PHE B 1 298 ? -9.68 -1.406 16.859 1 94.75 298 PHE B O 1
ATOM 5430 N N . THR B 1 299 ? -9.352 -0.194 15.008 1 93.38 299 THR B N 1
ATOM 5431 C CA . THR B 1 299 ? -10.672 0.433 15.086 1 93.38 299 THR B CA 1
ATOM 5432 C C . THR B 1 299 ? -11.773 -0.603 14.906 1 93.38 299 THR B C 1
ATOM 5434 O O . THR B 1 299 ? -12.82 -0.528 15.555 1 93.38 299 THR B O 1
ATOM 5437 N N . GLY B 1 300 ? -11.539 -1.525 13.961 1 95.19 300 GLY B N 1
ATOM 5438 C CA . GLY B 1 300 ? -12.508 -2.588 13.773 1 95.19 300 GLY B CA 1
ATOM 5439 C C . GLY B 1 300 ? -12.773 -3.381 15.039 1 95.19 300 GLY B C 1
ATOM 5440 O O . GLY B 1 300 ? -13.93 -3.637 15.391 1 95.19 300 GLY B O 1
ATOM 5441 N N . ILE B 1 301 ? -11.719 -3.74 15.719 1 96.69 301 ILE B N 1
ATOM 5442 C CA . ILE B 1 301 ? -11.844 -4.551 16.922 1 96.69 301 ILE B CA 1
ATOM 5443 C C . ILE B 1 301 ? -12.453 -3.713 18.047 1 96.69 301 ILE B C 1
ATOM 5445 O O . ILE B 1 301 ? -13.375 -4.164 18.734 1 96.69 301 ILE B O 1
ATOM 5449 N N . MET B 1 302 ? -11.953 -2.488 18.234 1 94.56 302 MET B N 1
ATOM 5450 C CA . MET B 1 302 ? -12.422 -1.646 19.328 1 94.56 302 MET B CA 1
ATOM 5451 C C . MET B 1 302 ? -13.898 -1.317 19.172 1 94.56 302 MET B C 1
ATOM 5453 O O . MET B 1 302 ? -14.641 -1.271 20.156 1 94.56 302 MET B O 1
ATOM 5457 N N . GLN B 1 303 ? -14.344 -1.09 18 1 93.19 303 GLN B N 1
ATOM 5458 C CA . GLN B 1 303 ? -15.75 -0.797 17.734 1 93.19 303 GLN B CA 1
ATOM 5459 C C . GLN B 1 303 ? -16.594 -2.07 17.7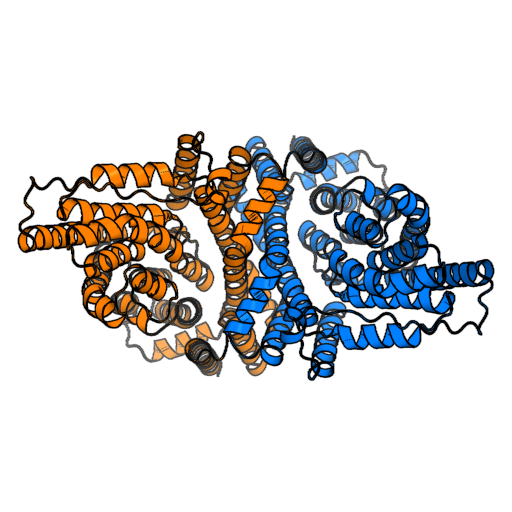5 1 93.19 303 GLN B C 1
ATOM 5461 O O . GLN B 1 303 ? -17.672 -2.1 18.344 1 93.19 303 GLN B O 1
ATOM 5466 N N . GLY B 1 304 ? -16.109 -3.064 17.125 1 94.88 304 GLY B N 1
ATOM 5467 C CA . GLY B 1 304 ? -16.875 -4.301 16.969 1 94.88 304 GLY B CA 1
ATOM 5468 C C . GLY B 1 304 ? -17.094 -5.027 18.281 1 94.88 304 GLY B C 1
ATOM 5469 O O . GLY B 1 304 ? -18.125 -5.656 18.484 1 94.88 304 GLY B O 1
ATOM 5470 N N . THR B 1 305 ? -16.125 -5.012 19.156 1 96.06 305 THR B N 1
ATOM 5471 C CA . THR B 1 305 ? -16.234 -5.699 20.438 1 96.06 305 THR B CA 1
ATOM 5472 C C . THR B 1 305 ? -17.094 -4.898 21.422 1 96.06 305 THR B C 1
ATOM 5474 O O . THR B 1 305 ? -17.516 -5.422 22.453 1 96.06 305 THR B O 1
ATOM 5477 N N . GLY B 1 306 ? -17.203 -3.572 21.094 1 94.38 306 GLY B N 1
ATOM 5478 C CA . GLY B 1 306 ? -17.938 -2.707 22 1 94.38 306 GLY B CA 1
ATOM 5479 C C . GLY B 1 306 ? -17.078 -2.084 23.078 1 94.38 306 GLY B C 1
ATOM 5480 O O . GLY B 1 306 ? -17.578 -1.415 23.984 1 94.38 306 GLY B O 1
ATOM 5481 N N . MET B 1 307 ? -15.82 -2.244 22.984 1 94.81 307 MET B N 1
ATOM 5482 C CA . MET B 1 307 ? -14.914 -1.707 24 1 94.81 307 MET B CA 1
ATOM 5483 C C . MET B 1 307 ? -15.016 -0.187 24.062 1 94.81 307 MET B C 1
ATOM 5485 O O . MET B 1 307 ? -15.031 0.388 25.156 1 94.81 307 MET B O 1
ATOM 5489 N N . LEU B 1 308 ? -15.086 0.492 22.969 1 91.81 308 LEU B N 1
ATOM 5490 C CA . LEU B 1 308 ? -15.188 1.947 22.953 1 91.81 308 LEU B CA 1
ATOM 5491 C C . LEU B 1 308 ? -16.484 2.41 23.609 1 91.81 308 LEU B C 1
ATOM 5493 O O . LEU B 1 308 ? -16.5 3.389 24.359 1 91.81 308 LEU B O 1
ATOM 5497 N N . LYS B 1 309 ? -17.531 1.714 23.281 1 90.62 309 LYS B N 1
ATOM 5498 C CA . LYS B 1 309 ? -18.812 2.039 23.875 1 90.62 309 LYS B CA 1
ATOM 5499 C C . LYS B 1 309 ? -18.797 1.839 25.391 1 90.62 309 LYS B C 1
ATOM 5501 O O . LYS B 1 309 ? -19.328 2.658 26.141 1 90.62 309 LYS B O 1
ATOM 5506 N N . ALA B 1 310 ? -18.203 0.803 25.781 1 93.06 310 ALA B N 1
ATOM 5507 C CA . ALA B 1 310 ? -18.109 0.51 27.219 1 93.06 310 ALA B CA 1
ATOM 5508 C C . ALA B 1 310 ? -17.297 1.582 27.938 1 93.06 310 ALA B C 1
ATOM 5510 O O . ALA B 1 310 ? -17.656 1.991 29.047 1 93.06 310 ALA B O 1
ATOM 5511 N N . ILE B 1 311 ? -16.266 1.97 27.375 1 90.19 311 ILE B N 1
ATOM 5512 C CA . ILE B 1 311 ? -15.438 3.025 27.969 1 90.19 311 ILE B CA 1
ATOM 5513 C C . ILE B 1 311 ? -16.266 4.305 28.094 1 90.19 311 ILE B C 1
ATOM 5515 O O . ILE B 1 311 ? -16.219 4.973 29.141 1 90.19 311 ILE B O 1
ATOM 5519 N N . ALA B 1 312 ? -16.953 4.625 27.047 1 86.88 312 ALA B N 1
ATOM 5520 C CA . ALA B 1 312 ? -17.766 5.828 27.031 1 86.88 312 ALA B CA 1
ATOM 5521 C C . ALA B 1 312 ? -18.812 5.797 28.141 1 86.88 312 ALA B C 1
ATOM 5523 O O . ALA B 1 312 ? -19.062 6.812 28.812 1 86.88 312 ALA B O 1
ATOM 5524 N N . GLU B 1 313 ? -19.375 4.715 28.344 1 89.12 313 GLU B N 1
ATOM 5525 C CA . GLU B 1 313 ? -20.406 4.566 29.359 1 89.12 313 GLU B CA 1
ATOM 5526 C C . GLU B 1 313 ? -19.844 4.777 30.766 1 89.12 313 GLU B C 1
ATOM 5528 O O . GLU B 1 313 ? -20.484 5.418 31.594 1 89.12 313 GLU B O 1
ATOM 5533 N N . VAL B 1 314 ? -18.703 4.27 30.938 1 88.06 314 VAL B N 1
ATOM 5534 C CA . VAL B 1 314 ? -18.078 4.426 32.25 1 88.06 314 VAL B CA 1
ATOM 5535 C C . VAL B 1 314 ? -17.656 5.883 32.438 1 88.06 314 VAL B C 1
ATOM 5537 O O . VAL B 1 314 ? -17.812 6.43 33.531 1 88.06 314 VAL B O 1
ATOM 5540 N N . ALA B 1 315 ? -17.156 6.488 31.406 1 83.81 315 ALA B N 1
ATOM 5541 C CA . ALA B 1 315 ? -16.688 7.871 31.484 1 83.81 315 ALA B CA 1
ATOM 5542 C C . ALA B 1 315 ? -17.844 8.828 31.719 1 83.81 315 ALA B C 1
ATOM 5544 O O . ALA B 1 315 ? -17.734 9.781 32.5 1 83.81 315 ALA B O 1
ATOM 5545 N N . VAL B 1 316 ? -18.953 8.633 31.094 1 82.25 316 VAL B N 1
ATOM 5546 C CA . VAL B 1 316 ? -20.125 9.492 31.203 1 82.25 316 VAL B CA 1
ATOM 5547 C C . VAL B 1 316 ? -20.672 9.453 32.625 1 82.25 316 VAL B C 1
ATOM 5549 O O . VAL B 1 316 ? -21.172 10.461 33.125 1 82.25 316 VAL B O 1
ATOM 5552 N N . ALA B 1 317 ? -20.422 8.359 33.156 1 80.81 317 ALA B N 1
ATOM 5553 C CA . ALA B 1 317 ? -20.906 8.219 34.531 1 80.81 317 ALA B CA 1
ATOM 5554 C C . ALA B 1 317 ? -20.094 9.086 35.5 1 80.81 317 ALA B C 1
ATOM 5556 O O . ALA B 1 317 ? -20.578 9.445 36.562 1 80.81 317 ALA B O 1
ATOM 5557 N N . GLN B 1 318 ? -18.953 9.477 35.062 1 80.56 318 GLN B N 1
ATOM 5558 C CA . GLN B 1 318 ? -18.078 10.227 35.938 1 80.56 318 GLN B CA 1
ATOM 5559 C C . GLN B 1 318 ? -18.078 11.711 35.594 1 80.56 318 GLN B C 1
ATOM 5561 O O . GLN B 1 318 ? -17.531 12.531 36.344 1 80.56 318 GLN B O 1
ATOM 5566 N N . ILE B 1 319 ? -18.594 12.047 34.531 1 79.69 319 ILE B N 1
ATOM 5567 C CA . ILE B 1 319 ? -18.578 13.438 34.062 1 79.69 319 ILE B CA 1
ATOM 5568 C C . ILE B 1 319 ? -19.953 14.07 34.344 1 79.69 319 ILE B C 1
ATOM 5570 O O . ILE B 1 319 ? -20.984 13.547 33.906 1 79.69 319 ILE B O 1
ATOM 5574 N N . PRO B 1 320 ? -19.875 15.148 35.188 1 75.62 320 PRO B N 1
ATOM 5575 C CA . PRO B 1 320 ? -21.156 15.805 35.469 1 75.62 320 PRO B CA 1
ATOM 5576 C C . PRO B 1 320 ? -21.891 16.234 34.219 1 75.62 320 PRO B C 1
ATOM 5578 O O . PRO B 1 320 ? -21.266 16.562 33.219 1 75.62 320 PRO B O 1
ATOM 5581 N N . ALA B 1 321 ? -23.203 16.219 34.312 1 67.12 321 ALA B N 1
ATOM 5582 C CA . ALA B 1 321 ? -24.094 16.562 33.188 1 67.12 321 ALA B CA 1
ATOM 5583 C C . ALA B 1 321 ? -23.797 17.969 32.688 1 67.12 321 ALA B C 1
ATOM 5585 O O . ALA B 1 321 ? -23.531 18.891 33.469 1 67.12 321 ALA B O 1
ATOM 5586 N N . GLY B 1 322 ? -23.656 18.219 31.391 1 74.19 322 GLY B N 1
ATOM 5587 C CA . GLY B 1 322 ? -23.453 19.516 30.766 1 74.19 322 GLY B CA 1
ATOM 5588 C C . GLY B 1 322 ? -22 19.781 30.422 1 74.19 322 GLY B C 1
ATOM 5589 O O . GLY B 1 322 ? -21.703 20.656 29.609 1 74.19 322 GLY B O 1
ATOM 5590 N N . HIS B 1 323 ? -21.156 19.109 31.047 1 79.25 323 HIS B N 1
ATOM 5591 C CA . HIS B 1 323 ? -19.734 19.391 30.844 1 79.25 323 HIS B CA 1
ATOM 5592 C C . HIS B 1 323 ? -19.219 18.734 29.578 1 79.25 323 HIS B C 1
ATOM 5594 O O . HIS B 1 323 ? -18.078 18.969 29.172 1 79.25 323 HIS B O 1
ATOM 5600 N N . GLY B 1 324 ? -20.016 17.984 28.984 1 82.69 324 GLY B N 1
ATOM 5601 C CA . GLY B 1 324 ? -19.641 17.359 27.734 1 82.69 324 GLY B CA 1
ATOM 5602 C C . GLY B 1 324 ? -19.344 18.375 26.625 1 82.69 324 GLY B C 1
ATOM 5603 O O . GLY B 1 324 ? -18.438 18.172 25.828 1 82.69 324 GLY B O 1
ATOM 5604 N N . LYS B 1 325 ? -20.016 19.422 26.703 1 83.94 325 LYS B N 1
ATOM 5605 C CA . LYS B 1 325 ? -19.906 20.453 25.672 1 83.94 325 LYS B CA 1
ATOM 5606 C C . LYS B 1 325 ? -18.531 21.125 25.719 1 83.94 325 LYS B C 1
ATOM 5608 O O . LYS B 1 325 ? -18.109 21.75 24.734 1 83.94 325 LYS B O 1
ATOM 5613 N N . LEU B 1 326 ? -17.859 20.891 26.75 1 91.69 326 LEU B N 1
ATOM 5614 C CA . LEU B 1 326 ? -16.578 21.562 26.922 1 91.69 326 LEU B CA 1
ATOM 5615 C C . LEU B 1 326 ? -15.445 20.703 26.344 1 91.69 326 LEU B C 1
ATOM 5617 O O . LEU B 1 326 ? -14.328 21.172 26.172 1 91.69 326 LEU B O 1
ATOM 5621 N N . ILE B 1 327 ? -15.789 19.516 26.047 1 93.62 327 ILE B N 1
ATOM 5622 C CA . ILE B 1 327 ? -14.758 18.547 25.688 1 93.62 327 ILE B CA 1
ATOM 5623 C C . ILE B 1 327 ? -14 19.031 24.453 1 93.62 327 ILE B C 1
ATOM 5625 O O . ILE B 1 327 ? -12.773 19.141 24.469 1 93.62 327 ILE B O 1
ATOM 5629 N N . PRO B 1 328 ? -14.703 19.406 23.359 1 96.25 328 PRO B N 1
ATOM 5630 C CA . PRO B 1 328 ? -13.969 19.875 22.188 1 96.25 328 PRO B CA 1
ATOM 5631 C C . PRO B 1 328 ? -13.141 21.125 22.469 1 96.25 328 PRO B C 1
ATOM 5633 O O . PRO B 1 328 ? -12.031 21.266 21.953 1 96.25 328 PRO B O 1
ATOM 5636 N N . ALA B 1 329 ? -13.648 21.984 23.266 1 96.56 329 ALA B N 1
ATOM 5637 C CA . ALA B 1 329 ? -12.914 23.203 23.625 1 96.56 329 ALA B CA 1
ATOM 5638 C C . ALA B 1 329 ? -11.625 22.859 24.359 1 96.56 329 ALA B C 1
ATOM 5640 O O . ALA B 1 329 ? -10.562 23.406 24.047 1 96.56 329 ALA B O 1
ATOM 5641 N N . VAL B 1 330 ? -11.758 22 25.328 1 95.88 330 VAL B N 1
ATOM 5642 C CA . VAL B 1 330 ? -10.594 21.594 26.109 1 95.88 330 VAL B CA 1
ATOM 5643 C C . VAL B 1 330 ? -9.562 20.922 25.203 1 95.88 330 VAL B C 1
ATOM 5645 O O . VAL B 1 330 ? -8.375 21.234 25.266 1 95.88 330 VAL B O 1
ATOM 5648 N N . VAL B 1 331 ? -10.031 20 24.359 1 96.94 331 VAL B N 1
ATOM 5649 C CA . VAL B 1 331 ? -9.156 19.312 23.422 1 96.94 331 VAL B CA 1
ATOM 5650 C C . VAL B 1 331 ? -8.461 20.344 22.516 1 96.94 331 VAL B C 1
ATOM 5652 O O . VAL B 1 331 ? -7.254 20.25 22.281 1 96.94 331 VAL B O 1
ATOM 5655 N N . GLY B 1 332 ? -9.172 21.328 22.031 1 97.75 332 GLY B N 1
ATOM 5656 C CA . GLY B 1 332 ? -8.617 22.344 21.172 1 97.75 332 GLY B CA 1
ATOM 5657 C C . GLY B 1 332 ? -7.5 23.141 21.828 1 97.75 332 GLY B C 1
ATOM 5658 O O . GLY B 1 332 ? -6.453 23.375 21.219 1 97.75 332 GLY B O 1
ATOM 5659 N N . PHE B 1 333 ? -7.672 23.484 23.078 1 97.81 333 PHE B N 1
ATOM 5660 C CA . PHE B 1 333 ? -6.723 24.344 23.766 1 97.81 333 PHE B CA 1
ATOM 5661 C C . PHE B 1 333 ? -5.457 23.578 24.125 1 97.81 333 PHE B C 1
ATOM 5663 O O . PHE B 1 333 ? -4.371 24.156 24.203 1 97.81 333 PHE B O 1
ATOM 5670 N N . ILE B 1 334 ? -5.582 22.281 24.25 1 97.44 334 ILE B N 1
ATOM 5671 C CA . ILE B 1 334 ? -4.391 21.531 24.641 1 97.44 334 ILE B CA 1
ATOM 5672 C C . ILE B 1 334 ? -3.885 20.703 23.469 1 97.44 334 ILE B C 1
ATOM 5674 O O . ILE B 1 334 ? -3.023 19.844 23.625 1 97.44 334 ILE B O 1
ATOM 5678 N N . SER B 1 335 ? -4.441 20.891 22.312 1 97.44 335 SER B N 1
ATOM 5679 C CA . SER B 1 335 ? -4.121 20.062 21.141 1 97.44 335 SER B CA 1
ATOM 5680 C C . SER B 1 335 ? -2.646 20.172 20.781 1 97.44 335 SER B C 1
ATOM 5682 O O . SER B 1 335 ? -1.978 19.156 20.562 1 97.44 335 SER B O 1
ATOM 5684 N N . MET B 1 336 ? -2.088 21.422 20.703 1 97.75 336 MET B N 1
ATOM 5685 C CA . MET B 1 336 ? -0.688 21.578 20.312 1 97.75 336 MET B CA 1
ATOM 5686 C C . MET B 1 336 ? 0.236 20.938 21.344 1 97.75 336 MET B C 1
ATOM 5688 O O . MET B 1 336 ? 1.126 20.172 21 1 97.75 336 MET B O 1
ATOM 5692 N N . PRO B 1 337 ? 0.081 21.125 22.656 1 96.62 337 PRO B N 1
ATOM 5693 C CA . PRO B 1 337 ? 0.914 20.5 23.672 1 96.62 337 PRO B CA 1
ATOM 5694 C C . PRO B 1 337 ? 0.823 18.969 23.641 1 96.62 337 PRO B C 1
ATOM 5696 O O . PRO B 1 337 ? 1.79 18.281 23.969 1 96.62 337 PRO B O 1
ATOM 5699 N N . LEU B 1 338 ? -0.295 18.453 23.219 1 95.88 338 LEU B N 1
ATOM 5700 C CA . LEU B 1 338 ? -0.467 17.016 23.156 1 95.88 338 LEU B CA 1
ATOM 5701 C C . LEU B 1 338 ? 0.495 16.391 22.141 1 95.88 338 LEU B C 1
ATOM 5703 O O . LEU B 1 338 ? 0.844 15.219 22.25 1 95.88 338 LEU B O 1
ATOM 5707 N N . SER B 1 339 ? 0.967 17.203 21.203 1 95.31 339 SER B N 1
ATOM 5708 C CA . SER B 1 339 ? 1.928 16.75 20.203 1 95.31 339 SER B CA 1
ATOM 5709 C C . SER B 1 339 ? 3.291 16.484 20.828 1 95.31 339 SER B C 1
ATOM 5711 O O . SER B 1 339 ? 4.125 15.781 20.25 1 95.31 339 SER B O 1
ATOM 5713 N N . MET B 1 340 ? 3.533 17.109 21.984 1 92.88 340 MET B N 1
ATOM 5714 C CA . MET B 1 340 ? 4.797 16.891 22.688 1 92.88 340 MET B CA 1
ATOM 5715 C C . MET B 1 340 ? 4.766 15.586 23.469 1 92.88 340 MET B C 1
ATOM 5717 O O . MET B 1 340 ? 5.816 15.055 23.828 1 92.88 340 MET B O 1
ATOM 5721 N N . LEU B 1 341 ? 3.568 15.094 23.625 1 90 341 LEU B N 1
ATOM 5722 C CA . LEU B 1 341 ? 3.406 13.93 24.484 1 90 341 LEU B CA 1
ATOM 5723 C C . LEU B 1 341 ? 3.135 12.68 23.656 1 90 341 LEU B C 1
ATOM 5725 O O . LEU B 1 341 ? 3.535 11.578 24.047 1 90 341 LEU B O 1
ATOM 5729 N N . PHE B 1 342 ? 2.395 12.867 22.594 1 92.12 342 PHE B N 1
ATOM 5730 C CA . PHE B 1 342 ? 1.942 11.719 21.812 1 92.12 342 PHE B CA 1
ATOM 5731 C C . PHE B 1 342 ? 2.445 11.805 20.391 1 92.12 342 PHE B C 1
ATOM 5733 O O . PHE B 1 342 ? 2.482 12.883 19.797 1 92.12 342 PHE B O 1
ATOM 5740 N N . ASP B 1 343 ? 2.859 10.672 19.875 1 90.19 343 ASP B N 1
ATOM 5741 C CA . ASP B 1 343 ? 3.098 10.617 18.438 1 90.19 343 ASP B CA 1
ATOM 5742 C C . ASP B 1 343 ? 1.781 10.586 17.672 1 90.19 343 ASP B C 1
ATOM 5744 O O . ASP B 1 343 ? 0.721 10.336 18.25 1 90.19 343 ASP B O 1
ATOM 5748 N N . PRO B 1 344 ? 1.826 10.836 16.406 1 92.62 344 PRO B N 1
ATOM 5749 C CA . PRO B 1 344 ? 0.589 10.945 15.625 1 92.62 344 PRO B CA 1
ATOM 5750 C C . PRO B 1 344 ? -0.251 9.672 15.664 1 92.62 344 PRO B C 1
ATOM 5752 O O . PRO B 1 344 ? -1.47 9.734 15.844 1 92.62 344 PRO B O 1
ATOM 5755 N N . ASP B 1 345 ? 0.291 8.562 15.555 1 90.38 345 ASP B N 1
ATOM 5756 C CA . ASP B 1 345 ? -0.449 7.309 15.508 1 90.38 345 ASP B CA 1
ATOM 5757 C C . ASP B 1 345 ? -1.113 7.008 16.844 1 90.38 345 ASP B C 1
ATOM 5759 O O . ASP B 1 345 ? -2.285 6.629 16.891 1 90.38 345 ASP B O 1
ATOM 5763 N N . SER B 1 346 ? -0.335 7.227 17.906 1 89.06 346 SER B N 1
ATOM 5764 C CA . SER B 1 346 ? -0.85 6.969 19.234 1 89.06 346 SER B CA 1
ATOM 5765 C C . SER B 1 346 ? -2.045 7.859 19.547 1 89.06 346 SER B C 1
ATOM 5767 O O . SER B 1 346 ? -3.027 7.406 20.141 1 89.06 346 SER B O 1
ATOM 5769 N N . TYR B 1 347 ? -1.938 9.062 19.172 1 95.19 347 TYR B N 1
ATOM 5770 C CA . TYR B 1 347 ? -3.018 9.977 19.516 1 95.19 347 TYR B CA 1
ATOM 5771 C C . TYR B 1 347 ? -4.254 9.711 18.672 1 95.19 347 TYR B C 1
ATOM 5773 O O . TYR B 1 347 ? -5.352 9.523 19.188 1 95.19 347 TYR B O 1
ATOM 5781 N N . TYR B 1 348 ? -4.191 9.695 17.391 1 95.5 348 TYR B N 1
ATOM 5782 C CA . TYR B 1 348 ? -5.352 9.711 16.5 1 95.5 348 TYR B CA 1
ATOM 5783 C C . TYR B 1 348 ? -6.02 8.344 16.453 1 95.5 348 TYR B C 1
ATOM 5785 O O . TYR B 1 348 ? -7.238 8.242 16.281 1 95.5 348 TYR B O 1
ATOM 5793 N N . PHE B 1 349 ? -5.316 7.309 16.672 1 91.06 349 PHE B N 1
ATOM 5794 C CA . PHE B 1 349 ? -5.938 5.992 16.625 1 91.06 349 PHE B CA 1
ATOM 5795 C C . PHE B 1 349 ? -6.211 5.484 18.047 1 91.06 349 PHE B C 1
ATOM 5797 O O . PHE B 1 349 ? -7.117 4.672 18.25 1 91.06 349 PHE B O 1
ATOM 5804 N N . GLY B 1 350 ? -5.484 5.973 18.953 1 90.12 350 GLY B N 1
ATOM 5805 C CA . GLY B 1 350 ? -5.613 5.469 20.312 1 90.12 350 GLY B CA 1
ATOM 5806 C C . GLY B 1 350 ? -6.418 6.391 21.219 1 90.12 350 GLY B C 1
ATOM 5807 O O . GLY B 1 350 ? -7.395 5.965 21.844 1 90.12 350 GLY B O 1
ATOM 5808 N N . VAL B 1 351 ? -6.094 7.637 21.219 1 92.69 351 VAL B N 1
ATOM 5809 C CA . VAL B 1 351 ? -6.625 8.57 22.203 1 92.69 351 VAL B CA 1
ATOM 5810 C C . VAL B 1 351 ? -7.887 9.234 21.656 1 92.69 351 VAL B C 1
ATOM 5812 O O . VAL B 1 351 ? -8.93 9.242 22.328 1 92.69 351 VAL B O 1
ATOM 5815 N N . MET B 1 352 ? -7.871 9.703 20.516 1 95.94 352 MET B N 1
ATOM 5816 C CA . MET B 1 352 ? -8.93 10.531 19.953 1 95.94 352 MET B CA 1
ATOM 5817 C C . MET B 1 352 ? -10.242 9.766 19.875 1 95.94 352 MET B C 1
ATOM 5819 O O . MET B 1 352 ? -11.297 10.289 20.25 1 95.94 352 MET B O 1
ATOM 5823 N N . PRO B 1 353 ? -10.203 8.492 19.453 1 93.44 353 PRO B N 1
ATOM 5824 C CA . PRO B 1 353 ? -11.477 7.766 19.375 1 93.44 353 PRO B CA 1
ATOM 5825 C C . PRO B 1 353 ? -12.141 7.598 20.734 1 93.44 353 PRO B C 1
ATOM 5827 O O . PRO B 1 353 ? -13.375 7.594 20.828 1 93.44 353 PRO B O 1
ATOM 5830 N N . VAL B 1 354 ? -11.352 7.48 21.719 1 91.31 354 VAL B N 1
ATOM 5831 C CA . VAL B 1 354 ? -11.875 7.355 23.078 1 91.31 354 VAL B CA 1
ATOM 5832 C C . VAL B 1 354 ? -12.555 8.656 23.5 1 91.31 354 VAL B C 1
ATOM 5834 O O . VAL B 1 354 ? -13.688 8.648 23.969 1 91.31 354 VAL B O 1
ATOM 5837 N N . ILE B 1 355 ? -11.883 9.758 23.297 1 93.88 355 ILE B N 1
ATOM 5838 C CA . ILE B 1 355 ? -12.438 11.062 23.641 1 93.88 355 ILE B CA 1
ATOM 5839 C C . ILE B 1 355 ? -13.711 11.305 22.844 1 93.88 355 ILE B C 1
ATOM 5841 O O . ILE B 1 355 ? -14.695 11.812 23.375 1 93.88 355 ILE B O 1
ATOM 5845 N N . ALA B 1 356 ? -13.68 10.953 21.609 1 94.81 356 ALA B N 1
ATOM 5846 C CA . ALA B 1 356 ? -14.828 11.148 20.719 1 94.81 356 ALA B CA 1
ATOM 5847 C C . ALA B 1 356 ? -16.031 10.336 21.188 1 94.81 356 ALA B C 1
ATOM 5849 O O . ALA B 1 356 ? -17.172 10.82 21.156 1 94.81 356 ALA B O 1
ATOM 5850 N N . GLU B 1 357 ? -15.766 9.148 21.625 1 91.19 357 GLU B N 1
ATOM 5851 C CA . GLU B 1 357 ? -16.844 8.289 22.078 1 91.19 357 GLU B CA 1
ATOM 5852 C C . GLU B 1 357 ? -17.422 8.781 23.406 1 91.19 357 GLU B C 1
ATOM 5854 O O . GLU B 1 357 ? -18.625 8.711 23.641 1 91.19 357 GLU B O 1
ATOM 5859 N N . VAL B 1 358 ? -16.594 9.148 24.25 1 90.38 358 VAL B N 1
ATOM 5860 C CA . VAL B 1 358 ? -17.031 9.742 25.516 1 90.38 358 VAL B CA 1
ATOM 5861 C C . VAL B 1 358 ? -17.875 10.992 25.219 1 90.38 358 VAL B C 1
ATOM 5863 O O . VAL B 1 358 ? -18.922 11.195 25.828 1 90.38 358 VAL B O 1
ATOM 5866 N N . GLY B 1 359 ? -17.359 11.844 24.344 1 92.12 359 GLY B N 1
ATOM 5867 C CA . GLY B 1 359 ? -18.109 13.016 23.938 1 92.12 359 GLY B CA 1
ATOM 5868 C C . GLY B 1 359 ? -19.484 12.664 23.375 1 92.12 359 GLY B C 1
ATOM 5869 O O . GLY B 1 359 ? -20.484 13.289 23.734 1 92.12 359 GLY B O 1
ATOM 5870 N N . LYS B 1 360 ? -19.469 11.734 22.562 1 91.75 360 LYS B N 1
ATOM 5871 C CA . LYS B 1 360 ? -20.719 11.297 21.969 1 91.75 360 LYS B CA 1
ATOM 5872 C C . LYS B 1 360 ? -21.734 10.906 23.031 1 91.75 360 LYS B C 1
ATOM 5874 O O . LYS B 1 360 ? -22.906 11.258 22.922 1 91.75 360 LYS B O 1
ATOM 5879 N N . ALA B 1 361 ? -21.297 10.234 23.984 1 88.56 361 ALA B N 1
ATOM 5880 C CA . ALA B 1 361 ? -22.172 9.805 25.078 1 88.56 361 ALA B CA 1
ATOM 5881 C C . ALA B 1 361 ? -22.688 11 25.875 1 88.56 361 ALA B C 1
ATOM 5883 O O . ALA B 1 361 ? -23.734 10.914 26.516 1 88.56 361 ALA B O 1
ATOM 5884 N N . LEU B 1 362 ? -22.016 12.023 25.75 1 90 362 LEU B N 1
ATOM 5885 C CA . LEU B 1 362 ? -22.406 13.227 26.484 1 90 362 LEU B CA 1
ATOM 5886 C C . LEU B 1 362 ? -23.078 14.234 25.547 1 90 362 LEU B C 1
ATOM 5888 O O . LEU B 1 362 ? -23.25 15.398 25.906 1 90 362 LEU B O 1
ATOM 5892 N N . GLY B 1 363 ? -23.312 13.781 24.359 1 88.31 363 GLY B N 1
ATOM 5893 C CA . GLY B 1 363 ? -24.078 14.586 23.422 1 88.31 363 GLY B CA 1
ATOM 5894 C C . GLY B 1 363 ? -23.203 15.43 22.516 1 88.31 363 GLY B C 1
ATOM 5895 O O . GLY B 1 363 ? -23.703 16.344 21.844 1 88.31 363 GLY B O 1
ATOM 5896 N N . VAL B 1 364 ? -21.984 15.234 22.516 1 93.25 364 VAL B N 1
ATOM 5897 C CA . VAL B 1 364 ? -21.062 15.969 21.656 1 93.25 364 VAL B CA 1
ATOM 5898 C C . VAL B 1 364 ? -20.812 15.18 20.375 1 93.25 364 VAL B C 1
ATOM 5900 O O . VAL B 1 364 ? -20.641 13.961 20.406 1 93.25 364 VAL B O 1
ATOM 5903 N N . ASP B 1 365 ? -20.844 15.867 19.266 1 94.75 365 ASP B N 1
ATOM 5904 C CA . ASP B 1 365 ? -20.531 15.242 17.984 1 94.75 365 ASP B CA 1
ATOM 5905 C C . ASP B 1 365 ? -19.062 14.82 17.906 1 94.75 365 ASP B C 1
ATOM 5907 O O . ASP B 1 365 ? -18.156 15.648 18.094 1 94.75 365 ASP B O 1
ATOM 5911 N N . PRO B 1 366 ? -18.828 13.555 17.625 1 94.75 366 PRO B N 1
ATOM 5912 C CA . PRO B 1 366 ? -17.453 13.078 17.5 1 94.75 366 PRO B CA 1
ATOM 5913 C C . PRO B 1 366 ? -16.625 13.906 16.516 1 94.75 366 PRO B C 1
ATOM 5915 O O . PRO B 1 366 ? -15.414 14.055 16.688 1 94.75 366 PRO B O 1
ATOM 5918 N N . LEU B 1 367 ? -17.266 14.438 15.547 1 96.31 367 LEU B N 1
ATOM 5919 C CA . LEU B 1 367 ? -16.594 15.273 14.555 1 96.31 367 LEU B CA 1
ATOM 5920 C C . LEU B 1 367 ? -15.93 16.469 15.219 1 96.31 367 LEU B C 1
ATOM 5922 O O . LEU B 1 367 ? -14.859 16.906 14.789 1 96.31 367 LEU B O 1
ATOM 5926 N N . GLN B 1 368 ? -16.531 16.953 16.203 1 97.44 368 GLN B N 1
ATOM 5927 C CA . GLN B 1 368 ? -16.031 18.141 16.875 1 97.44 368 GLN B CA 1
ATOM 5928 C C . GLN B 1 368 ? -14.734 17.844 17.641 1 97.44 368 GLN B C 1
ATOM 5930 O O . GLN B 1 368 ? -13.852 18.688 17.734 1 97.44 368 GLN B O 1
ATOM 5935 N N . VAL B 1 369 ? -14.656 16.656 18.125 1 96.69 369 VAL B N 1
ATOM 5936 C CA . VAL B 1 369 ? -13.445 16.266 18.828 1 96.69 369 VAL B CA 1
ATOM 5937 C C . VAL B 1 369 ? -12.289 16.125 17.844 1 96.69 369 VAL B C 1
ATOM 5939 O O . VAL B 1 369 ? -11.172 16.562 18.125 1 96.69 369 VAL B O 1
ATOM 5942 N N . ALA B 1 370 ? -12.586 15.492 16.688 1 97.75 370 ALA B N 1
ATOM 5943 C CA . ALA B 1 370 ? -11.57 15.367 15.648 1 97.75 370 ALA B CA 1
ATOM 5944 C C . ALA B 1 370 ? -11.133 16.734 15.141 1 97.75 370 ALA B C 1
ATOM 5946 O O . ALA B 1 370 ? -9.938 16.984 14.953 1 97.75 370 ALA B O 1
ATOM 5947 N N . GLN B 1 371 ? -12.07 17.625 14.922 1 98.38 371 GLN B N 1
ATOM 5948 C CA . GLN B 1 371 ? -11.781 18.969 14.445 1 98.38 371 GLN B CA 1
ATOM 5949 C C . GLN B 1 371 ? -10.953 19.734 15.461 1 98.38 371 GLN B C 1
ATOM 5951 O O . GLN B 1 371 ? -10 20.438 15.102 1 98.38 371 GLN B O 1
ATOM 5956 N N . ALA B 1 372 ? -11.305 19.609 16.719 1 98.31 372 ALA B N 1
ATOM 5957 C CA . ALA B 1 372 ? -10.539 20.25 17.781 1 98.31 372 ALA B CA 1
ATOM 5958 C C . ALA B 1 372 ? -9.102 19.719 17.812 1 98.31 372 ALA B C 1
ATOM 5960 O O . ALA B 1 372 ? -8.156 20.5 18.016 1 98.31 372 ALA B O 1
ATOM 5961 N N . SER B 1 373 ? -8.938 18.422 17.609 1 98.12 373 SER B N 1
ATOM 5962 C CA . SER B 1 373 ? -7.617 17.812 17.594 1 98.12 373 SER B CA 1
ATOM 5963 C C . SER B 1 373 ? -6.766 18.359 16.453 1 98.12 373 SER B C 1
ATOM 5965 O O . SER B 1 373 ? -5.566 18.594 16.625 1 98.12 373 SER B O 1
ATOM 5967 N N . LEU B 1 374 ? -7.367 18.609 15.32 1 98.12 374 LEU B N 1
ATOM 5968 C CA . LEU B 1 374 ? -6.664 19.031 14.109 1 98.12 374 LEU B CA 1
ATOM 5969 C C . LEU B 1 374 ? -6.109 20.453 14.273 1 98.12 374 LEU B C 1
ATOM 5971 O O . LEU B 1 374 ? -5.266 20.875 13.492 1 98.12 374 LEU B O 1
ATOM 5975 N N . LEU B 1 375 ? -6.535 21.141 15.297 1 98.25 375 LEU B N 1
ATOM 5976 C CA . LEU B 1 375 ? -6.109 22.531 15.484 1 98.25 375 LEU B CA 1
ATOM 5977 C C . LEU B 1 375 ? -4.703 22.594 16.078 1 98.25 375 LEU B C 1
ATOM 5979 O O . LEU B 1 375 ? -4.059 23.641 16.047 1 98.25 375 LEU B O 1
ATOM 5983 N N . GLY B 1 376 ? -4.262 21.359 16.531 1 97.81 376 GLY B N 1
ATOM 5984 C CA . GLY B 1 376 ? -2.932 21.469 17.109 1 97.81 376 GLY B CA 1
ATOM 5985 C C . GLY B 1 376 ? -2.176 20.156 17.109 1 97.81 376 GLY B C 1
ATOM 5986 O O . GLY B 1 376 ? -0.946 20.141 17.031 1 97.81 376 GLY B O 1
ATOM 5987 N N . VAL B 1 377 ? -2.861 19.016 17.203 1 97.31 377 VAL B N 1
ATOM 5988 C CA . VAL B 1 377 ? -2.174 17.734 17.359 1 97.31 377 VAL B CA 1
ATOM 5989 C C . VAL B 1 377 ? -1.502 17.344 16.047 1 97.31 377 VAL B C 1
ATOM 5991 O O . VAL B 1 377 ? -2.16 16.844 15.133 1 97.31 377 VAL B O 1
ATOM 5994 N N . HIS B 1 378 ? -0.199 17.5 15.984 1 95.75 378 HIS B N 1
ATOM 5995 C CA . HIS B 1 378 ? 0.691 17.172 14.875 1 95.75 378 HIS B CA 1
ATOM 5996 C C . HIS B 1 378 ? 0.308 17.938 13.617 1 95.75 378 HIS B C 1
ATOM 5998 O O . HIS B 1 378 ? 0.429 17.422 12.508 1 95.75 378 HIS B O 1
ATOM 6004 N N . THR B 1 379 ? -0.364 19.047 13.805 1 97.44 379 THR B N 1
ATOM 6005 C CA . THR B 1 379 ? -0.465 20.125 12.844 1 97.44 379 THR B CA 1
ATOM 6006 C C . THR B 1 379 ? 0.42 21.297 13.258 1 97.44 379 THR B C 1
ATOM 6008 O O . THR B 1 379 ? 1.613 21.328 12.953 1 97.44 379 THR B O 1
ATOM 6011 N N . THR B 1 380 ? -0.102 22.141 14.156 1 97.94 380 THR B N 1
ATOM 6012 C CA . THR B 1 380 ? 0.779 23.188 14.688 1 97.94 380 THR B CA 1
ATOM 6013 C C . THR B 1 380 ? 1.819 22.578 15.625 1 97.94 380 THR B C 1
ATOM 6015 O O . THR B 1 380 ? 2.873 23.172 15.859 1 97.94 380 THR B O 1
ATOM 6018 N N . GLY B 1 381 ? 1.626 21.422 16.062 1 97.38 381 GLY B N 1
ATOM 6019 C CA . GLY B 1 381 ? 2.512 20.812 17.047 1 97.38 381 GLY B CA 1
ATOM 6020 C C . GLY B 1 381 ? 3.648 20.031 16.406 1 97.38 381 GLY B C 1
ATOM 6021 O O . GLY B 1 381 ? 4.699 19.844 17.031 1 97.38 381 GLY B O 1
ATOM 6022 N N . PHE B 1 382 ? 3.527 19.562 15.195 1 95.5 382 PHE B N 1
ATOM 6023 C CA . PHE B 1 382 ? 4.477 18.594 14.656 1 95.5 382 PHE B CA 1
ATOM 6024 C C . PHE B 1 382 ? 5.855 19.219 14.492 1 95.5 382 PHE B C 1
ATOM 6026 O O . PHE B 1 382 ? 6.871 18.594 14.773 1 95.5 382 PHE B O 1
ATOM 6033 N N . PRO B 1 383 ? 5.98 20.531 14.109 1 97.31 383 PRO B N 1
ATOM 6034 C CA . PRO B 1 383 ? 7.305 21.078 13.805 1 97.31 383 PRO B CA 1
ATOM 6035 C C . PRO B 1 383 ? 8.141 21.328 15.055 1 97.31 383 PRO B C 1
ATOM 6037 O O . PRO B 1 383 ? 9.328 21.672 14.953 1 97.31 383 PRO B O 1
ATOM 6040 N N . VAL B 1 384 ? 7.551 21.141 16.203 1 97.06 384 VAL B N 1
ATOM 6041 C CA . VAL B 1 384 ? 8.305 21.344 17.438 1 97.06 384 VAL B CA 1
ATOM 6042 C C . VAL B 1 384 ? 8.305 20.062 18.25 1 97.06 384 VAL B C 1
ATOM 6044 O O . VAL B 1 384 ? 8.859 20.016 19.359 1 97.06 384 VAL B O 1
ATOM 6047 N N . SER B 1 385 ? 7.688 19.047 17.75 1 95.44 385 SER B N 1
ATOM 6048 C CA . SER B 1 385 ? 7.555 17.797 18.484 1 95.44 385 SER B CA 1
ATOM 6049 C C . SER B 1 385 ? 8.836 16.969 18.422 1 95.44 385 SER B C 1
ATOM 6051 O O . SER B 1 385 ? 9.383 16.75 17.344 1 95.44 385 SER B O 1
ATOM 6053 N N . PRO B 1 386 ? 9.352 16.531 19.531 1 91.12 386 PRO B N 1
ATOM 6054 C CA . PRO B 1 386 ? 10.531 15.648 19.516 1 91.12 386 PRO B CA 1
ATOM 6055 C C . PRO B 1 386 ? 10.211 14.242 19.016 1 91.12 386 PRO B C 1
ATOM 6057 O O . PRO B 1 386 ? 11.102 13.406 18.922 1 91.12 386 PRO B O 1
ATOM 6060 N N . LEU B 1 387 ? 8.945 14.039 18.672 1 88.62 387 LEU B N 1
ATOM 6061 C CA . LEU B 1 387 ? 8.492 12.719 18.25 1 88.62 387 LEU B CA 1
ATOM 6062 C C . LEU B 1 387 ? 8.344 12.648 16.734 1 88.62 387 LEU B C 1
ATOM 6064 O O . LEU B 1 387 ? 7.953 11.609 16.203 1 88.62 387 LEU B O 1
ATOM 6068 N N . THR B 1 388 ? 8.695 13.672 16.094 1 88.44 388 THR B N 1
ATOM 6069 C CA . THR B 1 388 ? 8.57 13.727 14.641 1 88.44 388 THR B CA 1
ATOM 6070 C C . THR B 1 388 ? 9.938 13.922 13.992 1 88.44 388 THR B C 1
ATOM 6072 O O . THR B 1 388 ? 10.633 14.898 14.273 1 88.44 388 THR B O 1
ATOM 6075 N N . PRO B 1 389 ? 10.312 13.086 13.125 1 88.31 389 PRO B N 1
ATOM 6076 C CA . PRO B 1 389 ? 11.602 13.219 12.445 1 88.31 389 PRO B CA 1
ATOM 6077 C C . PRO B 1 389 ? 11.734 14.531 11.68 1 88.31 389 PRO B C 1
ATOM 6079 O O . PRO B 1 389 ? 12.836 15.086 11.586 1 88.31 389 PRO B O 1
ATOM 6082 N N . ALA B 1 390 ? 10.656 15.016 11.227 1 93.62 390 ALA B N 1
ATOM 6083 C CA . ALA B 1 390 ? 10.688 16.266 10.461 1 93.62 390 ALA B CA 1
ATOM 6084 C C . ALA B 1 390 ? 11.172 17.422 11.32 1 93.62 390 ALA B C 1
ATOM 6086 O O . ALA B 1 390 ? 11.828 18.344 10.828 1 93.62 390 ALA B O 1
ATOM 6087 N N . THR B 1 391 ? 10.875 17.359 12.586 1 95.75 391 THR B N 1
ATOM 6088 C CA . THR B 1 391 ? 11.344 18.391 13.5 1 95.75 391 THR B CA 1
ATOM 6089 C C . THR B 1 391 ? 12.867 18.406 13.578 1 95.75 391 THR B C 1
ATOM 6091 O O . THR B 1 391 ? 13.492 19.469 13.523 1 95.75 391 THR B O 1
ATOM 6094 N N . PHE B 1 392 ? 13.453 17.266 13.609 1 92.75 392 PHE B N 1
ATOM 6095 C CA . PHE B 1 392 ? 14.906 17.156 13.68 1 92.75 392 PHE B CA 1
ATOM 6096 C C . PHE B 1 392 ? 15.539 17.562 12.352 1 92.75 392 PHE B C 1
ATOM 6098 O O . PHE B 1 392 ? 16.641 18.125 12.336 1 92.75 392 PHE B O 1
ATOM 6105 N N . LEU B 1 393 ? 14.828 17.219 11.344 1 94.56 393 LEU B N 1
ATOM 6106 C CA . LEU B 1 393 ? 15.297 17.656 10.039 1 94.56 393 LEU B CA 1
ATOM 6107 C C . LEU B 1 393 ? 15.32 19.188 9.969 1 94.56 393 LEU B C 1
ATOM 6109 O O . LEU B 1 393 ? 16.281 19.781 9.477 1 94.56 393 LEU B O 1
ATOM 6113 N N . LEU B 1 394 ? 14.32 19.797 10.422 1 97.31 394 LEU B N 1
ATOM 6114 C CA . LEU B 1 394 ? 14.188 21.25 10.414 1 97.31 394 LEU B CA 1
ATOM 6115 C C . LEU B 1 394 ? 15.336 21.891 11.172 1 97.31 394 LEU B C 1
ATOM 6117 O O . LEU B 1 394 ? 16.031 22.766 10.641 1 97.31 394 LEU B O 1
ATOM 6121 N N . VAL B 1 395 ? 15.617 21.484 12.375 1 96.94 395 VAL B N 1
ATOM 6122 C CA . VAL B 1 395 ? 16.641 22.109 13.211 1 96.94 395 VAL B CA 1
ATOM 6123 C C . VAL B 1 395 ? 18.031 21.781 12.68 1 96.94 395 VAL B C 1
ATOM 6125 O O . VAL B 1 395 ? 18.953 22.594 12.773 1 96.94 395 VAL B O 1
ATOM 6128 N N . GLY B 1 396 ? 18.188 20.609 12.18 1 95.94 396 GLY B N 1
ATOM 6129 C CA . GLY B 1 396 ? 19.438 20.234 11.555 1 95.94 396 GLY B CA 1
ATOM 6130 C C . GLY B 1 396 ? 19.797 21.109 10.359 1 95.94 396 GLY B C 1
ATOM 6131 O O . GLY B 1 396 ? 20.938 21.547 10.211 1 95.94 396 GL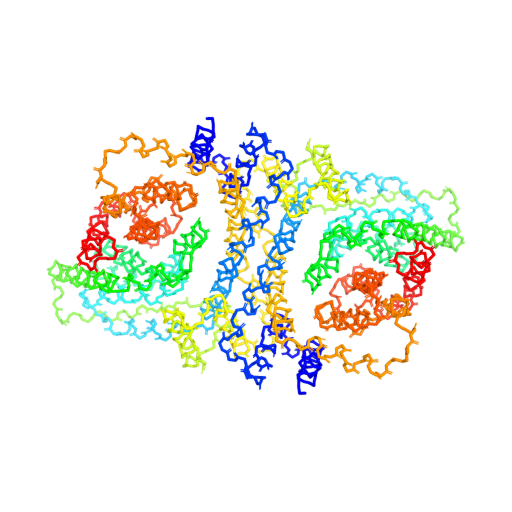Y B O 1
ATOM 6132 N N . LEU B 1 397 ? 18.828 21.281 9.5 1 95.75 397 LEU B N 1
ATOM 6133 C CA . LEU B 1 397 ? 19.047 22.109 8.312 1 95.75 397 LEU B CA 1
ATOM 6134 C C . LEU B 1 397 ? 19.344 23.547 8.695 1 95.75 397 LEU B C 1
ATOM 6136 O O . LEU B 1 397 ? 20.141 24.219 8.031 1 95.75 397 LEU B O 1
ATOM 6140 N N . CYS B 1 398 ? 18.734 24.031 9.727 1 97.12 398 CYS B N 1
ATOM 6141 C CA . CYS B 1 398 ? 18.938 25.406 10.18 1 97.12 398 CYS B CA 1
ATOM 6142 C C . CYS B 1 398 ? 20.188 25.531 11.023 1 97.12 398 CYS B C 1
ATOM 6144 O O . CYS B 1 398 ? 20.641 26.641 11.32 1 97.12 398 CYS B O 1
ATOM 6146 N N . LYS B 1 399 ? 20.75 24.344 11.438 1 94.69 399 LYS B N 1
ATOM 6147 C CA . LYS B 1 399 ? 21.953 24.297 12.258 1 94.69 399 LYS B CA 1
ATOM 6148 C C . LYS B 1 399 ? 21.734 24.984 13.602 1 94.69 399 LYS B C 1
ATOM 6150 O O . LYS B 1 399 ? 22.531 25.828 14.023 1 94.69 399 LYS B O 1
ATOM 6155 N N . ILE B 1 400 ? 20.656 24.688 14.172 1 96 400 ILE B N 1
ATOM 6156 C CA . ILE B 1 400 ? 20.359 25.172 15.516 1 96 400 ILE B CA 1
ATOM 6157 C C . ILE B 1 400 ? 19.984 23.984 16.406 1 96 400 ILE B C 1
ATOM 6159 O O . ILE B 1 400 ? 19.719 22.891 15.922 1 96 400 ILE B O 1
ATOM 6163 N N . GLU B 1 401 ? 19.953 24.188 17.719 1 95.25 401 GLU B N 1
ATOM 6164 C CA . GLU B 1 401 ? 19.594 23.141 18.672 1 95.25 401 GLU B CA 1
ATOM 6165 C C . GLU B 1 401 ? 18.078 23.062 18.859 1 95.25 401 GLU B C 1
ATOM 6167 O O . GLU B 1 401 ? 17.391 24.078 18.812 1 95.25 401 GLU B O 1
ATOM 6172 N N . LEU B 1 402 ? 17.609 21.906 19.125 1 95.94 402 LEU B N 1
ATOM 6173 C CA . LEU B 1 402 ? 16.188 21.656 19.297 1 95.94 402 LEU B CA 1
ATOM 6174 C C . LEU B 1 402 ? 15.609 22.5 20.422 1 95.94 402 LEU B C 1
ATOM 6176 O O . LEU B 1 402 ? 14.531 23.094 20.281 1 95.94 402 LEU B O 1
ATOM 6180 N N . ALA B 1 403 ? 16.344 22.594 21.5 1 94.69 403 ALA B N 1
ATOM 6181 C CA . ALA B 1 403 ? 15.875 23.344 22.656 1 94.69 403 ALA B CA 1
ATOM 6182 C C . ALA B 1 403 ? 15.68 24.812 22.312 1 94.69 403 ALA B C 1
ATOM 6184 O O . ALA B 1 403 ? 14.711 25.438 22.75 1 94.69 403 ALA B O 1
ATOM 6185 N N . ASP B 1 404 ? 16.625 25.375 21.578 1 96.06 404 ASP B N 1
ATOM 6186 C CA . ASP B 1 404 ? 16.531 26.766 21.172 1 96.06 404 ASP B CA 1
ATOM 6187 C C . ASP B 1 404 ? 15.344 26.984 20.234 1 96.06 404 ASP B C 1
ATOM 6189 O O . ASP B 1 404 ? 14.633 27.984 20.359 1 96.06 404 ASP B O 1
ATOM 6193 N N . HIS B 1 405 ? 15.172 26.094 19.328 1 97.75 405 HIS B N 1
ATOM 6194 C CA . HIS B 1 405 ? 14.031 26.156 18.422 1 97.75 405 HIS B CA 1
ATOM 6195 C C . HIS B 1 405 ? 12.711 26.094 19.188 1 97.75 405 HIS B C 1
ATOM 6197 O O . HIS B 1 405 ? 11.82 26.906 18.953 1 97.75 405 HIS B O 1
ATOM 6203 N N . GLN B 1 406 ? 12.594 25.188 20.094 1 97.56 406 GLN B N 1
ATOM 6204 C CA . GLN B 1 406 ? 11.359 25 20.859 1 97.56 406 GLN B CA 1
ATOM 6205 C C . GLN B 1 406 ? 11.055 26.219 21.719 1 97.56 406 GLN B C 1
ATOM 6207 O O . GLN B 1 406 ? 9.906 26.688 21.766 1 97.56 406 GLN B O 1
ATOM 6212 N N . ARG B 1 407 ? 12.062 26.734 22.375 1 97.19 407 ARG B N 1
ATOM 6213 C CA . ARG B 1 407 ? 11.875 27.906 23.234 1 97.19 407 ARG B CA 1
ATOM 6214 C C . ARG B 1 407 ? 11.391 29.109 22.422 1 97.19 407 ARG B C 1
ATOM 6216 O O . ARG B 1 407 ? 10.562 29.891 22.891 1 97.19 407 ARG B O 1
ATOM 6223 N N . PHE B 1 408 ? 11.883 29.203 21.281 1 97.94 408 PHE B N 1
ATOM 6224 C CA . PHE B 1 408 ? 11.555 30.344 20.438 1 97.94 408 PHE B CA 1
ATOM 6225 C C . PHE B 1 408 ? 10.219 30.141 19.734 1 97.94 408 PHE B C 1
ATOM 6227 O O . PHE B 1 408 ? 9.406 31.062 19.656 1 97.94 408 PHE B O 1
ATOM 6234 N N . THR B 1 409 ? 9.977 28.953 19.188 1 98.56 409 THR B N 1
ATOM 6235 C CA . THR B 1 409 ? 8.914 28.703 18.219 1 98.56 409 THR B CA 1
ATOM 6236 C C . THR B 1 409 ? 7.629 28.281 18.922 1 98.56 409 THR B C 1
ATOM 6238 O O . THR B 1 409 ? 6.527 28.578 18.453 1 98.56 409 THR B O 1
ATOM 6241 N N . ILE B 1 410 ? 7.672 27.609 20.078 1 98.38 410 ILE B N 1
ATOM 6242 C CA . ILE B 1 410 ? 6.512 27.016 20.75 1 98.38 410 ILE B CA 1
ATOM 6243 C C . ILE B 1 410 ? 5.504 28.109 21.094 1 98.38 410 ILE B C 1
ATOM 6245 O O . ILE B 1 410 ? 4.305 27.969 20.844 1 98.38 410 ILE B O 1
ATOM 6249 N N . PRO B 1 411 ? 5.918 29.234 21.609 1 98.25 411 PRO B N 1
ATOM 6250 C CA . PRO B 1 411 ? 4.926 30.281 21.906 1 98.25 411 PRO B CA 1
ATOM 6251 C C . PRO B 1 411 ? 4.141 30.719 20.672 1 98.25 411 PRO B C 1
ATOM 6253 O O . PRO B 1 411 ? 2.939 30.969 20.766 1 98.25 411 PRO B O 1
ATOM 6256 N N . PHE B 1 412 ? 4.777 30.828 19.547 1 98.56 412 PHE B N 1
ATOM 6257 C CA . PHE B 1 412 ? 4.113 31.266 18.312 1 98.56 412 PHE B CA 1
ATOM 6258 C C . PHE B 1 412 ? 3.129 30.203 17.844 1 98.56 412 PHE B C 1
ATOM 6260 O O . PHE B 1 412 ? 1.997 30.516 17.469 1 98.56 412 PHE B O 1
ATOM 6267 N N . LEU B 1 413 ? 3.568 28.969 17.844 1 98.69 413 LEU B N 1
ATOM 6268 C CA . LEU B 1 413 ? 2.719 27.875 17.375 1 98.69 413 LEU B CA 1
ATOM 6269 C C . LEU B 1 413 ? 1.556 27.641 18.328 1 98.69 413 LEU B C 1
ATOM 6271 O O . LEU B 1 413 ? 0.449 27.312 17.906 1 98.69 413 LEU B O 1
ATOM 6275 N N . PHE B 1 414 ? 1.847 27.734 19.594 1 98.56 414 PHE B N 1
ATOM 6276 C CA . PHE B 1 414 ? 0.779 27.609 20.578 1 98.56 414 PHE B CA 1
ATOM 6277 C C . PHE B 1 414 ? -0.236 28.734 20.422 1 98.56 414 PHE B C 1
ATOM 6279 O O . PHE B 1 414 ? -1.444 28.5 20.5 1 98.56 414 PHE B O 1
ATOM 6286 N N . ALA B 1 415 ? 0.243 29.938 20.25 1 98.62 415 ALA B N 1
ATOM 6287 C CA . ALA B 1 415 ? -0.645 31.078 20.016 1 98.62 415 ALA B CA 1
ATOM 6288 C C . ALA B 1 415 ? -1.514 30.844 18.781 1 98.62 415 ALA B C 1
ATOM 6290 O O . ALA B 1 415 ? -2.699 31.188 18.766 1 98.62 415 ALA B O 1
ATOM 6291 N N . ALA B 1 416 ? -0.911 30.344 17.734 1 98.62 416 ALA B N 1
ATOM 6292 C CA . ALA B 1 416 ? -1.671 30.031 16.531 1 98.62 416 ALA B CA 1
ATOM 6293 C C . ALA B 1 416 ? -2.777 29.031 16.828 1 98.62 416 ALA B C 1
ATOM 6295 O O . ALA B 1 416 ? -3.914 29.188 16.375 1 98.62 416 ALA B O 1
ATOM 6296 N N . SER B 1 417 ? -2.451 27.969 17.531 1 98.5 417 SER B N 1
ATOM 6297 C CA . SER B 1 417 ? -3.416 26.922 17.891 1 98.5 417 SER B CA 1
ATOM 6298 C C . SER B 1 417 ? -4.551 27.5 18.734 1 98.5 417 SER B C 1
ATOM 6300 O O . SER B 1 417 ? -5.719 27.188 18.5 1 98.5 417 SER B O 1
ATOM 6302 N N . VAL B 1 418 ? -4.199 28.297 19.719 1 98.56 418 VAL B N 1
ATOM 6303 C CA . VAL B 1 418 ? -5.188 28.906 20.609 1 98.56 418 VAL B CA 1
ATOM 6304 C C . VAL B 1 418 ? -6.098 29.828 19.797 1 98.56 418 VAL B C 1
ATOM 6306 O O . VAL B 1 418 ? -7.32 29.812 19.969 1 98.56 418 VAL B O 1
ATOM 6309 N N . LEU B 1 419 ? -5.477 30.656 18.938 1 98.69 419 LEU B N 1
ATOM 6310 C CA . LEU B 1 419 ? -6.254 31.562 18.094 1 98.69 419 LEU B CA 1
ATOM 6311 C C . LEU B 1 419 ? -7.219 30.797 17.203 1 98.69 419 LEU B C 1
ATOM 6313 O O . LEU B 1 419 ? -8.383 31.188 17.062 1 98.69 419 LEU B O 1
ATOM 6317 N N . MET B 1 420 ? -6.77 29.75 16.609 1 98.69 420 MET B N 1
ATOM 6318 C CA . MET B 1 420 ? -7.621 28.922 15.758 1 98.69 420 MET B CA 1
ATOM 6319 C C . MET B 1 420 ? -8.727 28.25 16.578 1 98.69 420 MET B C 1
ATOM 6321 O O . MET B 1 420 ? -9.859 28.125 16.094 1 98.69 420 MET B O 1
ATOM 6325 N N . THR B 1 421 ? -8.398 27.828 17.797 1 98.56 421 THR B N 1
ATOM 6326 C CA . THR B 1 421 ? -9.398 27.234 18.672 1 98.56 421 THR B CA 1
ATOM 6327 C C . THR B 1 421 ? -10.484 28.234 19.031 1 98.56 421 THR B C 1
ATOM 6329 O O . THR B 1 421 ? -11.68 27.938 18.969 1 98.56 421 THR B O 1
ATOM 6332 N N . LEU B 1 422 ? -10.07 29.438 19.406 1 98.56 422 LEU B N 1
ATOM 6333 C CA . LEU B 1 422 ? -11.023 30.5 19.719 1 98.56 422 LEU B CA 1
ATOM 6334 C C . LEU B 1 422 ? -11.898 30.812 18.5 1 98.56 422 LEU B C 1
ATOM 6336 O O . LEU B 1 422 ? -13.109 31.016 18.641 1 98.56 422 LEU B O 1
ATOM 6340 N N . THR B 1 423 ? -11.297 30.859 17.344 1 98.62 423 THR B N 1
ATOM 6341 C CA . THR B 1 423 ? -12.047 31.125 16.125 1 98.62 423 THR B CA 1
ATOM 6342 C C . THR B 1 423 ? -13.062 30.016 15.867 1 98.62 423 THR B C 1
ATOM 6344 O O . THR B 1 423 ? -14.203 30.281 15.484 1 98.62 423 THR B O 1
ATOM 6347 N N . ALA B 1 424 ? -12.656 28.75 16.031 1 98.25 424 ALA B N 1
ATOM 6348 C CA . ALA B 1 424 ? -13.539 27.609 15.828 1 98.25 424 ALA B CA 1
ATOM 6349 C C . ALA B 1 424 ? -14.734 27.656 16.781 1 98.25 424 ALA B C 1
ATOM 6351 O O . ALA B 1 424 ? -15.852 27.312 16.406 1 98.25 424 ALA B O 1
ATOM 6352 N N . LEU B 1 425 ? -14.469 28.078 18 1 97.56 425 LEU B N 1
ATOM 6353 C CA . LEU B 1 425 ? -15.531 28.219 19 1 97.56 425 LEU B CA 1
ATOM 6354 C C . LEU B 1 425 ? -16.484 29.344 18.609 1 97.56 425 LEU B C 1
ATOM 6356 O O . LEU B 1 425 ? -17.719 29.188 18.688 1 97.56 425 LEU B O 1
ATOM 6360 N N . LEU B 1 426 ? -15.945 30.406 18.141 1 97.75 426 LEU B N 1
ATOM 6361 C CA . LEU B 1 426 ? -16.75 31.562 17.75 1 97.75 426 LEU B CA 1
ATOM 6362 C C . LEU B 1 426 ? -17.641 31.234 16.562 1 97.75 426 LEU B C 1
ATOM 6364 O O . LEU B 1 426 ? -18.781 31.703 16.469 1 97.75 426 LEU B O 1
ATOM 6368 N N . LEU B 1 427 ? -17.125 30.406 15.641 1 97.44 427 LEU B N 1
ATOM 6369 C CA . LEU B 1 427 ? -17.859 30.062 14.43 1 97.44 427 LEU B CA 1
ATOM 6370 C C . LEU B 1 427 ? -18.781 28.891 14.672 1 97.44 427 LEU B C 1
ATOM 6372 O O . LEU B 1 427 ? -19.594 28.547 13.805 1 97.44 427 LEU B O 1
ATOM 6376 N N . GLY B 1 428 ? -18.641 28.219 15.766 1 95.62 428 GLY B N 1
ATOM 6377 C CA . GLY B 1 428 ? -19.5 27.094 16.109 1 95.62 428 GLY B CA 1
ATOM 6378 C C . GLY B 1 428 ? -19.078 25.781 15.484 1 95.62 428 GLY B C 1
ATOM 6379 O O . GLY B 1 428 ? -19.875 24.859 15.344 1 95.62 428 GLY B O 1
ATOM 6380 N N . VAL B 1 429 ? -17.875 25.797 15.047 1 96.19 429 VAL B N 1
ATOM 6381 C CA . VAL B 1 429 ? -17.344 24.562 14.461 1 96.19 429 VAL B CA 1
ATOM 6382 C C . VAL B 1 429 ? -17.141 23.516 15.555 1 96.19 429 VAL B C 1
ATOM 6384 O O . VAL B 1 429 ? -17.375 22.328 15.328 1 96.19 429 VAL B O 1
ATOM 6387 N N . ILE B 1 430 ? -16.594 24 16.656 1 96.06 430 ILE B N 1
ATOM 6388 C CA . ILE B 1 430 ? -16.484 23.109 17.812 1 96.06 430 ILE B CA 1
ATOM 6389 C C . ILE B 1 430 ? -17.188 23.75 19 1 96.06 430 ILE B C 1
ATOM 6391 O O . ILE B 1 430 ? -17.391 24.953 19.047 1 96.06 430 ILE B O 1
#

Sequence (860 aa):
MLATLGVITILCLLAAVMSKRLSPLVALIALPIIAALLGGFGLQTSAFIITGIKNVAPVVGMFVFAILFFGIMTDAGMLDPIIDRILRTVGTRPTRIVVGTATLALLVHLDGSGAVTFLVTVPAMLPLYTRLGIDKRILACVCAMAAGVNFLPWTGPVLRSSAALHVPVADLFQPLIPVQIVGLIFVFACAWWLGHREEKRLGLGAGSSVEAVPQRVLSDDDVKLRRPRLFWVNLILTVLVMVVMIAGWVDPVVMFMLGTVVALCINYPNVDAQRARIDAHAKTALTMASILLAAGVFTGIMQGTGMLKAIAEVAVAQIPAGHGKLIPAVVGFISMPLSMLFDPDSYYFGVMPVIAEVGKALGVDPLQVAQASLLGVHTTGFPVSPLTPATFLLVGLCKIELADHQRFTIPFLFAASVLMTLTALLLGVIMLATLGVITILCLLAAVMSKRLSPLVALIALPIIAALLGGFGLQTSAFIITGIKNVAPVVGMFVFAILFFGIMTDAGMLDPIIDRILRTVGTRPTRIVVGTATLALLVHLDGSGAVTFLVTVPAMLPLYTRLGIDKRILACVCAMAAGVNFLPWTGPVLRSSAALHVPVADLFQPLIPVQIVGLIFVFACAWWLGHREEKRLGLGAGSSVEAVPQRVLSDDDVKLRRPRLFWVNLILTVLVMVVMIAGWVDPVVMFMLGTVVALCINYPNVDAQRARIDAHAKTALTMASILLAAGVFTGIMQGTGMLKAIAEVAVAQIPAGHGKLIPAVVGFISMPLSMLFDPDSYYFGVMPVIAEVGKALGVDPLQVAQASLLGVHTTGFPVSPLTPATFLLVGLCKIELADHQRFTIPFLFAASVLMTLTALLLGVI

Nearest PDB structures (foldseek):
  7qha-assembly1_B  TM=7.666E-01  e=1.091E-09  Photobacterium profundum SS9
  8y4x-assembly1_A  TM=7.437E-01  e=1.137E-09  Fusobacterium nucleatum
  8thi-assembly1_A  TM=7.378E-01  e=8.219E-09  Haemophilus influenzae Rd KW20
  6ol1-assembly1_B  TM=7.286E-01  e=5.471E-08  Vibrio cholerae O1 biovar El Tor str. N16961
  4f35-assembly1_C  TM=7.492E-01  e=1.412E-07  Vibrio cholerae

Foldseek 3Di:
DLQVLLVVLLVCLQCCCLVVVDPLLCSLFPSLVVSLVVVPVPPCLVVLLVVLLVLLVLLLLLQLLLLLLVLLCVLQPLCVVVLLVLLVPLFQQLLSLLLSLLVQLLVQCPSQDLQRSQVPSLLQSLVSCVVLVPDLLSSLQLSLLSQQLNDALNHDLLSLLCSQQSHASLLQPQLLVVLSVLLSVLSSVVSNVSSVVVCVVSVPPPPDGDPDRRDDDDDPSSVVQYNPVCNVVSVVLSVVLRVCPNVVVDGSSVSSVVSSVVSCCVRPVDPVSSVVSSVVSVVVSVVSSSSSSSLSSNSSSCVVVCNLVVNLVVLLVVDDQPCLVCLLLVCLLCLQVVLQVGPSSSCSSRPLSSSLNNSVSNPHHSSSSSSSNSLHNCRLNVLLHPNHVSVVVNCVSSVHDSVSSCVVNVVSSSVSSNSSSVVCVVSVVD/DLQVLLVVLLVCLQCCCLVVVDPLLCSLFPSLVVSCVVVPVPPCLVVLLVQLLVLLVLLLLLQLLLLLLVLLCVLQPLCVVVLLVLLVPLFQQLLSLLLSLLVQLLVQCLSQDLQRSQVPSLLQSLVSCVVLVPDLLSSLQLSLLSQQLNDALNHDLLSLLCSQVSHASLLQPQLLVVLSVLLSVLSSVVSNVSSVVVCVVSVPPPPDGDPDRRDDDDDPSSVVQYNPVCNVVSVVLSVVLRVCPNVVVDGSSVSSVVSSVVSCCVRPVDPVSSVVSSVVSVVVSVVSSSSSSSLSSNSSSCVVVCNLVVNLVVLLVVDDQPCLVCLLLVCLLCLQVVLQVGPSSSCSSRPLSSSLNNSVSNPHHSSSSSSSNSLHNCRLNVLLHPNHVSVVVNCVSSVHDSVSSCVVNVVSSSVSSNSSSVVCVVSVVD

Radius of gyration: 29.36 Å; Cα contacts (8 Å, |Δi|>4): 1449; chains: 2; bounding box: 62×95×64 Å

Solvent-accessible surface area (backbone atoms only — not comparable to full-atom values): 41948 Å² total; per-residue (Å²): 110,52,26,58,49,37,51,50,43,41,51,49,40,42,50,32,42,74,67,51,63,32,44,64,49,42,38,30,42,51,46,45,51,52,46,38,47,74,71,65,50,57,75,55,46,52,57,20,26,51,53,16,29,29,63,22,24,54,54,34,49,23,47,37,27,42,48,48,33,45,48,50,42,55,47,26,37,52,55,51,65,57,50,54,50,47,59,64,66,23,67,54,39,42,34,42,38,38,35,39,45,26,53,48,14,38,60,53,19,71,65,44,38,63,51,60,18,41,67,52,39,44,72,52,46,44,62,57,31,60,74,72,64,46,64,53,63,52,57,51,32,36,36,32,40,26,44,12,55,48,74,47,70,78,16,64,56,47,42,42,41,22,47,49,67,66,44,63,50,49,76,56,43,52,73,40,49,67,30,38,50,53,31,50,51,48,42,51,51,49,24,36,51,54,11,44,52,45,21,61,73,64,66,45,58,98,76,51,77,61,87,75,73,75,74,83,84,74,56,73,72,51,58,74,50,39,38,74,89,46,35,66,59,50,48,53,49,51,51,51,48,49,51,39,40,65,70,50,78,44,54,55,35,59,44,27,47,51,46,29,39,52,49,37,55,72,75,32,60,47,42,68,54,38,51,52,55,53,47,73,47,12,46,67,27,32,56,51,35,53,37,45,47,21,43,10,32,28,46,12,36,36,58,64,73,36,18,46,58,37,38,14,54,56,47,47,73,72,46,65,90,78,54,31,70,45,47,28,55,53,42,14,65,44,11,28,65,44,16,68,76,37,44,69,66,47,35,37,64,46,46,46,49,49,54,21,39,28,25,39,70,50,72,26,61,42,65,23,38,50,46,19,30,56,43,1,37,50,22,33,14,31,54,66,9,90,72,32,70,45,19,54,49,43,29,56,72,61,69,51,55,64,68,61,44,37,68,64,30,44,63,57,31,46,48,39,19,41,52,28,36,52,44,26,46,74,72,60,60,69,108,51,26,57,49,38,51,49,41,40,51,49,42,42,50,32,41,75,68,51,63,31,42,62,49,42,40,31,42,50,45,45,52,53,47,40,48,74,71,65,50,57,74,54,47,52,58,21,26,51,53,16,27,28,65,22,25,54,53,34,49,24,48,37,26,42,48,48,32,42,49,49,41,55,47,27,37,53,56,51,63,56,52,52,51,47,59,64,66,24,67,55,39,43,33,41,40,38,36,39,44,26,52,49,14,38,60,54,19,71,66,44,39,65,53,59,18,38,67,51,41,44,72,51,46,44,62,58,31,60,74,71,63,45,64,54,64,51,58,55,33,34,36,32,40,26,44,13,54,47,74,48,70,77,15,64,57,47,43,42,38,21,46,50,68,67,44,62,52,49,75,54,42,52,72,41,48,69,30,38,51,54,29,48,50,49,43,51,51,49,23,36,51,54,11,44,52,45,20,62,73,65,66,47,57,100,75,51,76,61,86,77,72,74,74,81,84,74,54,72,72,52,58,72,50,39,39,74,89,45,33,65,61,50,48,52,50,51,51,50,47,48,51,40,38,64,69,51,78,45,55,56,34,59,43,27,46,51,46,30,39,53,48,35,54,74,76,34,60,47,44,68,53,38,51,50,55,55,47,72,48,12,45,67,28,31,57,52,36,52,38,44,46,20,43,10,31,29,46,12,37,37,58,64,73,38,18,49,58,37,36,14,54,57,48,45,72,70,47,64,90,77,53,30,71,44,48,28,56,54,43,13,66,45,11,28,65,44,16,67,74,36,44,69,65,46,34,37,63,45,46,44,48,48,54,20,38,29,25,40,69,49,72,25,61,44,63,24,37,50,46,19,32,59,42,1,38,49,22,34,13,32,53,66,8,90,72,32,70,44,21,56,51,43,29,57,74,60,70,51,56,63,67,60,44,38,69,65,30,45,62,57,31,45,49,39,17,42,50,28,36,54,44,27,46,74,72,59,60,70

InterPro domains:
  IPR003474 Gluconate transporter [PTHR30354] (2-314)
  IPR004680 Citrate transporter-like domain [PF03600] (15-376)
  IPR014738 Citrate transporter [TIGR00784] (1-430)

Organism: NCBI:txid2813360